Protein AF-0000000070924300 (afdb_homodimer)

Organism: Rhodobacter capsulatus (strain ATCC BAA-309 / NBRC 16581 / SB1003) (NCBI:txid272942)

Solvent-accessible surface area (backbone atoms only — not comparable to full-atom values): 53999 Å² total; per-residue (Å²): 136,81,73,84,78,75,84,77,78,80,78,79,75,76,72,75,71,68,74,76,72,73,78,72,76,34,54,32,78,71,28,72,48,78,51,60,26,84,40,56,52,46,79,43,47,51,54,62,60,63,57,12,40,36,32,30,40,38,29,35,63,66,47,64,29,38,36,30,41,32,36,73,84,63,50,73,41,90,49,39,71,40,27,35,46,61,36,65,38,47,32,51,39,43,65,79,30,28,38,33,44,35,38,57,60,67,42,40,37,35,40,32,35,75,44,71,41,45,58,93,60,43,44,56,62,79,88,69,61,86,46,66,68,57,36,52,48,53,52,40,42,73,73,68,49,76,63,64,68,59,50,54,52,41,64,73,73,30,45,59,43,76,41,85,46,90,88,28,27,35,42,30,45,73,47,75,61,57,87,77,38,35,35,32,39,52,44,95,40,63,54,72,44,72,41,42,61,53,79,88,54,54,43,29,35,46,75,39,34,39,57,38,40,27,42,41,45,29,30,36,15,47,50,50,60,37,42,58,70,59,72,66,57,39,62,54,31,36,59,27,43,48,26,42,44,89,52,28,90,47,52,36,34,79,90,71,42,56,17,17,55,51,69,33,91,57,34,74,83,34,65,35,59,87,47,52,82,64,89,64,45,80,45,80,47,75,37,84,74,71,71,47,70,32,53,32,35,41,41,70,32,86,81,50,41,51,83,44,89,70,41,32,39,39,37,31,45,51,15,64,51,40,46,69,55,52,14,43,64,24,18,52,41,46,30,33,74,70,53,38,33,60,34,30,37,38,39,24,36,43,49,50,27,65,69,53,34,67,59,37,32,56,78,27,67,53,46,41,46,34,46,66,70,44,50,47,54,52,51,24,62,76,60,62,34,78,85,45,20,88,37,20,33,28,30,18,48,32,46,30,3,26,25,17,46,49,36,14,52,75,35,41,81,59,20,22,23,17,33,17,36,42,17,40,32,48,54,62,68,86,88,69,72,93,60,79,60,45,52,59,37,52,49,60,67,68,45,91,58,75,35,36,36,34,38,25,33,21,48,26,29,49,54,55,88,42,72,77,25,68,45,60,74,21,34,30,54,31,40,34,30,33,50,41,28,38,51,45,65,66,36,59,63,48,75,49,76,42,50,26,39,95,44,68,77,52,44,49,25,49,51,43,47,46,48,38,71,76,54,42,103,131,80,82,77,79,73,76,78,75,80,78,77,75,73,73,74,73,66,76,75,71,74,76,73,76,35,54,33,78,72,30,72,46,76,50,59,26,82,41,55,54,46,79,42,47,51,53,63,62,62,56,13,42,36,33,29,40,39,29,35,63,66,47,64,29,37,36,28,40,32,37,72,86,62,49,75,42,87,49,39,71,39,28,33,46,60,34,64,38,46,33,52,37,44,64,80,30,29,38,33,42,35,36,58,61,67,42,40,36,37,40,32,36,76,44,68,41,45,57,93,60,44,44,57,62,79,89,69,59,86,45,68,68,56,36,51,47,51,51,39,41,73,74,69,48,78,64,64,68,59,51,54,49,41,65,73,71,30,45,60,45,74,40,85,47,90,89,29,28,35,42,30,44,71,47,75,59,58,85,76,39,36,36,33,39,52,44,97,40,63,54,72,42,71,41,43,62,53,79,88,55,54,43,30,35,44,73,39,34,40,57,39,39,26,43,41,44,30,29,34,15,47,50,50,61,37,41,57,70,57,72,64,58,40,62,54,32,36,58,26,43,48,28,40,44,91,51,30,90,47,50,36,35,81,89,72,43,55,18,18,56,51,69,34,92,57,33,74,83,35,64,34,58,87,47,53,82,68,90,63,46,80,44,79,48,74,38,83,74,71,70,47,69,35,55,32,34,41,40,69,32,83,83,51,44,52,85,44,88,70,40,33,40,38,38,32,46,52,13,63,50,40,46,70,55,52,14,43,63,24,18,51,42,46,29,32,74,71,55,38,33,61,34,29,36,38,39,25,36,43,50,49,26,65,69,54,35,66,59,36,32,56,79,28,66,53,46,43,46,34,46,66,70,45,49,46,55,53,50,24,62,74,59,61,34,76,86,46,20,87,36,21,32,30,28,17,47,32,48,28,3,26,25,18,45,48,38,15,52,75,34,40,81,59,20,23,24,19,31,17,35,41,19,41,33,47,56,64,67,86,87,68,72,94,60,79,60,43,52,59,38,53,49,58,67,69,46,93,56,75,34,36,37,34,38,26,33,23,47,24,29,49,56,54,89,42,73,77,26,71,45,61,73,20,33,30,52,33,41,34,31,33,50,40,28,38,51,46,66,65,37,60,62,49,76,48,77,41,50,26,39,95,46,67,76,53,43,49,24,48,52,45,47,44,48,40,73,75,53,41,103

Sequence (1042 aa):
MRPALSLGGIVLAAGLALPSASFCDGLGPDGTLSATLSGGARLIPLAVPERSYVSGQFQPGGVEQALDLIGPDGRRRDLARGSDGVQEFHLVMPPAGALRVTGAAGSAFSLRLTRVVPPGAQVAPPSVPRSPRIAALAETLARGGDSRAFWAEVAQQGTPLVEPDGDGLIVTFLYRGAAQNVRLVGGPSNDHDWLERLGTSDVWLRSYRVGPDIRLSYRLAPDVPALPGPPRAQRMALLATVGPDPLNPRRWPEDRATASVYEGPAAPEQPGFPAPALPVEELRFASAILHNSRRVQIWRSPGFAPADPQALLLVVFDGPTAVRDWRLPGALQALVAAGRLPPLAAVFIDPIDSETRSAELPGNPDFSRAMAEELLPFAARHLGLTPAPARTVLAGASFGGIAAARIALDHPDRFGAAIALSGSFWWAPEGRGPQPLVWMAERALAAAQLPRLVLSAGSYETARPDEEGPPPDDIREASRQLYAVLRARGAEAAFLPHAGGHDGFVWRGELTEALLRLYGRMRPALSLGGIVLAAGLALPSASFCDGLGPDGTLSATLSGGARLIPLAVPERSYVSGQFQPGGVEQALDLIGPDGRRRDLARGSDGVQEFHLVMPPAGALRVTGAAGSAFSLRLTRVVPPGAQVAPPSVPRSPRIAALAETLARGGDSRAFWAEVAQQGTPLVEPDGDGLIVTFLYRGAAQNVRLVGGPSNDHDWLERLGTSDVWLRSYRVGPDIRLSYRLAPDVPALPGPPRAQRMALLATVGPDPLNPRRWPEDRATASVYEGPAAPEQPGFPAPALPVEELRFASAILHNSRRVQIWRSPGFAPADPQALLLVVFDGPTAVRDWRLPGALQALVAAGRLPPLAAVFIDPIDSETRSAELPGNPDFSRAMAEELLPFAARHLGLTPAPARTVLAGASFGGIAAARIALDHPDRFGAAIALSGSFWWAPEGRGPQPLVWMAERALAAAQLPRLVLSAGSYETARPDEEGPPPDDIREASRQLYAVLRARGAEAAFLPHAGGHDGFVWRGELTEALLRLYGR

pLDDT: mean 91.91, std 15.27, range [18.12, 98.94]

Radius of gyration: 35.74 Å; Cα contacts (8 Å, |Δi|>4): 2424; chains: 2; bounding box: 100×173×75 Å

Structure (mmCIF, N/CA/C/O backbone):
data_AF-0000000070924300-model_v1
#
loop_
_entity.id
_entity.type
_entity.pdbx_description
1 polymer 'Enterochelin esterase'
#
loop_
_atom_site.group_PDB
_atom_site.id
_atom_site.type_symbol
_atom_site.label_atom_id
_atom_site.label_alt_id
_atom_site.label_comp_id
_atom_site.label_asym_id
_atom_site.label_entity_id
_atom_site.label_seq_id
_atom_site.pdbx_PDB_ins_code
_atom_site.Cartn_x
_atom_site.Cartn_y
_atom_site.Cartn_z
_atom_site.occupancy
_atom_site.B_iso_or_equiv
_atom_site.auth_seq_id
_atom_site.auth_comp_id
_atom_site.auth_asym_id
_atom_site.auth_atom_id
_atom_site.pdbx_PDB_model_num
ATOM 1 N N . MET A 1 1 ? 39.781 98.062 32.094 1 19.03 1 MET A N 1
ATOM 2 C CA . MET A 1 1 ? 40.688 96.875 32.281 1 19.03 1 MET A CA 1
ATOM 3 C C . MET A 1 1 ? 40 95.875 33.156 1 19.03 1 MET A C 1
ATOM 5 O O . MET A 1 1 ? 40.688 95.125 33.875 1 19.03 1 MET A O 1
ATOM 9 N N . ARG A 1 2 ? 38.625 96.062 33.312 1 22.55 2 ARG A N 1
ATOM 10 C CA . ARG A 1 2 ? 37.75 95.5 34.344 1 22.55 2 ARG A CA 1
ATOM 11 C C . ARG A 1 2 ? 37.812 94 34.375 1 22.55 2 ARG A C 1
ATOM 13 O O . ARG A 1 2 ? 37.875 93.375 33.312 1 22.55 2 ARG A O 1
ATOM 20 N N . PRO A 1 3 ? 38.062 93.312 35.562 1 20.53 3 PRO A N 1
ATOM 21 C CA . PRO A 1 3 ? 38.531 92 36.031 1 20.53 3 PRO A CA 1
ATOM 22 C C . PRO A 1 3 ? 37.5 90.875 35.781 1 20.53 3 PRO A C 1
ATOM 24 O O . PRO A 1 3 ? 37.688 89.75 36.25 1 20.53 3 PRO A O 1
ATOM 27 N N . ALA A 1 4 ? 36.594 90.938 34.938 1 27.53 4 ALA A N 1
ATOM 28 C CA . ALA A 1 4 ? 35.406 90.188 35.156 1 27.53 4 ALA A CA 1
ATOM 29 C C . ALA A 1 4 ? 35.719 88.688 35.156 1 27.53 4 ALA A C 1
ATOM 31 O O . ALA A 1 4 ? 36.156 88.125 34.125 1 27.53 4 ALA A O 1
ATOM 32 N N . LEU A 1 5 ? 36 88.125 36.406 1 22.72 5 LEU A N 1
ATOM 33 C CA . LEU A 1 5 ? 36.469 86.812 36.75 1 22.72 5 LEU A CA 1
ATOM 34 C C . LEU A 1 5 ? 35.562 85.75 36.125 1 22.72 5 LEU A C 1
ATOM 36 O O . LEU A 1 5 ? 34.438 86.062 35.719 1 22.72 5 LEU A O 1
ATOM 40 N N . SER A 1 6 ? 35.969 84.375 36.25 1 21.08 6 SER A N 1
ATOM 41 C CA . SER A 1 6 ? 36.219 83 35.781 1 21.08 6 SER A CA 1
ATOM 42 C C . SER A 1 6 ? 35.125 82.062 36.188 1 21.08 6 SER A C 1
ATOM 44 O O . SER A 1 6 ? 35.281 80.812 36.094 1 21.08 6 SER A O 1
ATOM 46 N N . LEU A 1 7 ? 33.781 82.438 36.188 1 23.25 7 LEU A N 1
ATOM 47 C CA . LEU A 1 7 ? 32.844 81.562 36.875 1 23.25 7 LEU A CA 1
ATOM 48 C C . LEU A 1 7 ? 32.875 80.188 36.312 1 23.25 7 LEU A C 1
ATOM 50 O O . LEU A 1 7 ? 32.75 80 35.125 1 23.25 7 LEU A O 1
ATOM 54 N N . GLY A 1 8 ? 33.531 79.188 37.031 1 21.84 8 GLY A N 1
ATOM 55 C CA . GLY A 1 8 ? 33.875 77.75 36.906 1 21.84 8 GLY A CA 1
ATOM 56 C C . GLY A 1 8 ? 32.656 76.875 36.812 1 21.84 8 GLY A C 1
ATOM 57 O O . GLY A 1 8 ? 31.906 76.75 37.781 1 21.84 8 GLY A O 1
ATOM 58 N N . GLY A 1 9 ? 31.734 76.938 35.844 1 21.14 9 GLY A N 1
ATOM 59 C CA . GLY A 1 9 ? 30.516 76.188 35.906 1 21.14 9 GLY A CA 1
ATOM 60 C C . GLY A 1 9 ? 30.766 74.688 35.875 1 21.14 9 GLY A C 1
ATOM 61 O O . GLY A 1 9 ? 31.484 74.188 35 1 21.14 9 GLY A O 1
ATOM 62 N N . ILE A 1 10 ? 30.781 73.938 37.062 1 23.17 10 ILE A N 1
ATOM 63 C CA . ILE A 1 10 ? 31.016 72.562 37.344 1 23.17 10 ILE A CA 1
ATOM 64 C C . ILE A 1 10 ? 29.922 71.688 36.688 1 23.17 10 ILE A C 1
ATOM 66 O O . ILE A 1 10 ? 28.734 71.875 37 1 23.17 10 ILE A O 1
ATOM 70 N N . VAL A 1 11 ? 29.984 71.438 35.375 1 23.45 11 VAL A N 1
ATOM 71 C CA . VAL A 1 11 ? 28.969 70.625 34.688 1 23.45 11 VAL A CA 1
ATOM 72 C C . VAL A 1 11 ? 29.016 69.188 35.25 1 23.45 11 VAL A C 1
ATOM 74 O O . VAL A 1 11 ? 30.047 68.5 35.125 1 23.45 11 VAL A O 1
ATOM 77 N N . LEU A 1 12 ? 28.312 68.875 36.312 1 22.45 12 LEU A N 1
ATOM 78 C CA . LEU A 1 12 ? 28.172 67.5 36.875 1 22.45 12 LEU A CA 1
ATOM 79 C C . LEU A 1 12 ? 27.609 66.562 35.844 1 22.45 12 LEU A C 1
ATOM 81 O O . LEU A 1 12 ? 26.484 66.688 35.375 1 22.45 12 LEU A O 1
ATOM 85 N N . ALA A 1 13 ? 28.438 65.938 35 1 24.88 13 ALA A N 1
ATOM 86 C CA . ALA A 1 13 ? 28.078 64.875 34.062 1 24.88 13 ALA A CA 1
ATOM 87 C C . ALA A 1 13 ? 27.531 63.625 34.75 1 24.88 13 ALA A C 1
ATOM 89 O O . ALA A 1 13 ? 28.281 62.875 35.375 1 24.88 13 ALA A O 1
ATOM 90 N N . ALA A 1 14 ? 26.469 63.844 35.531 1 25.02 14 ALA A N 1
ATOM 91 C CA . ALA A 1 14 ? 25.953 62.625 36.156 1 25.02 14 ALA A CA 1
ATOM 92 C C . ALA A 1 14 ? 25.734 61.531 35.125 1 25.02 14 ALA A C 1
ATOM 94 O O . ALA A 1 14 ? 24.953 61.719 34.188 1 25.02 14 ALA A O 1
ATOM 95 N N . GLY A 1 15 ? 26.766 60.812 34.844 1 25.5 15 GLY A N 1
ATOM 96 C CA . GLY A 1 15 ? 26.734 59.625 34 1 25.5 15 GLY A CA 1
ATOM 97 C C . GLY A 1 15 ? 25.672 58.625 34.406 1 25.5 15 GLY A C 1
ATOM 98 O O . GLY A 1 15 ? 25.734 58.094 35.531 1 25.5 15 GLY A O 1
ATOM 99 N N . LEU A 1 16 ? 24.469 58.812 34.188 1 24.59 16 LEU A N 1
ATOM 100 C CA . LEU A 1 16 ? 23.516 57.781 34.469 1 24.59 16 LEU A CA 1
ATOM 101 C C . LEU A 1 16 ? 23.969 56.438 33.875 1 24.59 16 LEU A C 1
ATOM 103 O O . LEU A 1 16 ? 24.109 56.312 32.656 1 24.59 16 LEU A O 1
ATOM 107 N N . ALA A 1 17 ? 24.781 55.719 34.625 1 29.59 17 ALA A N 1
ATOM 108 C CA . ALA A 1 17 ? 25.094 54.344 34.281 1 29.59 17 ALA A CA 1
ATOM 109 C C . ALA A 1 17 ? 23.828 53.562 33.938 1 29.59 17 ALA A C 1
ATOM 111 O O . ALA A 1 17 ? 22.891 53.469 34.719 1 29.59 17 ALA A O 1
ATOM 112 N N . LEU A 1 18 ? 23.562 53.594 32.719 1 28.98 18 LEU A N 1
ATOM 113 C CA . LEU A 1 18 ? 22.516 52.656 32.312 1 28.98 18 LEU A CA 1
ATOM 114 C C . LEU A 1 18 ? 22.656 51.312 33 1 28.98 18 LEU A C 1
ATOM 116 O O . LEU A 1 18 ? 23.781 50.812 33.156 1 28.98 18 LEU A O 1
ATOM 120 N N . PRO A 1 19 ? 21.781 50.938 33.938 1 31.75 19 PRO A N 1
ATOM 121 C CA . PRO A 1 19 ? 21.922 49.625 34.562 1 31.75 19 PRO A CA 1
ATOM 122 C C . PRO A 1 19 ? 22.344 48.531 33.594 1 31.75 19 PRO A C 1
ATOM 124 O O . PRO A 1 19 ? 22.094 48.656 32.375 1 31.75 19 PRO A O 1
ATOM 127 N N . SER A 1 20 ? 23.484 47.875 33.875 1 29.86 20 SER A N 1
ATOM 128 C CA . SER A 1 20 ? 23.922 46.656 33.219 1 29.86 20 SER A CA 1
ATOM 129 C C . SER A 1 20 ? 22.75 45.719 33 1 29.86 20 SER A C 1
ATOM 131 O O . SER A 1 20 ? 22 45.375 33.938 1 29.86 20 SER A O 1
ATOM 133 N N . ALA A 1 21 ? 22.156 45.781 31.891 1 33.78 21 ALA A N 1
ATOM 134 C CA . ALA A 1 21 ? 21.25 44.719 31.5 1 33.78 21 ALA A CA 1
ATOM 135 C C . ALA A 1 21 ? 21.75 43.344 32 1 33.78 21 ALA A C 1
ATOM 137 O O . ALA A 1 21 ? 22.875 42.938 31.719 1 33.78 21 ALA A O 1
ATOM 138 N N . SER A 1 22 ? 21.422 42.969 33.219 1 33.28 22 SER A N 1
ATOM 139 C CA . SER A 1 22 ? 21.625 41.562 33.625 1 33.28 22 SER A CA 1
ATOM 140 C C . SER A 1 22 ? 21.531 40.625 32.438 1 33.28 22 SER A C 1
ATOM 142 O O . SER A 1 22 ? 20.516 40.562 31.766 1 33.28 22 SER A O 1
ATOM 144 N N . PHE A 1 23 ? 22.578 40.375 31.781 1 37.56 23 PHE A N 1
ATOM 145 C CA . PHE A 1 23 ? 22.734 39.25 30.844 1 37.56 23 PHE A CA 1
ATOM 146 C C . PHE A 1 23 ? 21.922 38.062 31.312 1 37.56 23 PHE A C 1
ATOM 148 O O . PHE A 1 23 ? 22.281 37.375 32.281 1 37.56 23 PHE A O 1
ATOM 155 N N . CYS A 1 24 ? 20.625 38.094 31.453 1 44.81 24 CYS A N 1
ATOM 156 C CA . CYS A 1 24 ? 19.75 36.938 31.688 1 44.81 24 CYS A CA 1
ATOM 157 C C . CYS A 1 24 ? 20.266 35.719 30.953 1 44.81 24 CYS A C 1
ATOM 159 O O . CYS A 1 24 ? 20.5 35.75 29.75 1 44.81 24 CYS A O 1
ATOM 161 N N . ASP A 1 25 ? 21.031 34.781 31.562 1 61.56 25 ASP A N 1
ATOM 162 C CA . ASP A 1 25 ? 21.547 33.5 31.156 1 61.56 25 ASP A CA 1
ATOM 163 C C . ASP A 1 25 ? 20.578 32.781 30.234 1 61.56 25 ASP A C 1
ATOM 165 O O . ASP A 1 25 ? 19.375 32.719 30.5 1 61.56 25 ASP A O 1
ATOM 169 N N . GLY A 1 26 ? 20.844 32.781 28.969 1 79.12 26 GLY A N 1
ATOM 170 C CA . GLY A 1 26 ? 20.062 32.062 27.984 1 79.12 26 GLY A CA 1
ATOM 171 C C . GLY A 1 26 ? 19.562 30.719 28.484 1 79.12 26 GLY A C 1
ATOM 172 O O . GLY A 1 26 ? 20.062 30.203 29.484 1 79.12 26 GLY A O 1
ATOM 173 N N . LEU A 1 27 ? 18.484 30.297 27.969 1 89.94 27 LEU A N 1
ATOM 174 C CA . LEU A 1 27 ? 17.938 28.984 28.312 1 89.94 27 LEU A CA 1
ATOM 175 C C . LEU A 1 27 ? 18.891 27.859 27.906 1 89.94 27 LEU A C 1
ATOM 177 O O . LEU A 1 27 ? 19.172 27.703 26.719 1 89.94 27 LEU A O 1
ATOM 181 N N . GLY A 1 28 ? 19.453 27.172 28.891 1 90.06 28 GLY A N 1
ATOM 182 C CA . GLY A 1 28 ? 20.422 26.109 28.641 1 90.06 28 GLY A CA 1
ATOM 183 C C . GLY A 1 28 ? 19.781 24.75 28.484 1 90.06 28 GLY A C 1
ATOM 184 O O . GLY A 1 28 ? 18.562 24.625 28.578 1 90.06 28 GLY A O 1
ATOM 185 N N . PRO A 1 29 ? 20.656 23.75 28.234 1 89.25 29 PRO A N 1
ATOM 186 C CA . PRO A 1 29 ? 20.125 22.391 28.125 1 89.25 29 PRO A CA 1
ATOM 187 C C . PRO A 1 29 ? 19.312 21.969 29.328 1 89.25 29 PRO A C 1
ATOM 189 O O . PRO A 1 29 ? 19.672 22.281 30.469 1 89.25 29 PRO A O 1
ATOM 192 N N . ASP A 1 30 ? 18.188 21.391 29.234 1 85.19 30 ASP A N 1
ATOM 193 C CA . ASP A 1 30 ? 17.25 20.891 30.219 1 85.19 30 ASP A CA 1
ATOM 194 C C . ASP A 1 30 ? 16.641 22.062 31.016 1 85.19 30 ASP A C 1
ATOM 196 O O . ASP A 1 30 ? 16.016 21.844 32.062 1 85.19 30 ASP A O 1
ATOM 200 N N . GLY A 1 31 ? 16.875 23.266 30.516 1 89.44 31 GLY A N 1
ATOM 201 C CA . GLY A 1 31 ? 16.312 24.438 31.172 1 89.44 31 GLY A CA 1
ATOM 202 C C . GLY A 1 31 ? 14.828 24.609 30.938 1 89.44 31 GLY A C 1
ATOM 203 O O . GLY A 1 31 ? 14.297 24.125 29.938 1 89.44 31 GLY A O 1
ATOM 204 N N . THR A 1 32 ? 14.188 25.203 31.953 1 93.81 32 THR A N 1
ATOM 205 C CA . THR A 1 32 ? 12.781 25.578 31.859 1 93.81 32 THR A CA 1
ATOM 206 C C . THR A 1 32 ? 12.602 27.062 32.125 1 93.81 32 THR A C 1
ATOM 208 O O . THR A 1 32 ? 13.25 27.625 33.031 1 93.81 32 THR A O 1
ATOM 211 N N . LEU A 1 33 ? 11.898 27.719 31.328 1 94.38 33 LEU A N 1
ATOM 212 C CA . LEU A 1 33 ? 11.555 29.125 31.5 1 94.38 33 LEU A CA 1
ATOM 213 C C . LEU A 1 33 ? 10.039 29.312 31.594 1 94.38 33 LEU A C 1
ATOM 215 O O . LEU A 1 33 ? 9.305 28.844 30.719 1 94.38 33 LEU A O 1
ATOM 219 N N . SER A 1 34 ? 9.578 29.766 32.688 1 94.19 34 SER A N 1
ATOM 220 C CA . SER A 1 34 ? 8.203 30.25 32.812 1 94.19 34 SER A CA 1
ATOM 221 C C . SER A 1 34 ? 8.156 31.766 32.906 1 94.19 34 SER A C 1
ATOM 223 O O . SER A 1 34 ? 8.805 32.375 33.781 1 94.19 34 SER A O 1
ATOM 225 N N . ALA A 1 35 ? 7.488 32.375 31.953 1 93.62 35 ALA A N 1
ATOM 226 C CA . ALA A 1 35 ? 7.508 33.844 31.906 1 93.62 35 ALA A CA 1
ATOM 227 C C . ALA A 1 35 ? 6.176 34.406 31.406 1 93.62 35 ALA A C 1
ATOM 229 O O . ALA A 1 35 ? 5.285 33.625 31.031 1 93.62 35 ALA A O 1
ATOM 230 N N . THR A 1 36 ? 6.02 35.656 31.547 1 94 36 THR A N 1
ATOM 231 C CA . THR A 1 36 ? 4.898 36.438 31.016 1 94 36 THR A CA 1
ATOM 232 C C . THR A 1 36 ? 5.379 37.438 29.984 1 94 36 THR A C 1
ATOM 234 O O . THR A 1 36 ? 6.422 38.062 30.156 1 94 36 THR A O 1
ATOM 237 N N . LEU A 1 37 ? 4.602 37.562 28.969 1 93.38 37 LEU A N 1
ATOM 238 C CA . LEU A 1 37 ? 4.945 38.562 27.953 1 93.38 37 LEU A CA 1
ATOM 239 C C . LEU A 1 37 ? 4.633 39.969 28.453 1 93.38 37 LEU A C 1
ATOM 241 O O . LEU A 1 37 ? 3.471 40.312 28.688 1 93.38 37 LEU A O 1
ATOM 245 N N . SER A 1 38 ? 5.656 40.781 28.688 1 89.06 38 SER A N 1
ATOM 246 C CA . SER A 1 38 ? 5.445 42.156 29.109 1 89.06 38 SER A CA 1
ATOM 247 C C . SER A 1 38 ? 4.855 42.969 27.969 1 89.06 38 SER A C 1
ATOM 249 O O . SER A 1 38 ? 3.971 43.812 28.188 1 89.06 38 SER A O 1
ATOM 251 N N . GLY A 1 39 ? 5.285 42.812 26.781 1 88.44 39 GLY A N 1
ATOM 252 C CA . GLY A 1 39 ? 4.758 43.344 25.531 1 88.44 39 GLY A CA 1
ATOM 253 C C . GLY A 1 39 ? 4.297 42.281 24.562 1 88.44 39 GLY A C 1
ATOM 254 O O . GLY A 1 39 ? 3.855 41.219 24.984 1 88.44 39 GLY A O 1
ATOM 255 N N . GLY A 1 40 ? 4.305 42.625 23.406 1 91.62 40 GLY A N 1
ATOM 256 C CA . GLY A 1 40 ? 3.791 41.719 22.391 1 91.62 40 GLY A CA 1
ATOM 257 C C . GLY A 1 40 ? 4.789 40.656 21.969 1 91.62 40 GLY A C 1
ATOM 258 O O . GLY A 1 40 ? 4.473 39.781 21.156 1 91.62 40 GLY A O 1
ATOM 259 N N . ALA A 1 41 ? 6.027 40.75 22.578 1 95 41 ALA A N 1
ATOM 260 C CA . ALA A 1 41 ? 7.051 39.812 22.172 1 95 41 ALA A CA 1
ATOM 261 C C . ALA A 1 41 ? 8.18 39.719 23.188 1 95 41 ALA A C 1
ATOM 263 O O . ALA A 1 41 ? 8.414 40.688 23.938 1 95 41 ALA A O 1
ATOM 264 N N . ARG A 1 42 ? 8.82 38.594 23.266 1 94.5 42 ARG A N 1
ATOM 265 C CA . ARG A 1 42 ? 10 38.375 24.094 1 94.5 42 ARG A CA 1
ATOM 266 C C . ARG A 1 42 ? 11.039 37.531 23.375 1 94.5 42 ARG A C 1
ATOM 268 O O . ARG A 1 42 ? 10.719 36.469 22.859 1 94.5 42 ARG A O 1
ATOM 275 N N . LEU A 1 43 ? 12.234 38.031 23.359 1 94.69 43 LEU A N 1
ATOM 276 C CA . LEU A 1 43 ? 13.359 37.281 22.828 1 94.69 43 LEU A CA 1
ATOM 277 C C . LEU A 1 43 ? 14.039 36.469 23.906 1 94.69 43 LEU A C 1
ATOM 279 O O . LEU A 1 43 ? 14.289 36.969 25 1 94.69 43 LEU A O 1
ATOM 283 N N . ILE A 1 44 ? 14.328 35.25 23.641 1 94.88 44 ILE A N 1
ATOM 284 C CA . ILE A 1 44 ? 14.938 34.344 24.594 1 94.88 44 ILE A CA 1
ATOM 285 C C . ILE A 1 44 ? 16.203 33.75 24 1 94.88 44 ILE A C 1
ATOM 287 O O . ILE A 1 44 ? 16.141 32.812 23.172 1 94.88 44 ILE A O 1
ATOM 291 N N . PRO A 1 45 ? 17.359 34.156 24.438 1 93.69 45 PRO A N 1
ATOM 292 C CA . PRO A 1 45 ? 18.594 33.531 23.984 1 93.69 45 PRO A CA 1
ATOM 293 C C . PRO A 1 45 ? 18.75 32.094 24.484 1 93.69 45 PRO A C 1
ATOM 295 O O . PRO A 1 45 ? 18.234 31.75 25.562 1 93.69 45 PRO A O 1
ATOM 298 N N . LEU A 1 46 ? 19.406 31.312 23.656 1 93.12 46 LEU A N 1
ATOM 299 C CA . LEU A 1 46 ? 19.719 29.938 24.062 1 93.12 46 LEU A CA 1
ATOM 300 C C . LEU A 1 46 ? 21.203 29.781 24.344 1 93.12 46 LEU A C 1
ATOM 302 O O . LEU A 1 46 ? 22.047 30.281 23.594 1 93.12 46 LEU A O 1
ATOM 306 N N . ALA A 1 47 ? 21.469 29.172 25.484 1 92.88 47 ALA A N 1
ATOM 307 C CA . ALA A 1 47 ? 22.844 28.859 25.844 1 92.88 47 ALA A CA 1
ATOM 308 C C . ALA A 1 47 ? 23.234 27.469 25.344 1 92.88 47 ALA A C 1
ATOM 310 O O . ALA A 1 47 ? 23.547 26.578 26.141 1 92.88 47 ALA A O 1
ATOM 311 N N . VAL A 1 48 ? 23.156 27.281 24.078 1 94.06 48 VAL A N 1
ATOM 312 C CA . VAL A 1 48 ? 23.484 26.031 23.406 1 94.06 48 VAL A CA 1
ATOM 313 C C . VAL A 1 48 ? 24.469 26.297 22.281 1 94.06 48 VAL A C 1
ATOM 315 O O . VAL A 1 48 ? 24.453 27.359 21.641 1 94.06 48 VAL A O 1
ATOM 318 N N . PRO A 1 49 ? 25.422 25.328 22.031 1 94.25 49 PRO A N 1
ATOM 319 C CA . PRO A 1 49 ? 26.375 25.531 20.953 1 94.25 49 PRO A CA 1
ATOM 320 C C . PRO A 1 49 ? 25.719 25.688 19.578 1 94.25 49 PRO A C 1
ATOM 322 O O . PRO A 1 49 ? 24.672 25.094 19.328 1 94.25 49 PRO A O 1
ATOM 325 N N . GLU A 1 50 ? 26.406 26.469 18.812 1 94.56 50 GLU A N 1
ATOM 326 C CA . GLU A 1 50 ? 25.953 26.578 17.422 1 94.56 50 GLU A CA 1
ATOM 327 C C . GLU A 1 50 ? 25.906 25.203 16.75 1 94.56 50 GLU A C 1
ATOM 329 O O . GLU A 1 50 ? 26.719 24.328 17.062 1 94.56 50 GLU A O 1
ATOM 334 N N . ARG A 1 51 ? 24.938 25.047 15.828 1 94.88 51 ARG A N 1
ATOM 335 C CA . ARG A 1 51 ? 24.766 23.859 15 1 94.88 51 ARG A CA 1
ATOM 336 C C . ARG A 1 51 ? 24.297 22.672 15.836 1 94.88 51 ARG A C 1
ATOM 338 O O . ARG A 1 51 ? 24.219 21.547 15.344 1 94.88 51 ARG A O 1
ATOM 345 N N . SER A 1 52 ? 23.891 22.953 17.062 1 96.81 52 SER A N 1
ATOM 346 C CA . SER A 1 52 ? 23.297 21.906 17.875 1 96.81 52 SER A CA 1
ATOM 347 C C . SER A 1 52 ? 21.859 21.609 17.438 1 96.81 52 SER A C 1
ATOM 349 O O . SER A 1 52 ? 21.109 22.516 17.078 1 96.81 52 SER A O 1
ATOM 351 N N . TYR A 1 53 ? 21.578 20.297 17.453 1 97.12 53 TYR A N 1
ATOM 352 C CA . TYR A 1 53 ? 20.156 19.922 17.391 1 97.12 53 TYR A CA 1
ATOM 353 C C . TYR A 1 53 ? 19.469 20.203 18.719 1 97.12 53 TYR A C 1
ATOM 355 O O . TYR A 1 53 ? 19.969 19.844 19.781 1 97.12 53 TYR A O 1
ATOM 363 N N . VAL A 1 54 ? 18.312 20.891 18.656 1 96.81 54 VAL A N 1
ATOM 364 C CA . VAL A 1 54 ? 17.547 21.234 19.859 1 96.81 54 VAL A CA 1
ATOM 365 C C . VAL A 1 54 ? 16.094 20.844 19.672 1 96.81 54 VAL A C 1
ATOM 367 O O . VAL A 1 54 ? 15.484 21.125 18.641 1 96.81 54 VAL A O 1
ATOM 370 N N . SER A 1 55 ? 15.547 20.094 20.594 1 96.75 55 SER A N 1
ATOM 371 C CA . SER A 1 55 ? 14.109 19.906 20.688 1 96.75 55 SER A CA 1
ATOM 372 C C . SER A 1 55 ? 13.578 20.391 22.031 1 96.75 55 SER A C 1
ATOM 374 O O . SER A 1 55 ? 14.32 20.422 23.031 1 96.75 55 SER A O 1
ATOM 376 N N . GLY A 1 56 ? 12.328 20.859 22.016 1 96.5 56 GLY A N 1
ATOM 377 C CA . GLY A 1 56 ? 11.742 21.375 23.25 1 96.5 56 GLY A CA 1
ATOM 378 C C . GLY A 1 56 ? 10.227 21.422 23.219 1 96.5 56 GLY A C 1
ATOM 379 O O . GLY A 1 56 ? 9.609 20.891 22.297 1 96.5 56 GLY A O 1
ATOM 380 N N . GLN A 1 57 ? 9.727 21.906 24.312 1 97.06 57 GLN A N 1
ATOM 381 C CA . GLN A 1 57 ? 8.289 22.031 24.531 1 97.06 57 GLN A CA 1
ATOM 382 C C . GLN A 1 57 ? 7.91 23.484 24.828 1 97.06 57 GLN A C 1
ATOM 384 O O . GLN A 1 57 ? 8.586 24.172 25.594 1 97.06 57 GLN A O 1
ATOM 389 N N . PHE A 1 58 ? 6.961 24 24.109 1 96.94 58 PHE A N 1
ATOM 390 C CA . PHE A 1 58 ? 6.383 25.328 24.281 1 96.94 58 PHE A CA 1
ATOM 391 C C . PHE A 1 58 ? 4.938 25.219 24.75 1 96.94 58 PHE A C 1
ATOM 393 O O . PHE A 1 58 ? 4.121 24.531 24.141 1 96.94 58 PHE A O 1
ATOM 400 N N . GLN A 1 59 ? 4.59 25.828 25.828 1 95.62 59 GLN A N 1
ATOM 401 C CA . GLN A 1 59 ? 3.24 25.766 26.375 1 95.62 59 GLN A CA 1
ATOM 402 C C . GLN A 1 59 ? 2.648 27.172 26.531 1 95.62 59 GLN A C 1
ATOM 404 O O . GLN A 1 59 ? 2.93 27.859 27.5 1 95.62 59 GLN A O 1
ATOM 409 N N . PRO A 1 60 ? 1.809 27.578 25.562 1 93.12 60 PRO A N 1
ATOM 410 C CA . PRO A 1 60 ? 1.093 28.844 25.734 1 93.12 60 PRO A CA 1
ATOM 411 C C . PRO A 1 60 ? 0.101 28.812 26.891 1 93.12 60 PRO A C 1
ATOM 413 O O . PRO A 1 60 ? -0.403 27.734 27.25 1 93.12 60 PRO A O 1
ATOM 416 N N . GLY A 1 61 ? -0.194 29.984 27.422 1 85.88 61 GLY A N 1
ATOM 417 C CA . GLY A 1 61 ? -0.967 30.062 28.656 1 85.88 61 GLY A CA 1
ATOM 418 C C . GLY A 1 61 ? -2.436 30.359 28.422 1 85.88 61 GLY A C 1
ATOM 419 O O . GLY A 1 61 ? -3.072 31.047 29.219 1 85.88 61 GLY A O 1
ATOM 420 N N . GLY A 1 62 ? -3.035 29.969 27.25 1 84.25 62 GLY A N 1
ATOM 421 C CA . GLY A 1 62 ? -4.477 30.094 27.094 1 84.25 62 GLY A CA 1
ATOM 422 C C . GLY A 1 62 ? -4.879 30.984 25.953 1 84.25 62 GLY A C 1
ATOM 423 O O . GLY A 1 62 ? -6.062 31.094 25.609 1 84.25 62 GLY A O 1
ATOM 424 N N . VAL A 1 63 ? -3.934 31.734 25.516 1 86.75 63 VAL A N 1
ATOM 425 C CA . VAL A 1 63 ? -4.164 32.562 24.328 1 86.75 63 VAL A CA 1
ATOM 426 C C . VAL A 1 63 ? -3.201 32.156 23.219 1 86.75 63 VAL A C 1
ATOM 428 O O . VAL A 1 63 ? -2.158 31.562 23.484 1 86.75 63 VAL A O 1
ATOM 431 N N . GLU A 1 64 ? -3.602 32.531 22.062 1 89.44 64 GLU A N 1
ATOM 432 C CA . GLU A 1 64 ? -2.746 32.156 20.938 1 89.44 64 GLU A CA 1
ATOM 433 C C . GLU A 1 64 ? -1.379 32.812 21.031 1 89.44 64 GLU A C 1
ATOM 435 O O . GLU A 1 64 ? -1.287 34.031 21.234 1 89.44 64 GLU A O 1
ATOM 440 N N . GLN A 1 65 ? -0.382 32.062 20.969 1 94.25 65 GLN A N 1
ATOM 441 C CA . GLN A 1 65 ? 1.008 32.531 20.969 1 94.25 65 GLN A CA 1
ATOM 442 C C . GLN A 1 65 ? 1.816 31.781 19.906 1 94.25 65 GLN A C 1
ATOM 444 O O . GLN A 1 65 ? 1.402 30.719 19.438 1 94.25 65 GLN A O 1
ATOM 449 N N . ALA A 1 66 ? 2.842 32.406 19.469 1 94.94 66 ALA A N 1
ATOM 450 C CA . ALA A 1 66 ? 3.732 31.797 18.484 1 94.94 66 ALA A CA 1
ATOM 451 C C . ALA A 1 66 ? 5.168 31.734 19 1 94.94 66 ALA A C 1
ATOM 453 O O . ALA A 1 66 ? 5.613 32.625 19.719 1 94.94 66 ALA A O 1
ATOM 454 N N . LEU A 1 67 ? 5.824 30.688 18.719 1 96.31 67 LEU A N 1
ATOM 455 C CA . LEU A 1 67 ? 7.25 30.5 18.953 1 96.31 67 LEU A CA 1
ATOM 456 C C . LEU A 1 67 ? 8.023 30.484 17.641 1 96.31 67 LEU A C 1
ATOM 458 O O . LEU A 1 67 ? 7.758 29.656 16.766 1 96.31 67 LEU A O 1
ATOM 462 N N . ASP A 1 68 ? 9.023 31.391 17.516 1 96.88 68 ASP A N 1
ATOM 463 C CA . ASP A 1 68 ? 9.82 31.484 16.297 1 96.88 68 ASP A CA 1
ATOM 464 C C . ASP A 1 68 ? 11.305 31.375 16.594 1 96.88 68 ASP A C 1
ATOM 466 O O . ASP A 1 68 ? 11.75 31.734 17.688 1 96.88 68 ASP A O 1
ATOM 470 N N . LEU A 1 69 ? 12.008 30.875 15.672 1 96.31 69 LEU A N 1
ATOM 471 C CA . LEU A 1 69 ? 13.469 30.969 15.672 1 96.31 69 LEU A CA 1
ATOM 472 C C . LEU A 1 69 ? 13.93 32.188 14.891 1 96.31 69 LEU A C 1
ATOM 474 O O . LEU A 1 69 ? 13.523 32.406 13.75 1 96.31 69 LEU A O 1
ATOM 478 N N . ILE A 1 70 ? 14.703 33 15.539 1 95 70 ILE A N 1
ATOM 479 C CA . ILE A 1 70 ? 15.242 34.188 14.906 1 95 70 ILE A CA 1
ATOM 480 C C . ILE A 1 70 ? 16.734 34 14.625 1 95 70 ILE A C 1
ATOM 482 O O . ILE A 1 70 ? 17.516 33.719 15.531 1 95 70 ILE A O 1
ATOM 486 N N . GLY A 1 71 ? 17.047 34.125 13.344 1 89.94 71 GLY A N 1
ATOM 487 C CA . GLY A 1 71 ? 18.438 34 12.938 1 89.94 71 GLY A CA 1
ATOM 488 C C . GLY A 1 71 ? 19.219 35.281 13.023 1 89.94 71 GLY A C 1
ATOM 489 O O . GLY A 1 71 ? 18.672 36.312 13.414 1 89.94 71 GLY A O 1
ATOM 490 N N . PRO A 1 72 ? 20.562 35.188 12.648 1 84.38 72 PRO A N 1
ATOM 491 C CA . PRO A 1 72 ? 21.422 36.344 12.742 1 84.38 72 PRO A CA 1
ATOM 492 C C . PRO A 1 72 ? 21 37.469 11.789 1 84.38 72 PRO A C 1
ATOM 494 O O . PRO A 1 72 ? 21.25 38.656 12.062 1 84.38 72 PRO A O 1
ATOM 497 N N . ASP A 1 73 ? 20.375 37.094 10.688 1 85.81 73 ASP A N 1
ATOM 498 C CA . ASP A 1 73 ? 19.938 38.094 9.695 1 85.81 73 ASP A CA 1
ATOM 499 C C . ASP A 1 73 ? 18.531 38.562 9.984 1 85.81 73 ASP A C 1
ATOM 501 O O . ASP A 1 73 ? 17.953 39.312 9.195 1 85.81 73 ASP A O 1
ATOM 505 N N . GLY A 1 74 ? 18.031 38.156 11.062 1 85.5 74 GLY A N 1
ATOM 506 C CA . GLY A 1 74 ? 16.672 38.531 11.43 1 85.5 74 GLY A CA 1
ATOM 507 C C . GLY A 1 74 ? 15.617 37.656 10.789 1 85.5 74 GLY A C 1
ATOM 508 O O . GLY A 1 74 ? 14.422 37.844 11 1 85.5 74 GLY A O 1
ATOM 509 N N . ARG A 1 75 ? 16.188 36.812 9.969 1 86.69 75 ARG A N 1
ATOM 510 C CA . ARG A 1 75 ? 15.227 35.906 9.336 1 86.69 75 ARG A CA 1
ATOM 511 C C . ARG A 1 75 ? 14.508 35.031 10.375 1 86.69 75 ARG A C 1
ATOM 513 O O . ARG A 1 75 ? 15.141 34.5 11.289 1 86.69 75 ARG A O 1
ATOM 520 N N . ARG A 1 76 ? 13.203 34.875 10.164 1 91.62 76 ARG A N 1
ATOM 521 C CA . ARG A 1 76 ? 12.328 34.188 11.109 1 91.62 76 ARG A CA 1
ATOM 522 C C . ARG A 1 76 ? 11.891 32.844 10.578 1 91.62 76 ARG A C 1
ATOM 524 O O . ARG A 1 76 ? 11.578 32.719 9.391 1 91.62 76 ARG A O 1
ATOM 531 N N . ARG A 1 77 ? 11.898 31.844 11.469 1 93.19 77 ARG A N 1
ATOM 532 C CA . ARG A 1 77 ? 11.328 30.531 11.172 1 93.19 77 ARG A CA 1
ATOM 533 C C . ARG A 1 77 ? 10.242 30.156 12.18 1 93.19 77 ARG A C 1
ATOM 535 O O . ARG A 1 77 ? 10.484 30.172 13.391 1 93.19 77 ARG A O 1
ATOM 542 N N . ASP A 1 78 ? 9.109 29.812 11.648 1 94 78 ASP A N 1
ATOM 543 C CA . ASP A 1 78 ? 7.996 29.391 12.492 1 94 78 ASP A CA 1
ATOM 544 C C . ASP A 1 78 ? 8.273 28.031 13.117 1 94 78 ASP A C 1
ATOM 546 O O . ASP A 1 78 ? 8.578 27.062 12.414 1 94 78 ASP A O 1
ATOM 550 N N . LEU A 1 79 ? 8.164 27.922 14.508 1 95 79 LEU A N 1
ATOM 551 C CA . LEU A 1 79 ? 8.461 26.672 15.18 1 95 79 LEU A CA 1
ATOM 552 C C . LEU A 1 79 ? 7.191 26.047 15.75 1 95 79 LEU A C 1
ATOM 554 O O . LEU A 1 79 ? 7 24.828 15.664 1 95 79 LEU A O 1
ATOM 558 N N . ALA A 1 80 ? 6.387 26.828 16.391 1 94 80 ALA A N 1
ATOM 559 C CA . ALA A 1 80 ? 5.176 26.328 17.031 1 94 80 ALA A CA 1
ATOM 560 C C . ALA A 1 80 ? 4.16 27.453 17.25 1 94 80 ALA A C 1
ATOM 562 O O . ALA A 1 80 ? 4.527 28.625 17.312 1 94 80 ALA A O 1
ATOM 563 N N . ARG A 1 81 ? 2.959 27.047 17.297 1 92.38 81 ARG A N 1
ATOM 564 C CA . ARG A 1 81 ? 1.842 27.953 17.594 1 92.38 81 ARG A CA 1
ATOM 565 C C . ARG A 1 81 ? 0.738 27.219 18.359 1 92.38 81 ARG A C 1
ATOM 567 O O . ARG A 1 81 ? 0.485 26.031 18.109 1 92.38 81 ARG A O 1
ATOM 574 N N . GLY A 1 82 ? 0.11 27.922 19.203 1 90 82 GLY A N 1
ATOM 575 C CA . GLY A 1 82 ? -1.006 27.344 19.922 1 90 82 GLY A CA 1
ATOM 576 C C . GLY A 1 82 ? -1.564 28.25 21 1 90 82 GLY A C 1
ATOM 577 O O . GLY A 1 82 ? -1.056 29.359 21.219 1 90 82 GLY A O 1
ATOM 578 N N . SER A 1 83 ? -2.648 27.797 21.578 1 90.31 83 SER A N 1
ATOM 579 C CA . SER A 1 83 ? -3.264 28.547 22.672 1 90.31 83 SER A CA 1
ATOM 580 C C . SER A 1 83 ? -3.197 27.781 23.984 1 90.31 83 SER A C 1
ATOM 582 O O . SER A 1 83 ? -3.223 28.375 25.062 1 90.31 83 SER A O 1
ATOM 584 N N . ASP A 1 84 ? -3.18 26.484 23.812 1 90.19 84 ASP A N 1
ATOM 585 C CA . ASP A 1 84 ? -3.18 25.609 24.969 1 90.19 84 ASP A CA 1
ATOM 586 C C . ASP A 1 84 ? -2.299 24.375 24.719 1 90.19 84 ASP A C 1
ATOM 588 O O . ASP A 1 84 ? -1.832 24.156 23.609 1 90.19 84 ASP A O 1
ATOM 592 N N . GLY A 1 85 ? -2.074 23.703 25.844 1 92.19 85 GLY A N 1
ATOM 593 C CA . GLY A 1 85 ? -1.372 22.438 25.734 1 92.19 85 GLY A CA 1
ATOM 594 C C . GLY A 1 85 ? 0.1 22.594 25.406 1 92.19 85 GLY A C 1
ATOM 595 O O . GLY A 1 85 ? 0.61 23.703 25.344 1 92.19 85 GLY A O 1
ATOM 596 N N . VAL A 1 86 ? 0.689 21.5 25.266 1 95.31 86 VAL A N 1
ATOM 597 C CA . VAL A 1 86 ? 2.125 21.484 25.016 1 95.31 86 VAL A CA 1
ATOM 598 C C . VAL A 1 86 ? 2.379 21.359 23.516 1 95.31 86 VAL A C 1
ATOM 600 O O . VAL A 1 86 ? 1.828 20.469 22.859 1 95.31 86 VAL A O 1
ATOM 603 N N . GLN A 1 87 ? 3.172 22.297 22.984 1 95.19 87 GLN A N 1
ATOM 604 C CA . GLN A 1 87 ? 3.613 22.25 21.594 1 95.19 87 GLN A CA 1
ATOM 605 C C . GLN A 1 87 ? 5.09 21.891 21.5 1 95.19 87 GLN A C 1
ATOM 607 O O . GLN A 1 87 ? 5.941 22.547 22.109 1 95.19 87 GLN A O 1
ATOM 612 N N . GLU A 1 88 ? 5.355 20.891 20.719 1 94.94 88 GLU A N 1
ATOM 613 C CA . GLU A 1 88 ? 6.75 20.5 20.531 1 94.94 88 GLU A CA 1
ATOM 614 C C . GLU A 1 88 ? 7.406 21.297 19.406 1 94.94 88 GLU A C 1
ATOM 616 O O . GLU A 1 88 ? 6.73 21.719 18.469 1 94.94 88 GLU A O 1
ATOM 621 N N . PHE A 1 89 ? 8.75 21.516 19.516 1 96.25 89 PHE A N 1
ATOM 622 C CA . PHE A 1 89 ? 9.484 22.188 18.453 1 96.25 89 PHE A CA 1
ATOM 623 C C . PHE A 1 89 ? 10.875 21.578 18.281 1 96.25 89 PHE A C 1
ATOM 625 O O . PHE A 1 89 ? 11.383 20.938 19.203 1 96.25 89 PHE A O 1
ATOM 632 N N . HIS A 1 90 ? 11.438 21.734 17.109 1 97.31 90 HIS A N 1
ATOM 633 C CA . HIS A 1 90 ? 12.758 21.25 16.719 1 97.31 90 HIS A CA 1
ATOM 634 C C . HIS A 1 90 ? 13.516 22.312 15.938 1 97.31 90 HIS A C 1
ATOM 636 O O . HIS A 1 90 ? 12.938 23.016 15.109 1 97.31 90 HIS A O 1
ATOM 642 N N . LEU A 1 91 ? 14.844 22.406 16.188 1 97.06 91 LEU A N 1
ATOM 643 C CA . LEU A 1 91 ? 15.656 23.359 15.43 1 97.06 91 LEU A CA 1
ATOM 644 C C . LEU A 1 91 ? 17.125 22.938 15.43 1 97.06 91 LEU A C 1
ATOM 646 O O . LEU A 1 91 ? 17.531 22.078 16.219 1 97.06 91 LEU A O 1
ATOM 650 N N . VAL A 1 92 ? 17.828 23.438 14.492 1 96.88 92 VAL A N 1
ATOM 651 C CA . VAL A 1 92 ? 19.281 23.5 14.555 1 96.88 92 VAL A CA 1
ATOM 652 C C . VAL A 1 92 ? 19.719 24.922 14.891 1 96.88 92 VAL A C 1
ATOM 654 O O . VAL A 1 92 ? 19.312 25.875 14.234 1 96.88 92 VAL A O 1
ATOM 657 N N . MET A 1 93 ? 20.5 25.047 15.867 1 95.81 93 MET A N 1
ATOM 658 C CA . MET A 1 93 ? 20.859 26.359 16.391 1 95.81 93 MET A CA 1
ATOM 659 C C . MET A 1 93 ? 21.703 27.141 15.391 1 95.81 93 MET A C 1
ATOM 661 O O . MET A 1 93 ? 22.844 26.766 15.094 1 95.81 93 MET A O 1
ATOM 665 N N . PRO A 1 94 ? 21.109 28.219 14.914 1 93.94 94 PRO A N 1
ATOM 666 C CA . PRO A 1 94 ? 21.922 29.062 14.047 1 93.94 94 PRO A CA 1
ATOM 667 C C . PRO A 1 94 ? 22.891 29.953 14.828 1 93.94 94 PRO A C 1
ATOM 669 O O . PRO A 1 94 ? 22.781 30.062 16.047 1 93.94 94 PRO A O 1
ATOM 672 N N . PRO A 1 95 ? 23.859 30.531 14.062 1 91.31 95 PRO A N 1
ATOM 673 C CA . PRO A 1 95 ? 24.719 31.484 14.75 1 91.31 95 PRO A CA 1
ATOM 674 C C . PRO A 1 95 ? 23.938 32.656 15.352 1 91.31 95 PRO A C 1
ATOM 676 O O . PRO A 1 95 ? 23.125 33.281 14.664 1 91.31 95 PRO A O 1
ATOM 679 N N . ALA A 1 96 ? 24.141 32.906 16.578 1 87.81 96 ALA A N 1
ATOM 680 C CA . ALA A 1 96 ? 23.516 34 17.297 1 87.81 96 ALA A CA 1
ATOM 681 C C . ALA A 1 96 ? 22 33.906 17.25 1 87.81 96 ALA A C 1
ATOM 683 O O . ALA A 1 96 ? 21.297 34.906 17.172 1 87.81 96 ALA A O 1
ATOM 684 N N . GLY A 1 97 ? 21.578 32.719 17.172 1 91 97 GLY A N 1
ATOM 685 C CA . GLY A 1 97 ? 20.141 32.5 17.109 1 91 97 GLY A CA 1
ATOM 686 C C . GLY A 1 97 ? 19.469 32.656 18.453 1 91 97 GLY A C 1
ATOM 687 O O . GLY A 1 97 ? 20.094 32.469 19.5 1 91 97 GLY A O 1
ATOM 688 N N . ALA A 1 98 ? 18.141 33.031 18.422 1 95.06 98 ALA A N 1
ATOM 689 C CA . ALA A 1 98 ? 17.312 33.125 19.625 1 95.06 98 ALA A CA 1
ATOM 690 C C . ALA A 1 98 ? 15.883 32.688 19.344 1 95.06 98 ALA A C 1
ATOM 692 O O . ALA A 1 98 ? 15.461 32.625 18.188 1 95.06 98 ALA A O 1
ATOM 693 N N . LEU A 1 99 ? 15.203 32.312 20.406 1 96.5 99 LEU A N 1
ATOM 694 C CA . LEU A 1 99 ? 13.766 32.062 20.297 1 96.5 99 LEU A CA 1
ATOM 695 C C . LEU A 1 99 ? 12.969 33.312 20.594 1 96.5 99 LEU A C 1
ATOM 697 O O . LEU A 1 99 ? 13.391 34.156 21.406 1 96.5 99 LEU A O 1
ATOM 701 N N . ARG A 1 100 ? 11.906 33.5 19.906 1 96.5 100 ARG A N 1
ATOM 702 C CA . ARG A 1 100 ? 11 34.625 20.156 1 96.5 100 ARG A CA 1
ATOM 703 C C . ARG A 1 100 ? 9.578 34.125 20.391 1 96.5 100 ARG A C 1
ATOM 705 O O . ARG A 1 100 ? 9.031 33.375 19.578 1 96.5 100 ARG A O 1
ATOM 712 N N . VAL A 1 101 ? 9.008 34.469 21.484 1 96.5 101 VAL A N 1
ATOM 713 C CA . VAL A 1 101 ? 7.602 34.219 21.766 1 96.5 101 VAL A CA 1
ATOM 714 C C . VAL A 1 101 ? 6.777 35.469 21.5 1 96.5 101 VAL A C 1
ATOM 716 O O . VAL A 1 101 ? 7.145 36.562 21.938 1 96.5 101 VAL A O 1
ATOM 719 N N . THR A 1 102 ? 5.781 35.375 20.719 1 96.31 102 THR A N 1
ATOM 720 C CA . THR A 1 102 ? 4.863 36.5 20.469 1 96.31 102 THR A CA 1
ATOM 721 C C . THR A 1 102 ? 3.451 36.156 20.922 1 96.31 102 THR A C 1
ATOM 723 O O . THR A 1 102 ? 3.045 34.969 20.859 1 96.31 102 THR A O 1
ATOM 726 N N . GLY A 1 103 ? 2.676 37.094 21.359 1 94.19 103 GLY A N 1
ATOM 727 C CA . GLY A 1 103 ? 1.313 36.938 21.844 1 94.19 103 GLY A CA 1
ATOM 728 C C . GLY A 1 103 ? 0.781 38.188 22.531 1 94.19 103 GLY A C 1
ATOM 729 O O . GLY A 1 103 ? 1.407 39.25 22.484 1 94.19 103 GLY A O 1
ATOM 730 N N . ALA A 1 104 ? -0.369 38.031 23.094 1 92.88 104 ALA A N 1
ATOM 731 C CA . ALA A 1 104 ? -0.986 39.156 23.797 1 92.88 104 ALA A CA 1
ATOM 732 C C . ALA A 1 104 ? -0.158 39.562 25 1 92.88 104 ALA A C 1
ATOM 734 O O . ALA A 1 104 ? 0.356 38.719 25.734 1 92.88 104 ALA A O 1
ATOM 735 N N . ALA A 1 105 ? -0.092 40.875 25.219 1 93.75 105 ALA A N 1
ATOM 736 C CA . ALA A 1 105 ? 0.597 41.375 26.406 1 93.75 105 ALA A CA 1
ATOM 737 C C . ALA A 1 105 ? -0.038 40.844 27.672 1 93.75 105 ALA A C 1
ATOM 739 O O . ALA A 1 105 ? -1.265 40.781 27.781 1 93.75 105 ALA A O 1
ATOM 740 N N . GLY A 1 106 ? 0.832 40.406 28.531 1 93.19 106 GLY A N 1
ATOM 741 C CA . GLY A 1 106 ? 0.358 39.906 29.812 1 93.19 106 GLY A CA 1
ATOM 742 C C . GLY A 1 106 ? 0.129 38.406 29.812 1 93.19 106 GLY A C 1
ATOM 743 O O . GLY A 1 106 ? -0.114 37.812 30.859 1 93.19 106 GLY A O 1
ATOM 744 N N . SER A 1 107 ? 0.212 37.75 28.672 1 93.5 107 SER A N 1
ATOM 745 C CA . SER A 1 107 ? -0.032 36.312 28.578 1 93.5 107 SER A CA 1
ATOM 746 C C . SER A 1 107 ? 1.183 35.5 29.047 1 93.5 107 SER A C 1
ATOM 748 O O . SER A 1 107 ? 2.324 35.906 28.797 1 93.5 107 SER A O 1
ATOM 750 N N . ALA A 1 108 ? 0.92 34.469 29.797 1 94.88 108 ALA A N 1
ATOM 751 C CA . ALA A 1 108 ? 1.98 33.625 30.312 1 94.88 108 ALA A CA 1
ATOM 752 C C . ALA A 1 108 ? 2.379 32.562 29.297 1 94.88 108 ALA A C 1
ATOM 754 O O . ALA A 1 108 ? 1.605 32.219 28.406 1 94.88 108 ALA A O 1
ATOM 755 N N . PHE A 1 109 ? 3.584 32 29.391 1 96.06 109 PHE A N 1
ATOM 756 C CA . PHE A 1 109 ? 4.047 30.859 28.609 1 96.06 109 PHE A CA 1
ATOM 757 C C . PHE A 1 109 ? 5.172 30.125 29.328 1 96.06 109 PHE A C 1
ATOM 759 O O . PHE A 1 109 ? 5.738 30.656 30.297 1 96.06 109 PHE A O 1
ATOM 766 N N . SER A 1 110 ? 5.355 28.906 28.953 1 96.06 110 SER A N 1
ATOM 767 C CA . SER A 1 110 ? 6.504 28.141 29.438 1 96.06 110 SER A CA 1
ATOM 768 C C . SER A 1 110 ? 7.27 27.531 28.266 1 96.06 110 SER A C 1
ATOM 770 O O . SER A 1 110 ? 6.68 27.188 27.234 1 96.06 110 SER A O 1
ATOM 772 N N . LEU A 1 111 ? 8.57 27.5 28.422 1 96.5 111 LEU A N 1
ATOM 773 C CA . LEU A 1 111 ? 9.492 26.922 27.453 1 96.5 111 LEU A CA 1
ATOM 774 C C . LEU A 1 111 ? 10.477 25.969 28.125 1 96.5 111 LEU A C 1
ATOM 776 O O . LEU A 1 111 ? 11.031 26.297 29.188 1 96.5 111 LEU A O 1
ATOM 780 N N . ARG A 1 112 ? 10.594 24.797 27.531 1 96.62 112 ARG A N 1
ATOM 781 C CA . ARG A 1 112 ? 11.547 23.828 28.062 1 96.62 112 ARG A CA 1
ATOM 782 C C . ARG A 1 112 ? 12.344 23.172 26.938 1 96.62 112 ARG A C 1
ATOM 784 O O . ARG A 1 112 ? 11.773 22.766 25.922 1 96.62 112 ARG A O 1
ATOM 791 N N . LEU A 1 113 ? 13.664 23.125 27.094 1 96.62 113 LEU A N 1
ATOM 792 C CA . LEU A 1 113 ? 14.477 22.328 26.172 1 96.62 113 LEU A CA 1
ATOM 793 C C . LEU A 1 113 ? 14.555 20.875 26.625 1 96.62 113 LEU A C 1
ATOM 795 O O . LEU A 1 113 ? 14.953 20.609 27.766 1 96.62 113 LEU A O 1
ATOM 799 N N . THR A 1 114 ? 14.117 19.984 25.812 1 95.44 114 THR A N 1
ATOM 800 C CA . THR A 1 114 ? 14.031 18.578 26.203 1 95.44 114 THR A CA 1
ATOM 801 C C . THR A 1 114 ? 15.266 17.812 25.719 1 95.44 114 THR A C 1
ATOM 803 O O . THR A 1 114 ? 15.633 16.797 26.312 1 95.44 114 THR A O 1
ATOM 806 N N . ARG A 1 115 ? 15.891 18.25 24.703 1 95.12 115 ARG A N 1
ATOM 807 C CA . ARG A 1 115 ? 17.047 17.562 24.156 1 95.12 115 ARG A CA 1
ATOM 808 C C . ARG A 1 115 ? 17.969 18.531 23.422 1 95.12 115 ARG A C 1
ATOM 810 O O . ARG A 1 115 ? 17.516 19.375 22.672 1 95.12 115 ARG A O 1
ATOM 817 N N . VAL A 1 116 ? 19.266 18.469 23.719 1 96.19 116 VAL A N 1
ATOM 818 C CA . VAL A 1 116 ? 20.297 19.219 23.016 1 96.19 116 VAL A CA 1
ATOM 819 C C . VAL A 1 116 ? 21.422 18.266 22.609 1 96.19 116 VAL A C 1
ATOM 821 O O . VAL A 1 116 ? 22.016 17.594 23.453 1 96.19 116 VAL A O 1
ATOM 824 N N . VAL A 1 117 ? 21.688 18.203 21.312 1 96.44 117 VAL A N 1
ATOM 825 C CA . VAL A 1 117 ? 22.766 17.359 20.797 1 96.44 117 VAL A CA 1
ATOM 826 C C . VAL A 1 117 ? 23.781 18.219 20.062 1 96.44 117 VAL A C 1
ATOM 828 O O . VAL A 1 117 ? 23.562 18.625 18.922 1 96.44 117 VAL A O 1
ATOM 831 N N . PRO A 1 118 ? 24.938 18.453 20.656 1 95.62 118 PRO A N 1
ATOM 832 C CA . PRO A 1 118 ? 25.969 19.266 20 1 95.62 118 PRO A CA 1
ATOM 833 C C . PRO A 1 118 ? 26.516 18.625 18.719 1 95.62 118 PRO A C 1
ATOM 835 O O . PRO A 1 118 ? 26.344 17.406 18.531 1 95.62 118 PRO A O 1
ATOM 838 N N . PRO A 1 119 ? 27.141 19.391 17.844 1 93.88 119 PRO A N 1
ATOM 839 C CA . PRO A 1 119 ? 27.594 18.875 16.531 1 93.88 119 PRO A CA 1
ATOM 840 C C . PRO A 1 119 ? 28.484 17.641 16.656 1 93.88 119 PRO A C 1
ATOM 842 O O . PRO A 1 119 ? 28.344 16.703 15.875 1 93.88 119 PRO A O 1
ATOM 845 N N . GLY A 1 120 ? 29.359 17.594 17.594 1 93.88 120 GLY A N 1
ATOM 846 C CA . GLY A 1 120 ? 30.281 16.484 17.766 1 93.88 120 GLY A CA 1
ATOM 847 C C . GLY A 1 120 ? 29.578 15.188 18.172 1 93.88 120 GLY A C 1
ATOM 848 O O . GLY A 1 120 ? 30.109 14.102 17.953 1 93.88 120 GLY A O 1
ATOM 849 N N . ALA A 1 121 ? 28.359 15.375 18.703 1 94.56 121 ALA A N 1
ATOM 850 C CA . ALA A 1 121 ? 27.625 14.219 19.203 1 94.56 121 ALA A CA 1
ATOM 851 C C . ALA A 1 121 ? 26.562 13.773 18.203 1 94.56 121 ALA A C 1
ATOM 853 O O . ALA A 1 121 ? 25.812 12.828 18.469 1 94.56 121 ALA A O 1
ATOM 854 N N . GLN A 1 122 ? 26.453 14.414 17.109 1 94.81 122 GLN A N 1
ATOM 855 C CA . GLN A 1 122 ? 25.469 14.086 16.094 1 94.81 122 GLN A CA 1
ATOM 856 C C . GLN A 1 122 ? 25.953 12.953 15.195 1 94.81 122 GLN A C 1
ATOM 858 O O . GLN A 1 122 ? 26.219 13.156 14.008 1 94.81 122 GLN A O 1
ATOM 863 N N . VAL A 1 123 ? 25.922 11.812 15.75 1 91.44 123 VAL A N 1
ATOM 864 C CA . VAL A 1 123 ? 26.359 10.594 15.078 1 91.44 123 VAL A CA 1
ATOM 865 C C . VAL A 1 123 ? 25.266 9.539 15.141 1 91.44 123 VAL A C 1
ATOM 867 O O . VAL A 1 123 ? 24.719 9.266 16.219 1 91.44 123 VAL A O 1
ATOM 870 N N . ALA A 1 124 ? 24.938 9.109 13.977 1 88.06 124 ALA A N 1
ATOM 871 C CA . ALA A 1 124 ? 23.953 8.039 13.914 1 88.06 124 ALA A CA 1
ATOM 872 C C . ALA A 1 124 ? 24.484 6.766 14.562 1 88.06 124 ALA A C 1
ATOM 874 O O . ALA A 1 124 ? 25.672 6.461 14.461 1 88.06 124 ALA A O 1
ATOM 875 N N . PRO A 1 125 ? 23.547 6.098 15.227 1 86.12 125 PRO A N 1
ATOM 876 C CA . PRO A 1 125 ? 24 4.801 15.734 1 86.12 125 PRO A CA 1
ATOM 877 C C . PRO A 1 125 ? 24.422 3.848 14.625 1 86.12 125 PRO A C 1
ATOM 879 O O . PRO A 1 125 ? 23.938 3.953 13.492 1 86.12 125 PRO A O 1
ATOM 882 N N . PRO A 1 126 ? 25.406 3.023 14.992 1 80.88 126 PRO A N 1
ATOM 883 C CA . PRO A 1 126 ? 25.781 2.043 13.969 1 80.88 126 PRO A CA 1
ATOM 884 C C . PRO A 1 126 ? 24.641 1.113 13.594 1 80.88 126 PRO A C 1
ATOM 886 O O . PRO A 1 126 ? 23.766 0.83 14.422 1 80.88 126 PRO A O 1
ATOM 889 N N . SER A 1 127 ? 24.703 0.807 12.328 1 82.75 127 SER A N 1
ATOM 890 C CA . SER A 1 127 ? 23.703 -0.147 11.859 1 82.75 127 SER A CA 1
ATOM 891 C C . SER A 1 127 ? 24 -1.559 12.344 1 82.75 127 SER A C 1
ATOM 893 O O . SER A 1 127 ? 25.109 -2.072 12.117 1 82.75 127 SER A O 1
ATOM 895 N N . VAL A 1 128 ? 23.125 -2.061 13.203 1 86.19 128 VAL A N 1
ATOM 896 C CA . VAL A 1 128 ? 23.266 -3.43 13.688 1 86.19 128 VAL A CA 1
ATOM 897 C C . VAL A 1 128 ? 22.25 -4.332 12.984 1 86.19 128 VAL A C 1
ATOM 899 O O . VAL A 1 128 ? 21.062 -3.996 12.883 1 86.19 128 VAL A O 1
ATOM 902 N N . PRO A 1 129 ? 22.875 -5.508 12.484 1 92.75 129 PRO A N 1
ATOM 903 C CA . PRO A 1 129 ? 21.922 -6.434 11.859 1 92.75 129 PRO A CA 1
ATOM 904 C C . PRO A 1 129 ? 20.812 -6.871 12.812 1 92.75 129 PRO A C 1
ATOM 906 O O . PRO A 1 129 ? 21.062 -7.07 14.008 1 92.75 129 PRO A O 1
ATOM 909 N N . ARG A 1 130 ? 19.625 -7.023 12.32 1 91.81 130 ARG A N 1
ATOM 910 C CA . ARG A 1 130 ? 18.469 -7.43 13.102 1 91.81 130 ARG A CA 1
ATOM 911 C C . ARG A 1 130 ? 18.656 -8.82 13.688 1 91.81 130 ARG A C 1
ATOM 913 O O . ARG A 1 130 ? 18.266 -9.086 14.828 1 91.81 130 ARG A O 1
ATOM 920 N N . SER A 1 131 ? 19.234 -9.664 12.914 1 96.62 131 SER A N 1
ATOM 921 C CA . SER A 1 131 ? 19.516 -11.016 13.367 1 96.62 131 SER A CA 1
ATOM 922 C C . SER A 1 131 ? 20.656 -11.039 14.359 1 96.62 131 SER A C 1
ATOM 924 O O . SER A 1 131 ? 21.781 -10.664 14.031 1 96.62 131 SER A O 1
ATOM 926 N N . PRO A 1 132 ? 20.375 -11.57 15.555 1 96.94 132 PRO A N 1
ATOM 927 C CA . PRO A 1 132 ? 21.469 -11.672 16.531 1 96.94 132 PRO A CA 1
ATOM 928 C C . PRO A 1 132 ? 22.625 -12.547 16.031 1 96.94 132 PRO A C 1
ATOM 930 O O . PRO A 1 132 ? 23.781 -12.227 16.281 1 96.94 132 PRO A O 1
ATOM 933 N N .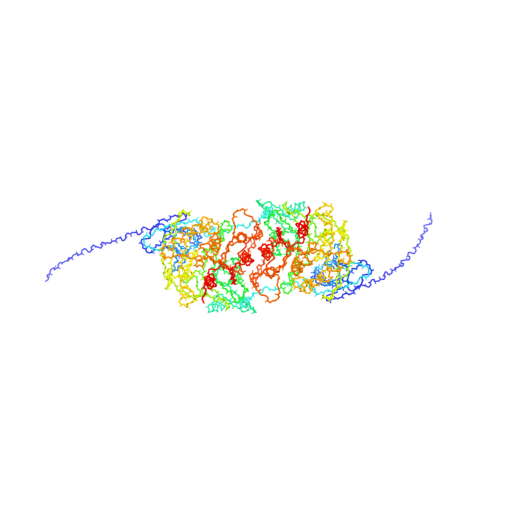 ARG A 1 133 ? 22.312 -13.547 15.352 1 97.56 133 ARG A N 1
ATOM 934 C CA . ARG A 1 133 ? 23.344 -14.438 14.844 1 97.56 133 ARG A CA 1
ATOM 935 C C . ARG A 1 133 ? 24.188 -13.742 13.789 1 97.56 133 ARG A C 1
ATOM 937 O O . ARG A 1 133 ? 25.406 -13.93 13.734 1 97.56 133 ARG A O 1
ATOM 944 N N . ILE A 1 134 ? 23.547 -13.008 12.906 1 98.25 134 ILE A N 1
ATOM 945 C CA . ILE A 1 134 ? 24.281 -12.266 11.883 1 98.25 134 ILE A CA 1
ATOM 946 C C . ILE A 1 134 ? 25.125 -11.18 12.547 1 98.25 134 ILE A C 1
ATOM 948 O O . ILE A 1 134 ? 26.25 -10.906 12.117 1 98.25 134 ILE A O 1
ATOM 952 N N . ALA A 1 135 ? 24.531 -10.547 13.578 1 97.44 135 ALA A N 1
ATOM 953 C CA . ALA A 1 135 ? 25.281 -9.539 14.32 1 97.44 135 ALA A CA 1
ATOM 954 C C . ALA A 1 135 ? 26.547 -10.133 14.93 1 97.44 135 ALA A C 1
ATOM 956 O O . ALA A 1 135 ? 27.625 -9.523 14.875 1 97.44 135 ALA A O 1
ATOM 957 N N . ALA A 1 136 ? 26.438 -11.297 15.492 1 97.56 136 ALA A N 1
ATOM 958 C CA . ALA A 1 136 ? 27.594 -11.992 16.062 1 97.56 136 ALA A CA 1
ATOM 959 C C . ALA A 1 136 ? 28.625 -12.312 14.992 1 97.56 136 ALA A C 1
ATOM 961 O O . ALA A 1 136 ? 29.828 -12.148 15.219 1 97.56 136 ALA A O 1
ATOM 962 N N . LEU A 1 137 ? 28.172 -12.742 13.852 1 98.25 137 LEU A N 1
ATOM 963 C CA . LEU A 1 137 ? 29.094 -13.031 12.742 1 98.25 137 LEU A CA 1
ATOM 964 C C . LEU A 1 137 ? 29.797 -11.766 12.289 1 98.25 137 LEU A C 1
ATOM 966 O O . LEU A 1 137 ? 31 -11.789 12.008 1 98.25 137 LEU A O 1
ATOM 970 N N . ALA A 1 138 ? 29.031 -10.719 12.148 1 97.31 138 ALA A N 1
ATOM 971 C CA . ALA A 1 138 ? 29.625 -9.445 11.75 1 97.31 138 ALA A CA 1
ATOM 972 C C . ALA A 1 138 ? 30.75 -9.039 12.688 1 97.31 138 ALA A C 1
ATOM 974 O O . ALA A 1 138 ? 31.797 -8.547 12.242 1 97.31 138 ALA A O 1
ATOM 975 N N . GLU A 1 139 ? 30.531 -9.234 13.977 1 96.25 139 GLU A N 1
ATOM 976 C CA . GLU A 1 139 ? 31.562 -8.945 14.961 1 96.25 139 GLU A CA 1
ATOM 977 C C . GLU A 1 139 ? 32.781 -9.828 14.758 1 96.25 139 GLU A C 1
ATOM 979 O O . GLU A 1 139 ? 33.938 -9.352 14.82 1 96.25 139 GLU A O 1
ATOM 984 N N . THR A 1 140 ? 32.531 -11.078 14.555 1 97.62 140 THR A N 1
ATOM 985 C CA . THR A 1 140 ? 33.625 -12.023 14.305 1 97.62 140 THR A CA 1
ATOM 986 C C . THR A 1 140 ? 34.469 -11.586 13.102 1 97.62 140 THR A C 1
ATOM 988 O O . THR A 1 140 ? 35.688 -11.586 13.164 1 97.62 140 THR A O 1
ATOM 991 N N . LEU A 1 141 ? 33.812 -11.195 12.062 1 97.25 141 LEU A N 1
ATOM 992 C CA . LEU A 1 141 ? 34.469 -10.773 10.844 1 97.25 141 LEU A CA 1
ATOM 993 C C . LEU A 1 141 ? 35.281 -9.492 11.078 1 97.25 141 LEU A C 1
ATOM 995 O O . LEU A 1 141 ? 36.406 -9.344 10.586 1 97.25 141 LEU A O 1
ATOM 999 N N . ALA A 1 142 ? 34.688 -8.625 11.82 1 94.75 142 ALA A N 1
ATOM 1000 C CA . ALA A 1 142 ? 35.344 -7.352 12.117 1 94.75 142 ALA A CA 1
ATOM 1001 C C . ALA A 1 142 ? 36.625 -7.559 12.922 1 94.75 142 ALA A C 1
ATOM 1003 O O . ALA A 1 142 ? 37.562 -6.77 12.812 1 94.75 142 ALA A O 1
ATOM 1004 N N . ARG A 1 143 ? 36.719 -8.648 13.648 1 96.44 143 ARG A N 1
ATOM 1005 C CA . ARG A 1 143 ? 37.875 -8.961 14.469 1 96.44 143 ARG A CA 1
ATOM 1006 C C . ARG A 1 143 ? 38.875 -9.805 13.695 1 96.44 143 ARG A C 1
ATOM 1008 O O . ARG A 1 143 ? 39.875 -10.281 14.266 1 96.44 143 ARG A O 1
ATOM 1015 N N . GLY A 1 144 ? 38.562 -10.008 12.477 1 96.31 144 GLY A N 1
ATOM 1016 C CA . GLY A 1 144 ? 39.531 -10.711 11.625 1 96.31 144 GLY A CA 1
ATOM 1017 C C . GLY A 1 144 ? 39.219 -12.188 11.469 1 96.31 144 GLY A C 1
ATOM 1018 O O . GLY A 1 144 ? 39.969 -12.922 10.828 1 96.31 144 GLY A O 1
ATOM 1019 N N . GLY A 1 145 ? 38.094 -12.578 12.039 1 97.31 145 GLY A N 1
ATOM 1020 C CA . GLY A 1 145 ? 37.656 -13.953 11.859 1 97.31 145 GLY A CA 1
ATOM 1021 C C . GLY A 1 145 ? 37.062 -14.219 10.492 1 97.31 145 GLY A C 1
ATOM 1022 O O . GLY A 1 145 ? 37.094 -13.359 9.609 1 97.31 145 GLY A O 1
ATOM 1023 N N . ASP A 1 146 ? 36.531 -15.57 10.289 1 97.19 146 ASP A N 1
ATOM 1024 C CA . ASP A 1 146 ? 35.938 -15.945 9.016 1 97.19 146 ASP A CA 1
ATOM 1025 C C . ASP A 1 146 ? 34.531 -16.531 9.227 1 97.19 146 ASP A C 1
ATOM 1027 O O . ASP A 1 146 ? 34 -16.484 10.336 1 97.19 146 ASP A O 1
ATOM 1031 N N . SER A 1 147 ? 33.938 -17 8.117 1 98.25 147 SER A N 1
ATOM 1032 C CA . SER A 1 147 ? 32.531 -17.406 8.172 1 98.25 147 SER A CA 1
ATOM 1033 C C . SER A 1 147 ? 32.406 -18.922 8.273 1 98.25 147 SER A C 1
ATOM 1035 O O . SER A 1 147 ? 31.297 -19.469 8.227 1 98.25 147 SER A O 1
ATOM 1037 N N . ARG A 1 148 ? 33.375 -19.703 8.469 1 97.81 148 ARG A N 1
ATOM 1038 C CA . ARG A 1 148 ? 33.375 -21.172 8.391 1 97.81 148 ARG A CA 1
ATOM 1039 C C . ARG A 1 148 ? 32.5 -21.75 9.492 1 97.81 148 ARG A C 1
ATOM 1041 O O . ARG A 1 148 ? 31.641 -22.609 9.227 1 97.81 148 ARG A O 1
ATOM 1048 N N . ALA A 1 149 ? 32.656 -21.328 10.648 1 97.81 149 ALA A N 1
ATOM 1049 C CA . ALA A 1 149 ? 31.891 -21.844 11.773 1 97.81 149 ALA A CA 1
ATOM 1050 C C . ALA A 1 149 ? 30.406 -21.516 11.625 1 97.81 149 ALA A C 1
ATOM 1052 O O . ALA A 1 149 ? 29.547 -22.328 11.953 1 97.81 149 ALA A O 1
ATOM 1053 N N . PHE A 1 150 ? 30.188 -20.344 11.227 1 97.94 150 PHE A N 1
ATOM 1054 C CA . PHE A 1 150 ? 28.828 -19.906 10.984 1 97.94 150 PHE A CA 1
ATOM 1055 C C . PHE A 1 150 ? 28.125 -20.828 9.984 1 97.94 150 PHE A C 1
ATOM 1057 O O . PHE A 1 150 ? 27.031 -21.312 10.242 1 97.94 150 PHE A O 1
ATOM 1064 N N . TRP A 1 151 ? 28.766 -21.109 8.836 1 98.31 151 TRP A N 1
ATOM 1065 C CA . TRP A 1 151 ? 28.156 -21.938 7.793 1 98.31 151 TRP A CA 1
ATOM 1066 C C . TRP A 1 151 ? 28 -23.375 8.266 1 98.31 151 TRP A C 1
ATOM 1068 O O . TRP A 1 151 ? 27.031 -24.047 7.883 1 98.31 151 TRP A O 1
ATOM 1078 N N . ALA A 1 152 ? 28.875 -23.828 9.055 1 98 152 ALA A N 1
ATOM 1079 C CA . ALA A 1 152 ? 28.719 -25.156 9.625 1 98 152 ALA A CA 1
ATOM 1080 C C . ALA A 1 152 ? 27.453 -25.25 10.477 1 98 152 ALA A C 1
ATOM 1082 O O . ALA A 1 152 ? 26.703 -26.234 10.391 1 98 152 ALA A O 1
ATOM 1083 N N . GLU A 1 153 ? 27.266 -24.281 11.234 1 97.5 153 GLU A N 1
ATOM 1084 C CA . GLU A 1 153 ? 26.078 -24.219 12.07 1 97.5 153 GLU A CA 1
ATOM 1085 C C . GLU A 1 153 ? 24.812 -24.141 11.211 1 97.5 153 GLU A C 1
ATOM 1087 O O . GLU A 1 153 ? 23.828 -24.844 11.477 1 97.5 153 GLU A O 1
ATOM 1092 N N . VAL A 1 154 ? 24.875 -23.281 10.219 1 97.69 154 VAL A N 1
ATOM 1093 C CA . VAL A 1 154 ? 23.719 -23.078 9.344 1 97.69 154 VAL A CA 1
ATOM 1094 C C . VAL A 1 154 ? 23.422 -24.375 8.586 1 97.69 154 VAL A C 1
ATOM 1096 O O . VAL A 1 154 ? 22.25 -24.719 8.398 1 97.69 154 VAL A O 1
ATOM 1099 N N . ALA A 1 155 ? 24.375 -25.031 8.141 1 97.06 155 ALA A N 1
ATOM 1100 C CA . ALA A 1 155 ? 24.188 -26.297 7.43 1 97.06 155 ALA A CA 1
ATOM 1101 C C . ALA A 1 155 ? 23.5 -27.328 8.312 1 97.06 155 ALA A C 1
ATOM 1103 O O . ALA A 1 155 ? 22.719 -28.141 7.824 1 97.06 155 ALA A O 1
ATOM 1104 N N . GLN A 1 156 ? 23.766 -27.312 9.539 1 96.75 156 GLN A N 1
ATOM 1105 C CA . GLN A 1 156 ? 23.156 -28.25 10.484 1 96.75 156 GLN A CA 1
ATOM 1106 C C . GLN A 1 156 ? 21.719 -27.891 10.797 1 96.75 156 GLN A C 1
ATOM 1108 O O . GLN A 1 156 ? 20.844 -28.75 10.875 1 96.75 156 GLN A O 1
ATOM 1113 N N . GLN A 1 157 ? 21.469 -26.656 10.961 1 95.69 157 GLN A N 1
ATOM 1114 C CA . GLN A 1 157 ? 20.172 -26.172 11.391 1 95.69 157 GLN A CA 1
ATOM 1115 C C . GLN A 1 157 ? 19.219 -26.031 10.211 1 95.69 157 GLN A C 1
ATOM 1117 O O . GLN A 1 157 ? 18 -26.125 10.367 1 95.69 157 GLN A O 1
ATOM 1122 N N . GLY A 1 158 ? 19.797 -25.703 9.07 1 97.06 158 GLY A N 1
ATOM 1123 C CA . GLY A 1 158 ? 18.984 -25.422 7.891 1 97.06 158 GLY A CA 1
ATOM 1124 C C . GLY A 1 158 ? 18.609 -23.953 7.758 1 97.06 158 GLY A C 1
ATOM 1125 O O . GLY A 1 158 ? 18.875 -23.172 8.664 1 97.06 158 GLY A O 1
ATOM 1126 N N . THR A 1 159 ? 18.094 -23.609 6.668 1 97.88 159 THR A N 1
ATOM 1127 C CA . THR A 1 159 ? 17.625 -22.25 6.379 1 97.88 159 THR A CA 1
ATOM 1128 C C . THR A 1 159 ? 16.125 -22.234 6.109 1 97.88 159 THR A C 1
ATOM 1130 O O . THR A 1 159 ? 15.539 -23.281 5.785 1 97.88 159 THR A O 1
ATOM 1133 N N . PRO A 1 160 ? 15.484 -21.031 6.27 1 98.19 160 PRO A N 1
ATOM 1134 C CA . PRO A 1 160 ? 16.031 -19.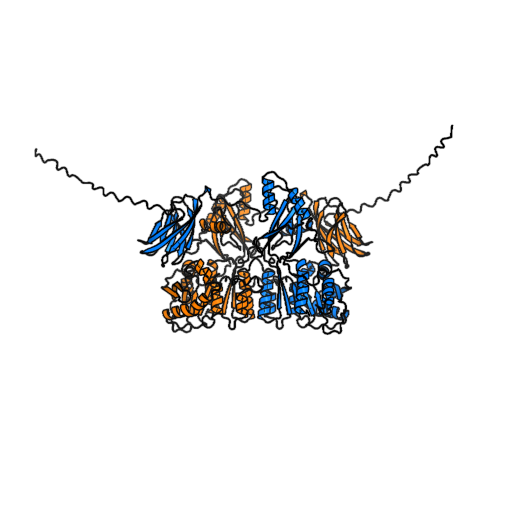75 6.746 1 98.19 160 PRO A CA 1
ATOM 1135 C C . PRO A 1 160 ? 16.391 -19.781 8.234 1 98.19 160 PRO A C 1
ATOM 1137 O O . PRO A 1 160 ? 15.922 -20.672 8.961 1 98.19 160 PRO A O 1
ATOM 1140 N N . LEU A 1 161 ? 17.25 -18.859 8.594 1 98.19 161 LEU A N 1
ATOM 1141 C CA . LEU A 1 161 ? 17.5 -18.656 10.016 1 98.19 161 LEU A CA 1
ATOM 1142 C C . LEU A 1 161 ? 16.312 -18.016 10.703 1 98.19 161 LEU A C 1
ATOM 1144 O O . LEU A 1 161 ? 15.789 -17 10.227 1 98.19 161 LEU A O 1
ATOM 1148 N N . VAL A 1 162 ? 15.883 -18.641 11.789 1 97.88 162 VAL A N 1
ATOM 1149 C CA . VAL A 1 162 ? 14.711 -18.141 12.492 1 97.88 162 VAL A CA 1
ATOM 1150 C C . VAL A 1 162 ? 15.07 -17.828 13.945 1 97.88 162 VAL A C 1
ATOM 1152 O O . VAL A 1 162 ? 15.609 -18.688 14.648 1 97.88 162 VAL A O 1
ATOM 1155 N N . GLU A 1 163 ? 14.828 -16.594 14.359 1 97.88 163 GLU A N 1
ATOM 1156 C CA . GLU A 1 163 ? 15.125 -16.156 15.719 1 97.88 163 GLU A CA 1
ATOM 1157 C C . GLU A 1 163 ? 13.93 -15.445 16.344 1 97.88 163 GLU A C 1
ATOM 1159 O O . GLU A 1 163 ? 13.195 -14.727 15.656 1 97.88 163 GLU A O 1
ATOM 1164 N N . PRO A 1 164 ? 13.75 -15.711 17.656 1 96.56 164 PRO A N 1
ATOM 1165 C CA . PRO A 1 164 ? 12.625 -15.039 18.312 1 96.56 164 PRO A CA 1
ATOM 1166 C C . PRO A 1 164 ? 12.82 -13.531 18.422 1 96.56 164 PRO A C 1
ATOM 1168 O O . PRO A 1 164 ? 13.953 -13.062 18.578 1 96.56 164 PRO A O 1
ATOM 1171 N N . ASP A 1 165 ? 11.758 -12.805 18.312 1 94.75 165 ASP A N 1
ATOM 1172 C CA . ASP A 1 165 ? 11.695 -11.359 18.516 1 94.75 165 ASP A CA 1
ATOM 1173 C C . ASP A 1 165 ? 10.367 -10.945 19.141 1 94.75 165 ASP A C 1
ATOM 1175 O O . ASP A 1 165 ? 9.453 -10.508 18.438 1 94.75 165 ASP A O 1
ATOM 1179 N N . GLY A 1 166 ? 10.328 -10.938 20.484 1 91.88 166 GLY A N 1
ATOM 1180 C CA . GLY A 1 166 ? 9.07 -10.688 21.172 1 91.88 166 GLY A CA 1
ATOM 1181 C C . GLY A 1 166 ? 7.965 -11.648 20.766 1 91.88 166 GLY A C 1
ATOM 1182 O O . GLY A 1 166 ? 8.117 -12.867 20.875 1 91.88 166 GLY A O 1
ATOM 1183 N N . ASP A 1 167 ? 6.887 -11.047 20.203 1 89.5 167 ASP A N 1
ATOM 1184 C CA . ASP A 1 167 ? 5.75 -11.852 19.781 1 89.5 167 ASP A CA 1
ATOM 1185 C C . ASP A 1 167 ? 5.898 -12.289 18.328 1 89.5 167 ASP A C 1
ATOM 1187 O O . ASP A 1 167 ? 5.031 -12.984 17.797 1 89.5 167 ASP A O 1
ATOM 1191 N N . GLY A 1 168 ? 7.074 -11.898 17.797 1 93.94 168 GLY A N 1
ATOM 1192 C CA . GLY A 1 168 ? 7.312 -12.258 16.406 1 93.94 168 GLY A CA 1
ATOM 1193 C C . GLY A 1 168 ? 8.594 -13.039 16.203 1 93.94 168 GLY A C 1
ATOM 1194 O O . GLY A 1 168 ? 9.094 -13.672 17.125 1 93.94 168 GLY A O 1
ATOM 1195 N N . LEU A 1 169 ? 8.938 -13.102 14.898 1 96.56 169 LEU A N 1
ATOM 1196 C CA . LEU A 1 169 ? 10.141 -13.828 14.492 1 96.56 169 LEU A CA 1
ATOM 1197 C C . LEU A 1 169 ? 11.008 -12.969 13.57 1 96.56 169 LEU A C 1
ATOM 1199 O O . LEU A 1 169 ? 10.484 -12.172 12.797 1 96.56 169 LEU A O 1
ATOM 1203 N N . ILE A 1 170 ? 12.289 -13.141 13.773 1 97.25 170 ILE A N 1
ATOM 1204 C CA . ILE A 1 170 ? 13.219 -12.695 12.742 1 97.25 170 ILE A CA 1
ATOM 1205 C C . ILE A 1 170 ? 13.562 -13.859 11.812 1 97.25 170 ILE A C 1
ATOM 1207 O O . ILE A 1 170 ? 14.109 -14.875 12.25 1 97.25 170 ILE A O 1
ATOM 1211 N N . VAL A 1 171 ? 13.172 -13.672 10.594 1 97.38 171 VAL A N 1
ATOM 1212 C CA . VAL A 1 171 ? 13.492 -14.672 9.586 1 97.38 171 VAL A CA 1
ATOM 1213 C C . VAL A 1 171 ? 14.555 -14.125 8.633 1 97.38 171 VAL A C 1
ATOM 1215 O O . VAL A 1 171 ? 14.344 -13.094 7.992 1 97.38 171 VAL A O 1
ATOM 1218 N N . THR A 1 172 ? 15.695 -14.836 8.578 1 98.25 172 THR A N 1
ATOM 1219 C CA . THR A 1 172 ? 16.812 -14.391 7.75 1 98.25 172 THR A CA 1
ATOM 1220 C C . THR A 1 172 ? 17.094 -15.383 6.629 1 98.25 172 THR A C 1
ATOM 1222 O O . THR A 1 172 ? 17.406 -16.547 6.887 1 98.25 172 THR A O 1
ATOM 1225 N N . PHE A 1 173 ? 16.953 -14.906 5.422 1 98.62 173 PHE A N 1
ATOM 1226 C CA . PHE A 1 173 ? 17.328 -15.695 4.25 1 98.62 173 PHE A CA 1
ATOM 1227 C C . PHE A 1 173 ? 18.812 -15.531 3.93 1 98.62 173 PHE A C 1
ATOM 1229 O O . PHE A 1 173 ? 19.344 -14.43 4.02 1 98.62 173 PHE A O 1
ATOM 1236 N N . LEU A 1 174 ? 19.391 -16.672 3.6 1 98.75 174 LEU A N 1
ATOM 1237 C CA . LEU A 1 174 ? 20.844 -16.719 3.424 1 98.75 174 LEU A CA 1
ATOM 1238 C C . LEU A 1 174 ? 21.219 -17.359 2.09 1 98.75 174 LEU A C 1
ATOM 1240 O O . LEU A 1 174 ? 20.5 -18.234 1.595 1 98.75 174 LEU A O 1
ATOM 1244 N N . TYR A 1 175 ? 22.25 -16.922 1.557 1 98.75 175 TYR A N 1
ATOM 1245 C CA . TYR A 1 175 ? 22.875 -17.578 0.412 1 98.75 175 TYR A CA 1
ATOM 1246 C C . TYR A 1 175 ? 24.391 -17.469 0.498 1 98.75 175 TYR A C 1
ATOM 1248 O O . TYR A 1 175 ? 24.938 -16.422 0.868 1 98.75 175 TYR A O 1
ATOM 1256 N N . ARG A 1 176 ? 25.094 -18.516 0.142 1 98.44 176 ARG A N 1
ATOM 1257 C CA . ARG A 1 176 ? 26.547 -18.547 0.285 1 98.44 176 ARG A CA 1
ATOM 1258 C C . ARG A 1 176 ? 27.234 -18.375 -1.064 1 98.44 176 ARG A C 1
ATOM 1260 O O . ARG A 1 176 ? 26.922 -19.078 -2.025 1 98.44 176 ARG A O 1
ATOM 1267 N N . GLY A 1 177 ? 28.062 -17.422 -1.187 1 97.5 177 GLY A N 1
ATOM 1268 C CA . GLY A 1 177 ? 29.125 -17.438 -2.184 1 97.5 177 GLY A CA 1
ATOM 1269 C C . GLY A 1 177 ? 28.688 -16.906 -3.529 1 97.5 177 GLY A C 1
ATOM 1270 O O . GLY A 1 177 ? 29.359 -17.109 -4.539 1 97.5 177 GLY A O 1
ATOM 1271 N N . ALA A 1 178 ? 27.516 -16.281 -3.67 1 97.38 178 ALA A N 1
ATOM 1272 C CA . ALA A 1 178 ? 27.188 -15.609 -4.926 1 97.38 178 ALA A CA 1
ATOM 1273 C C . ALA A 1 178 ? 28.203 -14.531 -5.258 1 97.38 178 ALA A C 1
ATOM 1275 O O . ALA A 1 178 ? 28.703 -13.836 -4.363 1 97.38 178 ALA A O 1
ATOM 1276 N N . ALA A 1 179 ? 28.5 -14.383 -6.508 1 96.12 179 ALA A N 1
ATOM 1277 C CA . ALA A 1 179 ? 29.562 -13.453 -6.93 1 96.12 179 ALA A CA 1
ATOM 1278 C C . ALA A 1 179 ? 29.047 -12.016 -6.922 1 96.12 179 ALA A C 1
ATOM 1280 O O . ALA A 1 179 ? 29.75 -11.109 -6.465 1 96.12 179 ALA A O 1
ATOM 1281 N N . GLN A 1 180 ? 27.828 -11.82 -7.348 1 94.94 180 GLN A N 1
ATOM 1282 C CA . GLN A 1 180 ? 27.438 -10.438 -7.625 1 94.94 180 GLN A CA 1
ATOM 1283 C C . GLN A 1 180 ? 26.188 -10.055 -6.848 1 94.94 180 GLN A C 1
ATOM 1285 O O . GLN A 1 180 ? 26.062 -8.922 -6.379 1 94.94 180 GLN A O 1
ATOM 1290 N N . ASN A 1 181 ? 25.234 -10.938 -6.793 1 96.81 181 ASN A N 1
ATOM 1291 C CA . ASN A 1 181 ? 23.953 -10.594 -6.188 1 96.81 181 ASN A CA 1
ATOM 1292 C C . ASN A 1 181 ? 23.109 -11.844 -5.898 1 96.81 181 ASN A C 1
ATOM 1294 O O . ASN A 1 181 ? 23.453 -12.938 -6.352 1 96.81 181 ASN A O 1
ATOM 1298 N N . VAL A 1 182 ? 22.109 -11.703 -5.082 1 98.44 182 VAL A N 1
ATOM 1299 C CA . VAL A 1 182 ? 21.109 -12.727 -4.824 1 98.44 182 VAL A CA 1
ATOM 1300 C C . VAL A 1 182 ? 19.734 -12.094 -4.711 1 98.44 182 VAL A C 1
ATOM 1302 O O . VAL A 1 182 ? 19.547 -11.125 -3.969 1 98.44 182 VAL A O 1
ATOM 1305 N N . ARG A 1 183 ? 18.797 -12.609 -5.457 1 98.12 183 ARG A N 1
ATOM 1306 C CA . ARG A 1 183 ? 17.422 -12.133 -5.383 1 98.12 183 ARG A CA 1
ATOM 1307 C C . ARG A 1 183 ? 16.531 -13.148 -4.684 1 98.12 183 ARG A C 1
ATOM 1309 O O . ARG A 1 183 ? 16.609 -14.352 -4.957 1 98.12 183 ARG A O 1
ATOM 1316 N N . LEU A 1 184 ? 15.773 -12.648 -3.736 1 97.94 184 LEU A N 1
ATOM 1317 C CA . LEU A 1 184 ? 14.789 -13.469 -3.039 1 97.94 184 LEU A CA 1
ATOM 1318 C C . LEU A 1 184 ? 13.414 -13.328 -3.684 1 97.94 184 LEU A C 1
ATOM 1320 O O . LEU A 1 184 ? 12.883 -12.219 -3.803 1 97.94 184 LEU A O 1
ATOM 1324 N N . VAL A 1 185 ? 12.812 -14.469 -4.125 1 97.19 185 VAL A N 1
ATOM 1325 C CA . VAL A 1 185 ? 11.461 -14.516 -4.68 1 97.19 185 VAL A CA 1
ATOM 1326 C C . VAL A 1 185 ? 10.531 -15.25 -3.715 1 97.19 185 VAL A C 1
ATOM 1328 O O . VAL A 1 185 ? 10.805 -16.375 -3.314 1 97.19 185 VAL A O 1
ATOM 1331 N N . GLY A 1 186 ? 9.469 -14.578 -3.398 1 96.25 186 GLY A N 1
ATOM 1332 C CA . GLY A 1 186 ? 8.5 -15.219 -2.521 1 96.25 186 GLY A CA 1
ATOM 1333 C C . GLY A 1 186 ? 8.75 -14.945 -1.052 1 96.25 186 GLY A C 1
ATOM 1334 O O . GLY A 1 186 ? 8.234 -15.648 -0.185 1 96.25 186 GLY A O 1
ATOM 1335 N N . GLY A 1 187 ? 9.586 -13.945 -0.741 1 93.56 187 GLY A N 1
ATOM 1336 C CA . GLY A 1 187 ? 9.812 -13.547 0.638 1 93.56 187 GLY A CA 1
ATOM 1337 C C . GLY A 1 187 ? 8.664 -12.742 1.221 1 93.56 187 GLY A C 1
ATOM 1338 O O . GLY A 1 187 ? 7.637 -12.555 0.564 1 93.56 187 GLY A O 1
ATOM 1339 N N . PRO A 1 188 ? 8.82 -12.438 2.5 1 93.69 188 PRO A N 1
ATOM 1340 C CA . PRO A 1 188 ? 7.762 -11.68 3.178 1 93.69 188 PRO A CA 1
ATOM 1341 C C . PRO A 1 188 ? 7.762 -10.203 2.805 1 93.69 188 PRO A C 1
ATOM 1343 O O . PRO A 1 188 ? 8 -9.344 3.66 1 93.69 188 PRO A O 1
ATOM 1346 N N . SER A 1 189 ? 7.422 -9.922 1.598 1 91 189 SER A N 1
ATOM 1347 C CA . SER A 1 189 ? 7.336 -8.57 1.052 1 91 189 SER A CA 1
ATOM 1348 C C . SER A 1 189 ? 6.449 -8.531 -0.188 1 91 189 SER A C 1
ATOM 1350 O O . SER A 1 189 ? 5.926 -9.562 -0.616 1 91 189 SER A O 1
ATOM 1352 N N . ASN A 1 190 ? 6.246 -7.363 -0.683 1 89.12 190 ASN A N 1
ATOM 1353 C CA . ASN A 1 190 ? 5.383 -7.219 -1.851 1 89.12 190 ASN A CA 1
ATOM 1354 C C . ASN A 1 190 ? 6.191 -7.191 -3.145 1 89.12 190 ASN A C 1
ATOM 1356 O O . ASN A 1 190 ? 5.691 -6.762 -4.184 1 89.12 190 ASN A O 1
ATOM 1360 N N . ASP A 1 191 ? 7.445 -7.602 -3.061 1 89.31 191 ASP A N 1
ATOM 1361 C CA . ASP A 1 191 ? 8.32 -7.609 -4.23 1 89.31 191 ASP A CA 1
ATOM 1362 C C . ASP A 1 191 ? 9.352 -8.727 -4.133 1 89.31 191 ASP A C 1
ATOM 1364 O O . ASP A 1 191 ? 9.289 -9.562 -3.225 1 89.31 191 ASP A O 1
ATOM 1368 N N . HIS A 1 192 ? 10.188 -8.852 -5.199 1 94 192 HIS A N 1
ATOM 1369 C CA . HIS A 1 192 ? 11.406 -9.641 -5.117 1 94 192 HIS A CA 1
ATOM 1370 C C . HIS A 1 192 ? 12.547 -8.828 -4.516 1 94 192 HIS A C 1
ATOM 1372 O O . HIS A 1 192 ? 12.891 -7.758 -5.027 1 94 192 HIS A O 1
ATOM 1378 N N . ASP A 1 193 ? 13.156 -9.336 -3.441 1 94.44 193 ASP A N 1
ATOM 1379 C CA . ASP A 1 193 ? 14.102 -8.5 -2.705 1 94.44 193 ASP A CA 1
ATOM 1380 C C . ASP A 1 193 ? 15.539 -8.938 -2.971 1 94.44 193 ASP A C 1
ATOM 1382 O O . ASP A 1 193 ? 15.828 -10.133 -3.07 1 94.44 193 ASP A O 1
ATOM 1386 N N . TRP A 1 194 ? 16.422 -7.961 -3.053 1 96.56 194 TRP A N 1
ATOM 1387 C CA . TRP A 1 194 ? 17.844 -8.258 -3.109 1 96.56 194 TRP A CA 1
ATOM 1388 C C . TRP A 1 194 ? 18.391 -8.562 -1.72 1 96.56 194 TRP A C 1
ATOM 1390 O O . TRP A 1 194 ? 18.078 -7.875 -0.75 1 96.56 194 TRP A O 1
ATOM 1400 N N . LEU A 1 195 ? 19.188 -9.625 -1.671 1 98 195 LEU A N 1
ATOM 1401 C CA . LEU A 1 195 ? 19.984 -9.812 -0.468 1 98 195 LEU A CA 1
ATOM 1402 C C . LEU A 1 195 ? 21.172 -8.852 -0.455 1 98 195 LEU A C 1
ATOM 1404 O O . LEU A 1 195 ? 21.562 -8.312 -1.498 1 98 195 LEU A O 1
ATOM 1408 N N . GLU A 1 196 ? 21.672 -8.68 0.746 1 97.25 196 GLU A N 1
ATOM 1409 C CA . GLU A 1 196 ? 22.875 -7.859 0.913 1 97.25 196 GLU A CA 1
ATOM 1410 C C . GLU A 1 196 ? 24.062 -8.703 1.361 1 97.25 196 GLU A C 1
ATOM 1412 O O . GLU A 1 196 ? 23.906 -9.633 2.156 1 97.25 196 GLU A O 1
ATOM 1417 N N . ARG A 1 197 ? 25.156 -8.305 0.842 1 97.88 197 ARG A N 1
ATOM 1418 C CA . ARG A 1 197 ? 26.375 -8.992 1.263 1 97.88 197 ARG A CA 1
ATOM 1419 C C . ARG A 1 197 ? 26.844 -8.492 2.625 1 97.88 197 ARG A C 1
ATOM 1421 O O . ARG A 1 197 ? 26.859 -7.285 2.879 1 97.88 197 ARG A O 1
ATOM 1428 N N . LEU A 1 198 ? 27.188 -9.383 3.486 1 97.69 198 LEU A N 1
ATOM 1429 C CA . LEU A 1 198 ? 27.797 -8.984 4.754 1 97.69 198 LEU A CA 1
ATOM 1430 C C . LEU A 1 198 ? 29.25 -8.594 4.559 1 97.69 198 LEU A C 1
ATOM 1432 O O . LEU A 1 198 ? 30.141 -9.461 4.562 1 97.69 198 LEU A O 1
ATOM 1436 N N . GLY A 1 199 ? 29.469 -7.32 4.398 1 94.12 199 GLY A N 1
ATOM 1437 C CA . GLY A 1 199 ? 30.812 -6.867 4.09 1 94.12 199 GLY A CA 1
ATOM 1438 C C . GLY A 1 199 ? 31.375 -7.473 2.816 1 94.12 199 GLY A C 1
ATOM 1439 O O . GLY A 1 199 ? 30.75 -7.395 1.759 1 94.12 199 GLY A O 1
ATOM 1440 N N . THR A 1 200 ? 32.531 -8.055 2.965 1 95.38 200 THR A N 1
ATOM 1441 C CA . THR A 1 200 ? 33.156 -8.695 1.82 1 95.38 200 THR A CA 1
ATOM 1442 C C . THR A 1 200 ? 33.156 -10.219 1.973 1 95.38 200 THR A C 1
ATOM 1444 O O . THR A 1 200 ? 33.875 -10.922 1.272 1 95.38 200 THR A O 1
ATOM 1447 N N . SER A 1 201 ? 32.344 -10.625 2.9 1 97.75 201 SER A N 1
ATOM 1448 C CA . SER A 1 201 ? 32.281 -12.062 3.176 1 97.75 201 SER A CA 1
ATOM 1449 C C . SER A 1 201 ? 31.531 -12.812 2.09 1 97.75 201 SER A C 1
ATOM 1451 O O . SER A 1 201 ? 31.125 -12.219 1.084 1 97.75 201 SER A O 1
ATOM 1453 N N . ASP A 1 202 ? 31.391 -14.164 2.268 1 98.38 202 ASP A N 1
ATOM 1454 C CA . ASP A 1 202 ? 30.641 -14.992 1.327 1 98.38 202 ASP A CA 1
ATOM 1455 C C . ASP A 1 202 ? 29.188 -15.133 1.756 1 98.38 202 ASP A C 1
ATOM 1457 O O . ASP A 1 202 ? 28.453 -15.969 1.228 1 98.38 202 ASP A O 1
ATOM 1461 N N . VAL A 1 203 ? 28.828 -14.258 2.705 1 98.62 203 VAL A N 1
ATOM 1462 C CA . VAL A 1 203 ? 27.484 -14.367 3.271 1 98.62 203 VAL A CA 1
ATOM 1463 C C . VAL A 1 203 ? 26.594 -13.297 2.66 1 98.62 203 VAL A C 1
ATOM 1465 O O . VAL A 1 203 ? 26.875 -12.102 2.768 1 98.62 203 VAL A O 1
ATOM 1468 N N . TRP A 1 204 ? 25.562 -13.742 1.948 1 98.69 204 TRP A N 1
ATOM 1469 C CA . TRP A 1 204 ? 24.469 -12.891 1.514 1 98.69 204 TRP A CA 1
ATOM 1470 C C . TRP A 1 204 ? 23.234 -13.094 2.395 1 98.69 204 TRP A C 1
ATOM 1472 O O . TRP A 1 204 ? 22.906 -14.219 2.754 1 98.69 204 TRP A O 1
ATOM 1482 N N . LEU A 1 205 ? 22.578 -11.938 2.807 1 98.44 205 LEU A N 1
ATOM 1483 C CA . LEU A 1 205 ? 21.469 -12.117 3.738 1 98.44 205 LEU A CA 1
ATOM 1484 C C . LEU A 1 205 ? 20.422 -11.039 3.545 1 98.44 205 LEU A C 1
ATOM 1486 O O . LEU A 1 205 ? 20.703 -9.977 2.99 1 98.44 205 LEU A O 1
ATOM 1490 N N . ARG A 1 206 ? 19.219 -11.336 3.979 1 97.12 206 ARG A N 1
ATOM 1491 C CA . ARG A 1 206 ? 18.156 -10.383 4.242 1 97.12 206 ARG A CA 1
ATOM 1492 C C . ARG A 1 206 ? 17.266 -10.867 5.379 1 97.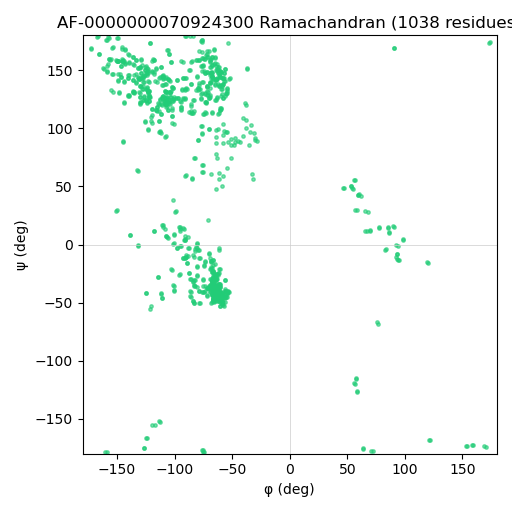12 206 ARG A C 1
ATOM 1494 O O . ARG A 1 206 ? 16.828 -12.016 5.387 1 97.12 206 ARG A O 1
ATOM 1501 N N . SER A 1 207 ? 17.031 -9.961 6.309 1 96.44 207 SER A N 1
ATOM 1502 C CA . SER A 1 207 ? 16.219 -10.312 7.477 1 96.44 207 SER A CA 1
ATOM 1503 C C . SER A 1 207 ? 14.875 -9.594 7.449 1 96.44 207 SER A C 1
ATOM 1505 O O . SER A 1 207 ? 14.781 -8.445 7.012 1 96.44 207 SER A O 1
ATOM 1507 N N . TYR A 1 208 ? 13.906 -10.312 7.934 1 95.38 208 TYR A N 1
ATOM 1508 C CA . TYR A 1 208 ? 12.562 -9.773 8.078 1 95.38 208 TYR A CA 1
ATOM 1509 C C . TYR A 1 208 ? 12 -10.062 9.461 1 95.38 208 TYR A C 1
ATOM 1511 O O . TYR A 1 208 ? 12.281 -11.117 10.047 1 95.38 208 TYR A O 1
ATOM 1519 N N . ARG A 1 209 ? 11.234 -9.133 10.016 1 95 209 ARG A N 1
ATOM 1520 C CA . ARG A 1 209 ? 10.383 -9.453 11.156 1 95 209 ARG A CA 1
ATOM 1521 C C . ARG A 1 209 ? 9 -9.891 10.703 1 95 209 ARG A C 1
ATOM 1523 O O . ARG A 1 209 ? 8.336 -9.172 9.945 1 95 209 ARG A O 1
ATOM 1530 N N . VAL A 1 210 ? 8.539 -11.078 11.148 1 95.19 210 VAL A N 1
ATOM 1531 C CA . VAL A 1 210 ? 7.27 -11.633 10.695 1 95.19 210 VAL A CA 1
ATOM 1532 C C . VAL A 1 210 ? 6.504 -12.203 11.891 1 95.19 210 VAL A C 1
ATOM 1534 O O . VAL A 1 210 ? 7.066 -12.375 12.969 1 95.19 210 VAL A O 1
ATOM 1537 N N . GLY A 1 211 ? 5.184 -12.406 11.742 1 93.69 211 GLY A N 1
ATOM 1538 C CA . GLY A 1 211 ? 4.41 -13.141 12.734 1 93.69 211 GLY A CA 1
ATOM 1539 C C . GLY A 1 211 ? 4.656 -14.633 12.703 1 93.69 211 GLY A C 1
ATOM 1540 O O . GLY A 1 211 ? 5.082 -15.18 11.68 1 93.69 211 GLY A O 1
ATOM 1541 N N . PRO A 1 212 ? 4.336 -15.25 13.789 1 95.88 212 PRO A N 1
ATOM 1542 C CA . PRO A 1 212 ? 4.582 -16.688 13.859 1 95.88 212 PRO A CA 1
ATOM 1543 C C . PRO A 1 212 ? 3.645 -17.484 12.961 1 95.88 212 PRO A C 1
ATOM 1545 O O . PRO A 1 212 ? 3.84 -18.688 12.773 1 95.88 212 PRO A O 1
ATOM 1548 N N . ASP A 1 213 ? 2.682 -16.875 12.375 1 96.31 213 ASP A N 1
ATOM 1549 C CA . ASP A 1 213 ? 1.705 -17.578 11.539 1 96.31 213 ASP A CA 1
ATOM 1550 C C . ASP A 1 213 ? 2.098 -17.516 10.07 1 96.31 213 ASP A C 1
ATOM 1552 O O . ASP A 1 213 ? 1.343 -17.953 9.203 1 96.31 213 ASP A O 1
ATOM 1556 N N . ILE A 1 214 ? 3.318 -17.078 9.797 1 96.75 214 ILE A N 1
ATOM 1557 C CA . ILE A 1 214 ? 3.781 -16.875 8.43 1 96.75 214 ILE A CA 1
ATOM 1558 C C . ILE A 1 214 ? 3.918 -18.234 7.73 1 96.75 214 ILE A C 1
ATOM 1560 O O . ILE A 1 214 ? 4.34 -19.219 8.344 1 96.75 214 ILE A O 1
ATOM 1564 N N . ARG A 1 215 ? 3.52 -18.312 6.465 1 97.75 215 ARG A N 1
ATOM 1565 C CA . ARG A 1 215 ? 3.76 -19.422 5.559 1 97.75 215 ARG A CA 1
ATOM 1566 C C . ARG A 1 215 ? 4.203 -18.922 4.184 1 97.75 215 ARG A C 1
ATOM 1568 O O . ARG A 1 215 ? 3.576 -18.031 3.609 1 97.75 215 ARG A O 1
ATOM 1575 N N . LEU A 1 216 ? 5.32 -19.531 3.68 1 97.25 216 LEU A N 1
ATOM 1576 C CA . LEU A 1 216 ? 5.746 -19.078 2.355 1 97.25 216 LEU A CA 1
ATOM 1577 C C . LEU A 1 216 ? 6.531 -20.188 1.644 1 97.25 216 LEU A C 1
ATOM 1579 O O . LEU A 1 216 ? 7.18 -21.016 2.291 1 97.25 216 LEU A O 1
ATOM 1583 N N . SER A 1 217 ? 6.402 -20.25 0.379 1 98.31 217 SER A N 1
ATOM 1584 C CA . SER A 1 217 ? 7.414 -20.828 -0.498 1 98.31 217 SER A CA 1
ATOM 1585 C C . SER A 1 217 ? 8.305 -19.75 -1.109 1 98.31 217 SER A C 1
ATOM 1587 O O . SER A 1 217 ? 7.844 -18.641 -1.363 1 98.31 217 SER A O 1
ATOM 1589 N N . TYR A 1 218 ? 9.555 -20.078 -1.21 1 98.19 218 TYR A N 1
ATOM 1590 C CA . TYR A 1 218 ? 10.477 -19.062 -1.7 1 98.19 218 TYR A CA 1
ATOM 1591 C C . TYR A 1 218 ? 11.578 -19.688 -2.539 1 98.19 218 TYR A C 1
ATOM 1593 O O . TYR A 1 218 ? 11.773 -20.906 -2.512 1 98.19 218 TYR A O 1
ATOM 1601 N N . ARG A 1 219 ? 12.211 -18.875 -3.371 1 98.12 219 ARG A N 1
ATOM 1602 C CA . ARG A 1 219 ? 13.352 -19.234 -4.215 1 98.12 219 ARG A CA 1
ATOM 1603 C C . ARG A 1 219 ? 14.445 -18.172 -4.125 1 98.12 219 ARG A C 1
ATOM 1605 O O . ARG A 1 219 ? 14.195 -17.047 -3.68 1 98.12 219 ARG A O 1
ATOM 1612 N N . LEU A 1 220 ? 15.625 -18.578 -4.469 1 98.5 220 LEU A N 1
ATOM 1613 C CA . LEU A 1 220 ? 16.781 -17.672 -4.504 1 98.5 220 LEU A CA 1
ATOM 1614 C C . LEU A 1 220 ? 17.406 -17.672 -5.891 1 98.5 220 LEU A C 1
ATOM 1616 O O . LEU A 1 220 ? 17.625 -18.719 -6.488 1 98.5 220 LEU A O 1
ATOM 1620 N N . ALA A 1 221 ? 17.641 -16.469 -6.391 1 98.12 221 ALA A N 1
ATOM 1621 C CA . ALA A 1 221 ? 18.312 -16.312 -7.68 1 98.12 221 ALA A CA 1
ATOM 1622 C C . ALA A 1 221 ? 19.688 -15.672 -7.512 1 98.12 221 ALA A C 1
ATOM 1624 O O . ALA A 1 221 ? 19.797 -14.445 -7.43 1 98.12 221 ALA A O 1
ATOM 1625 N N . PRO A 1 222 ? 20.75 -16.484 -7.477 1 97.69 222 PRO A N 1
ATOM 1626 C CA . PRO A 1 222 ? 22.094 -15.914 -7.398 1 97.69 222 PRO A CA 1
ATOM 1627 C C . PRO A 1 222 ? 22.609 -15.438 -8.758 1 97.69 222 PRO A C 1
ATOM 1629 O O . PRO A 1 222 ? 22.297 -16.047 -9.781 1 97.69 222 PRO A O 1
ATOM 1632 N N . ASP A 1 223 ? 23.344 -14.383 -8.695 1 96.69 223 ASP A N 1
ATOM 1633 C CA . ASP A 1 223 ? 24.094 -13.891 -9.844 1 96.69 223 ASP A CA 1
ATOM 1634 C C . ASP A 1 223 ? 23.188 -13.719 -11.062 1 96.69 223 ASP A C 1
ATOM 1636 O O . ASP A 1 223 ? 23.5 -14.234 -12.148 1 96.69 223 ASP A O 1
ATOM 1640 N N . VAL A 1 224 ? 22.078 -13.031 -10.852 1 96.75 224 VAL A N 1
ATOM 1641 C CA . VAL A 1 224 ? 21.141 -12.664 -11.922 1 96.75 224 VAL A CA 1
ATOM 1642 C C . VAL A 1 224 ? 21.875 -11.836 -12.977 1 96.75 224 VAL A C 1
ATOM 1644 O O . VAL A 1 224 ? 22.516 -10.828 -12.656 1 96.75 224 VAL A O 1
ATOM 1647 N N . PRO A 1 225 ? 21.781 -12.273 -14.219 1 95.75 225 PRO A N 1
ATOM 1648 C CA . PRO A 1 225 ? 22.484 -11.531 -15.266 1 95.75 225 PRO A CA 1
ATOM 1649 C C . PRO A 1 225 ? 21.969 -10.102 -15.43 1 95.75 225 PRO A C 1
ATOM 1651 O O . PRO A 1 225 ? 20.766 -9.859 -15.281 1 95.75 225 PRO A O 1
ATOM 1654 N N . ALA A 1 226 ? 22.844 -9.211 -15.688 1 93.56 226 ALA A N 1
ATOM 1655 C CA . ALA A 1 226 ? 22.469 -7.855 -16.094 1 93.56 226 ALA A CA 1
ATOM 1656 C C . ALA A 1 226 ? 22.234 -7.785 -17.594 1 93.56 226 ALA A C 1
ATOM 1658 O O . ALA A 1 226 ? 23.156 -7.977 -18.391 1 93.56 226 ALA A O 1
ATOM 1659 N N . LEU A 1 227 ? 21.031 -7.523 -18 1 94.44 227 LEU A N 1
ATOM 1660 C CA . LEU A 1 227 ? 20.688 -7.598 -19.422 1 94.44 227 LEU A CA 1
ATOM 1661 C C . LEU A 1 227 ? 20.438 -6.203 -19.984 1 94.44 227 LEU A C 1
ATOM 1663 O O . LEU A 1 227 ? 19.875 -5.34 -19.312 1 94.44 227 LEU A O 1
ATOM 1667 N N . PRO A 1 228 ? 20.859 -6.016 -21.203 1 90.88 228 PRO A N 1
ATOM 1668 C CA . PRO A 1 228 ? 20.406 -4.809 -21.891 1 90.88 228 PRO A CA 1
ATOM 1669 C C . PRO A 1 228 ? 18.906 -4.844 -22.203 1 90.88 228 PRO A C 1
ATOM 1671 O O . PRO A 1 228 ? 18.328 -5.922 -22.297 1 90.88 228 PRO A O 1
ATOM 1674 N N . GLY A 1 229 ? 18.391 -3.695 -22.266 1 87.38 229 GLY A N 1
ATOM 1675 C CA . GLY A 1 229 ? 16.984 -3.641 -22.641 1 87.38 229 GLY A CA 1
ATOM 1676 C C . GLY A 1 229 ? 16.125 -2.969 -21.594 1 87.38 229 GLY A C 1
ATOM 1677 O O . GLY A 1 229 ? 16.641 -2.33 -20.672 1 87.38 229 GLY A O 1
ATOM 1678 N N . PRO A 1 230 ? 14.805 -3.111 -21.766 1 85.25 230 PRO A N 1
ATOM 1679 C CA . PRO A 1 230 ? 13.883 -2.455 -20.844 1 85.25 230 PRO A CA 1
ATOM 1680 C C . PRO A 1 230 ? 13.859 -3.121 -19.469 1 85.25 230 PRO A C 1
ATOM 1682 O O . PRO A 1 230 ? 14.305 -4.262 -19.328 1 85.25 230 PRO A O 1
ATOM 1685 N N . PRO A 1 231 ? 13.32 -2.416 -18.438 1 82.5 231 PRO A N 1
ATOM 1686 C CA . PRO A 1 231 ? 13.289 -2.924 -17.062 1 82.5 231 PRO A CA 1
ATOM 1687 C C . PRO A 1 231 ? 12.594 -4.281 -16.953 1 82.5 231 PRO A C 1
ATOM 1689 O O . PRO A 1 231 ? 12.992 -5.113 -16.125 1 82.5 231 PRO A O 1
ATOM 1692 N N . ARG A 1 232 ? 11.672 -4.539 -17.766 1 86.38 232 ARG A N 1
ATOM 1693 C CA . ARG A 1 232 ? 10.953 -5.812 -17.719 1 86.38 232 ARG A CA 1
ATOM 1694 C C . ARG A 1 232 ? 11.875 -6.973 -18.062 1 86.38 232 ARG A C 1
ATOM 1696 O O . ARG A 1 232 ? 11.789 -8.047 -17.469 1 86.38 232 ARG A O 1
ATOM 1703 N N . ALA A 1 233 ? 12.664 -6.762 -19.016 1 87.56 233 ALA A N 1
ATOM 1704 C CA . ALA A 1 233 ? 13.617 -7.801 -19.391 1 87.56 233 ALA A CA 1
ATOM 1705 C C . ALA A 1 233 ? 14.547 -8.148 -18.234 1 87.56 233 ALA A C 1
ATOM 1707 O O . ALA A 1 233 ? 14.812 -9.32 -17.969 1 87.56 233 ALA A O 1
ATOM 1708 N N . GLN A 1 234 ? 14.977 -7.145 -17.562 1 88.38 234 GLN A N 1
ATOM 1709 C CA . GLN A 1 234 ? 15.852 -7.352 -16.422 1 88.38 234 GLN A CA 1
ATOM 1710 C C . GLN A 1 234 ? 15.117 -8.086 -15.297 1 88.38 234 GLN A C 1
ATOM 1712 O O . GLN A 1 234 ? 15.695 -8.961 -14.641 1 88.38 234 GLN A O 1
ATOM 1717 N N . ARG A 1 235 ? 13.914 -7.719 -15.133 1 88.88 235 ARG A N 1
ATOM 1718 C CA . ARG A 1 235 ? 13.141 -8.375 -14.086 1 88.88 235 ARG A CA 1
ATOM 1719 C C . ARG A 1 235 ? 12.992 -9.867 -14.375 1 88.88 235 ARG A C 1
ATOM 1721 O O . ARG A 1 235 ? 13.086 -10.695 -13.461 1 88.88 235 ARG A O 1
ATOM 1728 N N . MET A 1 236 ? 12.836 -10.227 -15.617 1 91.94 236 MET A N 1
ATOM 1729 C CA . MET A 1 236 ? 12.633 -11.617 -16.016 1 91.94 236 MET A CA 1
ATOM 1730 C C . MET A 1 236 ? 13.938 -12.406 -15.922 1 91.94 236 MET A C 1
ATOM 1732 O O . MET A 1 236 ? 13.922 -13.633 -15.859 1 91.94 236 MET A O 1
ATOM 1736 N N . ALA A 1 237 ? 15.008 -11.711 -15.883 1 93.5 237 ALA A N 1
ATOM 1737 C CA . ALA A 1 237 ? 16.312 -12.352 -15.875 1 93.5 237 ALA A CA 1
ATOM 1738 C C . ALA A 1 237 ? 16.484 -13.227 -14.641 1 93.5 237 ALA A C 1
ATOM 1740 O O . ALA A 1 237 ? 17.281 -14.172 -14.641 1 93.5 237 ALA A O 1
ATOM 1741 N N . LEU A 1 238 ? 15.719 -12.859 -13.609 1 94.12 238 LEU A N 1
ATOM 1742 C CA . LEU A 1 238 ? 15.875 -13.633 -12.383 1 94.12 238 LEU A CA 1
ATOM 1743 C C . LEU A 1 238 ? 15.445 -15.086 -12.609 1 94.12 238 LEU A C 1
ATOM 1745 O O . LEU A 1 238 ? 15.961 -15.992 -11.961 1 94.12 238 LEU A O 1
ATOM 1749 N N . LEU A 1 239 ? 14.555 -15.297 -13.547 1 95.25 239 LEU A N 1
ATOM 1750 C CA . LEU A 1 239 ? 14.039 -16.641 -13.82 1 95.25 239 LEU A CA 1
ATOM 1751 C C . LEU A 1 239 ? 15.133 -17.531 -14.383 1 95.25 239 LEU A C 1
ATOM 1753 O O . LEU A 1 239 ? 14.984 -18.766 -14.391 1 95.25 239 LEU A O 1
ATOM 1757 N N . ALA A 1 240 ? 16.188 -16.938 -14.766 1 95.88 240 ALA A N 1
ATOM 1758 C CA . ALA A 1 240 ? 17.25 -17.703 -15.406 1 95.88 240 ALA A CA 1
ATOM 1759 C C . ALA A 1 240 ? 18.109 -18.422 -14.367 1 95.88 240 ALA A C 1
ATOM 1761 O O . ALA A 1 240 ? 18.812 -19.375 -14.695 1 95.88 240 ALA A O 1
ATOM 1762 N N . THR A 1 241 ? 18.047 -17.984 -13.125 1 95.62 241 THR A N 1
ATOM 1763 C CA . THR A 1 241 ? 18.953 -18.562 -12.141 1 95.62 241 THR A CA 1
ATOM 1764 C C . THR A 1 241 ? 18.203 -18.953 -10.875 1 95.62 241 THR A C 1
ATOM 1766 O O . THR A 1 241 ? 18.781 -19.531 -9.953 1 95.62 241 THR A O 1
ATOM 1769 N N . VAL A 1 242 ? 16.953 -18.734 -10.836 1 96.5 242 VAL A N 1
ATOM 1770 C CA . VAL A 1 242 ? 16.172 -18.938 -9.617 1 96.5 242 VAL A CA 1
ATOM 1771 C C . VAL A 1 242 ? 16.109 -20.422 -9.297 1 96.5 242 VAL A C 1
ATOM 1773 O O . VAL A 1 242 ? 16.062 -21.266 -10.203 1 96.5 242 VAL A O 1
ATOM 1776 N N . GLY A 1 243 ? 16.141 -20.812 -8.07 1 95.56 243 GLY A N 1
ATOM 1777 C CA . GLY A 1 243 ? 16.016 -22.172 -7.59 1 95.56 243 GLY A CA 1
ATOM 1778 C C . GLY A 1 243 ? 15.781 -22.266 -6.094 1 95.56 243 GLY A C 1
ATOM 1779 O O . GLY A 1 243 ? 15.68 -21.234 -5.418 1 95.56 243 GLY A O 1
ATOM 1780 N N . PRO A 1 244 ? 15.664 -23.453 -5.668 1 96.88 244 PRO A N 1
ATOM 1781 C CA . PRO A 1 244 ? 15.445 -23.641 -4.23 1 96.88 244 PRO A CA 1
ATOM 1782 C C . PRO A 1 244 ? 16.656 -23.234 -3.393 1 96.88 244 PRO A C 1
ATOM 1784 O O . PRO A 1 244 ? 17.781 -23.156 -3.912 1 96.88 244 PRO A O 1
ATOM 1787 N N . ASP A 1 245 ? 16.406 -22.875 -2.156 1 97.94 245 ASP A N 1
ATOM 1788 C CA . ASP A 1 245 ? 17.438 -22.656 -1.155 1 97.94 245 ASP A CA 1
ATOM 1789 C C . ASP A 1 245 ? 18.25 -23.922 -0.905 1 97.94 245 ASP A C 1
ATOM 1791 O O . ASP A 1 245 ? 17.719 -24.922 -0.405 1 97.94 245 ASP A O 1
ATOM 1795 N N . PRO A 1 246 ? 19.516 -23.891 -1.225 1 96.31 246 PRO A N 1
ATOM 1796 C CA . PRO A 1 246 ? 20.312 -25.109 -1.125 1 96.31 246 PRO A CA 1
ATOM 1797 C C . PRO A 1 246 ? 20.375 -25.656 0.297 1 96.31 246 PRO A C 1
ATOM 1799 O O . PRO A 1 246 ? 20.609 -26.859 0.489 1 96.31 246 PRO A O 1
ATOM 1802 N N . LEU A 1 247 ? 20.125 -24.875 1.252 1 97.81 247 LEU A N 1
ATOM 1803 C CA . LEU A 1 247 ? 20.297 -25.328 2.627 1 97.81 247 LEU A CA 1
ATOM 1804 C C . LEU A 1 247 ? 18.953 -25.547 3.305 1 97.81 247 LEU A C 1
ATOM 1806 O O . LEU A 1 247 ? 18.875 -25.703 4.527 1 97.81 247 LEU A O 1
ATOM 1810 N N . ASN A 1 248 ? 17.859 -25.469 2.609 1 98 248 ASN A N 1
ATOM 1811 C CA . ASN A 1 248 ? 16.531 -25.828 3.086 1 98 248 ASN A CA 1
ATOM 1812 C C . ASN A 1 248 ? 16.094 -27.188 2.559 1 98 248 ASN A C 1
ATOM 1814 O O . ASN A 1 248 ? 15.844 -27.359 1.364 1 98 248 ASN A O 1
ATOM 1818 N N . PRO A 1 249 ? 16 -28.188 3.369 1 95.25 249 PRO A N 1
ATOM 1819 C CA . PRO A 1 249 ? 15.641 -29.516 2.887 1 95.25 249 PRO A CA 1
ATOM 1820 C C . PRO A 1 249 ? 14.172 -29.641 2.51 1 95.25 249 PRO A C 1
ATOM 1822 O O . PRO A 1 249 ? 13.766 -30.625 1.88 1 95.25 249 PRO A O 1
ATOM 1825 N N . ARG A 1 250 ? 13.367 -28.703 2.906 1 96.12 250 ARG A N 1
ATOM 1826 C CA . ARG A 1 250 ? 11.945 -28.734 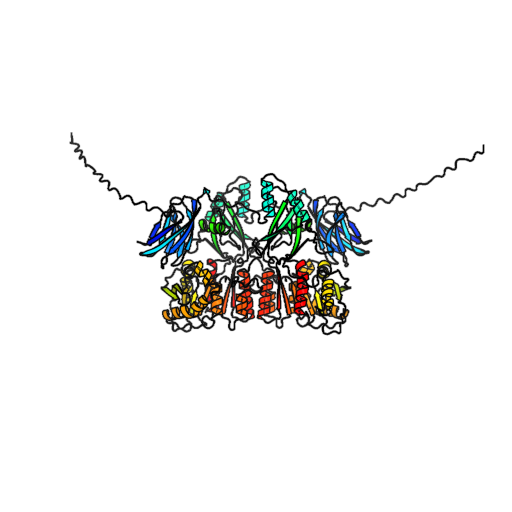2.572 1 96.12 250 ARG A CA 1
ATOM 1827 C C . ARG A 1 250 ? 11.688 -28.078 1.222 1 96.12 250 ARG A C 1
ATOM 1829 O O . ARG A 1 250 ? 11.828 -26.859 1.079 1 96.12 250 ARG A O 1
ATOM 1836 N N . ARG A 1 251 ? 11.25 -28.922 0.268 1 95.25 251 ARG A N 1
ATOM 1837 C CA . ARG A 1 251 ? 11.07 -28.469 -1.106 1 95.25 251 ARG A CA 1
ATOM 1838 C C . ARG A 1 251 ? 9.602 -28.547 -1.519 1 95.25 251 ARG A C 1
ATOM 1840 O O . ARG A 1 251 ? 8.836 -29.328 -0.945 1 95.25 251 ARG A O 1
ATOM 1847 N N . TRP A 1 252 ? 9.242 -27.719 -2.389 1 95.19 252 TRP A N 1
ATOM 1848 C CA . TRP A 1 252 ? 7.895 -27.672 -2.949 1 95.19 252 TRP A CA 1
ATOM 1849 C C . TRP A 1 252 ? 7.922 -27.172 -4.391 1 95.19 252 TRP A C 1
ATOM 1851 O O . TRP A 1 252 ? 8.727 -26.297 -4.734 1 95.19 252 TRP A O 1
ATOM 1861 N N . PRO A 1 253 ? 7.129 -27.703 -5.242 1 93.31 253 PRO A N 1
ATOM 1862 C CA . PRO A 1 253 ? 6.262 -28.859 -5.066 1 93.31 253 PRO A CA 1
ATOM 1863 C C . PRO A 1 253 ? 7.047 -30.172 -4.938 1 93.31 253 PRO A C 1
ATOM 1865 O O . PRO A 1 253 ? 8.203 -30.25 -5.359 1 93.31 253 PRO A O 1
ATOM 1868 N N . GLU A 1 254 ? 6.543 -31.156 -4.383 1 87 254 GLU A N 1
ATOM 1869 C CA . GLU A 1 254 ? 7.23 -32.375 -3.979 1 87 254 GLU A CA 1
ATOM 1870 C C . GLU A 1 254 ? 7.949 -33.031 -5.16 1 87 254 GLU A C 1
ATOM 1872 O O . GLU A 1 254 ? 9.094 -33.469 -5.027 1 87 254 GLU A O 1
ATOM 1877 N N . ASP A 1 255 ? 7.43 -33.094 -6.324 1 83 255 ASP A N 1
ATOM 1878 C CA . ASP A 1 255 ? 8.023 -33.812 -7.457 1 83 255 ASP A CA 1
ATOM 1879 C C . ASP A 1 255 ? 9.023 -32.906 -8.195 1 83 255 ASP A C 1
ATOM 1881 O O . ASP A 1 255 ? 10.062 -33.375 -8.656 1 83 255 ASP A O 1
ATOM 1885 N N . ARG A 1 256 ? 8.836 -31.625 -8.195 1 86.5 256 ARG A N 1
ATOM 1886 C CA . ARG A 1 256 ? 9.641 -30.719 -9 1 86.5 256 ARG A CA 1
ATOM 1887 C C . ARG A 1 256 ? 10.711 -30.031 -8.148 1 86.5 256 ARG A C 1
ATOM 1889 O O . ARG A 1 256 ? 11.828 -29.797 -8.609 1 86.5 256 ARG A O 1
ATOM 1896 N N . ALA A 1 257 ? 10.367 -29.766 -6.93 1 89.06 257 ALA A N 1
ATOM 1897 C CA . ALA A 1 257 ? 11.312 -29.203 -5.961 1 89.06 257 ALA A CA 1
ATOM 1898 C C . ALA A 1 257 ? 11.945 -27.922 -6.492 1 89.06 257 ALA A C 1
ATOM 1900 O O . ALA A 1 257 ? 13.172 -27.766 -6.461 1 89.06 257 ALA A O 1
ATOM 1901 N N . THR A 1 258 ? 11.117 -27.078 -6.98 1 93.5 258 THR A N 1
ATOM 1902 C CA . THR A 1 258 ? 11.602 -25.844 -7.605 1 93.5 258 THR A CA 1
ATOM 1903 C C . THR A 1 258 ? 11.703 -24.719 -6.582 1 93.5 258 THR A C 1
ATOM 1905 O O . THR A 1 258 ? 12.297 -23.672 -6.859 1 93.5 258 THR A O 1
ATOM 1908 N N . ALA A 1 259 ? 11.141 -24.938 -5.414 1 97.38 259 ALA A N 1
ATOM 1909 C CA . ALA A 1 259 ? 11.148 -23.938 -4.355 1 97.38 259 ALA A CA 1
ATOM 1910 C C . ALA A 1 259 ? 11.383 -24.578 -2.99 1 97.38 259 ALA A C 1
ATOM 1912 O O . ALA A 1 259 ? 11.344 -25.797 -2.859 1 97.38 259 ALA A O 1
ATOM 1913 N N . SER A 1 260 ? 11.734 -23.75 -2.053 1 98.25 260 SER A N 1
ATOM 1914 C CA . SER A 1 260 ? 11.797 -24.125 -0.645 1 98.25 260 SER A CA 1
ATOM 1915 C C . SER A 1 260 ? 10.617 -23.547 0.131 1 98.25 260 SER A C 1
ATOM 1917 O O . SER A 1 260 ? 9.898 -22.688 -0.375 1 98.25 260 SER A O 1
ATOM 1919 N N . VAL A 1 261 ? 10.375 -24.109 1.362 1 98.12 261 VAL A N 1
ATOM 1920 C CA . VAL A 1 261 ? 9.203 -23.625 2.1 1 98.12 261 VAL A CA 1
ATOM 1921 C C . VAL A 1 261 ? 9.602 -23.312 3.539 1 98.12 261 VAL A C 1
ATOM 1923 O O . VAL A 1 261 ? 10.602 -23.828 4.043 1 98.12 261 VAL A O 1
ATOM 1926 N N . TYR A 1 262 ? 8.898 -22.391 4.102 1 98.06 262 TYR A N 1
ATOM 1927 C CA . TYR A 1 262 ? 8.953 -22.109 5.531 1 98.06 262 TYR A CA 1
ATOM 1928 C C . TYR A 1 262 ? 7.559 -21.906 6.102 1 98.06 262 TYR A C 1
ATOM 1930 O O . TYR A 1 262 ? 6.73 -21.219 5.504 1 98.06 262 TYR A O 1
ATOM 1938 N N . GLU A 1 263 ? 7.293 -22.562 7.184 1 98 263 GLU A N 1
ATOM 1939 C CA . GLU A 1 263 ? 6.066 -22.406 7.961 1 98 263 GLU A CA 1
ATOM 1940 C C . GLU A 1 263 ? 6.371 -22.047 9.414 1 98 263 GLU A C 1
ATOM 1942 O O . GLU A 1 263 ? 7.043 -22.812 10.117 1 98 263 GLU A O 1
ATOM 1947 N N . GLY A 1 264 ? 5.832 -20.922 9.844 1 97.69 264 GLY A N 1
ATOM 1948 C CA . GLY A 1 264 ? 5.992 -20.547 11.242 1 97.69 264 GLY A CA 1
ATOM 1949 C C . GLY A 1 264 ? 5.293 -21.5 12.195 1 97.69 264 GLY A C 1
ATOM 1950 O O . GLY A 1 264 ? 4.426 -22.281 11.781 1 97.69 264 GLY A O 1
ATOM 1951 N N . PRO A 1 265 ? 5.641 -21.328 13.477 1 97.25 265 PRO A N 1
ATOM 1952 C CA . PRO A 1 265 ? 5.117 -22.281 14.461 1 97.25 265 PRO A CA 1
ATOM 1953 C C . PRO A 1 265 ? 3.602 -22.188 14.625 1 97.25 265 PRO A C 1
ATOM 1955 O O . PRO A 1 265 ? 2.959 -23.141 15.062 1 97.25 265 PRO A O 1
ATOM 1958 N N . ALA A 1 266 ? 3.025 -21.016 14.281 1 97.06 266 ALA A N 1
ATOM 1959 C CA . ALA A 1 266 ? 1.586 -20.828 14.438 1 97.06 266 ALA A CA 1
ATOM 1960 C C . ALA A 1 266 ? 0.893 -20.766 13.078 1 97.06 266 ALA A C 1
ATOM 1962 O O . ALA A 1 266 ? -0.217 -20.234 12.961 1 97.06 266 ALA A O 1
ATOM 1963 N N . ALA A 1 267 ? 1.561 -21.219 12 1 97.62 267 ALA A N 1
ATOM 1964 C CA . ALA A 1 267 ? 0.918 -21.25 10.688 1 97.62 267 ALA A CA 1
ATOM 1965 C C . ALA A 1 267 ? -0.353 -22.094 10.719 1 97.62 267 ALA A C 1
ATOM 1967 O O . ALA A 1 267 ? -0.374 -23.172 11.32 1 97.62 267 ALA A O 1
ATOM 1968 N N . PRO A 1 268 ? -1.355 -21.625 10.094 1 97 268 PRO A N 1
ATOM 1969 C CA . PRO A 1 268 ? -2.611 -22.375 10.133 1 97 268 PRO A CA 1
ATOM 1970 C C . PRO A 1 268 ? -2.49 -23.75 9.484 1 97 268 PRO A C 1
ATOM 1972 O O . PRO A 1 268 ? -1.706 -23.938 8.547 1 97 268 PRO A O 1
ATOM 1975 N N . GLU A 1 269 ? -3.289 -24.594 9.977 1 96.81 269 GLU A N 1
ATOM 1976 C CA . GLU A 1 269 ? -3.359 -25.922 9.367 1 96.81 269 GLU A CA 1
ATOM 1977 C C . GLU A 1 269 ? -3.859 -25.844 7.93 1 96.81 269 GLU A C 1
ATOM 1979 O O . GLU A 1 269 ? -4.633 -24.953 7.586 1 96.81 269 GLU A O 1
ATOM 1984 N N . GLN A 1 270 ? -3.369 -26.797 7.141 1 98.12 270 GLN A N 1
ATOM 1985 C CA . GLN A 1 270 ? -3.906 -27.016 5.801 1 98.12 270 GLN A CA 1
ATOM 1986 C C . GLN A 1 270 ? -4.637 -28.359 5.707 1 98.12 270 GLN A C 1
ATOM 1988 O O . GLN A 1 270 ? -4.02 -29.391 5.441 1 98.12 270 GLN A O 1
ATOM 1993 N N . PRO A 1 271 ? -5.922 -28.281 5.867 1 98.31 271 PRO A N 1
ATOM 1994 C CA . PRO A 1 271 ? -6.684 -29.531 5.949 1 98.31 271 PRO A CA 1
ATOM 1995 C C . PRO A 1 271 ? -6.453 -30.438 4.742 1 98.31 271 PRO A C 1
ATOM 1997 O O . PRO A 1 271 ? -6.508 -29.984 3.6 1 98.31 271 PRO A O 1
ATOM 2000 N N . GLY A 1 272 ? -6.164 -31.688 5.059 1 98.38 272 GLY A N 1
ATOM 2001 C CA . GLY A 1 272 ? -6.012 -32.688 4.016 1 98.38 272 GLY A CA 1
ATOM 2002 C C . GLY A 1 272 ? -4.574 -32.875 3.58 1 98.38 272 GLY A C 1
ATOM 2003 O O . GLY A 1 272 ? -4.262 -33.812 2.846 1 98.38 272 GLY A O 1
ATOM 2004 N N . PHE A 1 273 ? -3.725 -32 3.953 1 97.06 273 PHE A N 1
ATOM 2005 C CA . PHE A 1 273 ? -2.322 -32.094 3.57 1 97.06 273 PHE A CA 1
ATOM 2006 C C . PHE A 1 273 ? -1.475 -32.594 4.738 1 97.06 273 PHE A C 1
ATOM 2008 O O . PHE A 1 273 ? -1.816 -32.375 5.898 1 97.06 273 PHE A O 1
ATOM 2015 N N . PRO A 1 274 ? -0.327 -33.156 4.426 1 95.19 274 PRO A N 1
ATOM 2016 C CA . PRO A 1 274 ? 0.214 -33.5 3.109 1 95.19 274 PRO A CA 1
ATOM 2017 C C . PRO A 1 274 ? -0.623 -34.562 2.385 1 95.19 274 PRO A C 1
ATOM 2019 O O . PRO A 1 274 ? -1.345 -35.312 3.025 1 95.19 274 PRO A O 1
ATOM 2022 N N . ALA A 1 275 ? -0.57 -34.562 1.076 1 96.69 275 ALA A N 1
ATOM 2023 C CA . ALA A 1 275 ? -1.412 -35.406 0.247 1 96.69 275 ALA A CA 1
ATOM 2024 C C . ALA A 1 275 ? -0.592 -36.094 -0.845 1 96.69 275 ALA A C 1
ATOM 2026 O O . ALA A 1 275 ? 0.349 -35.5 -1.382 1 96.69 275 ALA A O 1
ATOM 2027 N N . PRO A 1 276 ? -0.983 -37.281 -1.2 1 96.12 276 PRO A N 1
ATOM 2028 C CA . PRO A 1 276 ? -0.311 -37.969 -2.309 1 96.12 276 PRO A CA 1
ATOM 2029 C C . PRO A 1 276 ? -0.78 -37.469 -3.676 1 96.12 276 PRO A C 1
ATOM 2031 O O . PRO A 1 276 ? -1.842 -36.844 -3.783 1 96.12 276 PRO A O 1
ATOM 2034 N N . ALA A 1 277 ? 0.078 -37.719 -4.617 1 95.88 277 ALA A N 1
ATOM 2035 C CA . ALA A 1 277 ? -0.385 -37.594 -5.992 1 95.88 277 ALA A CA 1
ATOM 2036 C C . ALA A 1 277 ? -1.377 -38.688 -6.363 1 95.88 277 ALA A C 1
ATOM 2038 O O . ALA A 1 277 ? -1.191 -39.844 -6 1 95.88 277 ALA A O 1
ATOM 2039 N N . LEU A 1 278 ? -2.449 -38.281 -7.016 1 97.12 278 LEU A N 1
ATOM 2040 C CA . LEU A 1 278 ? -3.445 -39.25 -7.457 1 97.12 278 LEU A CA 1
ATOM 2041 C C . LEU A 1 278 ? -3.666 -39.156 -8.961 1 97.12 278 LEU A C 1
ATOM 2043 O O . LEU A 1 278 ? -3.566 -38.062 -9.539 1 97.12 278 LEU A O 1
ATOM 2047 N N . PRO A 1 279 ? -4 -40.281 -9.578 1 95.31 279 PRO A N 1
ATOM 2048 C CA . PRO A 1 279 ? -4.34 -40.219 -11 1 95.31 279 PRO A CA 1
ATOM 2049 C C . PRO A 1 279 ? -5.66 -39.5 -11.266 1 95.31 279 PRO A C 1
ATOM 2051 O O . PRO A 1 279 ? -6.574 -39.562 -10.445 1 95.31 279 PRO A O 1
ATOM 2054 N N . VAL A 1 280 ? -5.703 -38.844 -12.383 1 96.94 280 VAL A N 1
ATOM 2055 C CA . VAL A 1 280 ? -6.906 -38.156 -12.844 1 96.94 280 VAL A CA 1
ATOM 2056 C C . VAL A 1 280 ? -7.207 -38.531 -14.281 1 96.94 280 VAL A C 1
ATOM 2058 O O . VAL A 1 280 ? -6.32 -39 -15.008 1 96.94 280 VAL A O 1
ATOM 2061 N N . GLU A 1 281 ? -8.445 -38.469 -14.641 1 97.12 281 GLU A N 1
ATOM 2062 C CA . GLU A 1 281 ? -8.859 -38.688 -16.016 1 97.12 281 GLU A CA 1
ATOM 2063 C C . GLU A 1 281 ? -8.641 -37.469 -16.891 1 97.12 281 GLU A C 1
ATOM 2065 O O . GLU A 1 281 ? -8.992 -36.344 -16.5 1 97.12 281 GLU A O 1
ATOM 2070 N N . GLU A 1 282 ? -8.047 -37.688 -18.062 1 94.5 282 GLU A N 1
ATOM 2071 C CA . GLU A 1 282 ? -7.797 -36.562 -18.969 1 94.5 282 GLU A CA 1
ATOM 2072 C C . GLU A 1 282 ? -8.805 -36.562 -20.109 1 94.5 282 GLU A C 1
ATOM 2074 O O . GLU A 1 282 ? -9.062 -37.594 -20.734 1 94.5 282 GLU A O 1
ATOM 2079 N N . LEU A 1 283 ? -9.367 -35.406 -20.344 1 95.62 283 LEU A N 1
ATOM 2080 C CA . LEU A 1 283 ? -10.297 -35.188 -21.438 1 95.62 283 LEU A CA 1
ATOM 2081 C C . LEU A 1 283 ? -9.906 -33.969 -22.266 1 95.62 283 LEU A C 1
ATOM 2083 O O . LEU A 1 283 ? -9.094 -33.156 -21.828 1 95.62 283 LEU A O 1
ATOM 2087 N N . ARG A 1 284 ? -10.406 -33.938 -23.469 1 95.19 284 ARG A N 1
ATOM 2088 C CA . ARG A 1 284 ? -10.289 -32.75 -24.312 1 95.19 284 ARG A CA 1
ATOM 2089 C C . ARG A 1 284 ? -11.625 -32.031 -24.422 1 95.19 284 ARG A C 1
ATOM 2091 O O . ARG A 1 284 ? -12.641 -32.625 -24.781 1 95.19 284 ARG A O 1
ATOM 2098 N N . PHE A 1 285 ? -11.695 -30.812 -24.062 1 96.81 285 PHE A N 1
ATOM 2099 C CA . PHE A 1 285 ? -12.867 -29.953 -24.125 1 96.81 285 PHE A CA 1
ATOM 2100 C C . PHE A 1 285 ? -12.742 -28.938 -25.266 1 96.81 285 PHE A C 1
ATOM 2102 O O . PHE A 1 285 ? -11.844 -28.094 -25.25 1 96.81 285 PHE A O 1
ATOM 2109 N N . ALA A 1 286 ? -13.617 -29.047 -26.234 1 97.38 286 ALA A N 1
ATOM 2110 C CA . ALA A 1 286 ? -13.68 -28.078 -27.344 1 97.38 286 ALA A CA 1
ATOM 2111 C C . ALA A 1 286 ? -14.812 -27.094 -27.125 1 97.38 286 ALA A C 1
ATOM 2113 O O . ALA A 1 286 ? -15.961 -27.484 -26.891 1 97.38 286 ALA A O 1
ATOM 2114 N N . SER A 1 287 ? -14.445 -25.828 -27.156 1 98.38 287 SER A N 1
ATOM 2115 C CA . SER A 1 287 ? -15.445 -24.797 -26.969 1 98.38 287 SER A CA 1
ATOM 2116 C C . SER A 1 287 ? -15.734 -24.062 -28.281 1 98.38 287 SER A C 1
ATOM 2118 O O . SER A 1 287 ? -14.828 -23.484 -28.891 1 98.38 287 SER A O 1
ATOM 2120 N N . ALA A 1 288 ? -16.984 -24 -28.656 1 98.56 288 ALA A N 1
ATOM 2121 C CA . ALA A 1 288 ? -17.406 -23.234 -29.828 1 98.56 288 ALA A CA 1
ATOM 2122 C C . ALA A 1 288 ? -17.406 -21.75 -29.531 1 98.56 288 ALA A C 1
ATOM 2124 O O . ALA A 1 288 ? -17.125 -20.938 -30.406 1 98.56 288 ALA A O 1
ATOM 2125 N N . ILE A 1 289 ? -17.641 -21.391 -28.328 1 98.69 289 ILE A N 1
ATOM 2126 C CA . ILE A 1 289 ? -17.703 -19.984 -27.906 1 98.69 289 ILE A CA 1
ATOM 2127 C C . ILE A 1 289 ? -16.297 -19.391 -27.906 1 98.69 289 ILE A C 1
ATOM 2129 O O . ILE A 1 289 ? -16.094 -18.281 -28.406 1 98.69 289 ILE A O 1
ATOM 2133 N N . LEU A 1 290 ? -15.367 -20.125 -27.391 1 98.38 290 LEU A N 1
ATOM 2134 C CA . LEU A 1 290 ? -14.016 -19.609 -27.219 1 98.38 290 LEU A CA 1
ATOM 2135 C C . LEU A 1 290 ? -13.164 -19.859 -28.453 1 98.38 290 LEU A C 1
ATOM 2137 O O . LEU A 1 290 ? -12.07 -19.312 -28.594 1 98.38 290 LEU A O 1
ATOM 2141 N N . HIS A 1 291 ? -13.625 -20.766 -29.328 1 97.81 291 HIS A N 1
ATOM 2142 C CA . HIS A 1 291 ? -12.938 -21.141 -30.562 1 97.81 291 HIS A CA 1
ATOM 2143 C C . HIS A 1 291 ? -11.57 -21.75 -30.25 1 97.81 291 HIS A C 1
ATOM 2145 O O . HIS A 1 291 ? -10.57 -21.375 -30.891 1 97.81 291 HIS A O 1
ATOM 2151 N N . ASN A 1 292 ? -11.547 -22.609 -29.203 1 96.25 292 ASN A N 1
ATOM 2152 C CA . ASN A 1 292 ? -10.336 -23.359 -28.859 1 96.25 292 ASN A CA 1
ATOM 2153 C C . ASN A 1 292 ? -10.672 -24.656 -28.141 1 96.25 292 ASN A C 1
ATOM 2155 O O . ASN A 1 292 ? -11.844 -24.984 -27.953 1 96.25 292 ASN A O 1
ATOM 2159 N N . SER A 1 293 ? -9.648 -25.438 -28 1 95.25 293 SER A N 1
ATOM 2160 C CA . SER A 1 293 ? -9.75 -26.688 -27.234 1 95.25 293 SER A CA 1
ATOM 2161 C C . SER A 1 293 ? -8.703 -26.734 -26.125 1 95.25 293 SER A C 1
ATOM 2163 O O . SER A 1 293 ? -7.648 -26.109 -26.219 1 95.25 293 SER A O 1
ATOM 2165 N N . ARG A 1 294 ? -9.07 -27.359 -25.094 1 95.19 294 ARG A N 1
ATOM 2166 C CA . ARG A 1 294 ? -8.133 -27.453 -23.969 1 95.19 294 ARG A CA 1
ATOM 2167 C C . ARG A 1 294 ? -8.273 -28.781 -23.234 1 95.19 294 ARG A C 1
ATOM 2169 O O . ARG A 1 294 ? -9.297 -29.453 -23.359 1 95.19 294 ARG A O 1
ATOM 2176 N N . ARG A 1 295 ? -7.223 -29.078 -22.578 1 94.31 295 ARG A N 1
ATOM 2177 C CA . ARG A 1 295 ? -7.219 -30.234 -21.688 1 94.31 295 ARG A CA 1
ATOM 2178 C C . ARG A 1 295 ? -8.062 -29.953 -20.438 1 94.31 295 ARG A C 1
ATOM 2180 O O . ARG A 1 295 ? -8.016 -28.859 -19.891 1 94.31 295 ARG A O 1
ATOM 2187 N N . VAL A 1 296 ? -8.867 -30.891 -20.047 1 96.69 296 VAL A N 1
ATOM 2188 C CA . VAL A 1 296 ? -9.617 -30.906 -18.797 1 96.69 296 VAL A CA 1
ATOM 2189 C C . VAL A 1 296 ? -9.367 -32.219 -18.062 1 96.69 296 VAL A C 1
ATOM 2191 O O . VAL A 1 296 ? -9.297 -33.281 -18.688 1 96.69 296 VAL A O 1
ATOM 2194 N N . GLN A 1 297 ? -9.102 -32.094 -16.797 1 97.38 297 GLN A N 1
ATOM 2195 C CA . GLN A 1 297 ? -8.922 -33.281 -15.977 1 97.38 297 GLN A CA 1
ATOM 2196 C C . GLN A 1 297 ? -10.078 -33.469 -15 1 97.38 297 GLN A C 1
ATOM 2198 O O . GLN A 1 297 ? -10.57 -32.469 -14.438 1 97.38 297 GLN A O 1
ATOM 2203 N N . ILE A 1 298 ? -10.555 -34.688 -14.852 1 98.31 298 ILE A N 1
ATOM 2204 C CA . ILE A 1 298 ? -11.672 -34.969 -13.961 1 98.31 298 ILE A CA 1
ATOM 2205 C C . ILE A 1 298 ? -11.258 -36 -12.93 1 98.31 298 ILE A C 1
ATOM 2207 O O . ILE A 1 298 ? -10.586 -37 -13.266 1 98.31 298 ILE A O 1
ATOM 2211 N N . TRP A 1 299 ? -11.539 -35.75 -11.727 1 98.5 299 TRP A N 1
ATOM 2212 C CA . TRP A 1 299 ? -11.312 -36.656 -10.602 1 98.5 299 TRP A CA 1
ATOM 2213 C C . TRP A 1 299 ? -12.594 -36.875 -9.805 1 98.5 299 TRP A C 1
ATOM 2215 O O . TRP A 1 299 ? -13.391 -35.938 -9.641 1 98.5 299 TRP A O 1
ATOM 2225 N N . ARG A 1 300 ? -12.797 -38.125 -9.242 1 97.62 300 ARG A N 1
ATOM 2226 C CA . ARG A 1 300 ? -13.922 -38.438 -8.375 1 97.62 300 ARG A CA 1
ATOM 2227 C C . ARG A 1 300 ? -13.438 -39.062 -7.062 1 97.62 300 ARG A C 1
ATOM 2229 O O . ARG A 1 300 ? -12.516 -39.875 -7.055 1 97.62 300 ARG A O 1
ATOM 2236 N N . SER A 1 301 ? -14.109 -38.625 -6.062 1 97.62 301 SER A N 1
ATOM 2237 C CA . SER A 1 301 ? -13.797 -39.281 -4.789 1 97.62 301 SER A CA 1
ATOM 2238 C C . SER A 1 301 ? -14.398 -40.656 -4.715 1 97.62 301 SER A C 1
ATOM 2240 O O . SER A 1 301 ? -15.383 -40.969 -5.398 1 97.62 301 SER A O 1
ATOM 2242 N N . PRO A 1 302 ? -13.711 -41.469 -3.869 1 95.19 302 PRO A N 1
ATOM 2243 C CA . PRO A 1 302 ? -14.43 -42.719 -3.543 1 95.19 302 PRO A CA 1
ATOM 2244 C C . PRO A 1 302 ? -15.828 -42.438 -2.986 1 95.19 302 PRO A C 1
ATOM 2246 O O . PRO A 1 302 ? -16.016 -41.531 -2.188 1 95.19 302 PRO A O 1
ATOM 2249 N N . GLY A 1 303 ? -16.812 -43.156 -3.529 1 94.06 303 GLY A N 1
ATOM 2250 C CA . GLY A 1 303 ? -18.172 -43 -3.035 1 94.06 303 GLY A CA 1
ATOM 2251 C C . GLY A 1 303 ? -18.984 -41.969 -3.787 1 94.06 303 GLY A C 1
ATOM 2252 O O . GLY A 1 303 ? -20.172 -41.781 -3.502 1 94.06 303 GLY A O 1
ATOM 2253 N N . PHE A 1 304 ? -18.359 -41.375 -4.746 1 96.5 304 PHE A N 1
ATOM 2254 C CA . PHE A 1 304 ? -19.094 -40.406 -5.547 1 96.5 304 PHE A CA 1
ATOM 2255 C C . PHE A 1 304 ? -20.219 -41.062 -6.324 1 96.5 304 PHE A C 1
ATOM 2257 O O . PHE A 1 304 ? -19.969 -42.031 -7.074 1 96.5 304 PHE A O 1
ATOM 2264 N N . ALA A 1 305 ? -21.406 -40.562 -6.129 1 95.25 305 ALA A N 1
ATOM 2265 C CA . ALA A 1 305 ? -22.594 -41.031 -6.84 1 95.25 305 ALA A CA 1
ATOM 2266 C C . ALA A 1 305 ? -23.359 -39.875 -7.457 1 95.25 305 ALA A C 1
ATOM 2268 O O . ALA A 1 305 ? -23.859 -39 -6.742 1 95.25 305 ALA A O 1
ATOM 2269 N N . PRO A 1 306 ? -23.5 -40 -8.75 1 92.75 306 PRO A N 1
ATOM 2270 C CA . PRO A 1 306 ? -24.141 -38.875 -9.43 1 92.75 306 PRO A CA 1
ATOM 2271 C C . PRO A 1 306 ? -25.578 -38.656 -8.977 1 92.75 306 PRO A C 1
ATOM 2273 O O . PRO A 1 306 ? -26.094 -37.531 -9.047 1 92.75 306 PRO A O 1
ATOM 2276 N N . ALA A 1 307 ? -26.219 -39.625 -8.508 1 92.06 307 ALA A N 1
ATOM 2277 C CA . ALA A 1 307 ? -27.609 -39.531 -8.102 1 92.06 307 ALA A CA 1
ATOM 2278 C C . ALA A 1 307 ? -27.734 -39 -6.68 1 92.06 307 ALA A C 1
ATOM 2280 O O . ALA A 1 307 ? -28.812 -38.594 -6.25 1 92.06 307 ALA A O 1
ATOM 2281 N N . ASP A 1 308 ? -26.688 -38.875 -5.953 1 92.69 308 ASP A N 1
ATOM 2282 C CA . ASP A 1 308 ? -26.688 -38.344 -4.602 1 92.69 308 ASP A CA 1
ATOM 2283 C C . ASP A 1 308 ? -26.891 -36.812 -4.617 1 92.69 308 ASP A C 1
ATOM 2285 O O . ASP A 1 308 ? -26.078 -36.094 -5.18 1 92.69 308 ASP A O 1
ATOM 2289 N N . PRO A 1 309 ? -27.922 -36.344 -3.945 1 89.12 309 PRO A N 1
ATOM 2290 C CA . PRO A 1 309 ? -28.203 -34.906 -3.936 1 89.12 309 PRO A CA 1
ATOM 2291 C C . PRO A 1 309 ? -27.141 -34.125 -3.164 1 89.12 309 PRO A C 1
ATOM 2293 O O . PRO A 1 309 ? -27.078 -32.906 -3.289 1 89.12 309 PRO A O 1
ATOM 2296 N N . GLN A 1 310 ? -26.359 -34.844 -2.426 1 88.81 310 GLN A N 1
ATOM 2297 C CA . GLN A 1 310 ? -25.328 -34.156 -1.638 1 88.81 310 GLN A CA 1
ATOM 2298 C C . GLN A 1 310 ? -24 -34.125 -2.381 1 88.81 310 GLN A C 1
ATOM 2300 O O . GLN A 1 310 ? -23.047 -33.5 -1.922 1 88.81 310 GLN A O 1
ATOM 2305 N N . ALA A 1 311 ? -23.969 -34.688 -3.508 1 92.06 311 ALA A N 1
ATOM 2306 C CA . ALA A 1 311 ? -22.719 -34.719 -4.27 1 92.06 311 ALA A CA 1
ATOM 2307 C C . ALA A 1 311 ? -22.297 -33.281 -4.676 1 92.06 311 ALA A C 1
ATOM 2309 O O . ALA A 1 311 ? -23.125 -32.469 -5.047 1 92.06 311 ALA A O 1
ATOM 2310 N N . LEU A 1 312 ? -21.047 -33.062 -4.543 1 96.5 312 LEU A N 1
ATOM 2311 C CA . LEU A 1 312 ? -20.484 -31.766 -4.848 1 96.5 312 LEU A CA 1
ATOM 2312 C C . LEU A 1 312 ? -19.734 -31.797 -6.172 1 96.5 312 LEU A C 1
ATOM 2314 O O . LEU A 1 312 ? -19.062 -32.781 -6.496 1 96.5 312 LEU A O 1
ATOM 2318 N N . LEU A 1 313 ? -19.844 -30.734 -6.934 1 98.5 313 LEU A N 1
ATOM 2319 C CA . LEU A 1 313 ? -19.031 -30.516 -8.117 1 98.5 313 LEU A CA 1
ATOM 2320 C C . LEU A 1 313 ? -18.125 -29.312 -7.941 1 98.5 313 LEU A C 1
ATOM 2322 O O . LEU A 1 313 ? -18.594 -28.188 -7.75 1 98.5 313 LEU A O 1
ATOM 2326 N N . LEU A 1 314 ? -16.859 -29.562 -7.93 1 98.81 314 LEU A N 1
ATOM 2327 C CA . LEU A 1 314 ? -15.836 -28.531 -7.816 1 98.81 314 LEU A CA 1
ATOM 2328 C C . LEU A 1 314 ? -15.164 -28.281 -9.164 1 98.81 314 LEU A C 1
ATOM 2330 O O . LEU A 1 314 ? -14.648 -29.203 -9.789 1 98.81 314 LEU A O 1
ATOM 2334 N N . VAL A 1 315 ? -15.219 -27.078 -9.633 1 98.94 315 VAL A N 1
ATOM 2335 C CA . VAL A 1 315 ? -14.531 -26.672 -10.859 1 98.94 315 VAL A CA 1
ATOM 2336 C C . VAL A 1 315 ? -13.344 -25.766 -10.508 1 98.94 315 VAL A C 1
ATOM 2338 O O . VAL A 1 315 ? -13.516 -24.703 -9.906 1 98.94 315 VAL A O 1
ATOM 2341 N N . VAL A 1 316 ? -12.141 -26.156 -10.945 1 98.94 316 VAL A N 1
ATOM 2342 C CA . VAL A 1 316 ? -10.93 -25.484 -10.5 1 98.94 316 VAL A CA 1
ATOM 2343 C C . VAL A 1 316 ? -10.172 -24.938 -11.711 1 98.94 316 VAL A C 1
ATOM 2345 O O . VAL A 1 316 ? -9.859 -25.672 -12.641 1 98.94 316 VAL A O 1
ATOM 2348 N N . PHE A 1 317 ? -9.867 -23.656 -11.656 1 98.75 317 PHE A N 1
ATOM 2349 C CA . PHE A 1 317 ? -9.016 -23.047 -12.672 1 98.75 317 PHE A CA 1
ATOM 2350 C C . PHE A 1 317 ? -7.551 -23.328 -12.383 1 98.75 317 PHE A C 1
ATOM 2352 O O . PHE A 1 317 ? -7.18 -23.641 -11.25 1 98.75 317 PHE A O 1
ATOM 2359 N N . ASP A 1 318 ? -6.73 -23.203 -13.492 1 97.94 318 ASP A N 1
ATOM 2360 C CA . ASP A 1 318 ? -5.32 -23.578 -13.422 1 97.94 318 ASP A CA 1
ATOM 2361 C C . ASP A 1 318 ? -5.16 -25.031 -12.969 1 97.94 318 ASP A C 1
ATOM 2363 O O . ASP A 1 318 ? -4.418 -25.312 -12.023 1 97.94 318 ASP A O 1
ATOM 2367 N N . GLY A 1 319 ? -5.809 -25.906 -13.695 1 97.69 319 GLY A N 1
ATOM 2368 C CA . GLY A 1 319 ? -5.973 -27.312 -13.352 1 97.69 319 GLY A CA 1
ATOM 2369 C C . GLY A 1 319 ? -4.652 -28.047 -13.195 1 97.69 319 GLY A C 1
ATOM 2370 O O . GLY A 1 319 ? -4.422 -28.719 -12.188 1 97.69 319 GLY A O 1
ATOM 2371 N N . PRO A 1 320 ? -3.777 -27.953 -14.156 1 94.38 320 PRO A N 1
ATOM 2372 C CA . PRO A 1 320 ? -2.5 -28.656 -14.047 1 94.38 320 PRO A CA 1
ATOM 2373 C C . PRO A 1 320 ? -1.747 -28.328 -12.758 1 94.38 320 PRO A C 1
ATOM 2375 O O . PRO A 1 320 ? -1.197 -29.219 -12.117 1 94.38 320 PRO A O 1
ATOM 2378 N N . THR A 1 321 ? -1.762 -27.078 -12.352 1 95.62 321 THR A N 1
ATOM 2379 C CA . THR A 1 321 ? -1.108 -26.656 -11.117 1 95.62 321 THR A CA 1
ATOM 2380 C C . THR A 1 321 ? -1.821 -27.25 -9.906 1 95.62 321 THR A C 1
ATOM 2382 O O . THR A 1 321 ? -1.176 -27.766 -8.984 1 95.62 321 THR A O 1
ATOM 2385 N N . ALA A 1 322 ? -3.133 -27.234 -9.898 1 98.06 322 ALA A N 1
ATOM 2386 C CA . ALA A 1 322 ? -3.928 -27.734 -8.789 1 98.06 322 ALA A CA 1
ATOM 2387 C C . ALA A 1 322 ? -3.713 -29.234 -8.594 1 98.06 322 ALA A C 1
ATOM 2389 O O . ALA A 1 322 ? -3.676 -29.719 -7.465 1 98.06 322 ALA A O 1
ATOM 2390 N N . VAL A 1 323 ? -3.533 -29.906 -9.703 1 97.06 323 VAL A N 1
ATOM 2391 C CA . VAL A 1 323 ? -3.404 -31.359 -9.648 1 97.06 323 VAL A CA 1
ATOM 2392 C C . VAL A 1 323 ? -1.965 -31.75 -9.312 1 97.06 323 VAL A C 1
ATOM 2394 O O . VAL A 1 323 ? -1.715 -32.469 -8.344 1 97.06 323 VAL A O 1
ATOM 2397 N N . ARG A 1 324 ? -1.066 -31.203 -10.016 1 93.88 324 ARG A N 1
ATOM 2398 C CA . ARG A 1 324 ? 0.317 -31.656 -9.938 1 93.88 324 ARG A CA 1
ATOM 2399 C C . ARG A 1 324 ? 1.041 -31 -8.766 1 93.88 324 ARG A C 1
ATOM 2401 O O . ARG A 1 324 ? 1.699 -31.672 -7.977 1 93.88 324 ARG A O 1
ATOM 2408 N N . ASP A 1 325 ? 0.912 -29.688 -8.672 1 95.06 325 ASP A N 1
ATOM 2409 C CA . ASP A 1 325 ? 1.701 -28.953 -7.695 1 95.06 325 ASP A CA 1
ATOM 2410 C C . ASP A 1 325 ? 1.007 -28.938 -6.336 1 95.06 325 ASP A C 1
ATOM 2412 O O . ASP A 1 325 ? 1.632 -29.203 -5.309 1 95.06 325 ASP A O 1
ATOM 2416 N N . TRP A 1 326 ? -0.32 -28.656 -6.359 1 97.69 326 TRP A N 1
ATOM 2417 C CA . TRP A 1 326 ? -1.036 -28.562 -5.09 1 97.69 326 TRP A CA 1
ATOM 2418 C C . TRP A 1 326 ? -1.386 -29.938 -4.562 1 97.69 326 TRP A C 1
ATOM 2420 O O . TRP A 1 326 ? -1.616 -30.109 -3.361 1 97.69 326 TRP A O 1
ATOM 2430 N N . ARG A 1 327 ? -1.532 -30.938 -5.461 1 98.06 327 ARG A N 1
ATOM 2431 C CA . ARG A 1 327 ? -1.997 -32.281 -5.141 1 98.06 327 ARG A CA 1
ATOM 2432 C C . ARG A 1 327 ? -3.395 -32.25 -4.531 1 98.06 327 ARG A C 1
ATOM 2434 O O . ARG A 1 327 ? -3.672 -32.969 -3.562 1 98.06 327 ARG A O 1
ATOM 2441 N N . LEU A 1 328 ? -4.195 -31.438 -5.121 1 98.62 328 LEU A N 1
ATOM 2442 C CA . LEU A 1 328 ? -5.523 -31.172 -4.59 1 98.62 328 LEU A CA 1
ATOM 2443 C C . LEU A 1 328 ? -6.367 -32.438 -4.562 1 98.62 328 LEU A C 1
ATOM 2445 O O . LEU A 1 328 ? -7.074 -32.688 -3.588 1 98.62 328 LEU A O 1
ATOM 2449 N N . PRO A 1 329 ? -6.34 -33.375 -5.617 1 98.75 329 PRO A N 1
ATOM 2450 C CA . PRO A 1 329 ? -7.133 -34.594 -5.535 1 98.75 329 PRO A CA 1
ATOM 2451 C C . PRO A 1 329 ? -6.816 -35.406 -4.285 1 98.75 329 PRO A C 1
ATOM 2453 O O . PRO A 1 329 ? -7.727 -35.938 -3.639 1 98.75 329 PRO A O 1
ATOM 2456 N N . GLY A 1 330 ? -5.512 -35.5 -3.982 1 98.69 330 GLY A N 1
ATOM 2457 C CA . GLY A 1 330 ? -5.133 -36.219 -2.789 1 98.69 330 GLY A CA 1
ATOM 2458 C C . GLY A 1 330 ? -5.688 -35.625 -1.513 1 98.69 330 GLY A C 1
ATOM 2459 O O . GLY A 1 330 ? -6.141 -36.344 -0.623 1 98.69 330 GLY A O 1
ATOM 2460 N N . ALA A 1 331 ? -5.633 -34.344 -1.394 1 98.69 331 ALA A N 1
ATOM 2461 C CA . ALA A 1 331 ? -6.152 -33.656 -0.22 1 98.69 331 ALA A CA 1
ATOM 2462 C C . ALA A 1 331 ? -7.664 -33.812 -0.109 1 98.69 331 ALA A C 1
ATOM 2464 O O . ALA A 1 331 ? -8.195 -34.031 0.984 1 98.69 331 ALA A O 1
ATOM 2465 N N . LEU A 1 332 ? -8.352 -33.688 -1.263 1 98.75 332 LEU A N 1
ATOM 2466 C CA . LEU A 1 332 ? -9.797 -33.875 -1.283 1 98.75 332 LEU A CA 1
ATOM 2467 C C . LEU A 1 332 ? -10.18 -35.281 -0.872 1 98.75 332 LEU A C 1
ATOM 2469 O O . LEU A 1 332 ? -11.133 -35.469 -0.111 1 98.75 332 LEU A O 1
ATOM 2473 N N . GLN A 1 333 ? -9.414 -36.25 -1.381 1 98.62 333 GLN A N 1
ATOM 2474 C CA . GLN A 1 333 ? -9.672 -37.625 -1.006 1 98.62 333 GLN A CA 1
ATOM 2475 C C . GLN A 1 333 ? -9.547 -37.812 0.503 1 98.62 333 GLN A C 1
ATOM 2477 O O . GLN A 1 333 ? -10.367 -38.5 1.112 1 98.62 333 GLN A O 1
ATOM 2482 N N . ALA A 1 334 ? -8.547 -37.25 1.079 1 98.56 334 ALA A N 1
ATOM 2483 C CA . ALA A 1 334 ? -8.328 -37.344 2.518 1 98.56 334 ALA A CA 1
ATOM 2484 C 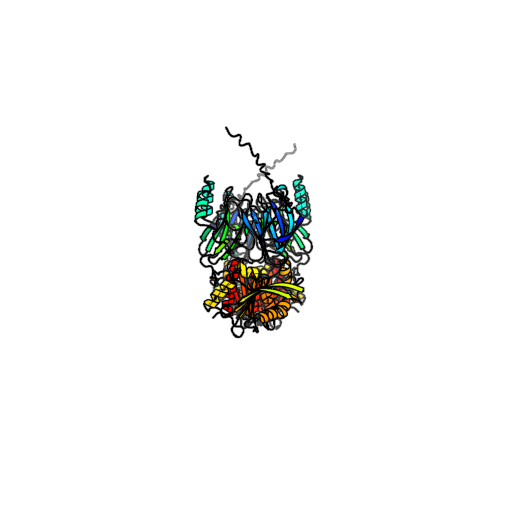C . ALA A 1 334 ? -9.492 -36.75 3.303 1 98.56 334 ALA A C 1
ATOM 2486 O O . ALA A 1 334 ? -9.938 -37.344 4.297 1 98.56 334 ALA A O 1
ATOM 2487 N N . LEU A 1 335 ? -9.984 -35.656 2.855 1 98.5 335 LEU A N 1
ATOM 2488 C CA . LEU A 1 335 ? -11.055 -34.969 3.564 1 98.5 335 LEU A CA 1
ATOM 2489 C C . LEU A 1 335 ? -12.375 -35.75 3.428 1 98.5 335 LEU A C 1
ATOM 2491 O O . LEU A 1 335 ? -13.156 -35.812 4.375 1 98.5 335 LEU A O 1
ATOM 2495 N N . VAL A 1 336 ? -12.625 -36.344 2.266 1 97.94 336 VAL A N 1
ATOM 2496 C CA . VAL A 1 336 ? -13.82 -37.156 2.059 1 97.94 336 VAL A CA 1
ATOM 2497 C C . VAL A 1 336 ? -13.734 -38.406 2.91 1 97.94 336 VAL A C 1
ATOM 2499 O O . VAL A 1 336 ? -14.711 -38.812 3.568 1 97.94 336 VAL A O 1
ATOM 2502 N N . ALA A 1 337 ? -12.578 -39.031 2.928 1 98 337 ALA A N 1
ATOM 2503 C CA . ALA A 1 337 ? -12.367 -40.25 3.717 1 98 337 ALA A CA 1
ATOM 2504 C C . ALA A 1 337 ? -12.586 -39.969 5.203 1 98 337 ALA A C 1
ATOM 2506 O O . ALA A 1 337 ? -13.094 -40.844 5.93 1 98 337 ALA A O 1
ATOM 2507 N N . ALA A 1 338 ? -12.242 -38.812 5.664 1 97.69 338 ALA A N 1
ATOM 2508 C CA . ALA A 1 338 ? -12.383 -38.438 7.066 1 97.69 338 ALA A CA 1
ATOM 2509 C C . ALA A 1 338 ? -13.805 -37.969 7.371 1 97.69 338 ALA A C 1
ATOM 2511 O O . ALA A 1 338 ? -14.133 -37.656 8.516 1 97.69 338 ALA A O 1
ATOM 2512 N N . GLY A 1 339 ? -14.625 -37.906 6.367 1 96.88 339 GLY A N 1
ATOM 2513 C CA . GLY A 1 339 ? -16.016 -37.5 6.551 1 96.88 339 GLY A CA 1
ATOM 2514 C C . GLY A 1 339 ? -16.188 -36 6.715 1 96.88 339 GLY A C 1
ATOM 2515 O O . GLY A 1 339 ? -17.234 -35.531 7.137 1 96.88 339 GLY A O 1
ATOM 2516 N N . ARG A 1 340 ? -15.18 -35.219 6.398 1 97.94 340 ARG A N 1
ATOM 2517 C CA . ARG A 1 340 ? -15.227 -33.781 6.598 1 97.94 340 ARG A CA 1
ATOM 2518 C C . ARG A 1 340 ? -15.836 -33.094 5.387 1 97.94 340 ARG A C 1
ATOM 2520 O O . ARG A 1 340 ? -16.344 -31.953 5.504 1 97.94 340 ARG A O 1
ATOM 2527 N N . LEU A 1 341 ? -15.781 -33.719 4.18 1 97.88 341 LEU A N 1
ATOM 2528 C CA . LEU A 1 341 ? -16.438 -33.281 2.959 1 97.88 341 LEU A CA 1
ATOM 2529 C C . LEU A 1 341 ? -17.344 -34.375 2.402 1 97.88 341 LEU A C 1
ATOM 2531 O O . LEU A 1 341 ? -17.062 -35.562 2.57 1 97.88 341 LEU A O 1
ATOM 2535 N N . PRO A 1 342 ? -18.453 -34 1.792 1 97 342 PRO A N 1
ATOM 2536 C CA . PRO A 1 342 ? -19.203 -35.031 1.06 1 97 342 PRO A CA 1
ATOM 2537 C C . PRO A 1 342 ? -18.453 -35.531 -0.165 1 97 342 PRO A C 1
ATOM 2539 O O . PRO A 1 342 ? -17.484 -34.938 -0.603 1 97 342 PRO A O 1
ATOM 2542 N N . PRO A 1 343 ? -18.891 -36.688 -0.617 1 96.94 343 PRO A N 1
ATOM 2543 C CA . PRO A 1 343 ? -18.312 -37.125 -1.882 1 96.94 343 PRO A CA 1
ATOM 2544 C C . PRO A 1 343 ? -18.406 -36.062 -2.98 1 96.94 343 PRO A C 1
ATOM 2546 O O . PRO A 1 343 ? -19.406 -35.344 -3.053 1 96.94 343 PRO A O 1
ATOM 2549 N N . LEU A 1 344 ? -17.344 -36.031 -3.779 1 97.44 344 LEU A N 1
ATOM 2550 C CA . LEU A 1 344 ? -17.359 -34.969 -4.781 1 97.44 344 LEU A CA 1
ATOM 2551 C C . LEU A 1 344 ? -16.594 -35.375 -6.031 1 97.44 344 LEU A C 1
ATOM 2553 O O . LEU A 1 344 ? -15.82 -36.344 -6 1 97.44 344 LEU A O 1
ATOM 2557 N N . ALA A 1 345 ? -16.938 -34.688 -7.105 1 98.38 345 ALA A N 1
ATOM 2558 C CA . ALA A 1 345 ? -16.141 -34.688 -8.328 1 98.38 345 ALA A CA 1
ATOM 2559 C C . ALA A 1 345 ? -15.477 -33.344 -8.555 1 98.38 345 ALA A C 1
ATOM 2561 O O . ALA A 1 345 ? -16.016 -32.312 -8.148 1 98.38 345 ALA A O 1
ATOM 2562 N N . ALA A 1 346 ? -14.297 -33.375 -9.109 1 98.81 346 ALA A N 1
ATOM 2563 C CA . ALA A 1 346 ? -13.57 -32.156 -9.406 1 98.81 346 ALA A CA 1
ATOM 2564 C C . ALA A 1 346 ? -13.188 -32.062 -10.883 1 98.81 346 ALA A C 1
ATOM 2566 O O . ALA A 1 346 ? -12.766 -33.062 -11.469 1 98.81 346 ALA A O 1
ATOM 2567 N N . VAL A 1 347 ? -13.414 -30.953 -11.469 1 98.81 347 VAL A N 1
ATOM 2568 C CA . VAL A 1 347 ? -13.023 -30.656 -12.844 1 98.81 347 VAL A CA 1
ATOM 2569 C C . VAL A 1 347 ? -11.906 -29.609 -12.852 1 98.81 347 VAL A C 1
ATOM 2571 O O . VAL A 1 347 ? -12.086 -28.5 -12.344 1 98.81 347 VAL A O 1
ATOM 2574 N N . PHE A 1 348 ? -10.781 -29.984 -13.414 1 98.69 348 PHE A N 1
ATOM 2575 C CA . PHE A 1 348 ? -9.609 -29.109 -13.477 1 98.69 348 PHE A CA 1
ATOM 2576 C C . PHE A 1 348 ? -9.391 -28.594 -14.891 1 98.69 348 PHE A C 1
ATOM 2578 O O . PHE A 1 348 ? -9.156 -29.359 -15.812 1 98.69 348 PHE A O 1
ATOM 2585 N N . ILE A 1 349 ? -9.414 -27.25 -15.016 1 98.44 349 ILE A N 1
ATOM 2586 C CA . ILE A 1 349 ? -9.398 -26.641 -16.328 1 98.44 349 ILE A CA 1
ATOM 2587 C C . ILE A 1 349 ? -7.996 -26.125 -16.656 1 98.44 349 ILE A C 1
ATOM 2589 O O . ILE A 1 349 ? -7.434 -25.328 -15.914 1 98.44 349 ILE A O 1
ATOM 2593 N N . ASP A 1 350 ? -7.434 -26.578 -17.766 1 97.12 350 ASP A N 1
ATOM 2594 C CA . ASP A 1 350 ? -6.137 -26.109 -18.234 1 97.12 350 ASP A CA 1
ATOM 2595 C C . ASP A 1 350 ? -6.254 -24.719 -18.875 1 97.12 350 ASP A C 1
ATOM 2597 O O . ASP A 1 350 ? -7.082 -24.516 -19.766 1 97.12 350 ASP A O 1
ATOM 2601 N N . PRO A 1 351 ? -5.43 -23.812 -18.484 1 96.19 351 PRO A N 1
ATOM 2602 C CA . PRO A 1 351 ? -5.5 -22.469 -19.078 1 96.19 351 PRO A CA 1
ATOM 2603 C C . PRO A 1 351 ? -4.805 -22.375 -20.438 1 96.19 351 PRO A C 1
ATOM 2605 O O . PRO A 1 351 ? -4.785 -21.312 -21.047 1 96.19 351 PRO A O 1
ATOM 2608 N N . ILE A 1 352 ? -4.25 -23.406 -20.969 1 94.81 352 ILE A N 1
ATOM 2609 C CA . ILE A 1 352 ? -3.582 -23.547 -22.266 1 94.81 352 ILE A CA 1
ATOM 2610 C C . ILE A 1 352 ? -2.193 -22.906 -22.188 1 94.81 352 ILE A C 1
ATOM 2612 O O . ILE A 1 352 ? -1.183 -23.625 -22.234 1 94.81 352 ILE A O 1
ATOM 2616 N N . ASP A 1 353 ? -2.084 -21.594 -22.031 1 94.06 353 ASP A N 1
ATOM 2617 C CA . ASP A 1 353 ? -0.833 -20.859 -21.859 1 94.06 353 ASP A CA 1
ATOM 2618 C C . ASP A 1 353 ? -1.072 -19.516 -21.188 1 94.06 353 ASP A C 1
ATOM 2620 O O . ASP A 1 353 ? -2.207 -19.188 -20.844 1 94.06 353 ASP A O 1
ATOM 2624 N N . SER A 1 354 ? 0.017 -18.812 -20.969 1 94.12 354 SER A N 1
ATOM 2625 C CA . SER A 1 354 ? -0.059 -17.562 -20.203 1 94.12 354 SER A CA 1
ATOM 2626 C C . SER A 1 354 ? -0.855 -16.516 -20.969 1 94.12 354 SER A C 1
ATOM 2628 O O . SER A 1 354 ? -1.599 -15.734 -20.359 1 94.12 354 SER A O 1
ATOM 2630 N N . GLU A 1 355 ? -0.675 -16.391 -22.234 1 95.06 355 GLU A N 1
ATOM 2631 C CA . GLU A 1 355 ? -1.383 -15.406 -23.047 1 95.06 355 GLU A CA 1
ATOM 2632 C C . GLU A 1 355 ? -2.889 -15.656 -23.016 1 95.06 355 GLU A C 1
ATOM 2634 O O . GLU A 1 355 ? -3.67 -14.734 -22.781 1 95.06 355 GLU A O 1
ATOM 2639 N N . THR A 1 356 ? -3.281 -16.906 -23.25 1 96.94 356 THR A N 1
ATOM 2640 C CA . THR A 1 356 ? -4.691 -17.266 -23.234 1 96.94 356 THR A CA 1
ATOM 2641 C C . THR A 1 356 ? -5.289 -17.078 -21.844 1 96.94 356 THR A C 1
ATOM 2643 O O . THR A 1 356 ? -6.398 -16.547 -21.719 1 96.94 356 THR A O 1
ATOM 2646 N N . ARG A 1 357 ? -4.539 -17.453 -20.844 1 97.62 357 ARG A N 1
ATOM 2647 C CA . ARG A 1 357 ? -4.961 -17.281 -19.453 1 97.62 357 ARG A CA 1
ATOM 2648 C C . ARG A 1 357 ? -5.289 -15.82 -19.156 1 97.62 357 ARG A C 1
ATOM 2650 O O . ARG A 1 357 ? -6.328 -15.523 -18.562 1 97.62 357 ARG A O 1
ATOM 2657 N N . SER A 1 358 ? -4.441 -14.945 -19.594 1 97.19 358 SER A N 1
ATOM 2658 C CA . SER A 1 358 ? -4.586 -13.516 -19.328 1 97.19 358 SER A CA 1
ATOM 2659 C C . SER A 1 358 ? -5.777 -12.93 -20.078 1 97.19 358 SER A C 1
ATOM 2661 O O . SER A 1 358 ? -6.426 -12 -19.594 1 97.19 358 SER A O 1
ATOM 2663 N N . ALA A 1 359 ? -6.07 -13.492 -21.156 1 97.12 359 ALA A N 1
ATOM 2664 C CA . ALA A 1 359 ? -7.16 -12.984 -22 1 97.12 359 ALA A CA 1
ATOM 2665 C C . ALA A 1 359 ? -8.508 -13.508 -21.516 1 97.12 359 ALA A C 1
ATOM 2667 O O . ALA A 1 359 ? -9.523 -12.82 -21.641 1 97.12 359 ALA A O 1
ATOM 2668 N N . GLU A 1 360 ? -8.508 -14.664 -20.953 1 98.25 360 GLU A N 1
ATOM 2669 C CA . GLU A 1 360 ? -9.773 -15.359 -20.734 1 98.25 360 GLU A CA 1
ATOM 2670 C C . GLU A 1 360 ? -10.234 -15.211 -19.281 1 98.25 360 GLU A C 1
ATOM 2672 O O . GLU A 1 360 ? -11.422 -15 -19.016 1 98.25 360 GLU A O 1
ATOM 2677 N N . LEU A 1 361 ? -9.391 -15.266 -18.312 1 98.25 361 LEU A N 1
ATOM 2678 C CA . LEU A 1 361 ? -9.789 -15.477 -16.922 1 98.25 361 LEU A CA 1
ATOM 2679 C C . LEU A 1 361 ? -10.32 -14.188 -16.312 1 98.25 361 LEU A C 1
ATOM 2681 O O . LEU A 1 361 ? -11.391 -14.18 -15.695 1 98.25 361 LEU A O 1
ATOM 2685 N N . PRO A 1 362 ? -9.742 -13.047 -16.344 1 95.56 362 PRO A N 1
ATOM 2686 C CA . PRO A 1 362 ? -10.156 -11.914 -15.508 1 95.56 362 PRO A CA 1
ATOM 2687 C C . PRO A 1 362 ? -11.531 -11.367 -15.898 1 95.56 362 PRO A C 1
ATOM 2689 O O . PRO A 1 362 ? -12.398 -11.203 -15.039 1 95.56 362 PRO A O 1
ATOM 2692 N N . GLY A 1 363 ? -11.898 -11.055 -17.125 1 91.38 363 GLY A N 1
ATOM 2693 C CA . GLY A 1 363 ? -13.148 -10.367 -17.438 1 91.38 363 GLY A CA 1
ATOM 2694 C C . GLY A 1 363 ? -13.695 -10.711 -18.812 1 91.38 363 GLY A C 1
ATOM 2695 O O . GLY A 1 363 ? -14.406 -9.914 -19.422 1 91.38 363 GLY A O 1
ATOM 2696 N N . ASN A 1 364 ? -13.406 -11.82 -19.219 1 95.75 364 ASN A N 1
ATOM 2697 C CA . ASN A 1 364 ? -13.852 -12.211 -20.547 1 95.75 364 ASN A CA 1
ATOM 2698 C C . ASN A 1 364 ? -15.273 -12.766 -20.516 1 95.75 364 ASN A C 1
ATOM 2700 O O . ASN A 1 364 ? -15.516 -13.844 -19.969 1 95.75 364 ASN A O 1
ATOM 2704 N N . PRO A 1 365 ? -16.234 -12.023 -21.141 1 96.81 365 PRO A N 1
ATOM 2705 C CA . PRO A 1 365 ? -17.625 -12.484 -21.094 1 96.81 365 PRO A CA 1
ATOM 2706 C C . PRO A 1 365 ? -17.844 -13.805 -21.828 1 96.81 365 PRO A C 1
ATOM 2708 O O . PRO A 1 365 ? -18.688 -14.609 -21.438 1 96.81 365 PRO A O 1
ATOM 2711 N N . ASP A 1 366 ? -17.062 -14.008 -22.859 1 98.38 366 ASP A N 1
ATOM 2712 C CA . ASP A 1 366 ? -17.172 -15.266 -23.594 1 98.38 366 ASP A CA 1
ATOM 2713 C C . ASP A 1 366 ? -16.688 -16.438 -22.734 1 98.38 366 ASP A C 1
ATOM 2715 O O . ASP A 1 366 ? -17.266 -17.531 -22.812 1 98.38 366 ASP A O 1
ATOM 2719 N N . PHE A 1 367 ? -15.68 -16.203 -22.031 1 98.69 367 PHE A N 1
ATOM 2720 C CA . PHE A 1 367 ? -15.211 -17.266 -21.156 1 98.69 367 PHE A CA 1
ATOM 2721 C C . PHE A 1 367 ? -16.266 -17.625 -20.125 1 98.69 367 PHE A C 1
ATOM 2723 O O . PHE A 1 367 ? -16.5 -18.797 -19.844 1 98.69 367 PHE A O 1
ATOM 2730 N N . SER A 1 368 ? -16.844 -16.594 -19.547 1 98.44 368 SER A N 1
ATOM 2731 C CA . SER A 1 368 ? -17.922 -16.797 -18.594 1 98.44 368 SER A CA 1
ATOM 2732 C C . SER A 1 368 ? -19.047 -17.625 -19.172 1 98.44 368 SER A C 1
ATOM 2734 O O . SER A 1 368 ? -19.5 -18.594 -18.562 1 98.44 368 SER A O 1
ATOM 2736 N N . ARG A 1 369 ? -19.469 -17.359 -20.344 1 98.56 369 ARG A N 1
ATOM 2737 C CA . ARG A 1 369 ? -20.531 -18.094 -21.031 1 98.56 369 ARG A CA 1
ATOM 2738 C C . ARG A 1 369 ? -20.109 -19.531 -21.328 1 98.56 369 ARG A C 1
ATOM 2740 O O . ARG A 1 369 ? -20.891 -20.453 -21.156 1 98.56 369 ARG A O 1
ATOM 2747 N N . ALA A 1 370 ? -18.844 -19.625 -21.75 1 98.81 370 ALA A N 1
ATOM 2748 C CA . ALA A 1 370 ? -18.344 -20.953 -22.094 1 98.81 370 ALA A CA 1
ATOM 2749 C C . ALA A 1 370 ? -18.359 -21.875 -20.875 1 98.81 370 ALA A C 1
ATOM 2751 O O . ALA A 1 370 ? -18.641 -23.078 -21 1 98.81 370 ALA A O 1
ATOM 2752 N N . MET A 1 371 ? -18.062 -21.328 -19.734 1 98.62 371 MET A N 1
ATOM 2753 C CA . MET A 1 371 ? -18.062 -22.125 -18.516 1 98.62 371 MET A CA 1
ATOM 2754 C C . MET A 1 371 ? -19.484 -22.578 -18.172 1 98.62 371 MET A C 1
ATOM 2756 O O . MET A 1 371 ? -19.703 -23.75 -17.859 1 98.62 371 MET A O 1
ATOM 2760 N N . ALA A 1 372 ? -20.453 -21.719 -18.328 1 98.5 372 ALA A N 1
ATOM 2761 C CA . ALA A 1 372 ? -21.812 -22 -17.906 1 98.5 372 ALA A CA 1
ATOM 2762 C C . ALA A 1 372 ? -22.562 -22.828 -18.938 1 98.5 372 ALA A C 1
ATOM 2764 O O . ALA A 1 372 ? -23.312 -23.734 -18.594 1 98.5 372 ALA A O 1
ATOM 2765 N N . GLU A 1 373 ? -22.297 -22.594 -20.203 1 98.5 373 GLU A N 1
ATOM 2766 C CA . GLU A 1 373 ? -23.141 -23.125 -21.266 1 98.5 373 GLU A CA 1
ATOM 2767 C C . GLU A 1 373 ? -22.484 -24.328 -21.938 1 98.5 373 GLU A C 1
ATOM 2769 O O . GLU A 1 373 ? -23.172 -25.125 -22.594 1 98.5 373 GLU A O 1
ATOM 2774 N N . GLU A 1 374 ? -21.156 -24.422 -21.781 1 98.75 374 GLU A N 1
ATOM 2775 C CA . GLU A 1 374 ? -20.484 -25.5 -22.5 1 98.75 374 GLU A CA 1
ATOM 2776 C C . GLU A 1 374 ? -19.75 -26.422 -21.531 1 98.75 374 GLU A C 1
ATOM 2778 O O . GLU A 1 374 ? -19.984 -27.641 -21.516 1 98.75 374 GLU A O 1
ATOM 2783 N N . LEU A 1 375 ? -18.891 -25.891 -20.719 1 98.69 375 LEU A N 1
ATOM 2784 C CA . LEU A 1 375 ? -18.047 -26.719 -19.859 1 98.69 375 LEU A CA 1
ATOM 2785 C C . LEU A 1 375 ? -18.891 -27.484 -18.859 1 98.69 375 LEU A C 1
ATOM 2787 O O . LEU A 1 375 ? -18.672 -28.688 -18.625 1 98.69 375 LEU A O 1
ATOM 2791 N N . LEU A 1 376 ? -19.812 -26.766 -18.172 1 98.44 376 LEU A N 1
ATOM 2792 C CA . LEU A 1 376 ? -20.609 -27.406 -17.125 1 98.44 376 LEU A CA 1
ATOM 2793 C C . LEU A 1 376 ? -21.453 -28.547 -17.703 1 98.44 376 LEU A C 1
ATOM 2795 O O . LEU A 1 376 ? -21.422 -29.656 -17.188 1 98.44 376 LEU A O 1
ATOM 2799 N N . PRO A 1 377 ? -22.172 -28.359 -18.859 1 97.94 377 PRO A N 1
ATOM 2800 C CA . PRO A 1 377 ? -22.891 -29.484 -19.469 1 97.94 377 PRO A CA 1
ATOM 2801 C C . PRO A 1 377 ? -21.969 -30.609 -19.906 1 97.94 377 PRO A C 1
ATOM 2803 O O . PRO A 1 377 ? -22.328 -31.797 -19.797 1 97.94 377 PRO A O 1
ATOM 2806 N N . PHE A 1 378 ? -20.859 -30.297 -20.406 1 98 378 PHE A N 1
ATOM 2807 C CA . PHE A 1 378 ? -19.859 -31.281 -20.812 1 98 378 PHE A CA 1
ATOM 2808 C C . PHE A 1 378 ? -19.469 -32.188 -19.641 1 98 378 PHE A C 1
ATOM 2810 O O . PHE A 1 378 ? -19.484 -33.406 -19.75 1 98 378 PHE A O 1
ATOM 2817 N N . ALA A 1 379 ? -19.094 -31.516 -18.531 1 97.62 379 ALA A N 1
ATOM 2818 C CA . ALA A 1 379 ? -18.703 -32.25 -17.328 1 97.62 379 ALA A CA 1
ATOM 2819 C C . ALA A 1 379 ? -19.875 -33.062 -16.781 1 97.62 379 ALA A C 1
ATOM 2821 O O . ALA A 1 379 ? -19.703 -34.188 -16.344 1 97.62 379 ALA A O 1
ATOM 2822 N N . ALA A 1 380 ? -21 -32.438 -16.766 1 96.38 380 ALA A N 1
ATOM 2823 C CA . ALA A 1 380 ? -22.203 -33.094 -16.266 1 96.38 380 ALA A CA 1
ATOM 2824 C C . ALA A 1 380 ? -22.5 -34.406 -17.031 1 96.38 380 ALA A C 1
ATOM 2826 O O . ALA A 1 380 ? -22.797 -35.438 -16.438 1 96.38 380 ALA A O 1
ATOM 2827 N N . ARG A 1 381 ? -22.391 -34.344 -18.312 1 96.81 381 ARG A N 1
ATOM 2828 C CA . ARG A 1 381 ? -22.641 -35.5 -19.156 1 96.81 381 ARG A CA 1
ATOM 2829 C C . ARG A 1 381 ? -21.625 -36.625 -18.859 1 96.81 381 ARG A C 1
ATOM 2831 O O . ARG A 1 381 ? -21.984 -37.781 -18.734 1 96.81 381 ARG A O 1
ATOM 2838 N N . HIS A 1 382 ? -20.453 -36.219 -18.766 1 97.12 382 HIS A N 1
ATOM 2839 C CA . HIS A 1 382 ? -19.391 -37.188 -18.516 1 97.12 382 HIS A CA 1
ATOM 2840 C C . HIS A 1 382 ? -19.562 -37.844 -17.156 1 97.12 382 HIS A C 1
ATOM 2842 O O . HIS A 1 382 ? -19.312 -39.062 -17 1 97.12 382 HIS A O 1
ATOM 2848 N N . LEU A 1 383 ? -20.016 -37.062 -16.188 1 97 383 LEU A N 1
ATOM 2849 C CA . LEU A 1 383 ? -20.125 -37.562 -14.805 1 97 383 LEU A CA 1
ATOM 2850 C C . LEU A 1 383 ? -21.484 -38.188 -14.555 1 97 383 LEU A C 1
ATOM 2852 O O . LEU A 1 383 ? -21.688 -38.844 -13.516 1 97 383 LEU A O 1
ATOM 2856 N N . GLY A 1 384 ? -22.422 -38.031 -15.453 1 94.94 384 GLY A N 1
ATOM 2857 C CA . GLY A 1 384 ? -23.781 -38.5 -15.227 1 94.94 384 GLY A CA 1
ATOM 2858 C C . GLY A 1 384 ? -24.5 -37.719 -14.125 1 94.94 384 GLY A C 1
ATOM 2859 O O . GLY A 1 384 ? -25.312 -38.281 -13.391 1 94.94 384 GLY A O 1
ATOM 2860 N N . LEU A 1 385 ? -24.109 -36.531 -13.961 1 93.31 385 LEU A N 1
ATOM 2861 C CA . LEU A 1 385 ? -24.609 -35.688 -12.867 1 93.31 385 LEU A CA 1
ATOM 2862 C C . LEU A 1 385 ? -25.531 -34.594 -13.383 1 93.31 385 LEU A C 1
ATOM 2864 O O . LEU A 1 385 ? -25.391 -34.156 -14.523 1 93.31 385 LEU A O 1
ATOM 2868 N N . THR A 1 386 ? -26.562 -34.281 -12.633 1 92 386 THR A N 1
ATOM 2869 C CA . THR A 1 386 ? -27.312 -33.031 -12.805 1 92 386 THR A CA 1
ATOM 2870 C C . THR A 1 386 ? -26.891 -32 -11.766 1 92 386 THR A C 1
ATOM 2872 O O . THR A 1 386 ? -27.312 -32.062 -10.609 1 92 386 THR A O 1
ATOM 2875 N N . PRO A 1 387 ? -26.125 -31.078 -12.234 1 91.69 387 PRO A N 1
ATOM 2876 C CA . PRO A 1 387 ? -25.547 -30.156 -11.25 1 91.69 387 PRO A CA 1
ATOM 2877 C C . PRO A 1 387 ? -26.578 -29.234 -10.617 1 91.69 387 PRO A C 1
ATOM 2879 O O . PRO A 1 387 ? -27.359 -28.609 -11.328 1 91.69 387 PRO A O 1
ATOM 2882 N N . ALA A 1 388 ? -26.625 -29.203 -9.242 1 95.69 388 ALA A N 1
ATOM 2883 C CA . ALA A 1 388 ? -27.375 -28.188 -8.5 1 95.69 388 ALA A CA 1
ATOM 2884 C C . ALA A 1 388 ? -26.516 -26.969 -8.211 1 95.69 388 ALA A C 1
ATOM 2886 O O . ALA A 1 388 ? -25.375 -27.094 -7.762 1 95.69 388 ALA A O 1
ATOM 2887 N N . PRO A 1 389 ? -27.062 -25.797 -8.453 1 96.81 389 PRO A N 1
ATOM 2888 C CA . PRO A 1 389 ? -26.25 -24.594 -8.227 1 96.81 389 PRO A CA 1
ATOM 2889 C C . PRO A 1 389 ? -25.656 -24.547 -6.824 1 96.81 389 PRO A C 1
ATOM 2891 O O . PRO A 1 389 ? -24.469 -24.219 -6.66 1 96.81 389 PRO A O 1
ATOM 2894 N N . ALA A 1 390 ? -26.359 -24.906 -5.828 1 96.5 390 ALA A N 1
ATOM 2895 C CA . ALA A 1 390 ? -25.922 -24.828 -4.438 1 96.5 390 ALA A CA 1
ATOM 2896 C C . ALA A 1 390 ? -24.797 -25.812 -4.16 1 96.5 390 ALA A C 1
ATOM 2898 O O . ALA A 1 390 ? -24.125 -25.719 -3.131 1 96.5 390 ALA A O 1
ATOM 2899 N N . ARG A 1 391 ? -24.625 -26.766 -5.109 1 97.38 391 ARG A N 1
ATOM 2900 C CA . ARG A 1 391 ? -23.625 -27.812 -4.926 1 97.38 391 ARG A CA 1
ATOM 2901 C C . ARG A 1 391 ? -22.562 -27.75 -6.016 1 97.38 391 ARG A C 1
ATOM 2903 O O . ARG A 1 391 ? -21.812 -28.703 -6.215 1 97.38 391 ARG A O 1
ATOM 2910 N N . THR A 1 392 ? -22.547 -26.688 -6.766 1 98.5 392 THR A N 1
ATOM 2911 C CA . THR A 1 392 ? -21.547 -26.438 -7.801 1 98.5 392 THR A CA 1
ATOM 2912 C C . THR A 1 392 ? -20.719 -25.203 -7.469 1 98.5 392 THR A C 1
ATOM 2914 O O . THR A 1 392 ? -21.234 -24.094 -7.406 1 98.5 392 THR A O 1
ATOM 2917 N N . VAL A 1 393 ? -19.422 -25.438 -7.242 1 98.75 393 VAL A N 1
ATOM 2918 C CA . VAL A 1 393 ? -18.562 -24.359 -6.746 1 98.75 393 VAL A CA 1
ATOM 2919 C C . VAL A 1 393 ? -17.375 -24.172 -7.684 1 98.75 393 VAL A C 1
ATOM 2921 O O . VAL A 1 393 ? -16.797 -25.156 -8.172 1 98.75 393 VAL A O 1
ATOM 2924 N N . LEU A 1 394 ? -17.078 -22.922 -8.016 1 98.88 394 LEU A N 1
ATOM 2925 C CA . LEU A 1 394 ? -15.883 -22.531 -8.766 1 98.88 394 LEU A CA 1
ATOM 2926 C C . LEU A 1 394 ? -14.742 -22.156 -7.828 1 98.88 394 LEU A C 1
ATOM 2928 O O . LEU A 1 394 ? -14.969 -21.531 -6.789 1 98.88 394 LEU A O 1
ATOM 2932 N N . ALA A 1 395 ? -13.5 -22.5 -8.195 1 98.94 395 ALA A N 1
ATOM 2933 C CA . ALA A 1 395 ? -12.344 -22.141 -7.379 1 98.94 395 ALA A CA 1
ATOM 2934 C C . ALA A 1 395 ? -11.164 -21.719 -8.258 1 98.94 395 ALA A C 1
ATOM 2936 O O . ALA A 1 395 ? -10.945 -22.297 -9.328 1 98.94 395 ALA A O 1
ATOM 2937 N N . GLY A 1 396 ? -10.438 -20.766 -7.82 1 98.81 396 GLY A N 1
ATOM 2938 C CA . GLY A 1 396 ? -9.234 -20.328 -8.5 1 98.81 396 GLY A CA 1
ATOM 2939 C C . GLY A 1 396 ? -8.445 -19.297 -7.711 1 98.81 396 GLY A C 1
ATOM 2940 O O . GLY A 1 396 ? -8.93 -18.797 -6.695 1 98.81 396 GLY A O 1
ATOM 2941 N N . ALA A 1 397 ? -7.219 -19.016 -8.141 1 98.75 397 ALA A N 1
ATOM 2942 C CA . ALA A 1 397 ? -6.328 -18.062 -7.5 1 98.75 397 ALA A CA 1
ATOM 2943 C C . ALA A 1 397 ? -5.887 -16.984 -8.492 1 98.75 397 ALA A C 1
ATOM 2945 O O . ALA A 1 397 ? -5.785 -17.234 -9.688 1 98.75 397 ALA A O 1
ATOM 2946 N N . SER A 1 398 ? -5.586 -15.766 -7.969 1 98.38 398 SER A N 1
ATOM 2947 C CA . SER A 1 398 ? -5.102 -14.688 -8.82 1 98.38 398 SER A CA 1
ATOM 2948 C C . SER A 1 398 ? -6.098 -14.375 -9.938 1 98.38 398 SER A C 1
ATOM 2950 O O . SER A 1 398 ? -7.27 -14.094 -9.664 1 98.38 398 SER A O 1
ATOM 2952 N N . PHE A 1 399 ? -5.758 -14.586 -11.211 1 98.69 399 PHE A N 1
ATOM 2953 C CA . PHE A 1 399 ? -6.68 -14.438 -12.328 1 98.69 399 PHE A CA 1
ATOM 2954 C C . PHE A 1 399 ? -7.766 -15.5 -12.281 1 98.69 399 PHE A C 1
ATOM 2956 O O . PHE A 1 399 ? -8.914 -15.242 -12.641 1 98.69 399 PHE A O 1
ATOM 2963 N N . GLY A 1 400 ? -7.426 -16.688 -11.758 1 98.81 400 GLY A N 1
ATOM 2964 C CA . GLY A 1 400 ? -8.445 -17.703 -11.539 1 98.81 400 GLY A CA 1
ATOM 2965 C C . GLY A 1 400 ? -9.438 -17.328 -10.461 1 98.81 400 GLY A C 1
ATOM 2966 O O . GLY A 1 400 ? -10.602 -17.75 -10.508 1 98.81 400 GLY A O 1
ATOM 2967 N N . GLY A 1 401 ? -8.961 -16.562 -9.492 1 98.88 401 GLY A N 1
ATOM 2968 C CA . GLY A 1 401 ? -9.844 -16.094 -8.43 1 98.88 401 GLY A CA 1
ATOM 2969 C C . GLY A 1 401 ? -10.906 -15.125 -8.914 1 98.88 401 GLY A C 1
ATOM 2970 O O . GLY A 1 401 ? -12.094 -15.305 -8.625 1 98.88 401 GLY A O 1
ATOM 2971 N N . ILE A 1 402 ? -10.492 -14.117 -9.672 1 98.81 402 ILE A N 1
ATOM 2972 C CA . ILE A 1 402 ? -11.477 -13.18 -10.195 1 98.81 402 ILE A CA 1
ATOM 2973 C C . ILE A 1 402 ? -12.406 -13.898 -11.172 1 98.81 402 ILE A C 1
ATOM 2975 O O . ILE A 1 402 ? -13.602 -13.602 -11.242 1 98.81 402 ILE A O 1
ATOM 2979 N N . ALA A 1 403 ? -11.906 -14.867 -11.945 1 98.81 403 ALA A N 1
ATOM 2980 C CA . ALA A 1 403 ? -12.758 -15.641 -12.852 1 98.81 403 ALA A CA 1
ATOM 2981 C C . ALA A 1 403 ? -13.836 -16.391 -12.078 1 98.81 403 ALA A C 1
ATOM 2983 O O . ALA A 1 403 ? -15.016 -16.344 -12.445 1 98.81 403 ALA A O 1
ATOM 2984 N N . ALA A 1 404 ? -13.43 -17.031 -11.016 1 98.88 404 ALA A N 1
ATOM 2985 C CA . ALA A 1 404 ? -14.367 -17.812 -10.211 1 98.88 404 ALA A CA 1
ATOM 2986 C C . ALA A 1 404 ? -15.484 -16.938 -9.656 1 98.88 404 ALA A C 1
ATOM 2988 O O . ALA A 1 404 ? -16.672 -17.234 -9.82 1 98.88 404 ALA A O 1
ATOM 2989 N N . ALA A 1 405 ? -15.094 -15.828 -9.07 1 98.69 405 ALA A N 1
ATOM 2990 C CA . ALA A 1 405 ? -16.078 -14.93 -8.469 1 98.69 405 ALA A CA 1
ATOM 2991 C C . ALA A 1 405 ? -16.984 -14.328 -9.523 1 98.69 405 ALA A C 1
ATOM 2993 O O . ALA A 1 405 ? -18.203 -14.281 -9.352 1 98.69 405 ALA A O 1
ATOM 2994 N N . ARG A 1 406 ? -16.438 -13.906 -10.578 1 98.38 406 ARG A N 1
ATOM 2995 C CA . ARG A 1 406 ? -17.203 -13.227 -11.625 1 98.38 406 ARG A CA 1
ATOM 2996 C C . ARG A 1 406 ? -18.188 -14.18 -12.289 1 98.38 406 ARG A C 1
ATOM 2998 O O . ARG A 1 406 ? -19.344 -13.828 -12.516 1 98.38 406 ARG A O 1
ATOM 3005 N N . ILE A 1 407 ? -17.734 -15.367 -12.641 1 98.62 407 ILE A N 1
ATOM 3006 C CA . ILE A 1 407 ? -18.594 -16.328 -13.328 1 98.62 407 ILE A CA 1
ATOM 3007 C C . ILE A 1 407 ? -19.75 -16.734 -12.414 1 98.62 407 ILE A C 1
ATOM 3009 O O . ILE A 1 407 ? -20.891 -16.844 -12.867 1 98.62 407 ILE A O 1
ATOM 3013 N N . ALA A 1 408 ? -19.453 -16.891 -11.141 1 98.56 408 ALA A N 1
ATOM 3014 C CA . ALA A 1 408 ? -20.531 -17.203 -10.195 1 98.56 408 ALA A CA 1
ATOM 3015 C C . ALA A 1 408 ? -21.531 -16.062 -10.102 1 98.56 408 ALA A C 1
ATOM 3017 O O . ALA A 1 408 ? -22.734 -16.281 -9.945 1 98.56 408 ALA A O 1
ATOM 3018 N N . LEU A 1 409 ? -21.031 -14.867 -10.172 1 97.88 409 LEU A N 1
ATOM 3019 C CA . LEU A 1 409 ? -21.906 -13.695 -10.141 1 97.88 409 LEU A CA 1
ATOM 3020 C C . LEU A 1 409 ? -22.734 -13.602 -11.422 1 97.88 409 LEU A C 1
ATOM 3022 O O . LEU A 1 409 ? -23.891 -13.195 -11.383 1 97.88 409 LEU A O 1
ATOM 3026 N N . ASP A 1 410 ? -22.125 -13.977 -12.516 1 97.69 410 ASP A N 1
ATOM 3027 C CA . ASP A 1 410 ? -22.781 -13.922 -13.812 1 97.69 410 ASP A CA 1
ATOM 3028 C C . ASP A 1 410 ? -23.875 -14.992 -13.922 1 97.69 410 ASP A C 1
ATOM 3030 O O . ASP A 1 410 ? -24.891 -14.789 -14.562 1 97.69 410 ASP A O 1
ATOM 3034 N N . HIS A 1 411 ? -23.578 -16.156 -13.336 1 98.06 411 HIS A N 1
ATOM 3035 C CA . HIS A 1 411 ? -24.438 -17.312 -13.508 1 98.06 411 HIS A CA 1
ATOM 3036 C C . HIS A 1 411 ? -24.719 -17.984 -12.172 1 98.06 411 HIS A C 1
ATOM 3038 O O . HIS A 1 411 ? -24.453 -19.188 -12.008 1 98.06 411 HIS A O 1
ATOM 3044 N N . PRO A 1 412 ? -25.391 -17.25 -11.312 1 97.25 412 PRO A N 1
ATOM 3045 C CA . PRO A 1 412 ? -25.672 -17.844 -10.008 1 97.25 412 PRO A CA 1
ATOM 3046 C C . PRO A 1 412 ? -26.625 -19.031 -10.078 1 97.25 412 PRO A C 1
ATOM 3048 O O . PRO A 1 412 ? -26.703 -19.828 -9.148 1 97.25 412 PRO A O 1
ATOM 3051 N N . ASP A 1 413 ? -27.312 -19.141 -11.164 1 97.19 413 ASP A N 1
ATOM 3052 C CA . ASP A 1 413 ? -28.234 -20.25 -11.383 1 97.19 413 ASP A CA 1
ATOM 3053 C C . ASP A 1 413 ? -27.484 -21.516 -11.766 1 97.19 413 ASP A C 1
ATOM 3055 O O . ASP A 1 413 ? -28.047 -22.609 -11.734 1 97.19 413 ASP A O 1
ATOM 3059 N N . ARG A 1 414 ? -26.234 -21.391 -12.07 1 98 414 ARG A N 1
ATOM 3060 C CA . ARG A 1 414 ? -25.406 -22.531 -12.453 1 98 414 ARG A CA 1
ATOM 3061 C C . ARG A 1 414 ? -24.359 -22.812 -11.383 1 98 414 ARG A C 1
ATOM 3063 O O . ARG A 1 414 ? -24.016 -23.984 -11.141 1 98 414 ARG A O 1
ATOM 3070 N N . PHE A 1 415 ? -23.812 -21.75 -10.922 1 98.62 415 PHE A N 1
ATOM 3071 C CA . PHE A 1 415 ? -22.766 -21.828 -9.898 1 98.62 415 PHE A CA 1
ATOM 3072 C C . PHE A 1 415 ? -23.203 -21.094 -8.641 1 98.62 415 PHE A C 1
ATOM 3074 O O . PHE A 1 415 ? -23.156 -19.859 -8.594 1 98.62 415 PHE A O 1
ATOM 3081 N N . GLY A 1 416 ? -23.438 -21.812 -7.582 1 98.25 416 GLY A N 1
ATOM 3082 C CA . GLY A 1 416 ? -23.984 -21.188 -6.383 1 98.25 416 GLY A CA 1
ATOM 3083 C C . GLY A 1 416 ? -22.922 -20.688 -5.438 1 98.25 416 GLY A C 1
ATOM 3084 O O . GLY A 1 416 ? -23.219 -19.969 -4.48 1 98.25 416 GLY A O 1
ATOM 3085 N N . ALA A 1 417 ? -21.625 -21.047 -5.719 1 98.69 417 ALA A N 1
ATOM 3086 C CA . ALA A 1 417 ? -20.547 -20.625 -4.84 1 98.69 417 ALA A CA 1
ATOM 3087 C C . ALA A 1 417 ? -19.25 -20.453 -5.621 1 98.69 417 ALA A C 1
ATOM 3089 O O . ALA A 1 417 ? -19.094 -21 -6.715 1 98.69 417 ALA A O 1
ATOM 3090 N N . ALA A 1 418 ? -18.359 -19.672 -5.059 1 98.88 418 ALA A N 1
ATOM 3091 C CA . ALA A 1 418 ? -17.031 -19.531 -5.621 1 98.88 418 ALA A CA 1
ATOM 3092 C C . ALA A 1 418 ? -15.992 -19.328 -4.52 1 98.88 418 ALA A C 1
ATOM 3094 O O . ALA A 1 418 ? -16.281 -18.719 -3.482 1 98.88 418 ALA A O 1
ATOM 3095 N N . ILE A 1 419 ? -14.883 -19.844 -4.703 1 98.94 419 ILE A N 1
ATOM 3096 C CA . ILE A 1 419 ? -13.695 -19.656 -3.877 1 98.94 419 ILE A CA 1
ATOM 3097 C C . ILE A 1 419 ? -12.641 -18.875 -4.66 1 98.94 419 ILE A C 1
ATOM 3099 O O . ILE A 1 419 ? -12.125 -19.359 -5.664 1 98.94 419 ILE A O 1
ATOM 3103 N N . ALA A 1 420 ? -12.398 -17.688 -4.227 1 98.94 420 ALA A N 1
ATOM 3104 C CA . ALA A 1 420 ? -11.43 -16.828 -4.891 1 98.94 420 ALA A CA 1
ATOM 3105 C C . ALA A 1 420 ? -10.219 -16.562 -3.998 1 98.94 420 ALA A C 1
ATOM 3107 O O . ALA A 1 420 ? -10.281 -15.742 -3.086 1 98.94 420 ALA A O 1
ATOM 3108 N N . LEU A 1 421 ? -9.102 -17.188 -4.328 1 98.88 421 LEU A N 1
ATOM 3109 C CA . LEU A 1 421 ? -7.867 -17.094 -3.551 1 98.88 421 LEU A CA 1
ATOM 3110 C C . LEU A 1 421 ? -6.957 -16 -4.102 1 98.88 421 LEU A C 1
ATOM 3112 O O . LEU A 1 421 ? -6.484 -16.094 -5.238 1 98.88 421 LEU A O 1
ATOM 3116 N N . SER A 1 422 ? -6.684 -14.977 -3.254 1 98.69 422 SER A N 1
ATOM 3117 C CA . SER A 1 422 ? -5.906 -13.844 -3.734 1 98.69 422 SER A CA 1
ATOM 3118 C C . SER A 1 422 ? -6.418 -13.359 -5.09 1 98.69 422 SER A C 1
ATOM 3120 O O . SER A 1 422 ? -5.633 -13.164 -6.02 1 98.69 422 SER A O 1
ATOM 3122 N N . GLY A 1 423 ? -7.723 -13.172 -5.184 1 98.75 423 GLY A N 1
ATOM 3123 C CA . GLY A 1 423 ? -8.305 -12.805 -6.461 1 98.75 423 GLY A CA 1
ATOM 3124 C C . GLY A 1 423 ? -7.785 -11.484 -6.996 1 98.75 423 GLY A C 1
ATOM 3125 O O . GLY A 1 423 ? -7.605 -10.531 -6.234 1 98.75 423 GLY A O 1
ATOM 3126 N N . SER A 1 424 ? -7.496 -11.484 -8.305 1 98.31 424 SER A N 1
ATOM 3127 C CA . SER A 1 424 ? -7 -10.273 -8.953 1 98.31 424 SER A CA 1
ATOM 3128 C C . SER A 1 424 ? -8.125 -9.266 -9.172 1 98.31 424 SER A C 1
ATOM 3130 O O . SER A 1 424 ? -8.336 -8.797 -10.297 1 98.31 424 SER A O 1
ATOM 3132 N N . PHE A 1 425 ? -8.703 -8.812 -8.086 1 97.94 425 PHE A N 1
ATOM 3133 C CA . PHE A 1 425 ? -9.852 -7.918 -8.164 1 97.94 425 PHE A CA 1
ATOM 3134 C C . PHE A 1 425 ? -9.398 -6.492 -8.461 1 97.94 425 PHE A C 1
ATOM 3136 O O . PHE A 1 425 ? -10.234 -5.602 -8.656 1 97.94 425 PHE A O 1
ATOM 3143 N N . TRP A 1 426 ? -8.078 -6.285 -8.5 1 94.44 426 TRP A N 1
ATOM 3144 C CA . TRP A 1 426 ? -7.539 -5.012 -8.969 1 94.44 426 TRP A CA 1
ATOM 3145 C C . TRP A 1 426 ? -7.805 -4.82 -10.461 1 94.44 426 TRP A C 1
ATOM 3147 O O . TRP A 1 426 ? -7.766 -3.697 -10.961 1 94.44 426 TRP A O 1
ATOM 3157 N N . TRP A 1 427 ? -7.996 -5.938 -11.188 1 95.94 427 TRP A N 1
ATOM 3158 C CA . TRP A 1 427 ? -8.227 -5.906 -12.625 1 95.94 427 TRP A CA 1
ATOM 3159 C C . TRP A 1 427 ? -9.562 -5.25 -12.953 1 95.94 427 TRP A C 1
ATOM 3161 O O . TRP A 1 427 ? -10.555 -5.461 -12.242 1 95.94 427 TRP A O 1
ATOM 3171 N N . ALA A 1 428 ? -9.57 -4.504 -14.023 1 95.5 428 ALA A N 1
ATOM 3172 C CA . ALA A 1 428 ? -10.789 -3.895 -14.562 1 95.5 428 ALA A CA 1
ATOM 3173 C C . ALA A 1 428 ? -10.734 -3.824 -16.094 1 95.5 428 ALA A C 1
ATOM 3175 O O . ALA A 1 428 ? -9.656 -3.844 -16.688 1 95.5 428 ALA A O 1
ATOM 3176 N N . PRO A 1 429 ? -11.891 -3.818 -16.688 1 92.94 429 PRO A N 1
ATOM 3177 C CA . PRO A 1 429 ? -11.898 -3.627 -18.141 1 92.94 429 PRO A CA 1
ATOM 3178 C C . PRO A 1 429 ? -11.195 -2.336 -18.562 1 92.94 429 PRO A C 1
ATOM 3180 O O . PRO A 1 429 ? -11.172 -1.366 -17.797 1 92.94 429 PRO A O 1
ATOM 3183 N N . GLU A 1 430 ? -10.68 -2.408 -19.703 1 88.38 430 GLU A N 1
ATOM 3184 C CA . GLU A 1 430 ? -9.977 -1.249 -20.25 1 88.38 430 GLU A CA 1
ATOM 3185 C C . GLU A 1 430 ? -10.883 -0.019 -20.281 1 88.38 430 GLU A C 1
ATOM 3187 O O . GLU A 1 430 ? -12.07 -0.124 -20.578 1 88.38 430 GLU A O 1
ATOM 3192 N N . GLY A 1 431 ? -10.32 1.085 -19.969 1 85.62 431 GLY A N 1
ATOM 3193 C CA . GLY A 1 431 ? -11.031 2.35 -20.109 1 85.62 431 GLY A CA 1
ATOM 3194 C C . GLY A 1 431 ? -11.742 2.768 -18.828 1 85.62 431 GLY A C 1
ATOM 3195 O O . GLY A 1 431 ? -12.273 3.875 -18.75 1 85.62 431 GLY A O 1
ATOM 3196 N N . ARG A 1 432 ? -11.891 1.962 -17.844 1 84.19 432 ARG A N 1
ATOM 3197 C CA . ARG A 1 432 ? -12.625 2.279 -16.625 1 84.19 432 ARG A CA 1
ATOM 3198 C C . ARG A 1 432 ? -11.93 3.389 -15.836 1 84.19 432 ARG A C 1
ATOM 3200 O O . ARG A 1 432 ? -12.594 4.199 -15.18 1 84.19 432 ARG A O 1
ATOM 3207 N N . GLY A 1 433 ? -10.609 3.588 -15.93 1 76.69 433 GLY A N 1
ATOM 3208 C CA . GLY A 1 433 ? -9.891 4.586 -15.156 1 76.69 433 GLY A CA 1
ATOM 3209 C C . GLY A 1 433 ? -9.93 4.328 -13.664 1 76.69 433 GLY A C 1
ATOM 3210 O O . GLY A 1 433 ? -10.531 3.346 -13.211 1 76.69 433 GLY A O 1
ATOM 3211 N N . PRO A 1 434 ? -9.383 5.23 -12.828 1 78.88 434 PRO A N 1
ATOM 3212 C CA . PRO A 1 434 ? -9.375 5.066 -11.375 1 78.88 434 PRO A CA 1
ATOM 3213 C C . PRO A 1 434 ? -10.727 5.387 -10.742 1 78.88 434 PRO A C 1
ATOM 3215 O O . PRO A 1 434 ? -11.336 6.406 -11.062 1 78.88 434 PRO A O 1
ATOM 3218 N N . GLN A 1 435 ? -11.242 4.41 -9.961 1 89.25 435 GLN A N 1
ATOM 3219 C CA . GLN A 1 435 ? -12.5 4.555 -9.234 1 89.25 435 GLN A CA 1
ATOM 3220 C C . GLN A 1 435 ? -12.344 4.16 -7.773 1 89.25 435 GLN A C 1
ATOM 3222 O O . GLN A 1 435 ? -11.484 3.338 -7.434 1 89.25 435 GLN A O 1
ATOM 3227 N N . PRO A 1 436 ? -13.219 4.793 -6.941 1 93.31 436 PRO A N 1
ATOM 3228 C CA . PRO A 1 436 ? -13.141 4.406 -5.531 1 93.31 436 PRO A CA 1
ATOM 3229 C C . PRO A 1 436 ? -13.57 2.961 -5.297 1 93.31 436 PRO A C 1
ATOM 3231 O O . PRO A 1 436 ? -13.133 2.33 -4.332 1 93.31 436 PRO A O 1
ATOM 3234 N N . LEU A 1 437 ? -14.43 2.48 -6.137 1 96.38 437 LEU A N 1
ATOM 3235 C CA . LEU A 1 437 ? -14.836 1.081 -6.078 1 96.38 437 LEU A CA 1
ATOM 3236 C C . LEU A 1 437 ? -14.117 0.261 -7.145 1 96.38 437 LEU A C 1
ATOM 3238 O O . LEU A 1 437 ? -14.016 0.686 -8.297 1 96.38 437 LEU A O 1
ATOM 3242 N N . VAL A 1 438 ? -13.625 -0.875 -6.773 1 96.31 438 VAL A N 1
ATOM 3243 C CA . VAL A 1 438 ? -13.07 -1.774 -7.781 1 96.31 438 VAL A CA 1
ATOM 3244 C C . VAL A 1 438 ? -14.203 -2.375 -8.617 1 96.31 438 VAL A C 1
ATOM 3246 O O . VAL A 1 438 ? -15.352 -2.4 -8.18 1 96.31 438 VAL A O 1
ATOM 3249 N N . TRP A 1 439 ? -13.859 -2.877 -9.758 1 96.94 439 TRP A N 1
ATOM 3250 C CA . TRP A 1 439 ? -14.828 -3.338 -10.75 1 96.94 439 TRP A CA 1
ATOM 3251 C C . TRP A 1 439 ? -15.711 -4.441 -10.172 1 96.94 439 TRP A C 1
ATOM 3253 O O . TRP A 1 439 ? -16.938 -4.406 -10.32 1 96.94 439 TRP A O 1
ATOM 3263 N N . MET A 1 440 ? -15.172 -5.379 -9.516 1 97.56 440 MET A N 1
ATOM 3264 C CA . MET A 1 440 ? -15.922 -6.516 -9 1 97.56 440 MET A CA 1
ATOM 3265 C C . MET A 1 440 ? -16.859 -6.078 -7.871 1 97.56 440 MET A C 1
ATOM 3267 O O . MET A 1 440 ? -17.938 -6.648 -7.695 1 97.56 440 MET A O 1
ATOM 3271 N N . ALA A 1 441 ? -16.438 -5.109 -7.062 1 97.75 441 ALA A N 1
ATOM 3272 C CA . ALA A 1 441 ? -17.312 -4.582 -6.023 1 97.75 441 ALA A CA 1
ATOM 3273 C C . ALA A 1 441 ? -18.547 -3.91 -6.633 1 97.75 441 ALA A C 1
ATOM 3275 O O . ALA A 1 441 ? -19.672 -4.082 -6.141 1 97.75 441 ALA A O 1
ATOM 3276 N N . GLU A 1 442 ? -18.344 -3.164 -7.664 1 97.06 442 GLU A N 1
ATOM 3277 C CA . GLU A 1 442 ? -19.453 -2.541 -8.359 1 97.06 442 GLU A CA 1
ATOM 3278 C C . GLU A 1 442 ? -20.422 -3.592 -8.906 1 97.06 442 GLU A C 1
ATOM 3280 O O . GLU A 1 442 ? -21.641 -3.422 -8.836 1 97.06 442 GLU A O 1
ATOM 3285 N N . ARG A 1 443 ? -19.844 -4.621 -9.453 1 96.88 443 ARG A N 1
ATOM 3286 C CA . ARG A 1 443 ? -20.672 -5.707 -9.977 1 96.88 443 ARG A CA 1
ATOM 3287 C C . ARG A 1 443 ? -21.484 -6.363 -8.867 1 96.88 443 ARG A C 1
ATOM 3289 O O . ARG A 1 443 ? -22.656 -6.668 -9.055 1 96.88 443 ARG A O 1
ATOM 3296 N N . ALA A 1 444 ? -20.875 -6.559 -7.801 1 97.94 444 ALA A N 1
ATOM 3297 C CA . ALA A 1 444 ? -21.562 -7.168 -6.664 1 97.94 444 ALA A CA 1
ATOM 3298 C C . ALA A 1 444 ? -22.688 -6.27 -6.16 1 97.94 444 ALA A C 1
ATOM 3300 O O . ALA A 1 444 ? -23.75 -6.758 -5.766 1 97.94 444 ALA A O 1
ATOM 3301 N N . LEU A 1 445 ? -22.453 -4.992 -6.148 1 96.81 445 LEU A N 1
ATOM 3302 C CA . LEU A 1 445 ? -23.453 -4.031 -5.711 1 96.81 445 LEU A CA 1
ATOM 3303 C C . LEU A 1 445 ? -24.688 -4.086 -6.609 1 96.81 445 LEU A C 1
ATOM 3305 O O . LEU A 1 445 ? -25.812 -3.949 -6.129 1 96.81 445 LEU A O 1
ATOM 3309 N N . ALA A 1 446 ? -24.469 -4.352 -7.855 1 96.19 446 ALA A N 1
ATOM 3310 C CA . ALA A 1 446 ? -25.531 -4.273 -8.852 1 96.19 446 ALA A CA 1
ATOM 3311 C C . ALA A 1 446 ? -26.203 -5.633 -9.039 1 96.19 446 ALA A C 1
ATOM 3313 O O . ALA A 1 446 ? -27.281 -5.723 -9.648 1 96.19 446 ALA A O 1
ATOM 3314 N N . ALA A 1 447 ? -25.625 -6.664 -8.508 1 96.5 447 ALA A N 1
ATOM 3315 C CA . ALA A 1 447 ? -26.094 -8.023 -8.766 1 96.5 447 ALA A CA 1
ATOM 3316 C C . ALA A 1 447 ? -27.453 -8.266 -8.117 1 96.5 447 ALA A C 1
ATOM 3318 O O . ALA A 1 447 ? -27.703 -7.824 -6.988 1 96.5 447 ALA A O 1
ATOM 3319 N N . ALA A 1 448 ? -28.312 -8.953 -8.867 1 95.44 448 ALA A N 1
ATOM 3320 C CA . ALA A 1 448 ? -29.625 -9.305 -8.336 1 95.44 448 ALA A CA 1
ATOM 3321 C C . ALA A 1 448 ? -29.516 -10.422 -7.301 1 95.44 448 ALA A C 1
ATOM 3323 O O . ALA A 1 448 ? -30.234 -10.422 -6.297 1 95.44 448 ALA A O 1
ATOM 3324 N N . GLN A 1 449 ? -28.703 -11.32 -7.566 1 96.12 449 GLN A N 1
ATOM 3325 C CA . GLN A 1 449 ? -28.438 -12.461 -6.699 1 96.12 449 GLN A CA 1
ATOM 3326 C C . GLN A 1 449 ? -26.938 -12.625 -6.461 1 96.12 449 GLN A C 1
ATOM 3328 O O . GLN A 1 449 ? -26.141 -12.461 -7.383 1 96.12 449 GLN A O 1
ATOM 3333 N N . LEU A 1 450 ? -26.656 -12.891 -5.195 1 97.44 450 LEU A N 1
ATOM 3334 C CA . LEU A 1 450 ? -25.266 -13.078 -4.844 1 97.44 450 LEU A CA 1
ATOM 3335 C C . LEU A 1 450 ? -24.984 -14.539 -4.5 1 97.44 450 LEU A C 1
ATOM 3337 O O . LEU A 1 450 ? -25.688 -15.141 -3.691 1 97.44 450 LEU A O 1
ATOM 3341 N N . PRO A 1 451 ? -23.969 -15.109 -5.148 1 97.94 451 PRO A N 1
ATOM 3342 C CA . PRO A 1 451 ? -23.547 -16.438 -4.727 1 97.94 451 PRO A CA 1
ATOM 3343 C C . PRO A 1 451 ? -22.828 -16.438 -3.375 1 97.94 451 PRO A C 1
ATOM 3345 O O . PRO A 1 451 ? -22.562 -15.359 -2.826 1 97.94 451 PRO A O 1
ATOM 3348 N N . ARG A 1 452 ? -22.672 -17.672 -2.822 1 98.12 452 ARG A N 1
ATOM 3349 C CA . ARG A 1 452 ? -21.781 -17.797 -1.673 1 98.12 452 ARG A CA 1
ATOM 3350 C C . ARG A 1 452 ? -20.312 -17.641 -2.088 1 98.12 452 ARG A C 1
ATOM 3352 O O . ARG A 1 452 ? -19.891 -18.203 -3.098 1 98.12 452 ARG A O 1
ATOM 3359 N N . LEU A 1 453 ? -19.578 -16.797 -1.338 1 98.62 453 LEU A N 1
ATOM 3360 C CA . LEU A 1 453 ? -18.203 -16.547 -1.742 1 98.62 453 LEU A CA 1
ATOM 3361 C C . LEU A 1 453 ? -17.25 -16.719 -0.566 1 98.62 453 LEU A C 1
ATOM 3363 O O . LEU A 1 453 ? -17.562 -16.297 0.554 1 98.62 453 LEU A O 1
ATOM 3367 N N . VAL A 1 454 ? -16.141 -17.359 -0.749 1 98.88 454 VAL A N 1
ATOM 3368 C CA . VAL A 1 454 ? -14.992 -17.328 0.152 1 98.88 454 VAL A CA 1
ATOM 3369 C C . VAL A 1 454 ? -13.812 -16.641 -0.538 1 98.88 454 VAL A C 1
ATOM 3371 O O . VAL A 1 454 ? -13.398 -17.047 -1.626 1 98.88 454 VAL A O 1
ATOM 3374 N N . LEU A 1 455 ? -13.336 -15.57 0.065 1 98.81 455 LEU A N 1
ATOM 3375 C CA . LEU A 1 455 ? -12.219 -14.789 -0.46 1 98.81 455 LEU A CA 1
ATOM 3376 C C . LEU A 1 455 ? -10.992 -14.93 0.435 1 98.81 455 LEU A C 1
ATOM 3378 O O . LEU A 1 455 ? -11.125 -15.188 1.635 1 98.81 455 LEU A O 1
ATOM 3382 N N . SER A 1 456 ? -9.828 -14.773 -0.161 1 98.44 456 SER A N 1
ATOM 3383 C CA . SER A 1 456 ? -8.609 -14.719 0.638 1 98.44 456 SER A CA 1
ATOM 3384 C C . SER A 1 456 ? -7.648 -13.656 0.111 1 98.44 456 SER A C 1
ATOM 3386 O O . SER A 1 456 ? -7.742 -13.242 -1.048 1 98.44 456 SER A O 1
ATOM 3388 N N . ALA A 1 457 ? -6.773 -13.172 0.938 1 98 457 ALA A N 1
ATOM 3389 C CA . ALA A 1 457 ? -5.684 -12.273 0.574 1 98 457 ALA A CA 1
ATOM 3390 C C . ALA A 1 457 ? -4.57 -12.305 1.618 1 98 457 ALA A C 1
ATOM 3392 O O . ALA A 1 457 ? -4.832 -12.5 2.807 1 98 457 ALA A O 1
ATOM 3393 N N . GLY A 1 458 ? -3.406 -12.086 1.148 1 96 458 GLY A N 1
ATOM 3394 C CA . GLY A 1 458 ? -2.254 -12.07 2.035 1 96 458 GLY A CA 1
ATOM 3395 C C . GLY A 1 458 ? -1.9 -10.672 2.523 1 96 458 GLY A C 1
ATOM 3396 O O . GLY A 1 458 ? -2.164 -9.688 1.836 1 96 458 GLY A O 1
ATOM 3397 N N . SER A 1 459 ? -1.209 -10.648 3.639 1 93.44 459 SER A N 1
ATOM 3398 C CA . SER A 1 459 ? -0.848 -9.391 4.281 1 93.44 459 SER A CA 1
ATOM 3399 C C . SER A 1 459 ? 0.18 -8.625 3.453 1 93.44 459 SER A C 1
ATOM 3401 O O . SER A 1 459 ? 0.277 -7.402 3.555 1 93.44 459 SER A O 1
ATOM 3403 N N . TYR A 1 460 ? 0.917 -9.258 2.568 1 92.62 460 TYR A N 1
ATOM 3404 C CA . TYR A 1 460 ? 1.97 -8.602 1.801 1 92.62 460 TYR A CA 1
ATOM 3405 C C . TYR A 1 460 ? 1.538 -8.391 0.355 1 92.62 460 TYR A C 1
ATOM 3407 O O . TYR A 1 460 ? 2.338 -7.965 -0.482 1 92.62 460 TYR A O 1
ATOM 3415 N N . GLU A 1 461 ? 0.29 -8.688 0.027 1 94.25 461 GLU A N 1
ATOM 3416 C CA . GLU A 1 461 ? -0.202 -8.484 -1.333 1 94.25 461 GLU A CA 1
ATOM 3417 C C . GLU A 1 461 ? -0.681 -7.051 -1.54 1 94.25 461 GLU A C 1
ATOM 3419 O O . GLU A 1 461 ? -1.804 -6.824 -1.996 1 94.25 461 GLU A O 1
ATOM 3424 N N . THR A 1 462 ? 0.216 -6.137 -1.284 1 91.19 462 THR A N 1
ATOM 3425 C CA . THR A 1 462 ? -0.048 -4.703 -1.382 1 91.19 462 THR A CA 1
ATOM 3426 C C . THR A 1 462 ? 0.618 -4.113 -2.623 1 91.19 462 THR A C 1
ATOM 3428 O O . THR A 1 462 ? 1.421 -4.781 -3.277 1 91.19 462 THR A O 1
ATOM 3431 N N . ALA A 1 463 ? 0.182 -2.877 -2.9 1 85.25 463 ALA A N 1
ATOM 3432 C CA . ALA A 1 463 ? 0.753 -2.205 -4.066 1 85.25 463 ALA A CA 1
ATOM 3433 C C . ALA A 1 463 ? 2.199 -1.794 -3.807 1 85.25 463 ALA A C 1
ATOM 3435 O O . ALA A 1 463 ? 2.574 -1.501 -2.67 1 85.25 463 ALA A O 1
ATOM 3436 N N . ARG A 1 464 ? 2.945 -1.813 -4.938 1 76.25 464 ARG A N 1
ATOM 3437 C CA . ARG A 1 464 ? 4.32 -1.328 -4.883 1 76.25 464 ARG A CA 1
ATOM 3438 C C . ARG A 1 464 ? 4.398 0.146 -5.262 1 76.25 464 ARG A C 1
ATOM 3440 O O . ARG A 1 464 ? 3.695 0.594 -6.172 1 76.25 464 ARG A O 1
ATOM 3447 N N . PRO A 1 465 ? 5.156 0.843 -4.391 1 65.56 465 PRO A N 1
ATOM 3448 C CA . PRO A 1 465 ? 5.391 2.209 -4.867 1 65.56 465 PRO A CA 1
ATOM 3449 C C . PRO A 1 465 ? 6.117 2.254 -6.207 1 65.56 465 PRO A C 1
ATOM 3451 O O . PRO A 1 465 ? 6.98 1.414 -6.477 1 65.56 465 PRO A O 1
ATOM 3454 N N . ASP A 1 466 ? 5.445 2.814 -7.27 1 63.19 466 ASP A N 1
ATOM 3455 C CA . ASP A 1 466 ? 6.086 2.855 -8.578 1 63.19 466 ASP A CA 1
ATOM 3456 C C . ASP A 1 466 ? 6.492 4.281 -8.945 1 63.19 466 ASP A C 1
ATOM 3458 O O . ASP A 1 466 ? 5.859 5.246 -8.508 1 63.19 466 ASP A O 1
ATOM 3462 N N . GLU A 1 467 ? 7.738 4.289 -9.375 1 61.59 467 GLU A N 1
ATOM 3463 C CA . GLU A 1 467 ? 8.219 5.57 -9.891 1 61.59 467 GLU A CA 1
ATOM 3464 C C . GLU A 1 467 ? 7.402 6.027 -11.094 1 61.59 467 GLU A C 1
ATOM 3466 O O . GLU A 1 467 ? 7.504 7.18 -11.516 1 61.59 467 GLU A O 1
ATOM 3471 N N . GLU A 1 468 ? 6.492 5.176 -11.461 1 67.25 468 GLU A N 1
ATOM 3472 C CA . GLU A 1 468 ? 5.793 5.477 -12.703 1 67.25 468 GLU A CA 1
ATOM 3473 C C . GLU A 1 468 ? 4.457 6.156 -12.438 1 67.25 468 GLU A C 1
ATOM 3475 O O . GLU A 1 468 ? 3.777 6.594 -13.367 1 67.25 468 GLU A O 1
ATOM 3480 N N . GLY A 1 469 ? 4.16 6.285 -11.188 1 78.56 469 GLY A N 1
ATOM 3481 C CA . GLY A 1 469 ? 2.883 6.902 -10.875 1 78.56 469 GLY A CA 1
ATOM 3482 C C . GLY A 1 469 ? 2.316 6.457 -9.539 1 78.56 469 GLY A C 1
ATOM 3483 O O . GLY A 1 469 ? 3.014 5.832 -8.742 1 78.56 469 GLY A O 1
ATOM 3484 N N . PRO A 1 470 ? 1.053 6.93 -9.32 1 80.62 470 PRO A N 1
ATOM 3485 C CA . PRO A 1 470 ? 0.422 6.492 -8.07 1 80.62 470 PRO A CA 1
ATOM 3486 C C . PRO A 1 470 ? 0.269 4.977 -7.984 1 80.62 470 PRO A C 1
ATOM 3488 O O . PRO A 1 470 ? 0.139 4.305 -9.016 1 80.62 470 PRO A O 1
ATOM 3491 N N . PRO A 1 471 ? 0.327 4.523 -6.754 1 81.19 471 PRO A N 1
ATOM 3492 C CA . PRO A 1 471 ? 0.145 3.076 -6.621 1 81.19 471 PRO A CA 1
ATOM 3493 C C . PRO A 1 471 ? -1.192 2.594 -7.18 1 81.19 471 PRO A C 1
ATOM 3495 O O . PRO A 1 471 ? -2.23 3.213 -6.926 1 81.19 471 PRO A O 1
ATOM 3498 N N . PRO A 1 472 ? -1.191 1.51 -7.898 1 83.88 472 PRO A N 1
ATOM 3499 C CA . PRO A 1 472 ? -2.443 0.933 -8.391 1 83.88 472 PRO A CA 1
ATOM 3500 C C . PRO A 1 472 ? -3.221 0.188 -7.309 1 83.88 472 PRO A C 1
ATOM 3502 O O . PRO A 1 472 ? -2.74 0.057 -6.18 1 83.88 472 PRO A O 1
ATOM 3505 N N . ASP A 1 473 ? -4.414 -0.249 -7.691 1 87.69 473 ASP A N 1
ATOM 3506 C CA . ASP A 1 473 ? -5.129 -1.173 -6.816 1 87.69 473 ASP A CA 1
ATOM 3507 C C . ASP A 1 473 ? -4.336 -2.461 -6.609 1 87.69 473 ASP A C 1
ATOM 3509 O O . ASP A 1 473 ? -3.633 -2.914 -7.516 1 87.69 473 ASP A O 1
ATOM 3513 N N . ASP A 1 474 ? -4.441 -2.961 -5.41 1 92.56 474 ASP A N 1
ATOM 3514 C CA . ASP A 1 474 ? -3.723 -4.199 -5.129 1 92.56 474 ASP A CA 1
ATOM 3515 C C . ASP A 1 474 ? -4.68 -5.301 -4.68 1 92.56 474 ASP A C 1
ATOM 3517 O O . ASP A 1 474 ? -5.879 -5.062 -4.527 1 92.56 474 ASP A O 1
ATOM 3521 N N . ILE A 1 475 ? -4.164 -6.496 -4.523 1 96.94 475 ILE A N 1
ATOM 3522 C CA . ILE A 1 475 ? -4.973 -7.68 -4.242 1 96.94 475 ILE A CA 1
ATOM 3523 C C . ILE A 1 475 ? -5.605 -7.559 -2.859 1 96.94 475 ILE A C 1
ATOM 3525 O O . ILE A 1 475 ? -6.801 -7.812 -2.695 1 96.94 475 ILE A O 1
ATOM 3529 N N . ARG A 1 476 ? -4.902 -7.203 -1.854 1 95.69 476 ARG A N 1
ATOM 3530 C CA . ARG A 1 476 ? -5.422 -7.117 -0.494 1 95.69 476 ARG A CA 1
ATOM 3531 C C . ARG A 1 476 ? -6.559 -6.105 -0.405 1 95.69 476 ARG A C 1
ATOM 3533 O O . ARG A 1 476 ? -7.652 -6.43 0.062 1 95.69 476 ARG A O 1
ATOM 3540 N N . GLU A 1 477 ? -6.266 -4.891 -0.884 1 94.75 477 GLU A N 1
ATOM 3541 C CA . GLU A 1 477 ? -7.262 -3.824 -0.835 1 94.75 477 GLU A CA 1
ATOM 3542 C C . GLU A 1 477 ? -8.523 -4.215 -1.594 1 94.75 477 GLU A C 1
ATOM 3544 O O . GLU A 1 477 ? -9.633 -4.082 -1.071 1 94.75 477 GLU A O 1
ATOM 3549 N N . ALA A 1 478 ? -8.383 -4.688 -2.773 1 97.38 478 ALA A N 1
ATOM 3550 C CA . ALA A 1 478 ? -9.523 -5.004 -3.627 1 97.38 478 ALA A CA 1
ATOM 3551 C C . ALA A 1 478 ? -10.336 -6.16 -3.055 1 97.38 478 ALA A C 1
ATOM 3553 O O . ALA A 1 478 ? -11.57 -6.145 -3.094 1 97.38 478 ALA A O 1
ATOM 3554 N N . SER A 1 479 ? -9.648 -7.156 -2.531 1 98.44 479 SER A N 1
ATOM 3555 C CA . SER A 1 479 ? -10.336 -8.305 -1.953 1 98.44 479 SER A CA 1
ATOM 3556 C C . SER A 1 479 ? -11.133 -7.91 -0.714 1 98.44 479 SER A C 1
ATOM 3558 O O . SER A 1 479 ? -12.281 -8.336 -0.545 1 98.44 479 SER A O 1
ATOM 3560 N N . ARG A 1 480 ? -10.539 -7.117 0.107 1 97.69 480 ARG A N 1
ATOM 3561 C CA . ARG A 1 480 ? -11.211 -6.68 1.326 1 97.69 480 ARG A CA 1
ATOM 3562 C C . ARG A 1 480 ? -12.406 -5.789 1.002 1 97.69 480 ARG A C 1
ATOM 3564 O O . ARG A 1 480 ? -13.438 -5.852 1.68 1 97.69 480 ARG A O 1
ATOM 3571 N N . GLN A 1 481 ? -12.25 -4.949 0.023 1 97.94 481 GLN A N 1
ATOM 3572 C CA . GLN A 1 481 ? -13.359 -4.102 -0.391 1 97.94 481 GLN A CA 1
ATOM 3573 C C . GLN A 1 481 ? -14.531 -4.938 -0.898 1 97.94 481 GLN A C 1
ATOM 3575 O O . GLN A 1 481 ? -15.68 -4.695 -0.53 1 97.94 481 GLN A O 1
ATOM 3580 N N . LEU A 1 482 ? -14.219 -5.957 -1.772 1 98.56 482 LEU A N 1
ATOM 3581 C CA . LEU A 1 482 ? -15.273 -6.84 -2.268 1 98.56 482 LEU A CA 1
ATOM 3582 C C . LEU A 1 482 ? -15.961 -7.566 -1.117 1 98.56 482 LEU A C 1
ATOM 3584 O O . LEU A 1 482 ? -17.188 -7.645 -1.071 1 98.56 482 LEU A O 1
ATOM 3588 N N . TYR A 1 483 ? -15.219 -8.039 -0.165 1 98.56 483 TYR A N 1
ATOM 3589 C CA . TYR A 1 483 ? -15.766 -8.727 1.002 1 98.56 483 TYR A CA 1
ATOM 3590 C C . TYR A 1 483 ? -16.719 -7.816 1.77 1 98.56 483 TYR A C 1
ATOM 3592 O O . TYR A 1 483 ? -17.812 -8.242 2.172 1 98.56 483 TYR A O 1
ATOM 3600 N N . ALA A 1 484 ? -16.297 -6.578 1.958 1 98.19 484 ALA A N 1
ATOM 3601 C CA . ALA A 1 484 ? -17.109 -5.613 2.689 1 98.19 484 ALA A CA 1
ATOM 3602 C C . ALA A 1 484 ? -18.453 -5.402 2 1 98.19 484 ALA A C 1
ATOM 3604 O O . ALA A 1 484 ? -19.5 -5.344 2.66 1 98.19 484 ALA A O 1
ATOM 3605 N N . VAL A 1 485 ? -18.438 -5.309 0.696 1 98.31 485 VAL A N 1
ATOM 3606 C CA . VAL A 1 485 ? -19.656 -5.113 -0.078 1 98.31 485 VAL A CA 1
ATOM 3607 C C . VAL A 1 485 ? -20.562 -6.336 0.067 1 98.31 485 VAL A C 1
ATOM 3609 O O . VAL A 1 485 ? -21.766 -6.203 0.277 1 98.31 485 VAL A O 1
ATOM 3612 N N . LEU A 1 486 ? -19.969 -7.504 -0.07 1 98.44 486 LEU A N 1
ATOM 3613 C CA . LEU A 1 486 ? -20.734 -8.742 0.044 1 98.44 486 LEU A CA 1
ATOM 3614 C C . LEU A 1 486 ? -21.406 -8.844 1.41 1 98.44 486 LEU A C 1
ATOM 3616 O O . LEU A 1 486 ? -22.594 -9.172 1.503 1 98.44 486 LEU A O 1
ATOM 3620 N N . ARG A 1 487 ? -20.672 -8.492 2.443 1 97.5 487 ARG A N 1
ATOM 3621 C CA . ARG A 1 487 ? -21.219 -8.508 3.799 1 97.5 487 ARG A CA 1
ATOM 3622 C C . ARG A 1 487 ? -22.344 -7.5 3.949 1 97.5 487 ARG A C 1
ATOM 3624 O O . ARG A 1 487 ? -23.391 -7.805 4.547 1 97.5 487 ARG A O 1
ATOM 3631 N N . ALA A 1 488 ? -22.125 -6.391 3.447 1 97.81 488 ALA A N 1
ATOM 3632 C CA . ALA A 1 488 ? -23.125 -5.328 3.559 1 97.81 488 ALA A CA 1
ATOM 3633 C C . ALA A 1 488 ? -24.406 -5.699 2.822 1 97.81 488 ALA A C 1
ATOM 3635 O O . ALA A 1 488 ? -25.5 -5.312 3.236 1 97.81 488 ALA A O 1
ATOM 3636 N N . ARG A 1 489 ? -24.281 -6.504 1.761 1 97.56 489 ARG A N 1
ATOM 3637 C CA . ARG A 1 489 ? -25.438 -6.91 0.949 1 97.56 489 ARG A CA 1
ATOM 3638 C C . ARG A 1 489 ? -26.078 -8.172 1.508 1 97.56 489 ARG A C 1
ATOM 3640 O O . ARG A 1 489 ? -27.031 -8.703 0.927 1 97.56 489 ARG A O 1
ATOM 3647 N N . GLY A 1 490 ? -25.484 -8.703 2.535 1 95.81 490 GLY A N 1
ATOM 3648 C CA . GLY A 1 490 ? -26.078 -9.836 3.217 1 95.81 490 GLY A CA 1
ATOM 3649 C C . GLY A 1 490 ? -25.734 -11.172 2.586 1 95.81 490 GLY A C 1
ATOM 3650 O O . GLY A 1 490 ? -26.375 -12.18 2.848 1 95.81 490 GLY A O 1
ATOM 3651 N N . ALA A 1 491 ? -24.734 -11.18 1.725 1 95.69 491 ALA A N 1
ATOM 3652 C CA . ALA A 1 491 ? -24.281 -12.43 1.123 1 95.69 491 ALA A CA 1
ATOM 3653 C C . ALA A 1 491 ? -23.625 -13.328 2.164 1 95.69 491 ALA A C 1
ATOM 3655 O O . ALA A 1 491 ? -23.078 -12.844 3.16 1 95.69 491 ALA A O 1
ATOM 3656 N N . GLU A 1 492 ? -23.797 -14.641 1.946 1 97.12 492 GLU A N 1
ATOM 3657 C CA . GLU A 1 492 ? -22.938 -15.562 2.68 1 97.12 492 GLU A CA 1
ATOM 3658 C C . GLU A 1 492 ? -21.484 -15.484 2.178 1 97.12 492 GLU A C 1
ATOM 3660 O O . GLU A 1 492 ? -21.156 -16.062 1.144 1 97.12 492 GLU A O 1
ATOM 3665 N N . ALA A 1 493 ? -20.688 -14.773 2.896 1 97.62 493 ALA A N 1
ATOM 3666 C CA . ALA A 1 493 ? -19.312 -14.547 2.475 1 97.62 493 ALA A CA 1
ATOM 3667 C C . ALA A 1 493 ? -18.344 -14.758 3.633 1 97.62 493 ALA A C 1
ATOM 3669 O O . ALA A 1 493 ? -18.625 -14.375 4.77 1 97.62 493 ALA A O 1
ATOM 3670 N N . ALA A 1 494 ? -17.234 -15.359 3.381 1 98.06 494 ALA A N 1
ATOM 3671 C CA . ALA A 1 494 ? -16.141 -15.531 4.332 1 98.06 494 ALA A CA 1
ATOM 3672 C C . ALA A 1 494 ? -14.828 -15 3.764 1 98.06 494 ALA A C 1
ATOM 3674 O O . ALA A 1 494 ? -14.672 -14.898 2.545 1 98.06 494 ALA A O 1
ATOM 3675 N N . PHE A 1 495 ? -13.961 -14.602 4.668 1 98.12 495 PHE A N 1
ATOM 3676 C CA . PHE A 1 495 ? -12.641 -14.102 4.293 1 98.12 495 PHE A CA 1
ATOM 3677 C C . PHE A 1 495 ? -11.539 -14.852 5.031 1 98.12 495 PHE A C 1
ATOM 3679 O O . PHE A 1 495 ? -11.586 -14.984 6.258 1 98.12 495 PHE A O 1
ATOM 3686 N N . LEU A 1 496 ? -10.602 -15.344 4.309 1 97.62 496 LEU A N 1
ATOM 3687 C CA . LEU A 1 496 ? -9.445 -16.031 4.859 1 97.62 496 LEU A CA 1
ATOM 3688 C C . LEU A 1 496 ? -8.188 -15.188 4.727 1 97.62 496 LEU A C 1
ATOM 3690 O O . LEU A 1 496 ? -7.48 -15.266 3.721 1 97.62 496 LEU A O 1
ATOM 3694 N N . PRO A 1 497 ? -7.863 -14.406 5.754 1 95.62 497 PRO A N 1
ATOM 3695 C CA . PRO A 1 497 ? -6.582 -13.703 5.719 1 95.62 497 PRO A CA 1
ATOM 3696 C C . PRO A 1 497 ? -5.391 -14.617 5.965 1 95.62 497 PRO A C 1
ATOM 3698 O O . PRO A 1 497 ? -5.512 -15.617 6.68 1 95.62 497 PRO A O 1
ATOM 3701 N N . HIS A 1 498 ? -4.281 -14.312 5.359 1 95.88 498 HIS A N 1
ATOM 3702 C CA . HIS A 1 498 ? -3.096 -15.102 5.672 1 95.88 498 HIS A CA 1
ATOM 3703 C C . HIS A 1 498 ? -1.854 -14.219 5.762 1 95.88 498 HIS A C 1
ATOM 3705 O O . HIS A 1 498 ? -1.784 -13.172 5.117 1 95.88 498 HIS A O 1
ATOM 3711 N N . ALA A 1 499 ? -0.982 -14.625 6.664 1 94.62 499 ALA A N 1
ATOM 3712 C CA . ALA A 1 499 ? 0.34 -14.008 6.738 1 94.62 499 ALA A CA 1
ATOM 3713 C C . ALA A 1 499 ? 1.25 -14.523 5.629 1 94.62 499 ALA A C 1
ATOM 3715 O O . ALA A 1 499 ? 1.791 -15.625 5.723 1 94.62 499 ALA A O 1
ATOM 3716 N N . GLY A 1 500 ? 1.377 -13.688 4.625 1 94.12 500 GLY A N 1
ATOM 3717 C CA . GLY A 1 500 ? 2.156 -14.094 3.463 1 94.12 500 GLY A CA 1
ATOM 3718 C C . GLY A 1 500 ? 1.818 -13.297 2.215 1 94.12 500 GLY A C 1
ATOM 3719 O O . GLY A 1 500 ? 1.137 -12.273 2.289 1 94.12 500 GLY A O 1
ATOM 3720 N N . GLY A 1 501 ? 2.426 -13.789 1.128 1 94.75 501 GLY A N 1
ATOM 3721 C CA . GLY A 1 501 ? 2.246 -13.102 -0.144 1 94.75 501 GLY A CA 1
ATOM 3722 C C . GLY A 1 501 ? 1.465 -13.922 -1.155 1 94.75 501 GLY A C 1
ATOM 3723 O O . GLY A 1 501 ? 0.535 -14.641 -0.792 1 94.75 501 GLY A O 1
ATOM 3724 N N . HIS A 1 502 ? 1.693 -13.711 -2.387 1 96.62 502 HIS A N 1
ATOM 3725 C CA . HIS A 1 502 ? 1.042 -14.352 -3.523 1 96.62 502 HIS A CA 1
ATOM 3726 C C . HIS A 1 502 ? 1.632 -15.734 -3.791 1 96.62 502 HIS A C 1
ATOM 3728 O O . HIS A 1 502 ? 2.568 -15.867 -4.582 1 96.62 502 HIS A O 1
ATOM 3734 N N . ASP A 1 503 ? 1.019 -16.828 -3.107 1 97.69 503 ASP A N 1
ATOM 3735 C CA . ASP A 1 503 ? 1.779 -18.078 -2.957 1 97.69 503 ASP A CA 1
ATOM 3736 C C . ASP A 1 503 ? 0.869 -19.297 -3.059 1 97.69 503 ASP A C 1
ATOM 3738 O O . ASP A 1 503 ? -0.018 -19.484 -2.225 1 97.69 503 ASP A O 1
ATOM 3742 N N . GLY A 1 504 ? 1.206 -20.172 -4.023 1 97.94 504 GLY A N 1
ATOM 3743 C CA . GLY A 1 504 ? 0.438 -21.391 -4.227 1 97.94 504 GLY A CA 1
ATOM 3744 C C . GLY A 1 504 ? 0.502 -22.328 -3.043 1 97.94 504 GLY A C 1
ATOM 3745 O O . GLY A 1 504 ? -0.451 -23.062 -2.777 1 97.94 504 GLY A O 1
ATOM 3746 N N . PHE A 1 505 ? 1.638 -22.25 -2.314 1 97.94 505 PHE A N 1
ATOM 3747 C CA . PHE A 1 505 ? 1.805 -23.109 -1.144 1 97.94 505 PHE A CA 1
ATOM 3748 C C . PHE A 1 505 ? 0.811 -22.719 -0.052 1 97.94 505 PHE A C 1
ATOM 3750 O O . PHE A 1 505 ? 0.419 -23.562 0.759 1 97.94 505 PHE A O 1
ATOM 3757 N N . VAL A 1 506 ? 0.343 -21.547 -0.074 1 98.19 506 VAL A N 1
ATOM 3758 C CA . VAL A 1 506 ? -0.683 -21.078 0.852 1 98.19 506 VAL A CA 1
ATOM 3759 C C . VAL A 1 506 ? -2.068 -21.406 0.3 1 98.19 506 VAL A C 1
ATOM 3761 O O . VAL A 1 506 ? -2.934 -21.891 1.03 1 98.19 506 VAL A O 1
ATOM 3764 N N . TRP A 1 507 ? -2.268 -21.25 -0.956 1 98.56 507 TRP A N 1
ATOM 3765 C CA . TRP A 1 507 ? -3.57 -21.359 -1.604 1 98.56 507 TRP A CA 1
ATOM 3766 C C . TRP A 1 507 ? -4.102 -22.797 -1.507 1 98.56 507 TRP A C 1
ATOM 3768 O O . TRP A 1 507 ? -5.309 -23 -1.383 1 98.56 507 TRP A O 1
ATOM 3778 N N . ARG A 1 508 ? -3.225 -23.75 -1.593 1 98 508 ARG A N 1
ATOM 3779 C CA . ARG A 1 508 ? -3.697 -25.141 -1.563 1 98 508 ARG A CA 1
ATOM 3780 C C . ARG A 1 508 ? -4.465 -25.422 -0.278 1 98 508 ARG A C 1
ATOM 3782 O O . ARG A 1 508 ? -5.539 -26.016 -0.312 1 98 508 ARG A O 1
ATOM 3789 N N . GLY A 1 509 ? -3.939 -24.938 0.815 1 98.38 509 GLY A N 1
ATOM 3790 C CA . GLY A 1 509 ? -4.609 -25.109 2.094 1 98.38 509 GLY A CA 1
ATOM 3791 C C . GLY A 1 509 ? -5.836 -24.234 2.252 1 98.38 509 GLY A C 1
ATOM 3792 O O . GLY A 1 509 ? -6.832 -24.656 2.846 1 98.38 509 GLY A O 1
ATOM 3793 N N . GLU A 1 510 ? -5.77 -23.047 1.717 1 98.56 510 GLU A N 1
ATOM 3794 C CA . GLU A 1 510 ? -6.91 -22.141 1.799 1 98.56 510 GLU A CA 1
ATOM 3795 C C . GLU A 1 510 ? -8.094 -22.672 0.997 1 98.56 510 GLU A C 1
ATOM 3797 O O . GLU A 1 510 ? -9.25 -22.469 1.38 1 98.56 510 GLU A O 1
ATOM 3802 N N . LEU A 1 511 ? -7.77 -23.328 -0.109 1 98.88 511 LEU A N 1
ATOM 3803 C CA . LEU A 1 511 ? -8.844 -23.891 -0.919 1 98.88 511 LEU A CA 1
ATOM 3804 C C . LEU A 1 511 ? -9.609 -24.969 -0.141 1 98.88 511 LEU A C 1
ATOM 3806 O O . LEU A 1 511 ? -10.844 -24.953 -0.114 1 98.88 511 LEU A O 1
ATOM 3810 N N . THR A 1 512 ? -8.891 -25.844 0.522 1 98.81 512 THR A N 1
ATOM 3811 C CA . THR A 1 512 ? -9.57 -26.906 1.273 1 98.81 512 THR A CA 1
ATOM 3812 C C . THR A 1 512 ? -10.289 -26.328 2.486 1 98.81 512 THR A C 1
ATOM 3814 O O . THR A 1 512 ? -11.383 -26.781 2.836 1 98.81 512 THR A O 1
ATOM 3817 N N . GLU A 1 513 ? -9.703 -25.312 3.115 1 98.75 513 GLU A N 1
ATOM 3818 C CA . GLU A 1 513 ? -10.383 -24.625 4.211 1 98.75 513 GLU A CA 1
ATOM 3819 C C . GLU A 1 513 ? -11.68 -23.984 3.738 1 98.75 513 GLU A C 1
ATOM 3821 O O . GLU A 1 513 ? -12.695 -24.047 4.434 1 98.75 513 GLU A O 1
ATOM 3826 N N . ALA A 1 514 ? -11.609 -23.375 2.58 1 98.81 514 ALA A N 1
ATOM 3827 C CA . ALA A 1 514 ? -12.789 -22.734 2.014 1 98.81 514 ALA A CA 1
ATOM 3828 C C . ALA A 1 514 ? -13.883 -23.75 1.717 1 98.81 514 ALA A C 1
ATOM 3830 O O . ALA A 1 514 ? -15.062 -23.484 1.971 1 98.81 514 ALA A O 1
ATOM 3831 N N . LEU A 1 515 ? -13.508 -24.891 1.172 1 98.81 515 LEU A N 1
ATOM 3832 C CA . LEU A 1 515 ? -14.477 -25.953 0.9 1 98.81 515 LEU A CA 1
ATOM 3833 C C . LEU A 1 515 ? -15.141 -26.422 2.189 1 98.81 515 LEU A C 1
ATOM 3835 O O . LEU A 1 515 ? -16.344 -26.672 2.217 1 98.81 515 LEU A O 1
ATOM 3839 N N . LEU A 1 516 ? -14.383 -26.531 3.256 1 98.62 516 LEU A N 1
ATOM 3840 C CA . LEU A 1 516 ? -14.93 -26.953 4.539 1 98.62 516 LEU A CA 1
ATOM 3841 C C . LEU A 1 516 ? -15.898 -25.922 5.086 1 98.62 516 LEU A C 1
ATOM 3843 O O . LEU A 1 516 ? -16.906 -26.266 5.699 1 98.62 516 LEU A O 1
ATOM 3847 N N . ARG A 1 517 ? -15.625 -24.688 4.832 1 97.75 517 ARG A N 1
ATOM 3848 C CA . ARG A 1 517 ? -16.516 -23.625 5.285 1 97.75 517 ARG A CA 1
ATOM 3849 C C . ARG A 1 517 ? -17.844 -23.672 4.539 1 97.75 517 ARG A C 1
ATOM 3851 O O . ARG A 1 517 ? -18.891 -23.391 5.117 1 97.75 517 ARG A O 1
ATOM 3858 N N . LEU A 1 518 ? -17.734 -24 3.297 1 98.06 518 LEU A N 1
ATOM 3859 C CA . LEU A 1 518 ? -18.922 -23.969 2.449 1 98.06 518 LEU A CA 1
ATOM 3860 C C . LEU A 1 518 ? -19.734 -25.25 2.6 1 98.06 518 LEU A C 1
ATOM 3862 O O . LEU A 1 518 ? -20.969 -25.219 2.578 1 98.06 518 LEU A O 1
ATOM 3866 N N . TYR A 1 519 ? -19 -26.422 2.801 1 97.5 519 TYR A N 1
ATOM 3867 C CA . TYR A 1 519 ? -19.703 -27.688 2.621 1 97.5 519 TYR A CA 1
ATOM 3868 C C . TYR A 1 519 ? -19.312 -28.688 3.705 1 97.5 519 TYR A C 1
ATOM 3870 O O . TYR A 1 519 ? -19.703 -29.859 3.65 1 97.5 519 TYR A O 1
ATOM 3878 N N . GLY A 1 520 ? -18.578 -28.188 4.664 1 95 520 GLY A N 1
ATOM 3879 C CA . GLY A 1 520 ? -18.109 -29.094 5.707 1 95 520 GLY A CA 1
ATOM 3880 C C . GLY A 1 520 ? -19.234 -29.719 6.496 1 95 520 GLY A C 1
ATOM 3881 O O . GLY A 1 520 ? -20.312 -29.141 6.621 1 95 520 GLY A O 1
ATOM 3882 N N . ARG A 1 521 ? -18.906 -30.938 7.023 1 87.44 521 ARG A N 1
ATOM 3883 C CA . ARG A 1 521 ? -19.828 -31.688 7.883 1 87.44 521 ARG A CA 1
ATOM 3884 C C . ARG A 1 521 ? -19.375 -31.625 9.336 1 87.44 521 ARG A C 1
ATOM 3886 O O . ARG A 1 521 ? -18.188 -31.5 9.625 1 87.44 521 ARG A O 1
ATOM 3893 N N . MET B 1 1 ? 64.812 -77 -22.609 1 18.12 1 MET B N 1
ATOM 3894 C CA . MET B 1 1 ? 64.875 -76.375 -23.922 1 18.12 1 MET B CA 1
ATOM 3895 C C . MET B 1 1 ? 63.438 -76.125 -24.406 1 18.12 1 MET B C 1
ATOM 3897 O O . MET B 1 1 ? 63.156 -76.188 -25.594 1 18.12 1 MET B O 1
ATOM 3901 N N . ARG B 1 2 ? 62.469 -76.188 -23.391 1 22.92 2 ARG B N 1
ATOM 3902 C CA . ARG B 1 2 ? 61.062 -76.438 -23.719 1 22.92 2 ARG B CA 1
ATOM 3903 C C . ARG B 1 2 ? 60.5 -75.375 -24.625 1 22.92 2 ARG B C 1
ATOM 3905 O O . ARG B 1 2 ? 60.781 -74.188 -24.422 1 22.92 2 ARG B O 1
ATOM 3912 N N . PRO B 1 3 ? 60.062 -75.75 -25.906 1 18.2 3 PRO B N 1
ATOM 3913 C CA . PRO B 1 3 ? 59.719 -74.875 -27.031 1 18.2 3 PRO B CA 1
ATOM 3914 C C . PRO B 1 3 ? 58.531 -73.938 -26.734 1 18.2 3 PRO B C 1
ATOM 3916 O O . PRO B 1 3 ? 57.562 -74.375 -26.078 1 18.2 3 PRO B O 1
ATOM 3919 N N . ALA B 1 4 ? 58.938 -72.688 -26.391 1 22.28 4 ALA B N 1
ATOM 3920 C CA . ALA B 1 4 ? 58.219 -71.438 -26.047 1 22.28 4 ALA B CA 1
ATOM 3921 C C . ALA B 1 4 ? 57.281 -71 -27.203 1 22.28 4 ALA B C 1
ATOM 3923 O O . ALA B 1 4 ? 57.75 -70.562 -28.25 1 22.28 4 ALA B O 1
ATOM 3924 N N . LEU B 1 5 ? 56.219 -72 -27.594 1 20.39 5 LEU B N 1
ATOM 3925 C CA . LEU B 1 5 ? 55.344 -71.812 -28.75 1 20.39 5 LEU B CA 1
ATOM 3926 C C . LEU B 1 5 ? 54.625 -70.438 -28.672 1 20.39 5 LEU B C 1
ATOM 3928 O O . LEU B 1 5 ? 53.969 -70.188 -27.672 1 20.39 5 LEU B O 1
ATOM 3932 N N . SER B 1 6 ? 55.281 -69.438 -29.203 1 20.3 6 SER B N 1
ATOM 3933 C CA . SER B 1 6 ? 54.844 -68 -29.203 1 20.3 6 SER B CA 1
ATOM 3934 C C . SER B 1 6 ? 53.625 -67.812 -30.078 1 20.3 6 SER B C 1
ATOM 3936 O O . SER B 1 6 ? 53.656 -68.062 -31.281 1 20.3 6 SER B O 1
ATOM 3938 N N . LEU B 1 7 ? 52.469 -68.5 -29.766 1 22.67 7 LEU B N 1
ATOM 3939 C CA . LEU B 1 7 ? 51.312 -68.312 -30.641 1 22.67 7 LEU B CA 1
ATOM 3940 C C . LEU B 1 7 ? 50.938 -66.875 -30.797 1 22.67 7 LEU B C 1
ATOM 3942 O O . LEU B 1 7 ? 50.781 -66.125 -29.812 1 22.67 7 LEU B O 1
ATOM 3946 N N . GLY B 1 8 ? 51.406 -66.25 -31.875 1 21.17 8 GLY B N 1
ATOM 3947 C CA . GLY B 1 8 ? 51.25 -64.875 -32.406 1 21.17 8 GLY B CA 1
ATOM 3948 C C . GLY B 1 8 ? 49.812 -64.5 -32.688 1 21.17 8 GLY B C 1
ATOM 3949 O O . GLY B 1 8 ? 49.219 -65.062 -33.625 1 21.17 8 GLY B O 1
ATOM 3950 N N . GLY B 1 9 ? 48.844 -64.688 -31.75 1 21.73 9 GLY B N 1
ATOM 3951 C CA . GLY B 1 9 ? 47.438 -64.438 -32.125 1 21.73 9 GLY B CA 1
ATOM 3952 C C . GLY B 1 9 ? 47.219 -63.031 -32.625 1 21.73 9 GLY B C 1
ATOM 3953 O O . GLY B 1 9 ? 47.688 -62.062 -32.031 1 21.73 9 GLY B O 1
ATOM 3954 N N . ILE B 1 10 ? 47.219 -62.875 -34 1 23.88 10 ILE B N 1
ATOM 3955 C CA . ILE B 1 10 ? 46.969 -61.625 -34.719 1 23.88 10 ILE B CA 1
ATOM 3956 C C . ILE B 1 10 ? 45.594 -61.062 -34.344 1 23.88 10 ILE B C 1
ATOM 3958 O O . ILE B 1 10 ? 44.594 -61.781 -34.438 1 23.88 10 ILE B O 1
ATOM 3962 N N . VAL B 1 11 ? 45.594 -60.156 -33.344 1 23.83 11 VAL B N 1
ATOM 3963 C CA . VAL B 1 11 ? 44.438 -59.375 -32.844 1 23.83 11 VAL B CA 1
ATOM 3964 C C . VAL B 1 11 ? 43.906 -58.469 -33.938 1 23.83 11 VAL B C 1
ATOM 3966 O O . VAL B 1 11 ? 44.625 -57.562 -34.438 1 23.83 11 VAL B O 1
ATOM 3969 N N . LEU B 1 12 ? 43.219 -59.031 -34.906 1 22.3 12 LEU B N 1
ATOM 3970 C CA . LEU B 1 12 ? 42.594 -58.125 -35.875 1 22.3 12 LEU B CA 1
ATOM 3971 C C . LEU B 1 12 ? 41.688 -57.094 -35.188 1 22.3 12 LEU B C 1
ATOM 3973 O O . LEU B 1 12 ? 40.75 -57.469 -34.5 1 22.3 12 LEU B O 1
ATOM 3977 N N . ALA B 1 13 ? 42.25 -55.906 -34.969 1 26.02 13 ALA B N 1
ATOM 3978 C CA . ALA B 1 13 ? 41.625 -54.688 -34.469 1 26.02 13 ALA B CA 1
ATOM 3979 C C . ALA B 1 13 ? 40.562 -54.188 -35.469 1 26.02 13 ALA B C 1
ATOM 3981 O O . ALA B 1 13 ? 40.875 -53.562 -36.469 1 26.02 13 ALA B O 1
ATOM 3982 N N . ALA B 1 14 ? 39.719 -55.125 -35.906 1 25.91 14 ALA B N 1
ATOM 3983 C CA . ALA B 1 14 ? 38.719 -54.469 -36.75 1 25.91 14 ALA B CA 1
ATOM 3984 C C . ALA B 1 14 ? 38.094 -53.25 -36.031 1 25.91 14 ALA B C 1
ATOM 3986 O O . ALA B 1 14 ? 37.531 -53.406 -34.969 1 25.91 14 ALA B O 1
ATOM 3987 N N . GLY B 1 15 ? 38.719 -52.125 -36.25 1 26.02 15 GLY B N 1
ATOM 3988 C CA . GLY B 1 15 ? 38.219 -50.844 -35.812 1 26.02 15 GLY B CA 1
ATOM 3989 C C . GLY B 1 15 ? 36.812 -50.562 -36.281 1 26.02 15 GLY B C 1
ATOM 3990 O O . GLY B 1 15 ? 36.562 -50.469 -37.5 1 26.02 15 GLY B O 1
ATOM 3991 N N . LEU B 1 16 ? 35.844 -51.25 -35.875 1 24.08 16 LEU B N 1
ATOM 3992 C CA . LEU B 1 16 ? 34.5 -50.75 -36.219 1 24.08 16 LEU B CA 1
ATOM 3993 C C . LEU B 1 16 ? 34.406 -49.25 -35.969 1 24.08 16 LEU B C 1
ATOM 3995 O O . LEU B 1 16 ? 34.594 -48.812 -34.812 1 24.08 16 LEU B O 1
ATOM 3999 N N . ALA B 1 17 ? 34.75 -48.5 -37 1 29.66 17 ALA B N 1
ATOM 4000 C CA . ALA B 1 17 ? 34.438 -47.062 -36.969 1 29.66 17 ALA B CA 1
ATOM 4001 C C . ALA B 1 17 ? 33 -46.812 -36.531 1 29.66 17 ALA B C 1
ATOM 4003 O O . ALA B 1 17 ? 32.062 -47.312 -37.156 1 29.66 17 ALA B O 1
ATOM 4004 N N . LEU B 1 18 ? 32.844 -46.719 -35.312 1 28.39 18 LEU B N 1
ATOM 4005 C CA . LEU B 1 18 ? 31.562 -46.188 -34.844 1 28.39 18 LEU B CA 1
ATOM 4006 C C . LEU B 1 18 ? 31.078 -45.062 -35.75 1 28.39 18 LEU B C 1
ATOM 4008 O O . LEU B 1 18 ? 31.875 -44.219 -36.156 1 28.39 18 LEU B O 1
ATOM 4012 N N . PRO B 1 19 ? 30.047 -45.312 -36.562 1 32.22 19 PRO B N 1
ATOM 4013 C CA . PRO B 1 19 ? 29.578 -44.156 -37.375 1 32.22 19 PRO B CA 1
ATOM 4014 C C . PRO B 1 19 ? 29.625 -42.844 -36.594 1 32.22 19 PRO B C 1
ATOM 4016 O O . PRO B 1 19 ? 29.562 -42.844 -35.344 1 32.22 19 PRO B O 1
ATOM 4019 N N . SER B 1 20 ? 30.406 -41.906 -37.125 1 29.78 20 SER B N 1
ATOM 4020 C CA . SER B 1 20 ? 30.406 -40.531 -36.656 1 29.78 20 SER B CA 1
ATOM 4021 C C . SER B 1 20 ? 29 -40.031 -36.406 1 29.78 20 SER B C 1
ATOM 4023 O O . SER B 1 20 ? 28.125 -40.062 -37.281 1 29.78 20 SER B O 1
ATOM 4025 N N . ALA B 1 21 ? 28.484 -40.219 -35.281 1 33.72 21 ALA B N 1
ATOM 4026 C CA . ALA B 1 21 ? 27.297 -39.469 -34.875 1 33.72 21 ALA B CA 1
ATOM 4027 C C . ALA B 1 21 ? 27.266 -38.094 -35.531 1 33.72 21 ALA B C 1
ATOM 4029 O O . ALA B 1 21 ? 28.234 -37.312 -35.406 1 33.72 21 ALA B O 1
ATOM 4030 N N . SER B 1 22 ? 26.656 -37.969 -36.656 1 33.09 22 SER B N 1
ATOM 4031 C CA . SER B 1 22 ? 26.344 -36.625 -37.156 1 33.09 22 SER B CA 1
ATOM 4032 C C . SER B 1 22 ? 26.125 -35.656 -36.031 1 33.09 22 SER B C 1
ATOM 4034 O O . SER B 1 22 ? 25.25 -35.844 -35.188 1 33.09 22 SER B O 1
ATOM 4036 N N . PHE B 1 23 ? 27.094 -35 -35.562 1 37.47 23 PHE B N 1
ATOM 4037 C CA . PHE B 1 23 ? 27.031 -33.844 -34.719 1 37.47 23 PHE B CA 1
ATOM 4038 C C . PHE B 1 23 ? 25.797 -33 -35.031 1 37.47 23 PHE B C 1
ATOM 4040 O O . PHE B 1 23 ? 25.766 -32.312 -36.062 1 37.47 23 PHE B O 1
ATOM 4047 N N . CYS B 1 24 ? 24.531 -33.469 -35 1 44.16 24 CYS B N 1
ATOM 4048 C CA . CYS B 1 24 ? 23.344 -32.656 -35.062 1 44.16 24 CYS B CA 1
ATOM 4049 C C . CYS B 1 24 ? 23.578 -31.297 -34.438 1 44.16 24 CYS B C 1
ATOM 4051 O O . CYS B 1 24 ? 24 -31.203 -33.281 1 44.16 24 CYS B O 1
ATOM 4053 N N . ASP B 1 25 ? 23.891 -30.25 -35.156 1 61.38 25 ASP B N 1
ATOM 4054 C CA . ASP B 1 25 ? 24.109 -28.844 -34.844 1 61.38 25 ASP B CA 1
ATOM 4055 C C . ASP B 1 25 ? 23.125 -28.359 -33.781 1 61.38 25 ASP B C 1
ATOM 4057 O O . ASP B 1 25 ? 21.922 -28.609 -33.875 1 61.38 25 ASP B O 1
ATOM 4061 N N . GLY B 1 26 ? 23.531 -28.281 -32.594 1 79.38 26 GLY B N 1
ATOM 4062 C CA . GLY B 1 26 ? 22.75 -27.75 -31.5 1 79.38 26 GLY B CA 1
ATOM 4063 C C . GLY B 1 26 ? 21.891 -26.562 -31.891 1 79.38 26 GLY B C 1
ATOM 4064 O O . GLY B 1 26 ? 22.094 -25.969 -32.938 1 79.38 26 GLY B O 1
ATOM 4065 N N . LEU B 1 27 ? 20.797 -26.391 -31.234 1 89.81 27 LEU B N 1
ATOM 4066 C CA . LEU B 1 27 ? 19.906 -25.25 -31.469 1 89.81 27 LEU B CA 1
ATOM 4067 C C . LEU B 1 27 ? 20.625 -23.938 -31.172 1 89.81 27 LEU B C 1
ATOM 4069 O O . LEU B 1 27 ? 21.047 -23.688 -30.047 1 89.81 27 LEU B O 1
ATOM 4073 N N . GLY B 1 28 ? 20.859 -23.141 -32.219 1 90.25 28 GLY B N 1
ATOM 4074 C CA . GLY B 1 28 ? 21.578 -21.875 -32.094 1 90.25 28 GLY B CA 1
ATOM 4075 C C . GLY B 1 28 ? 20.656 -20.703 -31.828 1 90.25 28 GLY B C 1
ATOM 4076 O O . GLY B 1 28 ? 19.438 -20.875 -31.734 1 90.25 28 GLY B O 1
ATOM 4077 N N . PRO B 1 29 ? 21.297 -19.531 -31.703 1 89.31 29 PRO B N 1
ATOM 4078 C CA . PRO B 1 29 ? 20.5 -18.328 -31.484 1 89.31 29 PRO B CA 1
ATOM 4079 C C . PRO B 1 29 ? 19.422 -18.125 -32.562 1 89.31 29 PRO B C 1
ATOM 4081 O O . PRO B 1 29 ? 19.672 -18.375 -33.719 1 89.31 29 PRO B O 1
ATOM 4084 N N . ASP B 1 30 ? 18.234 -17.812 -32.281 1 85.19 30 ASP B N 1
ATOM 4085 C CA . ASP B 1 30 ? 17.062 -17.578 -33.125 1 85.19 30 ASP B CA 1
ATOM 4086 C C . ASP B 1 30 ? 16.641 -18.859 -33.844 1 85.19 30 ASP B C 1
ATOM 4088 O O . ASP B 1 30 ? 15.836 -18.812 -34.781 1 85.19 30 ASP B O 1
ATOM 4092 N N . GLY B 1 31 ? 17.219 -19.969 -33.406 1 89.75 31 GLY B N 1
ATOM 4093 C CA . GLY B 1 31 ? 16.875 -21.25 -34 1 89.75 31 GLY B CA 1
ATOM 4094 C C . GLY B 1 31 ? 15.523 -21.766 -33.531 1 89.75 31 GLY B C 1
ATOM 4095 O O . GLY B 1 31 ? 15.039 -21.406 -32.469 1 89.75 31 GLY B O 1
ATOM 4096 N N . THR B 1 32 ? 14.883 -22.5 -34.438 1 94.06 32 THR B N 1
ATOM 4097 C CA . THR B 1 32 ? 13.633 -23.188 -34.156 1 94.06 32 THR B CA 1
ATOM 4098 C C . THR B 1 32 ? 13.773 -24.688 -34.438 1 94.06 32 THR B C 1
ATOM 4100 O O . THR B 1 32 ? 14.383 -25.094 -35.438 1 94.06 32 THR B O 1
ATOM 4103 N N . LEU B 1 33 ? 13.375 -25.484 -33.531 1 94.5 33 LEU B N 1
ATOM 4104 C CA . LEU B 1 33 ? 13.344 -26.938 -33.688 1 94.5 33 LEU B CA 1
ATOM 4105 C C . LEU B 1 33 ? 11.922 -27.469 -33.531 1 94.5 33 LEU B C 1
ATOM 4107 O O . LEU B 1 33 ? 11.234 -27.172 -32.562 1 94.5 33 LEU B O 1
ATOM 4111 N N . SER B 1 34 ? 11.43 -28.031 -34.562 1 94.38 34 SER B N 1
ATOM 4112 C CA . SER B 1 34 ? 10.203 -28.812 -34.5 1 94.38 34 SER B CA 1
ATOM 4113 C C . SER B 1 34 ? 10.484 -30.312 -34.625 1 94.38 34 SER B C 1
ATOM 4115 O O . SER B 1 34 ? 11.125 -30.75 -35.594 1 94.38 34 SER B O 1
ATOM 4117 N N . ALA B 1 35 ? 10.141 -31.047 -33.594 1 93.69 35 ALA B N 1
ATOM 4118 C CA . ALA B 1 35 ? 10.5 -32.469 -33.594 1 93.69 35 ALA B CA 1
ATOM 4119 C C . ALA B 1 35 ? 9.43 -33.312 -32.906 1 93.69 35 ALA B C 1
ATOM 4121 O O . ALA B 1 35 ? 8.453 -32.75 -32.375 1 93.69 35 ALA B O 1
ATOM 4122 N N . THR B 1 36 ? 9.555 -34.562 -33.031 1 94.12 36 THR B N 1
ATOM 4123 C CA . THR B 1 36 ? 8.734 -35.562 -32.344 1 94.12 36 THR B CA 1
ATOM 4124 C C . THR B 1 36 ? 9.586 -36.406 -31.422 1 94.12 36 THR B C 1
ATOM 4126 O O . THR B 1 36 ? 10.711 -36.781 -31.75 1 94.12 36 THR B O 1
ATOM 4129 N N . LEU B 1 37 ? 9.008 -36.688 -30.297 1 93.5 37 LEU B N 1
ATOM 4130 C CA . LEU B 1 37 ? 9.719 -37.562 -29.359 1 93.5 37 LEU B CA 1
ATOM 4131 C C . LEU B 1 37 ? 9.672 -39.031 -29.844 1 93.5 37 LEU B C 1
ATOM 4133 O O . LEU B 1 37 ? 8.602 -39.625 -29.906 1 93.5 37 LEU B O 1
ATOM 4137 N N . SER B 1 38 ? 10.812 -39.562 -30.234 1 89.12 38 SER B N 1
ATOM 4138 C CA . SER B 1 38 ? 10.867 -40.969 -30.641 1 89.12 38 SER B CA 1
ATOM 4139 C C . SER B 1 38 ? 10.656 -41.906 -29.453 1 89.12 38 SER B C 1
ATOM 4141 O O . SER B 1 38 ? 9.969 -42.906 -29.562 1 89.12 38 SER B O 1
ATOM 4143 N N . GLY B 1 39 ? 11.203 -41.594 -28.328 1 88.62 39 GLY B N 1
ATOM 4144 C CA . GLY B 1 39 ? 11.008 -42.219 -27.031 1 88.62 39 GLY B CA 1
ATOM 4145 C C . GLY B 1 39 ? 10.461 -41.281 -25.984 1 88.62 39 GLY B C 1
ATOM 4146 O O . GLY B 1 39 ? 9.711 -40.344 -26.312 1 88.62 39 GLY B O 1
ATOM 4147 N N . GLY B 1 40 ? 10.711 -41.594 -24.859 1 91.75 40 GLY B N 1
ATOM 4148 C CA . GLY B 1 40 ? 10.164 -40.844 -23.75 1 91.75 40 GLY B CA 1
ATOM 4149 C C . GLY B 1 40 ? 10.938 -39.562 -23.469 1 91.75 40 GLY B C 1
ATOM 4150 O O . GLY B 1 40 ? 10.539 -38.75 -22.609 1 91.75 40 GLY B O 1
ATOM 4151 N N . ALA B 1 41 ? 12.062 -39.375 -24.266 1 95.12 41 ALA B N 1
ATOM 4152 C CA . ALA B 1 41 ? 12.883 -38.188 -23.984 1 95.12 41 ALA B CA 1
ATOM 4153 C C . ALA B 1 41 ? 13.797 -37.875 -25.156 1 95.12 41 ALA B C 1
ATOM 4155 O O . ALA B 1 41 ? 14.133 -38.75 -25.953 1 95.12 41 ALA B O 1
ATOM 4156 N N . ARG B 1 42 ? 14.133 -36.625 -25.312 1 94.56 42 ARG B N 1
ATOM 4157 C CA . ARG B 1 42 ? 15.094 -36.156 -26.297 1 94.56 42 ARG B CA 1
ATOM 4158 C C . ARG B 1 42 ? 16 -35.062 -25.734 1 94.56 42 ARG B C 1
ATOM 4160 O O . ARG B 1 42 ? 15.523 -34.094 -25.156 1 94.56 42 ARG B O 1
ATOM 4167 N N . LEU B 1 43 ? 17.281 -35.281 -25.891 1 94.75 43 LEU B N 1
ATOM 4168 C CA . LEU B 1 43 ? 18.266 -34.281 -25.5 1 94.75 43 LEU B CA 1
ATOM 4169 C C . LEU B 1 43 ? 18.578 -33.344 -26.672 1 94.75 43 LEU B C 1
ATOM 4171 O O . LEU B 1 43 ? 18.766 -33.781 -27.797 1 94.75 43 LEU B O 1
ATOM 4175 N N . ILE B 1 44 ? 18.609 -32.094 -26.422 1 95 44 ILE B N 1
ATOM 4176 C CA . ILE B 1 44 ? 18.828 -31.078 -27.438 1 95 44 ILE B CA 1
ATOM 4177 C C . ILE B 1 44 ? 20 -30.188 -27.031 1 95 44 ILE B C 1
ATOM 4179 O O . ILE B 1 44 ? 19.859 -29.297 -26.188 1 95 44 ILE B O 1
ATOM 4183 N N . PRO B 1 45 ? 21.141 -30.344 -27.656 1 93.75 45 PRO B N 1
ATOM 4184 C CA . PRO B 1 45 ? 22.25 -29.438 -27.375 1 93.75 45 PRO B CA 1
ATOM 4185 C C . PRO B 1 45 ? 21.984 -28.016 -27.859 1 93.75 45 PRO B C 1
ATOM 4187 O O . PRO B 1 45 ? 21.25 -27.812 -28.844 1 93.75 45 PRO B O 1
ATOM 4190 N N . LEU B 1 46 ? 22.547 -27.062 -27.125 1 93.19 46 LEU B N 1
ATOM 4191 C CA . LEU B 1 46 ? 22.469 -25.672 -27.531 1 93.19 46 LEU B CA 1
ATOM 4192 C C . LEU B 1 46 ? 23.812 -25.172 -28.047 1 93.19 46 LEU B C 1
ATOM 4194 O O . LEU B 1 46 ? 24.844 -25.453 -27.438 1 93.19 46 LEU B O 1
ATOM 4198 N N . ALA B 1 47 ? 23.766 -24.547 -29.188 1 92.88 47 ALA B N 1
ATOM 4199 C CA . ALA B 1 47 ? 24.953 -23.922 -29.734 1 92.88 47 ALA B CA 1
ATOM 4200 C C . ALA B 1 47 ? 25.078 -22.469 -29.281 1 92.88 47 ALA B C 1
ATOM 4202 O O . ALA B 1 47 ? 25.062 -21.547 -30.094 1 92.88 47 ALA B O 1
ATOM 4203 N N . VAL B 1 48 ? 25.156 -22.281 -28.016 1 94 48 VAL B N 1
ATOM 4204 C CA . VAL B 1 48 ? 25.266 -20.969 -27.375 1 94 48 VAL B CA 1
ATOM 4205 C C . VAL B 1 48 ? 26.453 -20.984 -26.406 1 94 48 VAL B C 1
ATOM 4207 O O . VAL B 1 48 ? 26.766 -22.016 -25.797 1 94 48 VAL B O 1
ATOM 4210 N N . PRO B 1 49 ? 27.172 -19.828 -26.297 1 94.19 49 PRO B N 1
ATOM 4211 C CA . PRO B 1 49 ? 28.312 -19.781 -25.375 1 94.19 49 PRO B CA 1
ATOM 4212 C C . PRO B 1 49 ? 27.906 -20.062 -23.922 1 94.19 49 PRO B C 1
ATOM 4214 O O . PRO B 1 49 ? 26.797 -19.734 -23.516 1 94.19 49 PRO B O 1
ATOM 4217 N N . GLU B 1 50 ? 28.875 -20.656 -23.266 1 94.5 50 GLU B N 1
ATOM 4218 C CA . GLU B 1 50 ? 28.672 -20.844 -21.844 1 94.5 50 GLU B CA 1
ATOM 4219 C C . GLU B 1 50 ? 28.406 -19.516 -21.141 1 94.5 50 GLU B C 1
ATOM 4221 O O . GLU B 1 50 ? 28.938 -18.469 -21.547 1 94.5 50 GLU B O 1
ATOM 4226 N N . ARG B 1 51 ? 27.578 -19.562 -20.078 1 95 51 ARG B N 1
ATOM 4227 C CA . ARG B 1 51 ? 27.25 -18.438 -19.219 1 95 51 ARG B CA 1
ATOM 4228 C C . ARG B 1 51 ? 26.391 -17.406 -19.953 1 95 51 ARG B C 1
ATOM 4230 O O . ARG B 1 51 ? 26.141 -16.312 -19.438 1 95 51 ARG B O 1
ATOM 4237 N N . SER B 1 52 ? 25.891 -17.797 -21.109 1 96.75 52 SER B N 1
ATOM 4238 C CA . SER B 1 52 ? 24.938 -16.922 -21.812 1 96.75 52 SER B CA 1
ATOM 4239 C C . SER B 1 52 ? 23.562 -16.969 -21.156 1 96.75 52 SER B C 1
ATOM 4241 O O . SER B 1 52 ? 23.109 -18.016 -20.719 1 96.75 52 SER B O 1
ATOM 4243 N N . TYR B 1 53 ? 22.984 -15.758 -21.109 1 97.12 53 TYR B N 1
ATOM 4244 C CA . TYR B 1 53 ? 21.547 -15.719 -20.828 1 97.12 53 TYR B CA 1
ATOM 4245 C C . TYR B 1 53 ? 20.75 -16.172 -22.031 1 97.12 53 TYR B C 1
ATOM 4247 O O . TYR B 1 53 ? 20.984 -15.727 -23.156 1 97.12 53 TYR B O 1
ATOM 4255 N N . VAL B 1 54 ? 19.797 -17.125 -21.828 1 96.81 54 VAL B N 1
ATOM 4256 C CA . VAL B 1 54 ? 18.969 -17.656 -22.906 1 96.81 54 VAL B CA 1
ATOM 4257 C C . VAL B 1 54 ? 17.5 -17.609 -22.5 1 96.81 54 VAL B C 1
ATOM 4259 O O . VAL B 1 54 ? 17.156 -18.016 -21.391 1 96.81 54 VAL B O 1
ATOM 4262 N N . SER B 1 55 ? 16.688 -17.016 -23.312 1 96.69 55 SER B N 1
ATOM 4263 C CA . SER B 1 55 ? 15.234 -17.172 -23.203 1 96.69 55 SER B CA 1
ATOM 4264 C C . SER B 1 55 ? 14.641 -17.781 -24.453 1 96.69 55 SER B C 1
ATOM 4266 O O . SER B 1 55 ? 15.219 -17.672 -25.547 1 96.69 55 SER B O 1
ATOM 4268 N N . GLY B 1 56 ? 13.562 -18.547 -24.266 1 96.5 56 GLY B N 1
ATOM 4269 C CA . GLY B 1 56 ? 12.938 -19.203 -25.406 1 96.5 56 GLY B CA 1
ATOM 4270 C C . GLY B 1 56 ? 11.5 -19.594 -25.156 1 96.5 56 GLY B C 1
ATOM 4271 O O . GLY B 1 56 ? 10.914 -19.219 -24.125 1 96.5 56 GLY B O 1
ATOM 4272 N N . GLN B 1 57 ? 10.969 -20.203 -26.172 1 97.06 57 GLN B N 1
ATOM 4273 C CA . GLN B 1 57 ? 9.586 -20.672 -26.172 1 97.06 57 GLN B CA 1
ATOM 4274 C C . GLN B 1 57 ? 9.516 -22.172 -26.438 1 97.06 57 GLN B C 1
ATOM 4276 O O . GLN B 1 57 ? 10.211 -22.688 -27.312 1 97.06 57 GLN B O 1
ATOM 4281 N N . PHE B 1 58 ? 8.82 -22.875 -25.594 1 97 58 PHE B N 1
ATOM 4282 C CA . PHE B 1 58 ? 8.547 -24.312 -25.703 1 97 58 PHE B CA 1
ATOM 4283 C C . PHE B 1 58 ? 7.066 -24.562 -25.969 1 97 58 PHE B C 1
ATOM 4285 O O . PHE B 1 58 ? 6.211 -24.062 -25.234 1 97 58 PHE B O 1
ATOM 4292 N N . GLN B 1 59 ? 6.727 -25.25 -27 1 95.75 59 GLN B N 1
ATOM 4293 C CA . GLN B 1 59 ? 5.336 -25.516 -27.344 1 95.75 59 GLN B CA 1
ATOM 4294 C C . GLN B 1 59 ? 5.07 -27.016 -27.438 1 95.75 59 GLN B C 1
ATOM 4296 O O . GLN B 1 59 ? 5.367 -27.641 -28.453 1 95.75 59 GLN B O 1
ATOM 4301 N N . PRO B 1 60 ? 4.504 -27.594 -26.344 1 93.25 60 PRO B N 1
ATOM 4302 C CA . PRO B 1 60 ? 4.086 -29 -26.438 1 93.25 60 PRO B CA 1
ATOM 4303 C C . PRO B 1 60 ? 2.951 -29.219 -27.438 1 93.25 60 PRO B C 1
ATOM 4305 O O . PRO B 1 60 ? 2.156 -28.297 -27.688 1 93.25 60 PRO B O 1
ATOM 4308 N N . GLY B 1 61 ? 2.865 -30.438 -27.938 1 86.12 61 GLY B N 1
ATOM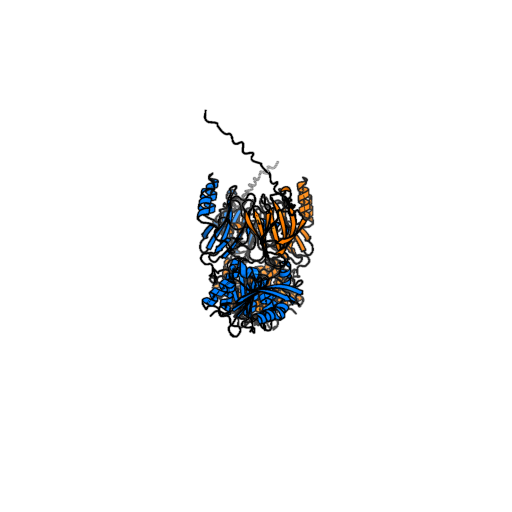 4309 C CA . GLY B 1 61 ? 1.956 -30.719 -29.047 1 86.12 61 GLY B CA 1
ATOM 4310 C C . GLY B 1 61 ? 0.652 -31.344 -28.594 1 86.12 61 GLY B C 1
ATOM 4311 O O . GLY B 1 61 ? 0.081 -32.188 -29.312 1 86.12 61 GLY B O 1
ATOM 4312 N N . GLY B 1 62 ? 0.152 -31.078 -27.359 1 84.44 62 GLY B N 1
ATOM 4313 C CA . GLY B 1 62 ? -1.181 -31.531 -26.984 1 84.44 62 GLY B CA 1
ATOM 4314 C C . GLY B 1 62 ? -1.184 -32.469 -25.812 1 84.44 62 GLY B C 1
ATOM 4315 O O . GLY B 1 62 ? -2.246 -32.844 -25.297 1 84.44 62 GLY B O 1
ATOM 4316 N N . VAL B 1 63 ? -0.046 -32.969 -25.516 1 86.94 63 VAL B N 1
ATOM 4317 C CA . VAL B 1 63 ? 0.102 -33.812 -24.328 1 86.94 63 VAL B CA 1
ATOM 4318 C C . VAL B 1 63 ? 1.101 -33.188 -23.359 1 86.94 63 VAL B C 1
ATOM 4320 O O . VAL B 1 63 ? 1.928 -32.375 -23.766 1 86.94 63 VAL B O 1
ATOM 4323 N N . GLU B 1 64 ? 0.965 -33.594 -22.172 1 89.44 64 GLU B N 1
ATOM 4324 C CA . GLU B 1 64 ? 1.865 -33 -21.188 1 89.44 64 GLU B CA 1
ATOM 4325 C C . GLU B 1 64 ? 3.32 -33.344 -21.484 1 89.44 64 GLU B C 1
ATOM 4327 O O . GLU B 1 64 ? 3.656 -34.5 -21.719 1 89.44 64 GLU B O 1
ATOM 4332 N N . GLN B 1 65 ? 4.117 -32.375 -21.562 1 94.31 65 GLN B N 1
ATOM 4333 C CA . GLN B 1 65 ? 5.559 -32.5 -21.766 1 94.31 65 GLN B CA 1
ATOM 4334 C C . GLN B 1 65 ? 6.32 -31.562 -20.828 1 94.31 65 GLN B C 1
ATOM 4336 O O . GLN B 1 65 ? 5.746 -30.625 -20.281 1 94.31 65 GLN B O 1
ATOM 4341 N N . ALA B 1 66 ? 7.512 -31.938 -20.547 1 94.94 66 ALA B N 1
ATOM 4342 C CA . ALA B 1 66 ? 8.375 -31.125 -19.688 1 94.94 66 ALA B CA 1
ATOM 4343 C C . ALA B 1 66 ? 9.664 -30.75 -20.406 1 94.94 66 ALA B C 1
ATOM 4345 O O . ALA B 1 66 ? 10.195 -31.531 -21.203 1 94.94 66 ALA B O 1
ATOM 4346 N N . LEU B 1 67 ? 10.086 -29.562 -20.219 1 96.44 67 LEU B N 1
ATOM 4347 C CA . LEU B 1 67 ? 11.383 -29.062 -20.672 1 96.44 67 LEU B CA 1
ATOM 4348 C C . LEU B 1 67 ? 12.312 -28.828 -19.484 1 96.44 67 LEU B C 1
ATOM 4350 O O . LEU B 1 67 ? 11.992 -28.062 -18.562 1 96.44 67 LEU B O 1
ATOM 4354 N N . ASP B 1 68 ? 13.5 -29.469 -19.5 1 96.88 68 ASP B N 1
ATOM 4355 C CA . ASP B 1 68 ? 14.469 -29.359 -18.422 1 96.88 68 ASP B CA 1
ATOM 4356 C C . ASP B 1 68 ? 15.828 -28.922 -18.938 1 96.88 68 ASP B C 1
ATOM 4358 O O . ASP B 1 68 ? 16.172 -29.172 -20.094 1 96.88 68 ASP B O 1
ATOM 4362 N N . LEU B 1 69 ? 16.516 -28.25 -18.125 1 96.38 69 LEU B N 1
ATOM 4363 C CA . LEU B 1 69 ? 17.938 -28 -18.344 1 96.38 69 LEU B CA 1
ATOM 4364 C C . LEU B 1 69 ? 18.781 -29.062 -17.656 1 96.38 69 LEU B C 1
ATOM 4366 O O . LEU B 1 69 ? 18.609 -29.344 -16.469 1 96.38 69 LEU B O 1
ATOM 4370 N N . ILE B 1 70 ? 19.625 -29.672 -18.422 1 95.12 70 ILE B N 1
ATOM 4371 C CA . ILE B 1 70 ? 20.516 -30.703 -17.891 1 95.12 70 ILE B CA 1
ATOM 4372 C C . ILE B 1 70 ? 21.953 -30.156 -17.828 1 95.12 70 ILE B C 1
ATOM 4374 O O . ILE B 1 70 ? 22.5 -29.719 -18.844 1 95.12 70 ILE B O 1
ATOM 4378 N N . GLY B 1 71 ? 22.438 -30.172 -16.609 1 90 71 GLY B N 1
ATOM 4379 C CA . GLY B 1 71 ? 23.812 -29.719 -16.406 1 90 71 GLY B CA 1
ATOM 4380 C C . GLY B 1 71 ? 24.844 -30.812 -16.656 1 90 71 GLY B C 1
ATOM 4381 O O . GLY B 1 71 ? 24.5 -31.938 -16.969 1 90 71 GLY B O 1
ATOM 4382 N N . PRO B 1 72 ? 26.188 -30.375 -16.469 1 84.56 72 PRO B N 1
ATOM 4383 C CA . PRO B 1 72 ? 27.281 -31.328 -16.703 1 84.56 72 PRO B CA 1
ATOM 4384 C C . PRO B 1 72 ? 27.266 -32.5 -15.727 1 84.56 72 PRO B C 1
ATOM 4386 O O . PRO B 1 72 ? 27.734 -33.594 -16.062 1 84.56 72 PRO B O 1
ATOM 4389 N N . ASP B 1 73 ? 26.766 -32.25 -14.523 1 85.81 73 ASP B N 1
ATOM 4390 C CA . ASP B 1 73 ? 26.719 -33.281 -13.5 1 85.81 73 ASP B CA 1
ATOM 4391 C C . ASP B 1 73 ? 25.438 -34.094 -13.586 1 85.81 73 ASP B C 1
ATOM 4393 O O . ASP B 1 73 ? 25.172 -34.969 -12.734 1 85.81 73 ASP B O 1
ATOM 4397 N N . GLY B 1 74 ? 24.703 -33.844 -14.562 1 85.69 74 GLY B N 1
ATOM 4398 C CA . GLY B 1 74 ? 23.438 -34.531 -14.734 1 85.69 74 GLY B CA 1
ATOM 4399 C C . GLY B 1 74 ? 22.297 -33.906 -13.93 1 85.69 74 GLY B C 1
ATOM 4400 O O . GLY B 1 74 ? 21.172 -34.406 -13.961 1 85.69 74 GLY B O 1
ATOM 4401 N N . ARG B 1 75 ? 22.734 -32.938 -13.195 1 86.5 75 ARG B N 1
ATOM 4402 C CA . ARG B 1 75 ? 21.703 -32.25 -12.414 1 86.5 75 ARG B CA 1
ATOM 4403 C C . ARG B 1 75 ? 20.656 -31.609 -13.32 1 86.5 75 ARG B C 1
ATOM 4405 O O . ARG B 1 75 ? 21.016 -30.953 -14.305 1 86.5 75 ARG B O 1
ATOM 4412 N N . ARG B 1 76 ? 19.406 -31.781 -12.914 1 91.88 76 ARG B N 1
ATOM 4413 C CA . ARG B 1 76 ? 18.281 -31.328 -13.711 1 91.88 76 ARG B CA 1
ATOM 4414 C C . ARG B 1 76 ? 17.625 -30.109 -13.094 1 91.88 76 ARG B C 1
ATOM 4416 O O . ARG B 1 76 ? 17.453 -30.031 -11.875 1 91.88 76 ARG B O 1
ATOM 4423 N N . ARG B 1 77 ? 17.266 -29.141 -13.961 1 93.19 77 ARG B N 1
ATOM 4424 C CA . ARG B 1 77 ? 16.453 -28 -13.562 1 93.19 77 ARG B CA 1
ATOM 4425 C C . ARG B 1 77 ? 15.18 -27.906 -14.391 1 93.19 77 ARG B C 1
ATOM 4427 O O . ARG B 1 77 ? 15.234 -27.891 -15.625 1 93.19 77 ARG B O 1
ATOM 4434 N N . ASP B 1 78 ? 14.086 -27.828 -13.695 1 94.06 78 ASP B N 1
ATOM 4435 C CA . ASP B 1 78 ? 12.789 -27.688 -14.352 1 94.06 78 ASP B CA 1
ATOM 4436 C C . ASP B 1 78 ? 12.648 -26.312 -14.992 1 94.06 78 ASP B C 1
ATOM 4438 O O . ASP B 1 78 ? 12.82 -25.297 -14.328 1 94.06 78 ASP B O 1
ATOM 4442 N N . LEU B 1 79 ? 12.32 -26.25 -16.344 1 95.06 79 LEU B N 1
ATOM 4443 C CA . LEU B 1 79 ? 12.219 -24.984 -17.031 1 95.06 79 LEU B CA 1
ATOM 4444 C C . LEU B 1 79 ? 10.766 -24.672 -17.406 1 95.06 79 LEU B C 1
ATOM 4446 O O . LEU B 1 79 ? 10.312 -23.531 -17.266 1 95.06 79 LEU B O 1
ATOM 4450 N N . ALA B 1 80 ? 10.086 -25.641 -17.938 1 94.06 80 ALA B N 1
ATOM 4451 C CA . ALA B 1 80 ? 8.711 -25.438 -18.391 1 94.06 80 ALA B CA 1
ATOM 4452 C C . ALA B 1 80 ? 7.961 -26.766 -18.453 1 94.06 80 ALA B C 1
ATOM 4454 O O . ALA B 1 80 ? 8.578 -27.828 -18.594 1 94.06 80 ALA B O 1
ATOM 4455 N N . ARG B 1 81 ? 6.707 -26.656 -18.344 1 92.62 81 ARG B N 1
ATOM 4456 C CA . ARG B 1 81 ? 5.801 -27.797 -18.484 1 92.62 81 ARG B CA 1
ATOM 4457 C C . ARG B 1 81 ? 4.457 -27.359 -19.062 1 92.62 81 ARG B C 1
ATOM 4459 O O . ARG B 1 81 ? 3.977 -26.266 -18.766 1 92.62 81 ARG B O 1
ATOM 4466 N N . GLY B 1 82 ? 3.887 -28.219 -19.812 1 90.38 82 GLY B N 1
ATOM 4467 C CA . GLY B 1 82 ? 2.57 -27.922 -20.344 1 90.38 82 GLY B CA 1
ATOM 4468 C C . GLY B 1 82 ? 2.088 -28.953 -21.359 1 90.38 82 GLY B C 1
ATOM 4469 O O . GLY B 1 82 ? 2.809 -29.906 -21.672 1 90.38 82 GLY B O 1
ATOM 4470 N N . SER B 1 83 ? 0.859 -28.797 -21.766 1 90.56 83 SER B N 1
ATOM 4471 C CA . SER B 1 83 ? 0.285 -29.688 -22.766 1 90.56 83 SER B CA 1
ATOM 4472 C C . SER B 1 83 ? -0.02 -28.938 -24.062 1 90.56 83 SER B C 1
ATOM 4474 O O . SER B 1 83 ? -0.071 -29.547 -25.125 1 90.56 83 SER B O 1
ATOM 4476 N N . ASP B 1 84 ? -0.274 -27.672 -23.875 1 90.38 84 ASP B N 1
ATOM 4477 C CA . ASP B 1 84 ? -0.649 -26.828 -25 1 90.38 84 ASP B CA 1
ATOM 4478 C C . ASP B 1 84 ? -0.058 -25.438 -24.875 1 90.38 84 ASP B C 1
ATOM 4480 O O . ASP B 1 84 ? 0.523 -25.094 -23.828 1 90.38 84 ASP B O 1
ATOM 4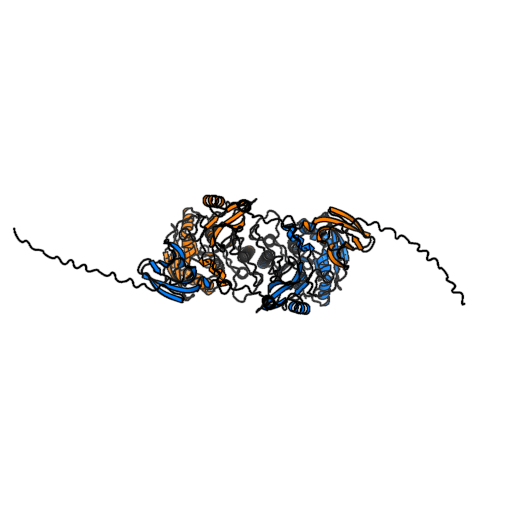484 N N . GLY B 1 85 ? -0.181 -24.734 -26 1 92.31 85 GLY B N 1
ATOM 4485 C CA . GLY B 1 85 ? 0.216 -23.328 -25.969 1 92.31 85 GLY B CA 1
ATOM 4486 C C . GLY B 1 85 ? 1.718 -23.141 -25.859 1 92.31 85 GLY B C 1
ATOM 4487 O O . GLY B 1 85 ? 2.479 -24.109 -25.922 1 92.31 85 GLY B O 1
ATOM 4488 N N . VAL B 1 86 ? 2.045 -21.938 -25.781 1 95.44 86 VAL B N 1
ATOM 4489 C CA . VAL B 1 86 ? 3.459 -21.578 -25.734 1 95.44 86 VAL B CA 1
ATOM 4490 C C . VAL B 1 86 ? 3.893 -21.375 -24.297 1 95.44 86 VAL B C 1
ATOM 4492 O O . VAL B 1 86 ? 3.254 -20.625 -23.547 1 95.44 86 VAL B O 1
ATOM 4495 N N . GLN B 1 87 ? 4.953 -22.094 -23.906 1 95.25 87 GLN B N 1
ATOM 4496 C CA . GLN B 1 87 ? 5.57 -21.938 -22.594 1 95.25 87 GLN B CA 1
ATOM 4497 C C . GLN B 1 87 ? 6.918 -21.219 -22.703 1 95.25 87 GLN B C 1
ATOM 4499 O O . GLN B 1 87 ? 7.797 -21.672 -23.438 1 95.25 87 GLN B O 1
ATOM 4504 N N . GLU B 1 88 ? 7.055 -20.172 -21.938 1 95 88 GLU B N 1
ATOM 4505 C CA . GLU B 1 88 ? 8.328 -19.469 -21.953 1 95 88 GLU B CA 1
ATOM 4506 C C . GLU B 1 88 ? 9.312 -20.062 -20.953 1 95 88 GLU B C 1
ATOM 4508 O O . GLU B 1 88 ? 8.898 -20.625 -19.938 1 95 88 GLU B O 1
ATOM 4513 N N . PHE B 1 89 ? 10.641 -19.969 -21.266 1 96.25 89 PHE B N 1
ATOM 4514 C CA . PHE B 1 89 ? 11.664 -20.438 -20.344 1 96.25 89 PHE B CA 1
ATOM 4515 C C . PHE B 1 89 ? 12.883 -19.516 -20.375 1 96.25 89 PHE B C 1
ATOM 4517 O O . PHE B 1 89 ? 13.086 -18.781 -21.328 1 96.25 89 PHE B O 1
ATOM 4524 N N . HIS B 1 90 ? 13.625 -19.516 -19.297 1 97.31 90 HIS B N 1
ATOM 4525 C CA . HIS B 1 90 ? 14.844 -18.734 -19.094 1 97.31 90 HIS B CA 1
ATOM 4526 C C . HIS B 1 90 ? 15.938 -19.562 -18.453 1 97.31 90 HIS B C 1
ATOM 4528 O O . HIS B 1 90 ? 15.664 -20.375 -17.562 1 97.31 90 HIS B O 1
ATOM 4534 N N . LEU B 1 91 ? 17.188 -19.359 -18.891 1 97.06 91 LEU B N 1
ATOM 4535 C CA . LEU B 1 91 ? 18.312 -20.078 -18.281 1 97.06 91 LEU B CA 1
ATOM 4536 C C . LEU B 1 91 ? 19.625 -19.328 -18.5 1 97.06 91 LEU B C 1
ATOM 4538 O O . LEU B 1 91 ? 19.688 -18.422 -19.328 1 97.06 91 LEU B O 1
ATOM 4542 N N . VAL B 1 92 ? 20.547 -19.641 -17.688 1 96.81 92 VAL B N 1
ATOM 4543 C CA . VAL B 1 92 ? 21.953 -19.359 -17.953 1 96.81 92 VAL B CA 1
ATOM 4544 C C . VAL B 1 92 ? 22.656 -20.656 -18.375 1 96.81 92 VAL B C 1
ATOM 4546 O O . VAL B 1 92 ? 22.578 -21.672 -17.688 1 96.81 92 VAL B O 1
ATOM 4549 N N . MET B 1 93 ? 23.297 -20.609 -19.469 1 95.81 93 MET B N 1
ATOM 4550 C CA . MET B 1 93 ? 23.875 -21.812 -20.062 1 95.81 93 MET B CA 1
ATOM 4551 C C . MET B 1 93 ? 25.016 -22.359 -19.203 1 95.81 93 MET B C 1
ATOM 4553 O O . MET B 1 93 ? 26.047 -21.719 -19.078 1 95.81 93 MET B O 1
ATOM 4557 N N . PRO B 1 94 ? 24.75 -23.516 -18.656 1 94.06 94 PRO B N 1
ATOM 4558 C CA . PRO B 1 94 ? 25.859 -24.156 -17.938 1 94.06 94 PRO B CA 1
ATOM 4559 C C . PRO B 1 94 ? 26.891 -24.797 -18.875 1 94.06 94 PRO B C 1
ATOM 4561 O O . PRO B 1 94 ? 26.609 -24.969 -20.062 1 94.06 94 PRO B O 1
ATOM 4564 N N . PRO B 1 95 ? 28.062 -25.125 -18.266 1 91.38 95 PRO B N 1
ATOM 4565 C CA . PRO B 1 95 ? 29.016 -25.875 -19.094 1 91.38 95 PRO B CA 1
ATOM 4566 C C . PRO B 1 95 ? 28.438 -27.188 -19.594 1 91.38 95 PRO B C 1
ATOM 4568 O O . PRO B 1 95 ? 27.906 -27.984 -18.797 1 91.38 95 PRO B O 1
ATOM 4571 N N . ALA B 1 96 ? 28.531 -27.422 -20.859 1 88.06 96 ALA B N 1
ATOM 4572 C CA . ALA B 1 96 ? 28.078 -28.641 -21.5 1 88.06 96 ALA B CA 1
ATOM 4573 C C . ALA B 1 96 ? 26.594 -28.891 -21.219 1 88.06 96 ALA B C 1
ATOM 4575 O O . ALA B 1 96 ? 26.172 -30.047 -21.047 1 88.06 96 ALA B O 1
ATOM 4576 N N . GLY B 1 97 ? 25.938 -27.828 -21.047 1 91.06 97 GLY B N 1
ATOM 4577 C CA . GLY B 1 97 ? 24.516 -27.953 -20.766 1 91.06 97 GLY B CA 1
ATOM 4578 C C . GLY B 1 97 ? 23.688 -28.281 -22 1 91.06 97 GLY B C 1
ATOM 4579 O O . GLY B 1 97 ? 24.109 -27.984 -23.125 1 91.06 97 GLY B O 1
ATOM 4580 N N . ALA B 1 98 ? 22.516 -28.953 -21.781 1 95.19 98 ALA B N 1
ATOM 4581 C CA . ALA B 1 98 ? 21.562 -29.266 -22.844 1 95.19 98 ALA B CA 1
ATOM 4582 C C . ALA B 1 98 ? 20.125 -29.188 -22.359 1 95.19 98 ALA B C 1
ATOM 4584 O O . ALA B 1 98 ? 19.875 -29.188 -21.141 1 95.19 98 ALA B O 1
ATOM 4585 N N . LEU B 1 99 ? 19.203 -28.984 -23.312 1 96.56 99 LEU B N 1
ATOM 4586 C CA . LEU B 1 99 ? 17.781 -29.062 -22.984 1 96.56 99 LEU B CA 1
ATOM 4587 C C . LEU B 1 99 ? 17.266 -30.484 -23.172 1 96.56 99 LEU B C 1
ATOM 4589 O O . LEU B 1 99 ? 17.734 -31.203 -24.062 1 96.56 99 LEU B O 1
ATOM 4593 N N . ARG B 1 100 ? 16.406 -30.906 -22.344 1 96.56 100 ARG B N 1
ATOM 4594 C CA . ARG B 1 100 ? 15.758 -32.219 -22.469 1 96.56 100 ARG B CA 1
ATOM 4595 C C . ARG B 1 100 ? 14.242 -32.062 -22.484 1 96.56 100 ARG B C 1
ATOM 4597 O O . ARG B 1 100 ? 13.664 -31.453 -21.578 1 96.56 100 ARG B O 1
ATOM 4604 N N . VAL B 1 101 ? 13.625 -32.562 -23.5 1 96.62 101 VAL B N 1
ATOM 4605 C CA . VAL B 1 101 ? 12.164 -32.625 -23.562 1 96.62 101 VAL B CA 1
ATOM 4606 C C . VAL B 1 101 ? 11.703 -34.062 -23.203 1 96.62 101 VAL B C 1
ATOM 4608 O O . VAL B 1 101 ? 12.242 -35.031 -23.703 1 96.62 101 VAL B O 1
ATOM 4611 N N . THR B 1 102 ? 10.844 -34.188 -22.281 1 96.38 102 THR B N 1
ATOM 4612 C CA . THR B 1 102 ? 10.258 -35.469 -21.906 1 96.38 102 THR B CA 1
ATOM 4613 C C . THR B 1 102 ? 8.75 -35.469 -22.141 1 96.38 102 THR B C 1
ATOM 4615 O O . THR B 1 102 ? 8.102 -34.406 -21.984 1 96.38 102 THR B O 1
ATOM 4618 N N . GLY B 1 103 ? 8.156 -36.562 -22.5 1 94.38 103 GLY B N 1
ATOM 4619 C CA . GLY B 1 103 ? 6.742 -36.719 -22.781 1 94.38 103 GLY B CA 1
ATOM 4620 C C . GLY B 1 103 ? 6.406 -38.062 -23.406 1 94.38 103 GLY B C 1
ATOM 4621 O O . GLY B 1 103 ? 7.258 -38.969 -23.469 1 94.38 103 GLY B O 1
ATOM 4622 N N . ALA B 1 104 ? 5.199 -38.219 -23.781 1 93.06 104 ALA B N 1
ATOM 4623 C CA . ALA B 1 104 ? 4.762 -39.469 -24.391 1 93.06 104 ALA B CA 1
ATOM 4624 C C . ALA B 1 104 ? 5.473 -39.688 -25.719 1 93.06 104 ALA B C 1
ATOM 4626 O O . ALA B 1 104 ? 5.66 -38.75 -26.5 1 93.06 104 ALA B O 1
ATOM 4627 N N . ALA B 1 105 ? 5.82 -41 -25.969 1 93.88 105 ALA B N 1
ATOM 4628 C CA . ALA B 1 105 ? 6.422 -41.344 -27.25 1 93.88 105 ALA B CA 1
ATOM 4629 C C . ALA B 1 105 ? 5.492 -40.969 -28.406 1 93.88 105 ALA B C 1
ATOM 4631 O O . ALA B 1 105 ? 4.281 -41.188 -28.328 1 93.88 105 ALA B O 1
ATOM 4632 N N . GLY B 1 106 ? 6.105 -40.344 -29.375 1 93.31 106 GLY B N 1
ATOM 4633 C CA . GLY B 1 106 ? 5.344 -39.969 -30.562 1 93.31 106 GLY B CA 1
ATOM 4634 C C . GLY B 1 106 ? 4.777 -38.562 -30.5 1 93.31 106 GLY B C 1
ATOM 4635 O O . GLY B 1 106 ? 4.246 -38.062 -31.484 1 93.31 106 GLY B O 1
ATOM 4636 N N . SER B 1 107 ? 4.883 -37.906 -29.359 1 93.62 107 SER B N 1
ATOM 4637 C CA . SER B 1 107 ? 4.328 -36.562 -29.219 1 93.62 107 SER B CA 1
ATOM 4638 C C . SER B 1 107 ? 5.242 -35.5 -29.844 1 93.62 107 SER B C 1
ATOM 4640 O O . SER B 1 107 ? 6.469 -35.625 -29.766 1 93.62 107 SER B O 1
ATOM 4642 N N . ALA B 1 108 ? 4.633 -34.562 -30.516 1 94.94 108 ALA B N 1
ATOM 4643 C CA . ALA B 1 108 ? 5.379 -33.5 -31.188 1 94.94 108 ALA B CA 1
ATOM 4644 C C . ALA B 1 108 ? 5.668 -32.344 -30.219 1 94.94 108 ALA B C 1
ATOM 4646 O O . ALA B 1 108 ? 4.98 -32.188 -29.203 1 94.94 108 ALA B O 1
ATOM 4647 N N . PHE B 1 109 ? 6.676 -31.547 -30.469 1 96.19 109 PHE B N 1
ATOM 4648 C CA . PHE B 1 109 ? 6.973 -30.312 -29.75 1 96.19 109 PHE B CA 1
ATOM 4649 C C . PHE B 1 109 ? 7.777 -29.359 -30.625 1 96.19 109 PHE B C 1
ATOM 4651 O O . PHE B 1 109 ? 8.305 -29.75 -31.656 1 96.19 109 PHE B O 1
ATOM 4658 N N . SER B 1 110 ? 7.727 -28.125 -30.25 1 96.19 110 SER B N 1
ATOM 4659 C CA . SER B 1 110 ? 8.586 -27.109 -30.875 1 96.19 110 SER B CA 1
ATOM 4660 C C . SER B 1 110 ? 9.344 -26.312 -29.828 1 96.19 110 SER B C 1
ATOM 4662 O O . SER B 1 110 ? 8.859 -26.109 -28.719 1 96.19 110 SER B O 1
ATOM 4664 N N . LEU B 1 111 ? 10.562 -25.984 -30.156 1 96.56 111 LEU B N 1
ATOM 4665 C CA . LEU B 1 111 ? 11.461 -25.188 -29.328 1 96.56 111 LEU B CA 1
ATOM 4666 C C . LEU B 1 111 ? 12.086 -24.047 -30.125 1 96.56 111 LEU B C 1
ATOM 4668 O O . LEU B 1 111 ? 12.539 -24.266 -31.25 1 96.56 111 LEU B O 1
ATOM 4672 N N . ARG B 1 112 ? 11.992 -22.875 -29.531 1 96.69 112 ARG B N 1
ATOM 4673 C CA . ARG B 1 112 ? 12.602 -21.719 -30.172 1 96.69 112 ARG B CA 1
ATOM 4674 C C . ARG B 1 112 ? 13.383 -20.875 -29.172 1 96.69 112 ARG B C 1
ATOM 4676 O O . ARG B 1 112 ? 12.891 -20.594 -28.078 1 96.69 112 ARG B O 1
ATOM 4683 N N . LEU B 1 113 ? 14.625 -20.516 -29.516 1 96.62 113 LEU B N 1
ATOM 4684 C CA . LEU B 1 113 ? 15.359 -19.547 -28.719 1 96.62 113 LEU B CA 1
ATOM 4685 C C . LEU B 1 113 ? 15.031 -18.125 -29.156 1 96.62 113 LEU B C 1
ATOM 4687 O O . LEU B 1 113 ? 15.188 -17.781 -30.328 1 96.62 113 LEU B O 1
ATOM 4691 N N . THR B 1 114 ? 14.5 -17.344 -28.266 1 95.44 114 THR B N 1
ATOM 4692 C CA . THR B 1 114 ? 14.039 -16 -28.609 1 95.44 114 THR B CA 1
ATOM 4693 C C . THR B 1 114 ? 15.109 -14.961 -28.312 1 95.44 114 THR B C 1
ATOM 4695 O O . THR B 1 114 ? 15.141 -13.898 -28.938 1 95.44 114 THR B O 1
ATOM 4698 N N . ARG B 1 115 ? 15.977 -15.234 -27.422 1 94.94 115 ARG B N 1
ATOM 4699 C CA . ARG B 1 115 ? 17.016 -14.281 -27.047 1 94.94 115 ARG B CA 1
ATOM 4700 C C . ARG B 1 115 ? 18.234 -14.992 -26.469 1 94.94 115 ARG B C 1
ATOM 4702 O O . ARG B 1 115 ? 18.094 -15.914 -25.672 1 94.94 115 ARG B O 1
ATOM 4709 N N . VAL B 1 116 ? 19.406 -14.625 -26.938 1 96.12 116 VAL B N 1
ATOM 4710 C CA . VAL B 1 116 ? 20.688 -15.094 -26.406 1 96.12 116 VAL B CA 1
ATOM 4711 C C . VAL B 1 116 ? 21.609 -13.906 -26.141 1 96.12 116 VAL B C 1
ATOM 4713 O O . VAL B 1 116 ? 21.891 -13.125 -27.062 1 96.12 116 VAL B O 1
ATOM 4716 N N . VAL B 1 117 ? 22.031 -13.758 -24.906 1 96.38 117 VAL B N 1
ATOM 4717 C CA . VAL B 1 117 ? 22.938 -12.68 -24.531 1 96.38 117 VAL B CA 1
ATOM 4718 C C . VAL B 1 117 ? 24.234 -13.266 -23.969 1 96.38 117 VAL B C 1
ATOM 4720 O O . VAL B 1 117 ? 24.281 -13.695 -22.812 1 96.38 117 VAL B O 1
ATOM 4723 N N . PRO B 1 118 ? 25.312 -13.242 -24.734 1 95.62 118 PRO B N 1
ATOM 4724 C CA . PRO B 1 118 ? 26.578 -13.789 -24.25 1 95.62 118 PRO B CA 1
ATOM 4725 C C . PRO B 1 118 ? 27.141 -13.016 -23.062 1 95.62 118 PRO B C 1
ATOM 4727 O O . PRO B 1 118 ? 26.734 -11.875 -22.812 1 95.62 118 PRO B O 1
ATOM 4730 N N . PRO B 1 119 ? 28.062 -13.609 -22.297 1 93.94 119 PRO B N 1
ATOM 4731 C CA . PRO B 1 119 ? 28.547 -12.984 -21.062 1 93.94 119 PRO B CA 1
ATOM 4732 C C . PRO B 1 119 ? 29.109 -11.586 -21.281 1 93.94 119 PRO B C 1
ATOM 4734 O O . PRO B 1 119 ? 28.875 -10.688 -20.469 1 93.94 119 PRO B O 1
ATOM 4737 N N . GLY B 1 120 ? 29.797 -11.336 -22.344 1 93.88 120 GLY B N 1
ATOM 4738 C CA . GLY B 1 120 ? 30.391 -10.039 -22.609 1 93.88 120 GLY B CA 1
ATOM 4739 C C . GLY B 1 120 ? 29.375 -8.953 -22.891 1 93.88 120 GLY B C 1
ATOM 4740 O O . GLY B 1 120 ? 29.656 -7.766 -22.734 1 93.88 120 GLY B O 1
ATOM 4741 N N . ALA B 1 121 ? 28.188 -9.422 -23.25 1 94.5 121 ALA B N 1
ATOM 4742 C CA . ALA B 1 121 ? 27.141 -8.477 -23.609 1 94.5 121 ALA B CA 1
ATOM 4743 C C . ALA B 1 121 ? 26.156 -8.273 -22.469 1 94.5 121 ALA B C 1
ATOM 4745 O O . ALA B 1 121 ? 25.172 -7.535 -22.594 1 94.5 121 ALA B O 1
ATOM 4746 N N . GLN B 1 122 ? 26.359 -8.906 -21.375 1 94.75 122 GLN B N 1
ATOM 4747 C CA . GLN B 1 122 ? 25.484 -8.797 -20.219 1 94.75 122 GLN B CA 1
ATOM 4748 C C . GLN B 1 122 ? 25.812 -7.562 -19.391 1 94.75 122 GLN B C 1
ATOM 4750 O O . GLN B 1 122 ? 26.281 -7.68 -18.25 1 94.75 122 GLN B O 1
ATOM 4755 N N . VAL B 1 123 ? 25.422 -6.473 -19.906 1 91.44 123 VAL B N 1
ATOM 4756 C CA . VAL B 1 123 ? 25.656 -5.176 -19.281 1 91.44 123 VAL B CA 1
ATOM 4757 C C . VAL B 1 123 ? 24.344 -4.406 -19.156 1 91.44 123 VAL B C 1
ATOM 4759 O O . VAL B 1 123 ? 23.594 -4.293 -20.141 1 91.44 123 VAL B O 1
ATOM 4762 N N . ALA B 1 124 ? 24.109 -4.047 -17.953 1 88.06 124 ALA B N 1
ATOM 4763 C CA . ALA B 1 124 ? 22.922 -3.234 -17.719 1 88.06 124 ALA B CA 1
ATOM 4764 C C . ALA B 1 124 ? 23.031 -1.879 -18.422 1 88.06 124 ALA B C 1
ATOM 4766 O O . ALA B 1 124 ? 24.125 -1.304 -18.484 1 88.06 124 ALA B O 1
ATOM 4767 N N . PRO B 1 125 ? 21.875 -1.465 -18.922 1 85.94 125 PRO B N 1
ATOM 4768 C CA . PRO B 1 125 ? 21.938 -0.107 -19.469 1 85.94 125 PRO B CA 1
ATOM 4769 C C . PRO B 1 125 ? 22.281 0.938 -18.422 1 85.94 125 PRO B C 1
ATOM 4771 O O . PRO B 1 125 ? 22.016 0.741 -17.234 1 85.94 125 PRO B O 1
ATOM 4774 N N . PRO B 1 126 ? 22.984 1.964 -18.906 1 81 126 PRO B N 1
ATOM 4775 C CA . PRO B 1 126 ? 23.266 3.021 -17.938 1 81 126 PRO B CA 1
ATOM 4776 C C . PRO B 1 126 ? 22 3.662 -17.359 1 81 126 PRO B C 1
ATOM 4778 O O . PRO B 1 126 ? 20.969 3.719 -18.047 1 81 126 PRO B O 1
ATOM 4781 N N . SER B 1 127 ? 22.172 3.998 -16.125 1 82.69 127 SER B N 1
ATOM 4782 C CA . SER B 1 127 ? 21.062 4.703 -15.492 1 82.69 127 SER B CA 1
ATOM 4783 C C . SER B 1 127 ? 20.969 6.137 -16 1 82.69 127 SER B C 1
ATOM 4785 O O . SER B 1 127 ? 21.938 6.895 -15.938 1 82.69 127 SER B O 1
ATOM 4787 N N . VAL B 1 128 ? 19.859 6.402 -16.703 1 86.12 128 VAL B N 1
ATOM 4788 C CA . VAL B 1 128 ? 19.594 7.754 -17.188 1 86.12 128 VAL B CA 1
ATOM 4789 C C . VAL B 1 128 ? 18.516 8.414 -16.328 1 86.12 128 VAL B C 1
ATOM 4791 O O . VAL B 1 128 ? 17.469 7.812 -16.062 1 86.12 128 VAL B O 1
ATOM 4794 N N . PRO B 1 129 ? 18.922 9.703 -15.898 1 92.81 129 PRO B N 1
ATOM 4795 C CA . PRO B 1 129 ? 17.875 10.391 -15.133 1 92.81 129 PRO B CA 1
ATOM 4796 C C . PRO B 1 129 ? 16.578 10.539 -15.906 1 92.81 129 PRO B C 1
ATOM 4798 O O . PRO B 1 129 ? 16.594 10.766 -17.125 1 92.81 129 PRO B O 1
ATOM 4801 N N . ARG B 1 130 ? 15.469 10.422 -15.234 1 91.81 130 ARG B N 1
ATOM 4802 C CA . ARG B 1 130 ? 14.141 10.531 -15.836 1 91.81 130 ARG B CA 1
ATOM 4803 C C . ARG B 1 130 ? 13.922 11.922 -16.422 1 91.81 130 ARG B C 1
ATOM 4805 O O . ARG B 1 130 ? 13.312 12.062 -17.484 1 91.81 130 ARG B O 1
ATOM 4812 N N . SER B 1 131 ? 14.383 12.891 -15.727 1 96.62 131 SER B N 1
ATOM 4813 C CA . SER B 1 131 ? 14.266 14.266 -16.203 1 96.62 131 SER B CA 1
ATOM 4814 C C . SER B 1 131 ? 15.227 14.539 -17.359 1 96.62 131 SER B C 1
ATOM 4816 O O . SER B 1 131 ? 16.438 14.445 -17.188 1 96.62 131 SER B O 1
ATOM 4818 N N . PRO B 1 132 ? 14.648 14.961 -18.484 1 96.88 132 PRO B N 1
ATOM 4819 C CA . PRO B 1 132 ? 15.523 15.297 -19.594 1 96.88 132 PRO B CA 1
ATOM 4820 C C . PRO B 1 132 ? 16.5 16.422 -19.266 1 96.88 132 PRO B C 1
ATOM 4822 O O . PRO B 1 132 ? 17.656 16.391 -19.688 1 96.88 132 PRO B O 1
ATOM 4825 N N . ARG B 1 133 ? 16.062 17.344 -18.531 1 97.56 133 ARG B N 1
ATOM 4826 C CA . ARG B 1 133 ? 16.938 18.453 -18.156 1 97.56 133 ARG B CA 1
ATOM 4827 C C . ARG B 1 133 ? 18.062 18 -17.25 1 97.56 133 ARG B C 1
ATOM 4829 O O . ARG B 1 133 ? 19.188 18.469 -17.375 1 97.56 133 ARG B O 1
ATOM 4836 N N . ILE B 1 134 ? 17.75 17.141 -16.297 1 98.25 134 ILE B N 1
ATOM 4837 C CA . ILE B 1 134 ? 18.781 16.609 -15.414 1 98.25 134 ILE B CA 1
ATOM 4838 C C . ILE B 1 134 ? 19.75 15.742 -16.203 1 98.25 134 ILE B C 1
ATOM 4840 O O . ILE B 1 134 ? 20.953 15.75 -15.953 1 98.25 134 ILE B O 1
ATOM 4844 N N . ALA B 1 135 ? 19.172 14.969 -17.156 1 97.44 135 ALA B N 1
ATOM 4845 C CA . ALA B 1 135 ? 20.016 14.156 -18.016 1 97.44 135 ALA B CA 1
ATOM 4846 C C . ALA B 1 135 ? 21.016 15.023 -18.797 1 97.44 135 ALA B C 1
ATOM 4848 O O . ALA B 1 135 ? 22.188 14.688 -18.906 1 97.44 135 ALA B O 1
ATOM 4849 N N . ALA B 1 136 ? 20.531 16.125 -19.312 1 97.5 136 ALA B N 1
ATOM 4850 C CA . ALA B 1 136 ? 21.391 17.047 -20.031 1 97.5 136 ALA B CA 1
ATOM 4851 C C . ALA B 1 136 ? 22.469 17.625 -19.125 1 97.5 136 ALA B C 1
ATOM 4853 O O . ALA B 1 136 ? 23.641 17.75 -19.516 1 97.5 136 ALA B O 1
ATOM 4854 N N . LEU B 1 137 ? 22.125 17.969 -17.922 1 98.25 137 LEU B N 1
ATOM 4855 C CA . LEU B 1 137 ? 23.094 18.484 -16.969 1 98.25 137 LEU B CA 1
ATOM 4856 C C . LEU B 1 137 ? 24.141 17.422 -16.641 1 98.25 137 LEU B C 1
ATOM 4858 O O . LEU B 1 137 ? 25.328 17.734 -16.531 1 98.25 137 LEU B O 1
ATOM 4862 N N . ALA B 1 138 ? 23.672 16.234 -16.406 1 97.38 138 ALA B N 1
ATOM 4863 C CA . ALA B 1 138 ? 24.578 15.133 -16.109 1 97.38 138 ALA B CA 1
ATOM 4864 C C . ALA B 1 138 ? 25.625 14.992 -17.219 1 97.38 138 ALA B C 1
ATOM 4866 O O . ALA B 1 138 ? 26.812 14.766 -16.938 1 97.38 138 ALA B O 1
ATOM 4867 N N . GLU B 1 139 ? 25.188 15.109 -18.453 1 96.25 139 GLU B N 1
ATOM 4868 C CA . GLU B 1 139 ? 26.109 15.047 -19.578 1 96.25 139 GLU B CA 1
ATOM 4869 C C . GLU B 1 139 ? 27.109 16.203 -19.547 1 96.25 139 GLU B C 1
ATOM 4871 O O . GLU B 1 139 ? 28.297 16 -19.781 1 96.25 139 GLU B O 1
ATOM 4876 N N . THR B 1 140 ? 26.594 17.359 -19.297 1 97.62 140 THR B N 1
ATOM 4877 C CA . THR B 1 140 ? 27.453 18.531 -19.188 1 97.62 140 THR B CA 1
ATOM 4878 C C . THR B 1 140 ? 28.531 18.344 -18.125 1 97.62 140 THR B C 1
ATOM 4880 O O . THR B 1 140 ? 29.703 18.625 -18.375 1 97.62 140 THR B O 1
ATOM 4883 N N . LEU B 1 141 ? 28.141 17.812 -17 1 97.31 141 LEU B N 1
ATOM 4884 C CA . LEU B 1 141 ? 29.078 17.578 -15.906 1 97.31 141 LEU B CA 1
ATOM 4885 C C . LEU B 1 141 ? 30.094 16.516 -16.281 1 97.31 141 LEU B C 1
ATOM 4887 O O . LEU B 1 141 ? 31.281 16.656 -15.961 1 97.31 141 LEU B O 1
ATOM 4891 N N . ALA B 1 142 ? 29.641 15.539 -16.953 1 94.81 142 ALA B N 1
ATOM 4892 C CA . ALA B 1 142 ? 30.516 14.445 -17.359 1 94.81 142 ALA B CA 1
ATOM 4893 C C . ALA B 1 142 ? 31.578 14.93 -18.328 1 94.81 142 ALA B C 1
ATOM 4895 O O . ALA B 1 142 ? 32.688 14.391 -18.375 1 94.81 142 ALA B O 1
ATOM 4896 N N . ARG B 1 143 ? 31.297 15.984 -19.062 1 96.44 143 ARG B N 1
ATOM 4897 C CA . ARG B 1 143 ? 32.219 16.547 -20.047 1 96.44 143 ARG B CA 1
ATOM 4898 C C . ARG B 1 143 ? 33.094 17.625 -19.406 1 96.44 143 ARG B C 1
ATOM 4900 O O . ARG B 1 143 ? 33.844 18.312 -20.109 1 96.44 143 ARG B O 1
ATOM 4907 N N . GLY B 1 144 ? 32.938 17.766 -18.141 1 96.38 144 GLY B N 1
ATOM 4908 C CA . GLY B 1 144 ? 33.812 18.688 -17.438 1 96.38 144 GLY B CA 1
ATOM 4909 C C . GLY B 1 144 ? 33.188 20.047 -17.203 1 96.38 144 GLY B C 1
ATOM 4910 O O . GLY B 1 144 ? 33.844 20.953 -16.672 1 96.38 144 GLY B O 1
ATOM 4911 N N . GLY B 1 145 ? 31.938 20.172 -17.594 1 97.38 145 GLY B N 1
ATOM 4912 C CA . GLY B 1 145 ? 31.219 21.406 -17.328 1 97.38 145 GLY B CA 1
ATOM 4913 C C . GLY B 1 145 ? 30.781 21.547 -15.891 1 97.38 145 GLY B C 1
ATOM 4914 O O . GLY B 1 145 ? 31.156 20.75 -15.039 1 97.38 145 GLY B O 1
ATOM 4915 N N . ASP B 1 146 ? 30 22.734 -15.594 1 97.19 146 ASP B N 1
ATOM 4916 C CA . ASP B 1 146 ? 29.516 22.984 -14.242 1 97.19 146 ASP B CA 1
ATOM 4917 C C . ASP B 1 146 ? 28.016 23.219 -14.234 1 97.19 146 ASP B C 1
ATOM 4919 O O . ASP B 1 146 ? 27.344 23.016 -15.25 1 97.19 146 ASP B O 1
ATOM 4923 N N . SER B 1 147 ? 27.484 23.562 -13.039 1 98.25 147 SER B N 1
ATOM 4924 C CA . SER B 1 147 ? 26.031 23.625 -12.875 1 98.25 147 SER B CA 1
ATOM 4925 C C . SER B 1 147 ? 25.547 25.062 -12.938 1 98.25 147 SER B C 1
ATOM 4927 O O . SER B 1 147 ? 24.359 25.328 -12.719 1 98.25 147 SER B O 1
ATOM 4929 N N . ARG B 1 148 ? 26.281 26.062 -13.266 1 97.81 148 ARG B N 1
ATOM 4930 C CA . ARG B 1 148 ? 25.922 27.469 -13.156 1 97.81 148 ARG B CA 1
ATOM 4931 C C . ARG B 1 148 ? 24.781 27.812 -14.109 1 97.81 148 ARG B C 1
ATOM 4933 O O . ARG B 1 148 ? 23.812 28.469 -13.711 1 97.81 148 ARG B O 1
ATOM 4940 N N . ALA B 1 149 ? 24.859 27.406 -15.289 1 97.81 149 ALA B N 1
ATOM 4941 C CA . ALA B 1 149 ? 23.828 27.703 -16.281 1 97.81 149 ALA B CA 1
ATOM 4942 C C . ALA B 1 149 ? 22.5 27.031 -15.914 1 97.81 149 ALA B C 1
ATOM 4944 O O . ALA B 1 149 ? 21.438 27.625 -16.094 1 97.81 149 ALA B O 1
ATOM 4945 N N . PHE B 1 150 ? 22.641 25.859 -15.5 1 97.88 150 PHE B N 1
ATOM 4946 C CA . PHE B 1 150 ? 21.453 25.109 -15.07 1 97.88 150 PHE B CA 1
ATOM 4947 C C . PHE B 1 150 ? 20.734 25.859 -13.961 1 97.88 150 PHE B C 1
ATOM 4949 O O . PHE B 1 150 ? 19.516 26.078 -14.039 1 97.88 150 PHE B O 1
ATOM 4956 N N . TRP B 1 151 ? 21.438 26.312 -12.906 1 98.31 151 TRP B N 1
ATOM 4957 C CA . TRP B 1 151 ? 20.812 26.984 -11.773 1 98.31 151 TRP B CA 1
ATOM 4958 C C . TRP B 1 151 ? 20.25 28.344 -12.188 1 98.31 151 TRP B C 1
ATOM 4960 O O . TRP B 1 151 ? 19.234 28.781 -11.656 1 98.31 151 TRP B O 1
ATOM 4970 N N . ALA B 1 152 ? 20.875 28.984 -13.109 1 98 152 ALA B N 1
ATOM 4971 C CA . ALA B 1 152 ? 20.328 30.234 -13.625 1 98 152 ALA B CA 1
ATOM 4972 C C . ALA B 1 152 ? 18.969 30.016 -14.281 1 98 152 ALA B C 1
ATOM 4974 O O . ALA B 1 152 ? 18.047 30.797 -14.07 1 98 152 ALA B O 1
ATOM 4975 N N . GLU B 1 153 ? 18.906 29 -15.016 1 97.44 153 GLU B N 1
ATOM 4976 C CA . GLU B 1 153 ? 17.641 28.641 -15.656 1 97.44 153 GLU B CA 1
ATOM 4977 C C . GLU B 1 153 ? 16.578 28.281 -14.625 1 97.44 153 GLU B C 1
ATOM 4979 O O . GLU B 1 153 ? 15.438 28.734 -14.727 1 97.44 153 GLU B O 1
ATOM 4984 N N . VAL B 1 154 ? 17 27.484 -13.672 1 97.69 154 VAL B N 1
ATOM 4985 C CA . VAL B 1 154 ? 16.062 27.031 -12.633 1 97.69 154 VAL B CA 1
ATOM 4986 C C . VAL B 1 154 ? 15.578 28.234 -11.82 1 97.69 154 VAL B C 1
ATOM 4988 O O . VAL B 1 154 ? 14.406 28.297 -11.445 1 97.69 154 VAL B O 1
ATOM 4991 N N . ALA B 1 155 ? 16.422 29.109 -11.516 1 97.06 155 ALA B N 1
ATOM 4992 C CA . ALA B 1 155 ? 16.047 30.297 -10.766 1 97.06 155 ALA B CA 1
ATOM 4993 C C . ALA B 1 155 ? 15.016 31.125 -11.516 1 97.06 155 ALA B C 1
ATOM 4995 O O . ALA B 1 155 ? 14.141 31.75 -10.898 1 97.06 155 ALA B O 1
ATOM 4996 N N . GLN B 1 156 ? 15.086 31.156 -12.766 1 96.69 156 GLN B N 1
ATOM 4997 C CA . GLN B 1 156 ? 14.156 31.922 -13.594 1 96.69 156 GLN B CA 1
ATOM 4998 C C . GLN B 1 156 ? 12.805 31.203 -13.695 1 96.69 156 GLN B C 1
ATOM 5000 O O . GLN B 1 156 ? 11.758 31.859 -13.633 1 96.69 156 GLN B O 1
ATOM 5005 N N . GLN B 1 157 ? 12.836 29.953 -13.844 1 95.62 157 GLN B N 1
ATOM 5006 C CA . GLN B 1 157 ? 11.633 29.172 -14.086 1 95.62 157 GLN B CA 1
ATOM 5007 C C . GLN B 1 157 ? 10.93 28.828 -12.781 1 95.62 157 GLN B C 1
ATOM 5009 O O . GLN B 1 157 ? 9.711 28.625 -12.758 1 95.62 157 GLN B O 1
ATOM 5014 N N . GLY B 1 158 ? 11.711 28.672 -11.742 1 97 158 GLY B N 1
ATOM 5015 C CA . GLY B 1 158 ? 11.172 28.234 -10.469 1 97 158 GLY B CA 1
ATOM 5016 C C . GLY B 1 158 ? 11.18 26.719 -10.305 1 97 158 GLY B C 1
ATOM 5017 O O . GLY B 1 158 ? 11.484 25.984 -11.25 1 97 158 GLY B O 1
ATOM 5018 N N . THR B 1 159 ? 10.922 26.281 -9.148 1 97.88 159 THR B N 1
ATOM 5019 C CA . THR B 1 159 ? 10.836 24.859 -8.82 1 97.88 159 THR B CA 1
ATOM 5020 C C . THR B 1 159 ? 9.438 24.5 -8.328 1 97.88 159 THR B C 1
ATOM 5022 O O . THR B 1 159 ? 8.688 25.375 -7.895 1 97.88 159 THR B O 1
ATOM 5025 N N . PRO B 1 160 ? 9.094 23.156 -8.414 1 98.19 160 PRO B N 1
ATOM 5026 C CA . PRO B 1 160 ? 9.844 22.047 -8.992 1 98.19 160 PRO B CA 1
ATOM 5027 C C . PRO B 1 160 ? 9.953 22.141 -10.508 1 98.19 160 PRO B C 1
ATOM 5029 O O . PRO B 1 160 ? 9.195 22.875 -11.148 1 98.19 160 PRO B O 1
ATOM 5032 N N . LEU B 1 161 ? 10.953 21.422 -11.016 1 98.19 161 LEU B N 1
ATOM 5033 C CA . LEU B 1 161 ? 11.039 21.266 -12.461 1 98.19 161 LEU B CA 1
ATOM 5034 C C . LEU B 1 161 ? 9.938 20.344 -12.977 1 98.19 161 LEU B C 1
ATOM 5036 O O . LEU B 1 161 ? 9.742 19.25 -12.445 1 98.19 161 LEU B O 1
ATOM 5040 N N . VAL B 1 162 ? 9.219 20.828 -13.969 1 97.88 162 VAL B N 1
ATOM 5041 C CA . VAL B 1 162 ? 8.102 20.062 -14.508 1 97.88 162 VAL B CA 1
ATOM 5042 C C . VAL B 1 162 ? 8.312 19.828 -16 1 97.88 162 VAL B C 1
ATOM 5044 O O . VAL B 1 162 ? 8.516 20.781 -16.766 1 97.88 162 VAL B O 1
ATOM 5047 N N . GLU B 1 163 ? 8.305 18.562 -16.391 1 97.88 163 GLU B N 1
ATOM 5048 C CA . GLU B 1 163 ? 8.5 18.188 -17.781 1 97.88 163 GLU B CA 1
ATOM 5049 C C . GLU B 1 163 ? 7.422 17.203 -18.234 1 97.88 163 GLU B C 1
ATOM 5051 O O . GLU B 1 163 ? 6.988 16.344 -17.469 1 97.88 163 GLU B O 1
ATOM 5056 N N . PRO B 1 164 ? 6.992 17.391 -19.5 1 96.56 164 PRO B N 1
ATOM 5057 C CA . PRO B 1 164 ? 5.977 16.469 -20 1 96.56 164 PRO B CA 1
ATOM 5058 C C . PRO B 1 164 ? 6.504 15.039 -20.172 1 96.56 164 PRO B C 1
ATOM 5060 O O . PRO B 1 164 ? 7.676 14.852 -20.5 1 96.56 164 PRO B O 1
ATOM 5063 N N . ASP B 1 165 ? 5.672 14.094 -19.922 1 94.75 165 ASP B N 1
ATOM 5064 C CA . ASP B 1 165 ? 5.922 12.672 -20.125 1 94.75 165 ASP B CA 1
ATOM 5065 C C . ASP B 1 165 ? 4.648 11.945 -20.562 1 94.75 165 ASP B C 1
ATOM 5067 O O . ASP B 1 165 ? 3.98 11.32 -19.734 1 94.75 165 ASP B O 1
ATOM 5071 N N . GLY B 1 166 ? 4.422 11.914 -21.891 1 91.94 166 GLY B N 1
ATOM 5072 C CA . GLY B 1 166 ? 3.17 11.359 -22.375 1 91.94 166 GLY B CA 1
ATOM 5073 C C . GLY B 1 166 ? 1.945 12.047 -21.797 1 91.94 166 GLY B C 1
ATOM 5074 O O . GLY B 1 166 ? 1.793 13.258 -21.922 1 91.94 166 GLY B O 1
ATOM 5075 N N . ASP B 1 167 ? 1.13 11.227 -21.109 1 89.62 167 ASP B N 1
ATOM 5076 C CA . ASP B 1 167 ? -0.092 11.758 -20.516 1 89.62 167 ASP B CA 1
ATOM 5077 C C . ASP B 1 167 ? 0.162 12.234 -19.078 1 89.62 167 ASP B C 1
ATOM 5079 O O . ASP B 1 167 ? -0.756 12.711 -18.406 1 89.62 167 ASP B O 1
ATOM 5083 N N . GLY B 1 168 ? 1.453 12.125 -18.734 1 94 168 GLY B N 1
ATOM 5084 C CA . GLY B 1 168 ? 1.802 12.555 -17.391 1 94 168 GLY B CA 1
ATOM 5085 C C . GLY B 1 168 ? 2.883 13.617 -17.359 1 94 168 GLY B C 1
ATOM 5086 O O . GLY B 1 168 ? 3.08 14.336 -18.328 1 94 168 GLY B O 1
ATOM 5087 N N . LEU B 1 169 ? 3.391 13.781 -16.125 1 96.56 169 LEU B N 1
ATOM 5088 C CA . LEU B 1 169 ? 4.434 14.773 -15.883 1 96.56 169 LEU B CA 1
ATOM 5089 C C . LEU B 1 169 ? 5.602 14.164 -15.117 1 96.56 169 LEU B C 1
ATOM 5091 O O . LEU B 1 169 ? 5.406 13.273 -14.281 1 96.56 169 LEU B O 1
ATOM 5095 N N . ILE B 1 170 ? 6.762 14.617 -15.5 1 97.25 170 ILE B N 1
ATOM 5096 C CA . ILE B 1 170 ? 7.914 14.422 -14.625 1 97.25 170 ILE B CA 1
ATOM 5097 C C . ILE B 1 170 ? 8.109 15.648 -13.742 1 97.25 170 ILE B C 1
ATOM 5099 O O . ILE B 1 170 ? 8.336 16.75 -14.234 1 97.25 170 ILE B O 1
ATOM 5103 N N . VAL B 1 171 ? 7.949 15.398 -12.484 1 97.31 171 VAL B N 1
ATOM 5104 C CA . VAL B 1 171 ? 8.172 16.469 -11.516 1 97.31 171 VAL B CA 1
ATOM 5105 C C . VAL B 1 171 ? 9.461 16.203 -10.742 1 97.31 171 VAL B C 1
ATOM 5107 O O . VAL B 1 171 ? 9.602 15.164 -10.086 1 97.31 171 VAL B O 1
ATOM 5110 N N . THR B 1 172 ? 10.414 17.156 -10.836 1 98.25 172 THR B N 1
ATOM 5111 C CA . THR B 1 172 ? 11.711 17 -10.188 1 98.25 172 THR B CA 1
ATOM 5112 C C . THR B 1 172 ? 11.906 18.062 -9.102 1 98.25 172 THR B C 1
ATOM 5114 O O . THR B 1 172 ? 11.898 19.25 -9.383 1 98.25 172 THR B O 1
ATOM 5117 N N . PHE B 1 173 ? 12.062 17.578 -7.898 1 98.62 173 PHE B N 1
ATOM 5118 C CA . PHE B 1 173 ? 12.398 18.453 -6.777 1 98.62 173 PHE B CA 1
ATOM 5119 C C . PHE B 1 173 ? 13.906 18.656 -6.684 1 98.62 173 PHE B C 1
ATOM 5121 O O . PHE B 1 173 ? 14.68 17.703 -6.871 1 98.62 173 PHE B O 1
ATOM 5128 N N . LEU B 1 174 ? 14.258 19.906 -6.422 1 98.75 174 LEU B N 1
ATOM 5129 C CA . LEU B 1 174 ? 15.672 20.297 -6.461 1 98.75 174 LEU B CA 1
ATOM 5130 C C . LEU B 1 174 ? 16.062 21.031 -5.184 1 98.75 174 LEU B C 1
ATOM 5132 O O . LEU B 1 174 ? 15.242 21.703 -4.57 1 98.75 174 LEU B O 1
ATOM 5136 N N . TYR B 1 175 ? 17.25 20.859 -4.82 1 98.75 175 TYR B N 1
ATOM 5137 C CA . TYR B 1 175 ? 17.875 21.656 -3.773 1 98.75 175 TYR B CA 1
ATOM 5138 C C . TYR B 1 175 ? 19.344 21.906 -4.086 1 98.75 175 TYR B C 1
ATOM 5140 O O . TYR B 1 175 ? 20.047 21.016 -4.547 1 98.75 175 TYR B O 1
ATOM 5148 N N . ARG B 1 176 ? 19.812 23.094 -3.818 1 98.44 176 ARG B N 1
ATOM 5149 C CA . ARG B 1 176 ? 21.172 23.469 -4.176 1 98.44 176 ARG B CA 1
ATOM 5150 C C . ARG B 1 176 ? 22.078 23.484 -2.945 1 98.44 176 ARG B C 1
ATOM 5152 O O . ARG B 1 176 ? 21.75 24.109 -1.938 1 98.44 176 ARG B O 1
ATOM 5159 N N . GLY B 1 177 ? 23.125 22.766 -2.967 1 97.56 177 GLY B N 1
ATOM 5160 C CA . GLY B 1 177 ? 24.281 23.047 -2.137 1 97.56 177 GLY B CA 1
ATOM 5161 C C . GLY B 1 177 ? 24.188 22.438 -0.75 1 97.56 177 GLY B C 1
ATOM 5162 O O . GLY B 1 177 ? 24.938 22.812 0.153 1 97.56 177 GLY B O 1
ATOM 5163 N N . ALA B 1 178 ? 23.219 21.562 -0.441 1 97.44 178 ALA B N 1
ATOM 5164 C CA . ALA B 1 178 ? 23.25 20.844 0.836 1 97.44 178 ALA B CA 1
ATOM 5165 C C . ALA B 1 178 ? 24.547 20.047 0.989 1 97.44 178 ALA B C 1
ATOM 5167 O O . ALA B 1 178 ? 25.031 19.469 0.019 1 97.44 178 ALA B O 1
ATOM 5168 N N . ALA B 1 179 ? 25.062 19.984 2.176 1 96.12 179 ALA B N 1
ATOM 5169 C CA . ALA B 1 179 ? 26.344 19.344 2.416 1 96.12 179 ALA B CA 1
ATOM 5170 C C . ALA B 1 179 ? 26.203 17.828 2.451 1 96.12 179 ALA B C 1
ATOM 5172 O O . ALA B 1 179 ? 27.016 17.109 1.872 1 96.12 179 ALA B O 1
ATOM 5173 N N . GLN B 1 180 ? 25.125 17.359 3.064 1 95 180 GLN B N 1
ATOM 5174 C CA . GLN B 1 180 ? 25.125 15.938 3.365 1 95 180 GLN B CA 1
ATOM 5175 C C . GLN B 1 180 ? 23.891 15.25 2.777 1 95 180 GLN B C 1
ATOM 5177 O O . GLN B 1 180 ? 23.969 14.117 2.314 1 95 180 GLN B O 1
ATOM 5182 N N . ASN B 1 181 ? 22.766 15.875 2.879 1 96.94 181 ASN B N 1
ATOM 5183 C CA . ASN B 1 181 ? 21.516 15.234 2.463 1 96.94 181 ASN B CA 1
ATOM 5184 C C . ASN B 1 181 ? 20.375 16.25 2.326 1 96.94 181 ASN B C 1
ATOM 5186 O O . ASN B 1 181 ? 20.516 17.406 2.744 1 96.94 181 ASN B O 1
ATOM 5190 N N . VAL B 1 182 ? 19.328 15.859 1.669 1 98.44 182 VAL B N 1
ATOM 5191 C CA . VAL B 1 182 ? 18.094 16.625 1.581 1 98.44 182 VAL B CA 1
ATOM 5192 C C . VAL B 1 182 ? 16.891 15.672 1.661 1 98.44 182 VAL B C 1
ATOM 5194 O O . VAL B 1 182 ? 16.844 14.68 0.94 1 98.44 182 VAL B O 1
ATOM 5197 N N . ARG B 1 183 ? 15.977 15.977 2.543 1 98.12 183 ARG B N 1
ATOM 5198 C CA . ARG B 1 183 ? 14.758 15.195 2.668 1 98.12 183 ARG B CA 1
ATOM 5199 C C . ARG B 1 183 ? 13.555 15.961 2.119 1 98.12 183 ARG B C 1
ATOM 5201 O O . ARG B 1 183 ? 13.391 17.156 2.396 1 98.12 183 ARG B O 1
ATOM 5208 N N . LEU B 1 184 ? 12.805 15.273 1.295 1 97.94 184 LEU B N 1
ATOM 5209 C CA . LEU B 1 184 ? 11.562 15.828 0.764 1 97.94 184 LEU B CA 1
ATOM 5210 C C . LEU B 1 184 ? 10.367 15.375 1.6 1 97.94 184 LEU B C 1
ATOM 5212 O O . LEU B 1 184 ? 10.148 14.18 1.775 1 97.94 184 LEU B O 1
ATOM 5216 N N . VAL B 1 185 ? 9.586 16.359 2.135 1 97.25 185 VAL B N 1
ATOM 5217 C CA . VAL B 1 185 ? 8.359 16.094 2.881 1 97.25 185 VAL B CA 1
ATOM 5218 C C . VAL B 1 185 ? 7.152 16.562 2.072 1 97.25 185 VAL B C 1
ATOM 5220 O O . VAL B 1 185 ? 7.094 17.719 1.646 1 97.25 185 VAL B O 1
ATOM 5223 N N . GLY B 1 186 ? 6.246 15.656 1.915 1 96.31 186 GLY B N 1
ATOM 5224 C CA . GLY B 1 186 ? 5.035 16.031 1.201 1 96.31 186 GLY B CA 1
ATOM 5225 C C . GLY B 1 186 ? 5.129 15.805 -0.295 1 96.31 186 GLY B C 1
ATOM 5226 O O . GLY B 1 186 ? 4.332 16.344 -1.064 1 96.31 186 GLY B O 1
ATOM 5227 N N . GLY B 1 187 ? 6.117 15.023 -0.74 1 93.56 187 GLY B N 1
ATOM 5228 C CA . GLY B 1 187 ? 6.223 14.664 -2.143 1 93.56 187 GLY B CA 1
ATOM 5229 C C . GLY B 1 187 ? 5.223 13.602 -2.562 1 93.56 187 GLY B C 1
ATOM 5230 O O . GLY B 1 187 ? 4.383 13.188 -1.764 1 93.56 187 GLY B O 1
ATOM 5231 N N . PRO B 1 188 ? 5.25 13.312 -3.855 1 93.69 188 PRO B N 1
ATOM 5232 C CA . PRO B 1 188 ? 4.312 12.32 -4.383 1 93.69 188 PRO B CA 1
ATOM 5233 C C . PRO B 1 188 ? 4.723 10.891 -4.039 1 93.69 188 PRO B C 1
ATOM 5235 O O . PRO B 1 188 ? 5.016 10.094 -4.938 1 93.69 188 PRO B O 1
ATOM 5238 N N . SER B 1 189 ? 4.641 10.57 -2.797 1 90.94 189 SER B N 1
ATOM 5239 C CA . SER B 1 189 ? 4.961 9.25 -2.264 1 90.94 189 SER B CA 1
ATOM 5240 C C . SER B 1 189 ? 4.301 9.023 -0.909 1 90.94 189 SER B C 1
ATOM 5242 O O . SER B 1 189 ? 3.609 9.906 -0.395 1 90.94 189 SER B O 1
ATOM 5244 N N . ASN B 1 190 ? 4.465 7.852 -0.404 1 89 190 ASN B N 1
ATOM 5245 C CA . ASN B 1 190 ? 3.838 7.527 0.874 1 89 190 ASN B CA 1
ATOM 5246 C C . ASN B 1 190 ? 4.809 7.711 2.035 1 89 190 ASN B C 1
ATOM 5248 O O . ASN B 1 190 ? 4.586 7.184 3.127 1 89 190 ASN B O 1
ATOM 5252 N N . ASP B 1 191 ? 5.898 8.406 1.773 1 89.5 191 ASP B N 1
ATOM 5253 C CA . ASP B 1 191 ? 6.906 8.641 2.803 1 89.5 191 ASP B CA 1
ATOM 5254 C C . ASP B 1 191 ? 7.629 9.969 2.566 1 89.5 191 ASP B C 1
ATOM 5256 O O . ASP B 1 191 ? 7.25 10.742 1.684 1 89.5 191 ASP B O 1
ATOM 5260 N N . HIS B 1 192 ? 8.555 10.312 3.504 1 94.19 192 HIS B N 1
ATOM 5261 C CA . HIS B 1 192 ? 9.531 11.359 3.25 1 94.19 192 HIS B CA 1
ATOM 5262 C C . HIS B 1 192 ? 10.734 10.828 2.475 1 94.19 192 HIS B C 1
ATOM 5264 O O . HIS B 1 192 ? 11.383 9.875 2.912 1 94.19 192 HIS B O 1
ATOM 5270 N N . ASP B 1 193 ? 11.039 11.43 1.329 1 94.44 193 ASP B N 1
ATOM 5271 C CA . ASP B 1 193 ? 12.031 10.828 0.446 1 94.44 193 ASP B CA 1
ATOM 5272 C C . ASP B 1 193 ? 13.352 11.594 0.505 1 94.44 193 ASP B C 1
ATOM 5274 O O . ASP B 1 193 ? 13.359 12.828 0.584 1 94.44 193 ASP B O 1
ATOM 5278 N N . TRP B 1 194 ? 14.43 10.859 0.44 1 96.62 194 TRP B N 1
ATOM 5279 C CA . TRP B 1 194 ? 15.742 11.484 0.292 1 96.62 194 TRP B CA 1
ATOM 5280 C C . TRP B 1 194 ? 15.992 11.891 -1.158 1 96.62 194 TRP B C 1
ATOM 5282 O O . TRP B 1 194 ? 15.703 11.125 -2.08 1 96.62 194 TRP B O 1
ATOM 5292 N N . LEU B 1 195 ? 16.484 13.094 -1.311 1 98 195 LEU B N 1
ATOM 5293 C CA . LEU B 1 195 ? 17.047 13.445 -2.615 1 98 195 LEU B CA 1
ATOM 5294 C C . LEU B 1 195 ? 18.406 12.789 -2.82 1 98 195 LEU B C 1
ATOM 5296 O O . LEU B 1 195 ? 19.062 12.383 -1.854 1 98 195 LEU B O 1
ATOM 5300 N N . GLU B 1 196 ? 18.75 12.727 -4.082 1 97.25 196 GLU B N 1
ATOM 5301 C CA . GLU B 1 196 ? 20.062 12.203 -4.438 1 97.25 196 GLU B CA 1
ATOM 5302 C C . GLU B 1 196 ? 20.953 13.297 -5.043 1 97.25 196 GLU B C 1
ATOM 5304 O O . GLU B 1 196 ? 20.469 14.148 -5.789 1 97.25 196 GLU B O 1
ATOM 5309 N N . ARG B 1 197 ? 22.172 13.18 -4.691 1 97.94 197 ARG B N 1
ATOM 5310 C CA . ARG B 1 197 ? 23.125 14.125 -5.277 1 97.94 197 ARG B CA 1
ATOM 5311 C C . ARG B 1 197 ? 23.484 13.727 -6.703 1 97.94 197 ARG B C 1
ATOM 5313 O O . ARG B 1 197 ? 23.75 12.555 -6.977 1 97.94 197 ARG B O 1
ATOM 5320 N N . LEU B 1 198 ? 23.469 14.656 -7.594 1 97.75 198 LEU B N 1
ATOM 5321 C CA . LEU B 1 198 ? 23.969 14.391 -8.945 1 97.75 198 LEU B CA 1
ATOM 5322 C C . LEU B 1 198 ? 25.484 14.359 -8.977 1 97.75 198 LEU B C 1
ATOM 5324 O O . LEU B 1 198 ? 26.125 15.406 -9.094 1 97.75 198 LEU B O 1
ATOM 5328 N N . GLY B 1 199 ? 26.016 13.172 -8.883 1 94.19 199 GLY B N 1
ATOM 5329 C CA . GLY B 1 199 ? 27.453 13.055 -8.789 1 94.19 199 GLY B CA 1
ATOM 5330 C C . GLY B 1 199 ? 28.047 13.797 -7.598 1 94.19 199 GLY B C 1
ATOM 5331 O O . GLY B 1 199 ? 27.609 13.594 -6.461 1 94.19 199 GLY B O 1
ATOM 5332 N N . THR B 1 200 ? 29 14.625 -7.902 1 95.38 200 THR B N 1
ATOM 5333 C CA . THR B 1 200 ? 29.641 15.422 -6.852 1 95.38 200 THR B CA 1
ATOM 5334 C C . THR B 1 200 ? 29.234 16.891 -6.973 1 95.38 200 THR B C 1
ATOM 5336 O O . THR B 1 200 ? 29.875 17.766 -6.379 1 95.38 200 THR B O 1
ATOM 5339 N N . SER B 1 201 ? 28.219 17.078 -7.766 1 97.75 201 SER B N 1
ATOM 5340 C CA . SER B 1 201 ? 27.797 18.453 -8.008 1 97.75 201 SER B CA 1
ATOM 5341 C C . SER B 1 201 ? 27.047 19.031 -6.805 1 97.75 201 SER B C 1
ATOM 5343 O O . SER B 1 201 ? 26.953 18.375 -5.762 1 97.75 201 SER B O 1
ATOM 5345 N N . ASP B 1 202 ? 26.578 20.297 -6.938 1 98.38 202 ASP B N 1
ATOM 5346 C CA . ASP B 1 202 ? 25.797 20.953 -5.883 1 98.38 202 ASP B CA 1
ATOM 5347 C C . ASP B 1 202 ? 24.312 20.734 -6.082 1 98.38 202 ASP B C 1
ATOM 5349 O O . ASP B 1 202 ? 23.484 21.391 -5.441 1 98.38 202 ASP B O 1
ATOM 5353 N N . VAL B 1 203 ? 24.031 19.781 -6.98 1 98.62 203 VAL B N 1
ATOM 5354 C CA . VAL B 1 203 ? 22.641 19.562 -7.34 1 98.62 203 VAL B CA 1
ATOM 5355 C C . VAL B 1 203 ? 22.109 18.312 -6.625 1 98.62 203 VAL B C 1
ATOM 5357 O O . VAL B 1 203 ? 22.641 17.219 -6.797 1 98.62 203 VAL B O 1
ATOM 5360 N N . TRP B 1 204 ? 21.125 18.531 -5.754 1 98.69 204 TRP B N 1
ATOM 5361 C CA . TRP B 1 204 ? 20.328 17.438 -5.18 1 98.69 204 TRP B CA 1
ATOM 5362 C C . TRP B 1 204 ? 18.969 17.344 -5.867 1 98.69 204 TRP B C 1
ATOM 5364 O O . TRP B 1 204 ? 18.328 18.359 -6.152 1 98.69 204 TRP B O 1
ATOM 5374 N N . LEU B 1 205 ? 18.562 16.078 -6.199 1 98.44 205 LEU B N 1
ATOM 5375 C CA . LEU B 1 205 ? 17.312 15.969 -6.953 1 98.44 205 LEU B CA 1
ATOM 5376 C C . LEU B 1 205 ? 16.578 14.672 -6.621 1 98.44 205 LEU B C 1
ATOM 5378 O O . LEU B 1 205 ? 17.188 13.719 -6.129 1 98.44 205 LEU B O 1
ATOM 5382 N N . ARG B 1 206 ? 15.289 14.672 -6.867 1 97.12 206 ARG B N 1
ATOM 5383 C CA . ARG B 1 206 ? 14.445 13.492 -6.984 1 97.12 206 ARG B CA 1
ATOM 5384 C C . ARG B 1 206 ? 13.305 13.727 -7.973 1 97.12 206 ARG B C 1
ATOM 5386 O O . ARG B 1 206 ? 12.617 14.742 -7.895 1 97.12 206 ARG B O 1
ATOM 5393 N N . SER B 1 207 ? 13.172 12.781 -8.867 1 96.44 207 SER B N 1
ATOM 5394 C CA . SER B 1 207 ? 12.148 12.906 -9.898 1 96.44 207 SER B CA 1
ATOM 5395 C C . SER B 1 207 ? 11.023 11.898 -9.695 1 96.44 207 SER B C 1
ATOM 5397 O O . SER B 1 207 ? 11.266 10.766 -9.273 1 96.44 207 SER B O 1
ATOM 5399 N N . TYR B 1 208 ? 9.844 12.352 -10.016 1 95.31 208 TYR B N 1
ATOM 5400 C CA . TYR B 1 208 ? 8.656 11.508 -9.969 1 95.31 208 TYR B CA 1
ATOM 5401 C C . TYR B 1 208 ? 7.848 11.633 -11.25 1 95.31 208 TYR B C 1
ATOM 5403 O O . TYR B 1 208 ? 7.773 12.719 -11.844 1 95.31 208 TYR B O 1
ATOM 5411 N N . ARG B 1 209 ? 7.258 10.547 -11.703 1 95.06 209 ARG B N 1
ATOM 5412 C CA . ARG B 1 209 ? 6.191 10.633 -12.703 1 95.06 209 ARG B CA 1
ATOM 5413 C C . ARG B 1 209 ? 4.824 10.742 -12.031 1 95.06 209 ARG B C 1
ATOM 5415 O O . ARG B 1 209 ? 4.469 9.914 -11.195 1 95.06 209 ARG B O 1
ATOM 5422 N N . VAL B 1 210 ? 4.043 11.781 -12.383 1 95.25 210 VAL B N 1
ATOM 5423 C CA . VAL B 1 210 ? 2.754 12.031 -11.742 1 95.25 210 VAL B CA 1
ATOM 5424 C C . VAL B 1 210 ? 1.712 12.391 -12.797 1 95.25 210 VAL B C 1
ATOM 5426 O O . VAL B 1 210 ? 2.055 12.672 -13.953 1 95.25 210 VAL B O 1
ATOM 5429 N N . GLY B 1 211 ? 0.413 12.281 -12.461 1 93.75 211 GLY B N 1
ATOM 5430 C CA . GLY B 1 211 ? -0.647 12.789 -13.32 1 93.75 211 GLY B CA 1
ATOM 5431 C C . GLY B 1 211 ? -0.757 14.305 -13.297 1 93.75 211 GLY B C 1
ATOM 5432 O O . GLY B 1 211 ? -0.329 14.945 -12.336 1 93.75 211 GLY B O 1
ATOM 5433 N N . PRO B 1 212 ? -1.365 14.805 -14.312 1 95.94 212 PRO B N 1
ATOM 5434 C CA . PRO B 1 212 ? -1.48 16.266 -14.391 1 95.94 212 PRO B CA 1
ATOM 5435 C C . PRO B 1 212 ? -2.438 16.828 -13.344 1 95.94 212 PRO B C 1
ATOM 5437 O O . PRO B 1 212 ? -2.506 18.047 -13.164 1 95.94 212 PRO B O 1
ATOM 5440 N N . ASP B 1 213 ? -3.139 16.016 -12.641 1 96.38 213 ASP B N 1
ATOM 5441 C CA . ASP B 1 213 ? -4.117 16.484 -11.656 1 96.38 213 ASP B CA 1
ATOM 5442 C C . ASP B 1 213 ? -3.51 16.531 -10.258 1 96.38 213 ASP B C 1
ATOM 5444 O O . ASP B 1 213 ? -4.211 16.812 -9.281 1 96.38 213 ASP B O 1
ATOM 5448 N N . ILE B 1 214 ? -2.191 16.422 -10.18 1 96.75 214 ILE B N 1
ATOM 5449 C CA . ILE B 1 214 ? -1.501 16.359 -8.898 1 96.75 214 ILE B CA 1
ATOM 5450 C C . ILE B 1 214 ? -1.586 17.719 -8.203 1 96.75 214 ILE B C 1
ATOM 5452 O O . ILE B 1 214 ? -1.507 18.766 -8.859 1 96.75 214 ILE B O 1
ATOM 5456 N N . ARG B 1 215 ? -1.804 17.719 -6.895 1 97.81 215 ARG B N 1
ATOM 5457 C CA . ARG B 1 215 ? -1.698 18.875 -6.012 1 97.81 215 ARG B CA 1
ATOM 5458 C C . ARG B 1 215 ? -0.95 18.516 -4.73 1 97.81 215 ARG B C 1
ATOM 5460 O O . ARG B 1 215 ? -1.257 17.516 -4.082 1 97.81 215 ARG B O 1
ATOM 5467 N N . LEU B 1 216 ? 0.058 19.359 -4.391 1 97.25 216 LEU B N 1
ATOM 5468 C CA . LEU B 1 216 ? 0.767 19.062 -3.152 1 97.25 216 LEU B CA 1
ATOM 5469 C C . LEU B 1 216 ? 1.366 20.328 -2.547 1 97.25 216 LEU B C 1
ATOM 5471 O O . LEU B 1 216 ? 1.696 21.266 -3.268 1 97.25 216 LEU B O 1
ATOM 5475 N N . SER B 1 217 ? 1.416 20.391 -1.272 1 98.31 217 SER B N 1
ATOM 5476 C CA . SER B 1 217 ? 2.379 21.203 -0.545 1 98.31 217 SER B CA 1
ATOM 5477 C C . SER B 1 217 ? 3.574 20.375 -0.085 1 98.31 217 SER B C 1
ATOM 5479 O O . SER B 1 217 ? 3.436 19.188 0.219 1 98.31 217 SER B O 1
ATOM 5481 N N . TYR B 1 218 ? 4.719 20.984 -0.164 1 98.25 218 TYR B N 1
ATOM 5482 C CA . TYR B 1 218 ? 5.918 20.234 0.168 1 98.25 218 TYR B CA 1
ATOM 5483 C C . TYR B 1 218 ? 6.957 21.109 0.849 1 98.25 218 TYR B C 1
ATOM 5485 O O . TYR B 1 218 ? 6.852 22.344 0.817 1 98.25 218 TYR B O 1
ATOM 5493 N N . ARG B 1 219 ? 7.875 20.5 1.564 1 98.12 219 ARG B N 1
ATOM 5494 C CA . ARG B 1 219 ? 9.008 21.125 2.236 1 98.12 219 ARG B CA 1
ATOM 5495 C C . ARG B 1 219 ? 10.297 20.344 1.967 1 98.12 219 ARG B C 1
ATOM 5497 O O . ARG B 1 219 ? 10.258 19.188 1.544 1 98.12 219 ARG B O 1
ATOM 5504 N N . LEU B 1 220 ? 11.383 21.016 2.139 1 98.5 220 LEU B N 1
ATOM 5505 C CA . LEU B 1 220 ? 12.703 20.406 1.989 1 98.5 220 LEU B CA 1
ATOM 5506 C C . LEU B 1 220 ? 13.523 20.578 3.264 1 98.5 220 LEU B C 1
ATOM 5508 O O . LEU B 1 220 ? 13.57 21.672 3.842 1 98.5 220 LEU B O 1
ATOM 5512 N N . ALA B 1 221 ? 14.109 19.484 3.697 1 98.19 221 ALA B N 1
ATOM 5513 C CA . ALA B 1 221 ? 14.977 19.5 4.871 1 98.19 221 ALA B CA 1
ATOM 5514 C C . ALA B 1 221 ? 16.422 19.203 4.492 1 98.19 221 ALA B C 1
ATOM 5516 O O . ALA B 1 221 ? 16.812 18.031 4.371 1 98.19 221 ALA B O 1
ATOM 5517 N N . PRO B 1 222 ? 17.25 20.234 4.312 1 97.75 222 PRO B N 1
ATOM 5518 C CA . PRO B 1 222 ? 18.656 20 4.031 1 97.75 222 PRO B CA 1
ATOM 5519 C C . PRO B 1 222 ? 19.469 19.688 5.285 1 97.75 222 PRO B C 1
ATOM 5521 O O . PRO B 1 222 ? 19.172 20.219 6.363 1 97.75 222 PRO B O 1
ATOM 5524 N N . ASP B 1 223 ? 20.406 18.828 5.102 1 96.75 223 ASP B N 1
ATOM 5525 C CA . ASP B 1 223 ? 21.422 18.547 6.117 1 96.75 223 ASP B CA 1
ATOM 5526 C C . ASP B 1 223 ? 20.766 18.188 7.453 1 96.75 223 ASP B C 1
ATOM 5528 O O . ASP B 1 223 ? 21.109 18.781 8.484 1 96.75 223 ASP B O 1
ATOM 5532 N N . VAL B 1 224 ? 19.828 17.25 7.398 1 96.81 224 VAL B N 1
ATOM 5533 C CA . VAL B 1 224 ? 19.188 16.688 8.586 1 96.81 224 VAL B CA 1
ATOM 5534 C C . VAL B 1 224 ? 20.234 16.078 9.508 1 96.81 224 VAL B C 1
ATOM 5536 O O . VAL B 1 224 ? 21.031 15.242 9.078 1 96.81 224 VAL B O 1
ATOM 5539 N N . PRO B 1 225 ? 20.219 16.516 10.766 1 95.81 225 PRO B N 1
ATOM 5540 C CA . PRO B 1 225 ? 21.234 15.969 11.68 1 95.81 225 PRO B CA 1
ATOM 5541 C C . PRO B 1 225 ? 21.094 14.469 11.891 1 95.81 225 PRO B C 1
ATOM 5543 O O . PRO B 1 225 ? 19.969 13.945 11.93 1 95.81 225 PRO B O 1
ATOM 5546 N N . ALA B 1 226 ? 22.172 13.797 12 1 93.69 226 ALA B N 1
ATOM 5547 C CA . ALA B 1 226 ? 22.203 12.406 12.445 1 93.69 226 ALA B CA 1
ATOM 5548 C C . ALA B 1 226 ? 22.188 12.312 13.969 1 93.69 226 ALA B C 1
ATOM 5550 O O . ALA B 1 226 ? 23.141 12.75 14.617 1 93.69 226 ALA B O 1
ATOM 5551 N N . LEU B 1 227 ? 21.172 11.781 14.531 1 94.56 227 LEU B N 1
ATOM 5552 C CA . LEU B 1 227 ? 21.031 11.797 15.984 1 94.56 227 LEU B CA 1
ATOM 5553 C C . LEU B 1 227 ? 21.203 10.398 16.562 1 94.56 227 LEU B C 1
ATOM 5555 O O . LEU B 1 227 ? 20.766 9.406 15.969 1 94.56 227 LEU B O 1
ATOM 5559 N N . PRO B 1 228 ? 21.828 10.336 17.703 1 91 228 PRO B N 1
ATOM 5560 C CA . PRO B 1 228 ? 21.766 9.062 18.422 1 91 228 PRO B CA 1
ATOM 5561 C C . PRO B 1 228 ? 20.375 8.758 18.969 1 91 228 PRO B C 1
ATOM 5563 O O . PRO B 1 228 ? 19.578 9.672 19.156 1 91 228 PRO B O 1
ATOM 5566 N N . GLY B 1 229 ? 20.156 7.52 19.094 1 87.56 229 GLY B N 1
ATOM 5567 C CA . GLY B 1 229 ? 18.875 7.145 19.656 1 87.56 229 GLY B CA 1
ATOM 5568 C C . GLY B 1 229 ? 18.047 6.27 18.734 1 87.56 229 GLY B C 1
ATOM 5569 O O . GLY B 1 229 ? 18.562 5.746 17.75 1 87.56 229 GLY B O 1
ATOM 5570 N N . PRO B 1 230 ? 16.766 6.109 19.109 1 85.56 230 PRO B N 1
ATOM 5571 C CA . PRO B 1 230 ? 15.898 5.242 18.312 1 85.56 230 PRO B CA 1
ATOM 5572 C C . PRO B 1 230 ? 15.523 5.859 16.969 1 85.56 230 PRO B C 1
ATOM 5574 O O . PRO B 1 230 ? 15.664 7.066 16.781 1 85.56 230 PRO B O 1
ATOM 5577 N N . PRO B 1 231 ? 15.008 5.023 16.016 1 82.81 231 PRO B N 1
ATOM 5578 C CA . PRO B 1 231 ? 14.656 5.484 14.68 1 82.81 231 PRO B CA 1
ATOM 5579 C C . PRO B 1 231 ? 13.656 6.637 14.688 1 82.81 231 PRO B C 1
ATOM 5581 O O . PRO B 1 231 ? 13.727 7.523 13.828 1 82.81 231 PRO B O 1
ATOM 5584 N N . ARG B 1 232 ? 12.828 6.68 15.633 1 86.75 232 ARG B N 1
ATOM 5585 C CA . ARG B 1 232 ? 11.836 7.746 15.711 1 86.75 232 ARG B CA 1
ATOM 5586 C C . ARG B 1 232 ? 12.5 9.102 15.945 1 86.75 232 ARG B C 1
ATOM 5588 O O . ARG B 1 232 ? 12.078 10.109 15.375 1 86.75 232 ARG B O 1
ATOM 5595 N N . ALA B 1 233 ? 13.445 9.102 16.766 1 87.88 233 ALA B N 1
ATOM 5596 C CA . ALA B 1 233 ? 14.18 10.336 17.016 1 87.88 233 ALA B CA 1
ATOM 5597 C C . ALA B 1 233 ? 14.82 10.867 15.734 1 87.88 233 ALA B C 1
ATOM 5599 O O . ALA B 1 233 ? 14.758 12.07 15.461 1 87.88 233 ALA B O 1
ATOM 5600 N N . GLN B 1 234 ? 15.375 9.992 15.008 1 88.81 234 GLN B N 1
ATOM 5601 C CA . GLN B 1 234 ? 15.992 10.367 13.742 1 88.81 234 GLN B CA 1
ATOM 5602 C C . GLN B 1 234 ? 14.953 10.898 12.758 1 88.81 234 GLN B C 1
ATOM 5604 O O . GLN B 1 234 ? 15.203 11.867 12.047 1 88.81 234 GLN B O 1
ATOM 5609 N N . ARG B 1 235 ? 13.859 10.25 12.758 1 89.19 235 ARG B N 1
ATOM 5610 C CA . ARG B 1 235 ? 12.812 10.688 11.844 1 89.19 235 ARG B CA 1
ATOM 5611 C C . ARG B 1 235 ? 12.359 12.109 12.172 1 89.19 235 ARG B C 1
ATOM 5613 O O . ARG B 1 235 ? 12.125 12.914 11.273 1 89.19 235 ARG B O 1
ATOM 5620 N N . MET B 1 236 ? 12.305 12.453 13.438 1 92.19 236 MET B N 1
ATOM 5621 C CA . MET B 1 236 ? 11.844 13.766 13.875 1 92.19 236 MET B CA 1
ATOM 5622 C C . MET B 1 236 ? 12.898 14.828 13.609 1 92.19 236 MET B C 1
ATOM 5624 O O . MET B 1 236 ? 12.586 16.016 13.562 1 92.19 236 MET B O 1
ATOM 5628 N N . ALA B 1 237 ? 14.086 14.398 13.398 1 93.69 237 ALA B N 1
ATOM 5629 C CA . ALA B 1 237 ? 15.195 15.336 13.211 1 93.69 237 ALA B CA 1
ATOM 5630 C C . ALA B 1 237 ? 14.977 16.203 11.977 1 93.69 237 ALA B C 1
ATOM 5632 O O . ALA B 1 237 ? 15.523 17.297 11.875 1 93.69 237 ALA B O 1
ATOM 5633 N N . LEU B 1 238 ? 14.172 15.648 11.055 1 94.38 238 LEU B N 1
ATOM 5634 C CA . LEU B 1 238 ? 13.961 16.422 9.836 1 94.38 238 LEU B CA 1
ATOM 5635 C C . LEU B 1 238 ? 13.234 17.734 10.148 1 94.38 238 LEU B C 1
ATOM 5637 O O . LEU B 1 238 ? 13.43 18.734 9.453 1 94.38 238 LEU B O 1
ATOM 5641 N N . LEU B 1 239 ? 12.469 17.75 11.211 1 95.38 239 LEU B N 1
ATOM 5642 C CA . LEU B 1 239 ? 11.695 18.922 11.586 1 95.38 239 LEU B CA 1
ATOM 5643 C C . LEU B 1 239 ? 12.625 20.078 11.992 1 95.38 239 LEU B C 1
ATOM 5645 O O . LEU B 1 239 ? 12.195 21.234 12.047 1 95.38 239 LEU B O 1
ATOM 5649 N N . ALA B 1 240 ? 13.844 19.734 12.195 1 95.94 240 ALA B N 1
ATOM 5650 C CA . ALA B 1 240 ? 14.789 20.75 12.688 1 95.94 240 ALA B CA 1
ATOM 5651 C C . ALA B 1 240 ? 15.289 21.625 11.547 1 95.94 240 ALA B C 1
ATOM 5653 O O . ALA B 1 240 ? 15.781 22.734 11.781 1 95.94 240 ALA B O 1
ATOM 5654 N N . THR B 1 241 ? 15.156 21.156 10.328 1 95.62 241 THR B N 1
ATOM 5655 C CA . THR B 1 241 ? 15.75 21.906 9.234 1 95.62 241 THR B CA 1
ATOM 5656 C C . THR B 1 241 ? 14.742 22.094 8.094 1 95.62 241 THR B C 1
ATOM 5658 O O . THR B 1 241 ? 15.039 22.766 7.105 1 95.62 241 THR B O 1
ATOM 5661 N N . VAL B 1 242 ? 13.586 21.578 8.242 1 96.5 242 VAL B N 1
ATOM 5662 C CA . VAL B 1 242 ? 12.609 21.578 7.156 1 96.5 242 VAL B CA 1
ATOM 5663 C C . VAL B 1 242 ? 12.148 23.016 6.871 1 96.5 242 VAL B C 1
ATOM 5665 O O . VAL B 1 242 ? 12.055 23.828 7.785 1 96.5 242 VAL B O 1
ATOM 5668 N N . GLY B 1 243 ? 11.898 23.375 5.66 1 95.69 243 GLY B N 1
ATOM 5669 C CA . GLY B 1 243 ? 11.398 24.656 5.219 1 95.69 243 GLY B CA 1
ATOM 5670 C C . GLY B 1 243 ? 10.93 24.656 3.775 1 95.69 243 GLY B C 1
ATOM 5671 O O . GLY B 1 243 ? 10.961 23.625 3.109 1 95.69 243 GLY B O 1
ATOM 5672 N N . PRO B 1 244 ? 10.461 25.781 3.396 1 96.94 244 PRO B N 1
ATOM 5673 C CA . PRO B 1 244 ? 9.992 25.875 2.012 1 96.94 244 PRO B CA 1
ATOM 5674 C C . PRO B 1 244 ? 11.125 25.766 0.995 1 96.94 244 PRO B C 1
ATOM 5676 O O . PRO B 1 244 ? 12.297 25.953 1.34 1 96.94 244 PRO B O 1
ATOM 5679 N N . ASP B 1 245 ? 10.789 25.328 -0.201 1 97.94 245 ASP B N 1
ATOM 5680 C CA . ASP B 1 245 ? 11.688 25.328 -1.349 1 97.94 245 ASP B CA 1
ATOM 5681 C C . ASP B 1 245 ? 12.133 26.75 -1.691 1 97.94 245 ASP B C 1
ATOM 5683 O O . ASP B 1 245 ? 11.32 27.594 -2.09 1 97.94 245 ASP B O 1
ATOM 5687 N N . PRO B 1 246 ? 13.406 27.016 -1.57 1 96.38 246 PRO B N 1
ATOM 5688 C CA . PRO B 1 246 ? 13.883 28.391 -1.764 1 96.38 246 PRO B CA 1
ATOM 5689 C C . PRO B 1 246 ? 13.594 28.922 -3.166 1 96.38 246 PRO B C 1
ATOM 5691 O O . PRO B 1 246 ? 13.516 30.141 -3.367 1 96.38 246 PRO B O 1
ATOM 5694 N N . LEU B 1 247 ? 13.391 28.078 -4.086 1 97.81 247 LEU B N 1
ATOM 5695 C CA . LEU B 1 247 ? 13.25 28.531 -5.461 1 97.81 247 LEU B CA 1
ATOM 5696 C C . LEU B 1 247 ? 11.805 28.422 -5.93 1 97.81 247 LEU B C 1
ATOM 5698 O O . LEU B 1 247 ? 11.523 28.547 -7.125 1 97.81 247 LEU B O 1
ATOM 5702 N N . ASN B 1 248 ? 10.883 28.109 -5.078 1 98 248 ASN B N 1
ATOM 5703 C CA . ASN B 1 248 ? 9.453 28.141 -5.344 1 98 248 ASN B CA 1
ATOM 5704 C C . ASN B 1 248 ? 8.789 29.375 -4.73 1 98 248 ASN B C 1
ATOM 5706 O O . ASN B 1 248 ? 8.688 29.484 -3.51 1 98 248 ASN B O 1
ATOM 5710 N N . PRO B 1 249 ? 8.344 30.297 -5.5 1 95.25 249 PRO B N 1
ATOM 5711 C CA . PRO B 1 249 ? 7.758 31.531 -4.945 1 95.25 249 PRO B CA 1
ATOM 5712 C C . PRO B 1 249 ? 6.371 31.297 -4.352 1 95.25 249 PRO B C 1
ATOM 5714 O O . PRO B 1 249 ? 5.848 32.188 -3.652 1 95.25 249 PRO B O 1
ATOM 5717 N N . ARG B 1 250 ? 5.75 30.203 -4.645 1 96.12 250 ARG B N 1
ATOM 5718 C CA . ARG B 1 250 ? 4.426 29.891 -4.109 1 96.12 250 ARG B CA 1
ATOM 5719 C C . ARG B 1 250 ? 4.531 29.219 -2.744 1 96.12 250 ARG B C 1
ATOM 5721 O O . ARG B 1 250 ? 4.969 28.078 -2.646 1 96.12 250 ARG B O 1
ATOM 5728 N N . ARG B 1 251 ? 4.055 29.938 -1.717 1 95.25 251 ARG B N 1
ATOM 5729 C CA . ARG B 1 251 ? 4.184 29.484 -0.338 1 95.25 251 ARG B CA 1
ATOM 5730 C C . ARG B 1 251 ? 2.812 29.234 0.287 1 95.25 251 ARG B C 1
ATOM 5732 O O . ARG B 1 251 ? 1.812 29.797 -0.156 1 95.25 251 ARG B O 1
ATOM 5739 N N . TRP B 1 252 ? 2.799 28.359 1.181 1 95.19 252 TRP B N 1
ATOM 5740 C CA . TRP B 1 252 ? 1.598 28 1.933 1 95.19 252 TRP B CA 1
ATOM 5741 C C . TRP B 1 252 ? 1.95 27.547 3.344 1 95.19 252 TRP B C 1
ATOM 5743 O O . TRP B 1 252 ? 2.975 26.891 3.555 1 95.19 252 TRP B O 1
ATOM 5753 N N . PRO B 1 253 ? 1.183 27.906 4.316 1 93.31 253 PRO B N 1
ATOM 5754 C CA . PRO B 1 253 ? 0.051 28.844 4.285 1 93.31 253 PRO B CA 1
ATOM 5755 C C . PRO B 1 253 ? 0.482 30.281 4.062 1 93.31 253 PRO B C 1
ATOM 5757 O O . PRO B 1 253 ? 1.639 30.641 4.316 1 93.31 253 PRO B O 1
ATOM 5760 N N . GLU B 1 254 ? -0.307 31.109 3.613 1 87.06 254 GLU B N 1
ATOM 5761 C CA . GLU B 1 254 ? 0.009 32.469 3.135 1 87.06 254 GLU B CA 1
ATOM 5762 C C . GLU B 1 254 ? 0.723 33.281 4.211 1 87.06 254 GLU B C 1
ATOM 5764 O O . GLU B 1 254 ? 1.696 33.969 3.922 1 87.06 254 GLU B O 1
ATOM 5769 N N . ASP B 1 255 ? 0.376 33.219 5.438 1 82.94 255 ASP B N 1
ATOM 5770 C CA . ASP B 1 255 ? 0.947 34.062 6.48 1 82.94 255 ASP B CA 1
ATOM 5771 C C . ASP B 1 255 ? 2.221 33.469 7.055 1 82.94 255 ASP B C 1
ATOM 5773 O O . ASP B 1 255 ? 3.176 34.156 7.367 1 82.94 255 ASP B O 1
ATOM 5777 N N . ARG B 1 256 ? 2.352 32.188 7.059 1 86.56 256 ARG B N 1
ATOM 5778 C CA . ARG B 1 256 ? 3.459 31.484 7.719 1 86.56 256 ARG B CA 1
ATOM 5779 C C . ARG B 1 256 ? 4.52 31.062 6.707 1 86.56 256 ARG B C 1
ATOM 5781 O O . ARG B 1 256 ? 5.715 31.125 6.996 1 86.56 256 ARG B O 1
ATOM 5788 N N . ALA B 1 257 ? 4.074 30.703 5.547 1 89.19 257 ALA B N 1
ATOM 5789 C CA . ALA B 1 257 ? 4.965 30.359 4.438 1 89.19 257 ALA B CA 1
ATOM 5790 C C . ALA B 1 257 ? 5.957 29.281 4.84 1 89.19 257 ALA B C 1
ATOM 5792 O O . ALA B 1 257 ? 7.164 29.422 4.633 1 89.19 257 ALA B O 1
ATOM 5793 N N . THR B 1 258 ? 5.438 28.266 5.434 1 93.56 258 THR B N 1
ATOM 5794 C CA . THR B 1 258 ? 6.289 27.203 5.957 1 93.56 258 THR B CA 1
ATOM 5795 C C . THR B 1 258 ? 6.496 26.109 4.91 1 93.56 258 THR B C 1
ATOM 5797 O O . THR B 1 258 ? 7.355 25.25 5.074 1 93.56 258 THR B O 1
ATOM 5800 N N . ALA B 1 259 ? 5.719 26.172 3.848 1 97.44 259 ALA B N 1
ATOM 5801 C CA . ALA B 1 259 ? 5.805 25.172 2.783 1 97.44 259 ALA B CA 1
ATOM 5802 C C . ALA B 1 259 ? 5.68 25.828 1.409 1 97.44 259 ALA B C 1
ATOM 5804 O O . ALA B 1 259 ? 5.332 27 1.305 1 97.44 259 ALA B O 1
ATOM 5805 N N . SER B 1 260 ? 6.082 25.078 0.412 1 98.25 260 SER B N 1
ATOM 5806 C CA . SER B 1 260 ? 5.84 25.438 -0.983 1 98.25 260 SER B CA 1
ATOM 5807 C C . SER B 1 260 ? 4.727 24.578 -1.586 1 98.25 260 SER B C 1
ATOM 5809 O O . SER B 1 260 ? 4.312 23.594 -0.994 1 98.25 260 SER B O 1
ATOM 5811 N N . VAL B 1 261 ? 4.184 25.047 -2.76 1 98.12 261 VAL B N 1
ATOM 5812 C CA . VAL B 1 261 ? 3.066 24.297 -3.326 1 98.12 261 VAL B CA 1
ATOM 5813 C C . VAL B 1 261 ? 3.311 24.047 -4.812 1 98.12 261 VAL B C 1
ATOM 5815 O O . VAL B 1 261 ? 4.074 24.766 -5.453 1 98.12 261 VAL B O 1
ATOM 5818 N N . TYR B 1 262 ? 2.764 22.984 -5.285 1 98.06 262 TYR B N 1
ATOM 5819 C CA . TYR B 1 262 ? 2.67 22.703 -6.715 1 98.06 262 TYR B CA 1
ATOM 5820 C C . TYR B 1 262 ? 1.289 22.172 -7.074 1 98.06 262 TYR B C 1
ATOM 5822 O O . TYR B 1 262 ? 0.748 21.312 -6.371 1 98.06 262 TYR B O 1
ATOM 5830 N N . GLU B 1 263 ? 0.735 22.719 -8.086 1 98.06 263 GLU B N 1
ATOM 5831 C CA . GLU B 1 263 ? -0.523 22.281 -8.672 1 98.06 263 GLU B CA 1
ATOM 5832 C C . GLU B 1 263 ? -0.361 21.969 -10.164 1 98.06 263 GLU B C 1
ATOM 5834 O O . GLU B 1 263 ? 0.008 22.859 -10.945 1 98.06 263 GLU B O 1
ATOM 5839 N N . GLY B 1 264 ? -0.681 20.75 -10.531 1 97.69 264 GLY B N 1
ATOM 5840 C CA . GLY B 1 264 ? -0.646 20.406 -11.945 1 97.69 264 GLY B CA 1
ATOM 5841 C C . GLY B 1 264 ? -1.683 21.141 -12.766 1 97.69 264 GLY B C 1
ATOM 5842 O O . GLY B 1 264 ? -2.635 21.703 -12.219 1 97.69 264 GLY B O 1
ATOM 5843 N N . PRO B 1 265 ? -1.493 21.031 -14.094 1 97.25 265 PRO B N 1
ATOM 5844 C CA . PRO B 1 265 ? -2.367 21.812 -14.969 1 97.25 265 PRO B CA 1
ATOM 5845 C C . PRO B 1 265 ? -3.822 21.359 -14.914 1 97.25 265 PRO B C 1
ATOM 5847 O O . PRO B 1 265 ? -4.73 22.125 -15.234 1 97.25 265 PRO B O 1
ATOM 5850 N N . ALA B 1 266 ? -4.051 20.094 -14.5 1 97.06 266 ALA B N 1
ATOM 5851 C CA . ALA B 1 266 ? -5.414 19.562 -14.445 1 97.06 266 ALA B CA 1
ATOM 5852 C C . ALA B 1 266 ? -5.863 19.359 -13 1 97.06 266 ALA B C 1
ATOM 5854 O O . ALA B 1 266 ? -6.793 18.594 -12.734 1 97.06 266 ALA B O 1
ATOM 5855 N N . ALA B 1 267 ? -5.168 19.984 -12.031 1 97.69 267 ALA B N 1
ATOM 5856 C CA . ALA B 1 267 ? -5.602 19.891 -10.641 1 97.69 267 ALA B CA 1
ATOM 5857 C C . ALA B 1 267 ? -7.027 20.406 -10.469 1 97.69 267 ALA B C 1
ATOM 5859 O O . ALA B 1 267 ? -7.383 21.438 -11.039 1 97.69 267 ALA B O 1
ATOM 5860 N N . PRO B 1 268 ? -7.789 19.734 -9.719 1 97 268 PRO B N 1
ATOM 5861 C CA . PRO B 1 268 ? -9.172 20.172 -9.555 1 97 268 PRO B CA 1
ATOM 5862 C C . PRO B 1 268 ? -9.289 21.562 -8.914 1 97 268 PRO B C 1
ATOM 5864 O O . PRO B 1 268 ? -8.438 21.938 -8.094 1 97 268 PRO B O 1
ATOM 5867 N N . GLU B 1 269 ? -10.328 22.188 -9.266 1 96.81 269 GLU B N 1
ATOM 5868 C CA . GLU B 1 269 ? -10.609 23.469 -8.633 1 96.81 269 GLU B CA 1
ATOM 5869 C C . GLU B 1 269 ? -10.867 23.297 -7.141 1 96.81 269 GLU B C 1
ATOM 5871 O O . GLU B 1 269 ? -11.352 22.25 -6.699 1 96.81 269 GLU B O 1
ATOM 5876 N N . GLN B 1 270 ? -10.508 24.359 -6.414 1 98.19 270 GLN B N 1
ATOM 5877 C CA . GLN B 1 270 ? -10.875 24.453 -5.008 1 98.19 270 GLN B CA 1
ATOM 5878 C C . GLN B 1 270 ? -11.875 25.594 -4.785 1 98.19 270 GLN B C 1
ATOM 5880 O O . GLN B 1 270 ? -11.484 26.75 -4.594 1 98.19 270 GLN B O 1
ATOM 5885 N N . PRO B 1 271 ? -13.117 25.219 -4.754 1 98.31 271 PRO B N 1
ATOM 5886 C CA . PRO B 1 271 ? -14.156 26.25 -4.703 1 98.31 271 PRO B CA 1
ATOM 5887 C C . PRO B 1 271 ? -13.977 27.219 -3.529 1 98.31 271 PRO B C 1
ATOM 5889 O O . PRO B 1 271 ? -13.758 26.781 -2.396 1 98.31 271 PRO B O 1
ATOM 5892 N N . GLY B 1 272 ? -14.023 28.484 -3.859 1 98.38 272 GLY B N 1
ATOM 5893 C CA . GLY B 1 272 ? -13.961 29.516 -2.83 1 98.38 272 GLY B CA 1
ATOM 5894 C C . GLY B 1 272 ? -12.562 30.047 -2.605 1 98.38 272 GLY B C 1
ATOM 5895 O O . GLY B 1 272 ? -12.375 31.047 -1.91 1 98.38 272 GLY B O 1
ATOM 5896 N N . PHE B 1 273 ? -11.602 29.391 -3.111 1 97.06 273 PHE B N 1
ATOM 5897 C CA . PHE B 1 273 ? -10.219 29.812 -2.938 1 97.06 273 PHE B CA 1
ATOM 5898 C C . PHE B 1 273 ? -9.688 30.469 -4.207 1 97.06 273 PHE B C 1
ATOM 5900 O O . PHE B 1 273 ? -10.133 30.141 -5.312 1 97.06 273 PHE B O 1
ATOM 5907 N N . PRO B 1 274 ? -8.68 31.281 -4.066 1 95.19 274 PRO B N 1
ATOM 5908 C CA . PRO B 1 274 ? -8.039 31.766 -2.838 1 95.19 274 PRO B CA 1
ATOM 5909 C C . PRO B 1 274 ? -8.984 32.594 -1.979 1 95.19 274 PRO B C 1
ATOM 5911 O O . PRO B 1 274 ? -9.953 33.188 -2.49 1 95.19 274 PRO B O 1
ATOM 5914 N N . ALA B 1 275 ? -8.734 32.656 -0.692 1 96.62 275 ALA B N 1
ATOM 5915 C CA . ALA B 1 275 ? -9.625 33.281 0.267 1 96.62 275 ALA B CA 1
ATOM 5916 C C . ALA B 1 275 ? -8.836 34.156 1.236 1 96.62 275 ALA B C 1
ATOM 5918 O O . ALA B 1 275 ? -7.719 33.844 1.623 1 96.62 275 ALA B O 1
ATOM 5919 N N . PRO B 1 276 ? -9.438 35.25 1.664 1 96.12 276 PRO B N 1
ATOM 5920 C CA . PRO B 1 276 ? -8.789 36.094 2.67 1 96.12 276 PRO B CA 1
ATOM 5921 C C . PRO B 1 276 ? -8.922 35.531 4.086 1 96.12 276 PRO B C 1
ATOM 5923 O O . PRO B 1 276 ? -9.781 34.688 4.34 1 96.12 276 PRO B O 1
ATOM 5926 N N . ALA B 1 277 ? -8.023 36 4.891 1 95.81 277 ALA B N 1
ATOM 5927 C CA . ALA B 1 277 ? -8.227 35.75 6.32 1 95.81 277 ALA B CA 1
ATOM 5928 C C . ALA B 1 277 ? -9.383 36.594 6.852 1 95.81 277 ALA B C 1
ATOM 5930 O O . ALA B 1 277 ? -9.531 37.781 6.484 1 95.81 277 ALA B O 1
ATOM 5931 N N . LEU B 1 278 ? -10.227 35.969 7.648 1 97.06 278 LEU B N 1
ATOM 5932 C CA . LEU B 1 278 ? -11.352 36.688 8.25 1 97.06 278 LEU B CA 1
ATOM 5933 C C . LEU B 1 278 ? -11.32 36.562 9.766 1 97.06 278 LEU B C 1
ATOM 5935 O O . LEU B 1 278 ? -10.883 35.562 10.305 1 97.06 278 LEU B O 1
ATOM 5939 N N . PRO B 1 279 ? -11.82 37.594 10.438 1 95.19 279 PRO B N 1
ATOM 5940 C CA . PRO B 1 279 ? -11.93 37.5 11.898 1 95.19 279 PRO B CA 1
ATOM 5941 C C . PRO B 1 279 ? -12.984 36.5 12.344 1 95.19 279 PRO B C 1
ATOM 5943 O O . PRO B 1 279 ? -14 36.312 11.664 1 95.19 279 PRO B O 1
ATOM 5946 N N . VAL B 1 280 ? -12.711 35.844 13.445 1 96.88 280 VAL B N 1
ATOM 5947 C CA . VAL B 1 280 ? -13.633 34.906 14.062 1 96.88 280 VAL B CA 1
ATOM 5948 C C . VAL B 1 280 ? -13.805 35.25 15.547 1 96.88 280 VAL B C 1
ATOM 5950 O O . VAL B 1 280 ? -12.953 35.906 16.141 1 96.88 280 VAL B O 1
ATOM 5953 N N . GLU B 1 281 ? -14.93 34.875 16.078 1 97.12 281 GLU B N 1
ATOM 5954 C CA . GLU B 1 281 ? -15.18 35.031 17.5 1 97.12 281 GLU B CA 1
ATOM 5955 C C . GLU B 1 281 ? -14.555 33.906 18.312 1 97.12 281 GLU B C 1
ATOM 5957 O O . GLU B 1 281 ? -14.68 32.75 17.953 1 97.12 281 GLU B O 1
ATOM 5962 N N . GLU B 1 282 ? -13.867 34.281 19.391 1 94.5 282 GLU B N 1
ATOM 5963 C CA . GLU B 1 282 ? -13.234 33.281 20.234 1 94.5 282 GLU B CA 1
ATOM 5964 C C . GLU B 1 282 ? -14.023 33.062 21.516 1 94.5 282 GLU B C 1
ATOM 5966 O O . GLU B 1 282 ? -14.43 34 22.172 1 94.5 282 GLU B O 1
ATOM 5971 N N . LEU B 1 283 ? -14.258 31.781 21.797 1 95.56 283 LEU B N 1
ATOM 5972 C CA . LEU B 1 283 ? -14.945 31.375 23.016 1 95.56 283 LEU B CA 1
ATOM 5973 C C . LEU B 1 283 ? -14.164 30.297 23.75 1 95.56 283 LEU B C 1
ATOM 5975 O O . LEU B 1 283 ? -13.258 29.688 23.188 1 95.56 283 LEU B O 1
ATOM 5979 N N . ARG B 1 284 ? -14.453 30.188 25.031 1 95.19 284 ARG B N 1
ATOM 5980 C CA . ARG B 1 284 ? -13.938 29.078 25.812 1 95.19 284 ARG B CA 1
ATOM 5981 C C . ARG B 1 284 ? -15.039 28.062 26.109 1 95.19 284 ARG B C 1
ATOM 5983 O O . ARG B 1 284 ? -16.094 28.406 26.609 1 95.19 284 ARG B O 1
ATOM 5990 N N . PHE B 1 285 ? -14.859 26.844 25.734 1 96.75 285 PHE B N 1
ATOM 5991 C CA . PHE B 1 285 ? -15.781 25.734 25.969 1 96.75 285 PHE B CA 1
ATOM 5992 C C . PHE B 1 285 ? -15.25 24.812 27.047 1 96.75 285 PHE B C 1
ATOM 5994 O O . PHE B 1 285 ? -14.188 24.203 26.891 1 96.75 285 PHE B O 1
ATOM 6001 N N . ALA B 1 286 ? -15.984 24.734 28.156 1 97.38 286 ALA B N 1
ATOM 6002 C CA . ALA B 1 286 ? -15.664 23.797 29.219 1 97.38 286 ALA B CA 1
ATOM 6003 C C . ALA B 1 286 ? -16.547 22.562 29.156 1 97.38 286 ALA B C 1
ATOM 6005 O O . ALA B 1 286 ? -17.781 22.672 29.094 1 97.38 286 ALA B O 1
ATOM 6006 N N . SER B 1 287 ? -15.891 21.438 29.109 1 98.38 287 SER B N 1
ATOM 6007 C CA . SER B 1 287 ? -16.625 20.172 29.062 1 98.38 287 SER B CA 1
ATOM 6008 C C . SER B 1 287 ? -16.547 19.422 30.391 1 98.38 287 SER B C 1
ATOM 6010 O O . SER B 1 287 ? -15.445 19.094 30.844 1 98.38 287 SER B O 1
ATOM 6012 N N . ALA B 1 288 ? -17.672 19.078 30.953 1 98.56 288 ALA B N 1
ATOM 6013 C CA . ALA B 1 288 ? -17.734 18.266 32.156 1 98.56 288 ALA B CA 1
ATOM 6014 C C . ALA B 1 288 ? -17.422 16.797 31.828 1 98.56 288 ALA B C 1
ATOM 6016 O O . ALA B 1 288 ? -16.844 16.094 32.656 1 98.56 288 ALA B O 1
ATOM 6017 N N . ILE B 1 289 ? -17.75 16.391 30.672 1 98.62 289 ILE B N 1
ATOM 6018 C CA . ILE B 1 289 ? -17.547 15.008 30.25 1 98.62 289 ILE B CA 1
ATOM 6019 C C . ILE B 1 289 ? -16.062 14.742 30.031 1 98.62 289 ILE B C 1
ATOM 6021 O O . ILE B 1 289 ? -15.531 13.719 30.469 1 98.62 289 ILE B O 1
ATOM 6025 N N . LEU B 1 290 ? -15.398 15.664 29.391 1 98.38 290 LEU B N 1
ATOM 6026 C CA . LEU B 1 290 ? -14 15.477 29.016 1 98.38 290 LEU B CA 1
ATOM 6027 C C . LEU B 1 290 ? -13.07 15.953 30.125 1 98.38 290 LEU B C 1
ATOM 6029 O O . LEU B 1 290 ? -11.867 15.672 30.094 1 98.38 290 LEU B O 1
ATOM 6033 N N . HIS B 1 291 ? -13.586 16.734 31.062 1 97.81 291 HIS B N 1
ATOM 6034 C CA . HIS B 1 291 ? -12.836 17.297 32.188 1 97.81 291 HIS B CA 1
ATOM 6035 C C . HIS B 1 291 ? -11.703 18.188 31.688 1 97.81 291 HIS B C 1
ATOM 6037 O O . HIS B 1 291 ? -10.57 18.078 32.156 1 97.81 291 HIS B O 1
ATOM 6043 N N . ASN B 1 292 ? -12.047 19.016 30.672 1 96.25 292 ASN B N 1
ATOM 6044 C CA . ASN B 1 292 ? -11.109 20.016 30.156 1 96.25 292 ASN B CA 1
ATOM 6045 C C . ASN B 1 292 ? -11.836 21.188 29.516 1 96.25 292 ASN B C 1
ATOM 6047 O O . ASN B 1 292 ? -13.062 21.234 29.516 1 96.25 292 ASN B O 1
ATOM 6051 N N . SER B 1 293 ? -11.055 22.188 29.25 1 95.31 293 SER B N 1
ATOM 6052 C CA . SER B 1 293 ? -11.555 23.359 28.531 1 95.31 293 SER B CA 1
ATOM 6053 C C . SER B 1 293 ? -10.727 23.641 27.281 1 95.31 293 SER B C 1
ATOM 6055 O O . SER B 1 293 ? -9.547 23.281 27.219 1 95.31 293 SER B O 1
ATOM 6057 N N . ARG B 1 294 ? -11.391 24.141 26.328 1 95.19 294 ARG B N 1
ATOM 6058 C CA . ARG B 1 294 ? -10.672 24.422 25.078 1 95.19 294 ARG B CA 1
ATOM 6059 C C . ARG B 1 294 ? -11.227 25.672 24.406 1 95.19 294 ARG B C 1
ATOM 6061 O O . ARG B 1 294 ? -12.352 26.078 24.672 1 95.19 294 ARG B O 1
ATOM 6068 N N . ARG B 1 295 ? -10.383 26.203 23.594 1 94.25 295 ARG B N 1
ATOM 6069 C CA . ARG B 1 295 ? -10.781 27.312 22.734 1 94.25 295 ARG B CA 1
ATOM 6070 C C . ARG B 1 295 ? -11.703 26.812 21.625 1 94.25 295 ARG B C 1
ATOM 6072 O O . ARG B 1 295 ? -11.484 25.75 21.047 1 94.25 295 ARG B O 1
ATOM 6079 N N . VAL B 1 296 ? -12.758 27.531 21.359 1 96.62 296 VAL B N 1
ATOM 6080 C CA . VAL B 1 296 ? -13.664 27.344 20.234 1 96.62 296 VAL B CA 1
ATOM 6081 C C . VAL B 1 296 ? -13.836 28.672 19.484 1 96.62 296 VAL B C 1
ATOM 6083 O O . VAL B 1 296 ? -13.922 29.734 20.109 1 96.62 296 VAL B O 1
ATOM 6086 N N . GLN B 1 297 ? -13.742 28.578 18.188 1 97.38 297 GLN B N 1
ATOM 6087 C CA . GLN B 1 297 ? -13.969 29.766 17.375 1 97.38 297 GLN B CA 1
ATOM 6088 C C . GLN B 1 297 ? -15.266 29.656 16.578 1 97.38 297 GLN B C 1
ATOM 6090 O O . GLN B 1 297 ? -15.602 28.578 16.078 1 97.38 297 GLN B O 1
ATOM 6095 N N . ILE B 1 298 ? -16.031 30.719 16.531 1 98.31 298 ILE B N 1
ATOM 6096 C CA . ILE B 1 298 ? -17.297 30.719 15.82 1 98.31 298 ILE B CA 1
ATOM 6097 C C . ILE B 1 298 ? -17.297 31.812 14.75 1 98.31 298 ILE B C 1
ATOM 6099 O O . ILE B 1 298 ? -16.828 32.906 14.992 1 98.31 298 ILE B O 1
ATOM 6103 N N . TRP B 1 299 ? -17.688 31.469 13.602 1 98.5 299 TRP B N 1
ATOM 6104 C CA . TRP B 1 299 ? -17.844 32.375 12.469 1 98.5 299 TRP B CA 1
ATOM 6105 C C . TRP B 1 299 ? -19.234 32.281 11.867 1 98.5 299 TRP B C 1
ATOM 6107 O O . TRP B 1 299 ? -19.812 31.188 11.812 1 98.5 299 TRP B O 1
ATOM 6117 N N . ARG B 1 300 ? -19.812 33.438 11.359 1 97.62 300 ARG B N 1
ATOM 6118 C CA . ARG B 1 300 ? -21.094 33.469 10.672 1 97.62 300 ARG B CA 1
ATOM 6119 C C . ARG B 1 300 ? -20.969 34.156 9.312 1 97.62 300 ARG B C 1
ATOM 6121 O O . ARG B 1 300 ? -20.281 35.156 9.188 1 97.62 300 ARG B O 1
ATOM 6128 N N . SER B 1 301 ? -21.656 33.562 8.422 1 97.62 301 SER B N 1
ATOM 6129 C CA . SER B 1 301 ? -21.703 34.219 7.125 1 97.62 301 SER B CA 1
ATOM 6130 C C . SER B 1 301 ? -22.625 35.438 7.16 1 97.62 301 SER B C 1
ATOM 6132 O O . SER B 1 301 ? -23.531 35.5 7.98 1 97.62 301 SER B O 1
ATOM 6134 N N . PRO B 1 302 ? -22.281 36.375 6.234 1 95.19 302 PRO B N 1
ATOM 6135 C CA . PRO B 1 302 ? -23.297 37.406 6.035 1 95.19 302 PRO B CA 1
ATOM 6136 C C . PRO B 1 302 ? -24.672 36.812 5.688 1 95.19 302 PRO B C 1
ATOM 6138 O O . PRO B 1 302 ? -24.75 35.844 4.918 1 95.19 302 PRO B O 1
ATOM 6141 N N . GLY B 1 303 ? -25.703 37.25 6.379 1 94 303 GLY B N 1
ATOM 6142 C CA . GLY B 1 303 ? -27.047 36.781 6.086 1 94 303 GLY B CA 1
ATOM 6143 C C . GLY B 1 303 ? -27.469 35.625 6.934 1 94 303 GLY B C 1
ATOM 6144 O O . GLY B 1 303 ? -28.609 35.125 6.828 1 94 303 GLY B O 1
ATOM 6145 N N . PHE B 1 304 ? -26.578 35.188 7.785 1 96.5 304 PHE B N 1
ATOM 6146 C CA . PHE B 1 304 ? -26.938 34.094 8.672 1 96.5 304 PHE B CA 1
ATOM 6147 C C . PHE B 1 304 ? -28.062 34.5 9.617 1 96.5 304 PHE B C 1
ATOM 6149 O O . PHE B 1 304 ? -27.938 35.5 10.336 1 96.5 304 PHE B O 1
ATOM 6156 N N . ALA B 1 305 ? -29.125 33.719 9.586 1 95.12 305 ALA B N 1
ATOM 6157 C CA . ALA B 1 305 ? -30.266 33.938 10.469 1 95.12 305 ALA B CA 1
ATOM 6158 C C . ALA B 1 305 ? -30.641 32.625 11.172 1 95.12 305 ALA B C 1
ATOM 6160 O O . ALA B 1 305 ? -31.016 31.641 10.523 1 95.12 305 ALA B O 1
ATOM 6161 N N . PRO B 1 306 ? -30.609 32.719 12.477 1 92.62 306 PRO B N 1
ATOM 6162 C CA . PRO B 1 306 ? -30.859 31.5 13.234 1 92.62 306 PRO B CA 1
ATOM 6163 C C . PRO B 1 306 ? -32.25 30.938 12.984 1 92.62 306 PRO B C 1
ATOM 6165 O O . PRO B 1 306 ? -32.469 29.734 13.117 1 92.62 306 PRO B O 1
ATOM 6168 N N . ALA B 1 307 ? -33.156 31.734 12.641 1 91.94 307 ALA B N 1
ATOM 6169 C CA . ALA B 1 307 ? -34.562 31.312 12.438 1 91.94 307 ALA B CA 1
ATOM 6170 C C . ALA B 1 307 ? -34.75 30.719 11.039 1 91.94 307 ALA B C 1
ATOM 6172 O O . ALA B 1 307 ? -35.75 30.078 10.773 1 91.94 307 ALA B O 1
ATOM 6173 N N . ASP B 1 308 ? -33.812 30.844 10.172 1 92.69 308 ASP B N 1
ATOM 6174 C CA . ASP B 1 308 ? -33.875 30.281 8.828 1 92.69 308 ASP B CA 1
ATOM 6175 C C . ASP B 1 308 ? -33.719 28.766 8.852 1 92.69 308 ASP B C 1
ATOM 6177 O O . ASP B 1 308 ? -32.688 28.25 9.266 1 92.69 308 ASP B O 1
ATOM 6181 N N . PRO B 1 309 ? -34.719 28.062 8.328 1 89.19 309 PRO B N 1
ATOM 6182 C CA . PRO B 1 309 ? -34.625 26.594 8.336 1 89.19 309 PRO B CA 1
ATOM 6183 C C . PRO B 1 309 ? -33.562 26.062 7.406 1 89.19 309 PRO B C 1
ATOM 6185 O O . PRO B 1 309 ? -33.156 24.891 7.504 1 89.19 309 PRO B O 1
ATOM 6188 N N . GLN B 1 310 ? -33.062 26.922 6.574 1 88.81 310 GLN B N 1
ATOM 6189 C CA . GLN B 1 310 ? -32.031 26.5 5.633 1 88.81 310 GLN B CA 1
ATOM 6190 C C . GLN B 1 310 ? -30.641 26.797 6.172 1 88.81 310 GLN B C 1
ATOM 6192 O O . GLN B 1 310 ? -29.641 26.406 5.57 1 88.81 310 GLN B O 1
ATOM 6197 N N . ALA B 1 311 ? -30.578 27.359 7.293 1 92 311 ALA B N 1
ATOM 6198 C CA . ALA B 1 311 ? -29.281 27.688 7.867 1 92 311 ALA B CA 1
ATOM 6199 C C . ALA B 1 311 ? -28.484 26.438 8.18 1 92 311 ALA B C 1
ATOM 6201 O O . ALA B 1 311 ? -29.031 25.438 8.648 1 92 311 ALA B O 1
ATOM 6202 N N . LEU B 1 312 ? -27.25 26.516 7.852 1 96.5 312 LEU B N 1
ATOM 6203 C CA . LEU B 1 312 ? -26.344 25.391 8.047 1 96.5 312 LEU B CA 1
ATOM 6204 C C . LEU B 1 312 ? -25.438 25.609 9.242 1 96.5 312 LEU B C 1
ATOM 6206 O O . LEU B 1 312 ? -24.984 26.734 9.477 1 96.5 312 LEU B O 1
ATOM 6210 N N . LEU B 1 313 ? -25.188 24.562 10.008 1 98.5 313 LEU B N 1
ATOM 6211 C CA . LEU B 1 313 ? -24.172 24.562 11.055 1 98.5 313 LEU B CA 1
ATOM 6212 C C . LEU B 1 313 ? -23.047 23.609 10.719 1 98.5 313 LEU B C 1
ATOM 6214 O O . LEU B 1 313 ? -23.266 22.406 10.586 1 98.5 313 LEU B O 1
ATOM 6218 N N . LEU B 1 314 ? -21.891 24.156 10.523 1 98.81 314 LEU B N 1
ATOM 6219 C CA . LEU B 1 314 ? -20.688 23.391 10.242 1 98.81 314 LEU B CA 1
ATOM 6220 C C . LEU B 1 314 ? -19.781 23.312 11.469 1 98.81 314 LEU B C 1
ATOM 6222 O O . LEU B 1 314 ? -19.406 24.344 12.023 1 98.81 314 LEU B O 1
ATOM 6226 N N . VAL B 1 315 ? -19.5 22.141 11.922 1 98.94 315 VAL B N 1
ATOM 6227 C CA . VAL B 1 315 ? -18.562 21.922 13.023 1 98.94 315 VAL B CA 1
ATOM 6228 C C . VAL B 1 315 ? -17.266 21.328 12.492 1 98.94 315 VAL B C 1
ATOM 6230 O O . VAL B 1 315 ? -17.266 20.234 11.906 1 98.94 315 VAL B O 1
ATOM 6233 N N . VAL B 1 316 ? -16.125 22 12.758 1 98.94 316 VAL B N 1
ATOM 6234 C CA . VAL B 1 316 ? -14.875 21.625 12.125 1 98.94 316 VAL B CA 1
ATOM 6235 C C . VAL B 1 316 ? -13.836 21.281 13.195 1 98.94 316 VAL B C 1
ATOM 6237 O O . VAL B 1 316 ? -13.57 22.094 14.086 1 98.94 316 VAL B O 1
ATOM 6240 N N . PHE B 1 317 ? -13.242 20.109 13.07 1 98.75 317 PHE B N 1
ATOM 6241 C CA . PHE B 1 317 ? -12.133 19.734 13.945 1 98.75 317 PHE B CA 1
ATOM 6242 C C . PHE B 1 317 ? -10.836 20.344 13.453 1 98.75 317 PHE B C 1
ATOM 6244 O O . PHE B 1 317 ? -10.719 20.734 12.281 1 98.75 317 PHE B O 1
ATOM 6251 N N . ASP B 1 318 ? -9.852 20.438 14.43 1 97.94 318 ASP B N 1
ATOM 6252 C CA . ASP B 1 318 ? -8.602 21.141 14.164 1 97.94 318 ASP B CA 1
ATOM 6253 C C . ASP B 1 318 ? -8.852 22.578 13.719 1 97.94 318 ASP B C 1
ATOM 6255 O O . ASP B 1 318 ? -8.344 23 12.68 1 97.94 318 ASP B O 1
ATOM 6259 N N . GLY B 1 319 ? -9.578 23.281 14.547 1 97.69 319 GLY B N 1
ATOM 6260 C CA . GLY B 1 319 ? -10.109 24.609 14.25 1 97.69 319 GLY B CA 1
ATOM 6261 C C . GLY B 1 319 ? -9.039 25.625 13.914 1 97.69 319 GLY B C 1
ATOM 6262 O O . GLY B 1 319 ? -9.125 26.312 12.898 1 97.69 319 GLY B O 1
ATOM 6263 N N . PRO B 1 320 ? -8.031 25.766 14.719 1 94.38 320 PRO B N 1
ATOM 6264 C CA . PRO B 1 320 ? -6.988 26.75 14.438 1 94.38 320 PRO B CA 1
ATOM 6265 C C . PRO B 1 320 ? -6.379 26.578 13.047 1 94.38 320 PRO B C 1
ATOM 6267 O O . PRO B 1 320 ? -6.16 27.578 12.344 1 94.38 320 PRO B O 1
ATOM 6270 N N . THR B 1 321 ? -6.152 25.344 12.625 1 95.62 321 THR B N 1
ATOM 6271 C CA . THR B 1 321 ? -5.613 25.078 11.297 1 95.62 321 THR B CA 1
ATOM 6272 C C . THR B 1 321 ? -6.621 25.469 10.219 1 95.62 321 THR B C 1
ATOM 6274 O O . THR B 1 321 ? -6.258 26.094 9.219 1 95.62 321 THR B O 1
ATOM 6277 N N . ALA B 1 322 ? -7.871 25.125 10.414 1 98.06 322 ALA B N 1
ATOM 6278 C CA . ALA B 1 322 ? -8.922 25.406 9.438 1 98.06 322 ALA B CA 1
ATOM 6279 C C . ALA B 1 322 ? -9.094 26.922 9.242 1 98.06 322 ALA B C 1
ATOM 6281 O O . ALA B 1 322 ? -9.344 27.375 8.125 1 98.06 322 ALA B O 1
ATOM 6282 N N . VAL B 1 323 ? -8.922 27.641 10.32 1 97 323 VAL B N 1
ATOM 6283 C CA . VAL B 1 323 ? -9.148 29.078 10.266 1 97 323 VAL B CA 1
ATOM 6284 C C . VAL B 1 323 ? -7.902 29.781 9.734 1 97 323 VAL B C 1
ATOM 6286 O O . VAL B 1 323 ? -7.973 30.516 8.742 1 97 323 VAL B O 1
ATOM 6289 N N . ARG B 1 324 ? -6.801 29.484 10.297 1 93.88 324 ARG B N 1
ATOM 6290 C CA . ARG B 1 324 ? -5.594 30.25 10.016 1 93.88 324 ARG B CA 1
ATOM 6291 C C . ARG B 1 324 ? -4.914 29.75 8.742 1 93.88 324 ARG B C 1
ATOM 6293 O O . ARG B 1 324 ? -4.555 30.562 7.879 1 93.88 324 ARG B O 1
ATOM 6300 N N . ASP B 1 325 ? -4.75 28.453 8.656 1 95.12 325 ASP B N 1
ATOM 6301 C CA . ASP B 1 325 ? -3.959 27.906 7.559 1 95.12 325 ASP B CA 1
ATOM 6302 C C . ASP B 1 325 ? -4.82 27.688 6.316 1 95.12 325 ASP B C 1
ATOM 6304 O O . ASP B 1 325 ? -4.434 28.078 5.211 1 95.12 325 ASP B O 1
ATOM 6308 N N . TRP B 1 326 ? -6.027 27.109 6.531 1 97.75 326 TRP B N 1
ATOM 6309 C CA . TRP B 1 326 ? -6.875 26.828 5.379 1 97.75 326 TRP B CA 1
ATOM 6310 C C . TRP B 1 326 ? -7.617 28.078 4.93 1 97.75 326 TRP B C 1
ATOM 6312 O O . TRP B 1 326 ? -8.055 28.172 3.781 1 97.75 326 TRP B O 1
ATOM 6322 N N . ARG B 1 327 ? -7.855 29.031 5.848 1 98.12 327 ARG B N 1
ATOM 6323 C CA . ARG B 1 327 ? -8.664 30.219 5.621 1 98.12 327 ARG B CA 1
ATOM 6324 C C . ARG B 1 327 ? -10.086 29.859 5.223 1 98.12 327 ARG B C 1
ATOM 6326 O O . ARG B 1 327 ? -10.664 30.469 4.32 1 98.12 327 ARG B O 1
ATOM 6333 N N . LEU B 1 328 ? -10.578 28.891 5.914 1 98.62 328 LEU B N 1
ATOM 6334 C CA . LEU B 1 328 ? -11.875 28.312 5.578 1 98.62 328 LEU B CA 1
ATOM 6335 C C . LEU B 1 328 ? -12.984 29.344 5.695 1 98.62 328 LEU B C 1
ATOM 6337 O O . LEU B 1 328 ? -13.867 29.406 4.84 1 98.62 328 LEU B O 1
ATOM 6341 N N . PRO B 1 329 ? -13.023 30.266 6.754 1 98.75 329 PRO B N 1
ATOM 6342 C CA . PRO B 1 329 ? -14.086 31.266 6.805 1 98.75 329 PRO B CA 1
ATOM 6343 C C . PRO B 1 329 ? -14.156 32.125 5.539 1 98.75 329 PRO B C 1
ATOM 6345 O O . PRO B 1 329 ? -15.25 32.406 5.043 1 98.75 329 PRO B O 1
ATOM 6348 N N . GLY B 1 330 ? -12.961 32.469 5.055 1 98.69 330 GLY B N 1
ATOM 6349 C CA . GLY B 1 330 ? -12.945 33.281 3.828 1 98.69 330 GLY B CA 1
ATOM 6350 C C . GLY B 1 330 ? -13.523 32.531 2.637 1 98.69 330 GLY B C 1
ATOM 6351 O O . GLY B 1 330 ? -14.266 33.125 1.84 1 98.69 330 GLY B O 1
ATOM 6352 N N . ALA B 1 331 ? -13.195 31.297 2.492 1 98.69 331 ALA B N 1
ATOM 6353 C CA . ALA B 1 331 ? -13.703 30.469 1.396 1 98.69 331 ALA B CA 1
ATOM 6354 C C . ALA B 1 331 ? -15.211 30.281 1.514 1 98.69 331 ALA B C 1
ATOM 6356 O O . ALA B 1 331 ? -15.93 30.344 0.515 1 98.69 331 ALA B O 1
ATOM 6357 N N . LEU B 1 332 ? -15.68 30.031 2.75 1 98.75 332 LEU B N 1
ATOM 6358 C CA . LEU B 1 332 ? -17.109 29.859 2.988 1 98.75 332 LEU B CA 1
ATOM 6359 C C . LEU B 1 332 ? -17.875 31.141 2.662 1 98.75 332 LEU B C 1
ATOM 6361 O O . LEU B 1 332 ? -18.938 31.094 2.053 1 98.75 332 LEU B O 1
ATOM 6365 N N . GLN B 1 333 ? -17.281 32.25 3.066 1 98.62 333 GLN B N 1
ATOM 6366 C CA . GLN B 1 333 ? -17.906 33.531 2.758 1 98.62 333 GLN B CA 1
ATOM 6367 C C . GLN B 1 333 ? -18.062 33.719 1.251 1 98.62 333 GLN B C 1
ATOM 6369 O O . GLN B 1 333 ? -19.094 34.188 0.78 1 98.62 333 GLN B O 1
ATOM 6374 N N . ALA B 1 334 ? -17.047 33.375 0.525 1 98.56 334 ALA B N 1
ATOM 6375 C CA . ALA B 1 334 ? -17.062 33.531 -0.929 1 98.56 334 ALA B CA 1
ATOM 6376 C C . ALA B 1 334 ? -18.172 32.656 -1.544 1 98.56 334 ALA B C 1
ATOM 6378 O O . ALA B 1 334 ? -18.875 33.094 -2.449 1 98.56 334 ALA B O 1
ATOM 6379 N N . LEU B 1 335 ? -18.312 31.484 -1.049 1 98.5 335 LEU B N 1
ATOM 6380 C CA . LEU B 1 335 ? -19.281 30.547 -1.604 1 98.5 335 LEU B CA 1
ATOM 6381 C C . LEU B 1 335 ? -20.703 30.984 -1.264 1 98.5 335 LEU B C 1
ATOM 6383 O O . LEU B 1 335 ? -21.625 30.844 -2.084 1 98.5 335 LEU B O 1
ATOM 6387 N N . VAL B 1 336 ? -20.922 31.531 -0.063 1 97.94 336 VAL B N 1
ATOM 6388 C CA . VAL B 1 336 ? -22.234 32.062 0.332 1 97.94 336 VAL B CA 1
ATOM 6389 C C . VAL B 1 336 ? -22.578 33.281 -0.501 1 97.94 336 VAL B C 1
ATOM 6391 O O . VAL B 1 336 ? -23.688 33.406 -1.002 1 97.94 336 VAL B O 1
ATOM 6394 N N . ALA B 1 337 ? -21.609 34.156 -0.68 1 98 337 ALA B N 1
ATOM 6395 C CA . ALA B 1 337 ? -21.812 35.375 -1.469 1 98 337 ALA B CA 1
ATOM 6396 C C . ALA B 1 337 ? -22.172 35.031 -2.912 1 98 337 ALA B C 1
ATOM 6398 O O . ALA B 1 337 ? -22.953 35.719 -3.541 1 98 337 ALA B O 1
ATOM 6399 N N . ALA B 1 338 ? -21.641 33.969 -3.436 1 97.69 338 ALA B N 1
ATOM 6400 C CA . ALA B 1 338 ? -21.891 33.531 -4.809 1 97.69 338 ALA B CA 1
ATOM 6401 C C . ALA B 1 338 ? -23.203 32.75 -4.906 1 97.69 338 ALA B C 1
ATOM 6403 O O . ALA B 1 338 ? -23.609 32.344 -6 1 97.69 338 ALA B O 1
ATOM 6404 N N . GLY B 1 339 ? -23.828 32.5 -3.797 1 96.88 339 GLY B N 1
ATOM 6405 C CA . GLY B 1 339 ? -25.094 31.766 -3.781 1 96.88 339 GLY B CA 1
ATOM 6406 C C . GLY B 1 339 ? -24.922 30.266 -3.949 1 96.88 339 GLY B C 1
ATOM 6407 O O . GLY B 1 339 ? -25.891 29.562 -4.219 1 96.88 339 GLY B O 1
ATOM 6408 N N . ARG B 1 340 ? -23.719 29.781 -3.789 1 97.88 340 ARG B N 1
ATOM 6409 C CA . ARG B 1 340 ? -23.453 28.359 -4.004 1 97.88 340 ARG B CA 1
ATOM 6410 C C . ARG B 1 340 ? -23.703 27.547 -2.732 1 97.88 340 ARG B C 1
ATOM 6412 O O . ARG B 1 340 ? -23.938 26.344 -2.791 1 97.88 340 ARG B O 1
ATOM 6419 N N . LEU B 1 341 ? -23.609 28.203 -1.539 1 97.88 341 LEU B N 1
ATOM 6420 C CA . LEU B 1 341 ? -23.969 27.641 -0.24 1 97.88 341 LEU B CA 1
ATOM 6421 C C . LEU B 1 341 ? -25.016 28.516 0.462 1 97.88 341 LEU B C 1
ATOM 6423 O O . LEU B 1 341 ? -25.031 29.734 0.273 1 97.88 341 LEU B O 1
ATOM 6427 N N . PRO B 1 342 ? -25.891 27.906 1.229 1 97 342 PRO B N 1
ATOM 6428 C CA . PRO B 1 342 ? -26.75 28.734 2.082 1 97 342 PRO B CA 1
ATOM 6429 C C . PRO B 1 342 ? -25.969 29.438 3.191 1 97 342 PRO B C 1
ATOM 6431 O O . PRO B 1 342 ? -24.828 29.078 3.473 1 97 342 PRO B O 1
ATOM 6434 N N . PRO B 1 343 ? -26.594 30.453 3.717 1 96.94 343 PRO B N 1
ATOM 6435 C CA . PRO B 1 343 ? -25.953 31.031 4.887 1 96.94 343 PRO B CA 1
ATOM 6436 C C . PRO B 1 343 ? -25.641 30.016 5.977 1 96.94 343 PRO B C 1
ATOM 6438 O O . PRO B 1 343 ? -26.422 29.078 6.184 1 96.94 343 PRO B O 1
ATOM 6441 N N . LEU B 1 344 ? -24.484 30.234 6.602 1 97.38 344 LEU B N 1
ATOM 6442 C CA . LEU B 1 344 ? -24.094 29.219 7.578 1 97.38 344 LEU B CA 1
ATOM 6443 C C . LEU B 1 344 ? -23.281 29.828 8.711 1 97.38 344 LEU B C 1
ATOM 6445 O O . LEU B 1 344 ? -22.766 30.938 8.586 1 97.38 344 LEU B O 1
ATOM 6449 N N . ALA B 1 345 ? -23.297 29.109 9.812 1 98.38 345 ALA B N 1
ATOM 6450 C CA . ALA B 1 345 ? -22.359 29.312 10.906 1 98.38 345 ALA B CA 1
ATOM 6451 C C . ALA B 1 345 ? -21.375 28.156 11.008 1 98.38 345 ALA B C 1
ATOM 6453 O O . ALA B 1 345 ? -21.703 27.016 10.664 1 98.38 345 ALA B O 1
ATOM 6454 N N . ALA B 1 346 ? -20.156 28.469 11.375 1 98.81 346 ALA B N 1
ATOM 6455 C CA . ALA B 1 346 ? -19.125 27.438 11.547 1 98.81 346 ALA B CA 1
ATOM 6456 C C . ALA B 1 346 ? -18.531 27.5 12.953 1 98.81 346 ALA B C 1
ATOM 6458 O O . ALA B 1 346 ? -18.281 28.578 13.484 1 98.81 346 ALA B O 1
ATOM 6459 N N . VAL B 1 347 ? -18.391 26.359 13.539 1 98.81 347 VAL B N 1
ATOM 6460 C CA . VAL B 1 347 ? -17.75 26.188 14.836 1 98.81 347 VAL B CA 1
ATOM 6461 C C . VAL B 1 347 ? -16.438 25.438 14.664 1 98.81 347 VAL B C 1
ATOM 6463 O O . VAL B 1 347 ? -16.422 24.312 14.18 1 98.81 347 VAL B O 1
ATOM 6466 N N . PHE B 1 348 ? -15.352 26.078 15.07 1 98.69 348 PHE B N 1
ATOM 6467 C CA . PHE B 1 348 ? -14.016 25.516 14.938 1 98.69 348 PHE B CA 1
ATOM 6468 C C . PHE B 1 348 ? -13.477 25.078 16.297 1 98.69 348 PHE B C 1
ATOM 6470 O O . PHE B 1 348 ? -13.297 25.906 17.188 1 98.69 348 PHE B O 1
ATOM 6477 N N . ILE B 1 349 ? -13.156 23.781 16.391 1 98.44 349 ILE B N 1
ATOM 6478 C CA . ILE B 1 349 ? -12.812 23.203 17.688 1 98.44 349 ILE B CA 1
ATOM 6479 C C . ILE B 1 349 ? -11.297 23.047 17.797 1 98.44 349 ILE B C 1
ATOM 6481 O O . ILE B 1 349 ? -10.672 22.375 16.969 1 98.44 349 ILE B O 1
ATOM 6485 N N . ASP B 1 350 ? -10.695 23.625 18.812 1 97.12 350 ASP B N 1
ATOM 6486 C CA . ASP B 1 350 ? -9.266 23.484 19.078 1 97.12 350 ASP B CA 1
ATOM 6487 C C . ASP B 1 350 ? -8.961 22.125 19.719 1 97.12 350 ASP B C 1
ATOM 6489 O O . ASP B 1 350 ? -9.578 21.75 20.719 1 97.12 350 ASP B O 1
ATOM 6493 N N . PRO B 1 351 ? -8.016 21.422 19.188 1 96.19 351 PRO B N 1
ATOM 6494 C CA . PRO B 1 351 ? -7.684 20.125 19.75 1 96.19 351 PRO B CA 1
ATOM 6495 C C . PRO B 1 351 ? -6.793 20.219 20.984 1 96.19 351 PRO B C 1
ATOM 6497 O O . PRO B 1 351 ? -6.438 19.203 21.578 1 96.19 351 PRO B O 1
ATOM 6500 N N . ILE B 1 352 ? -6.414 21.344 21.453 1 94.81 352 ILE B N 1
ATOM 6501 C CA . ILE B 1 352 ? -5.613 21.656 22.641 1 94.81 352 ILE B CA 1
ATOM 6502 C C . ILE B 1 352 ? -4.145 21.359 22.344 1 94.81 352 ILE B C 1
ATOM 6504 O O . ILE B 1 352 ? -3.328 22.281 22.266 1 94.81 352 ILE B O 1
ATOM 6508 N N . ASP B 1 353 ? -3.742 20.109 22.172 1 94.06 353 ASP B N 1
ATOM 6509 C CA . ASP B 1 353 ? -2.393 19.688 21.797 1 94.06 353 ASP B CA 1
ATOM 6510 C C . ASP B 1 353 ? -2.408 18.312 21.156 1 94.06 353 ASP B C 1
ATOM 6512 O O . ASP B 1 353 ? -3.473 17.719 20.969 1 94.06 353 ASP B O 1
ATOM 6516 N N . SER B 1 354 ? -1.244 17.875 20.75 1 94.19 354 SER B N 1
ATOM 6517 C CA . SER B 1 354 ? -1.139 16.641 20 1 94.19 354 SER B CA 1
ATOM 6518 C C . SER B 1 354 ? -1.548 15.438 20.844 1 94.19 354 SER B C 1
ATOM 6520 O O . SER B 1 354 ? -2.172 14.5 20.344 1 94.19 354 SER B O 1
ATOM 6522 N N . GLU B 1 355 ? -1.157 15.398 22.062 1 95.12 355 GLU B N 1
ATOM 6523 C CA . GLU B 1 355 ? -1.488 14.289 22.953 1 95.12 355 GLU B CA 1
ATOM 6524 C C . GLU B 1 355 ? -2.996 14.18 23.156 1 95.12 355 GLU B C 1
ATOM 6526 O O . GLU B 1 355 ? -3.566 13.094 23.031 1 95.12 355 GLU B O 1
ATOM 6531 N N . THR B 1 356 ? -3.635 15.297 23.469 1 96.88 356 THR B N 1
ATOM 6532 C CA . THR B 1 356 ? -5.078 15.328 23.672 1 96.88 356 THR B CA 1
ATOM 6533 C C . THR B 1 356 ? -5.812 14.969 22.375 1 96.88 356 THR B C 1
ATOM 6535 O O . THR B 1 356 ? -6.77 14.195 22.406 1 96.88 356 THR B O 1
ATOM 6538 N N . ARG B 1 357 ? -5.328 15.492 21.281 1 97.62 357 ARG B N 1
ATOM 6539 C CA . ARG B 1 357 ? -5.898 15.211 19.969 1 97.62 357 ARG B CA 1
ATOM 6540 C C . ARG B 1 357 ? -5.918 13.711 19.703 1 97.62 357 ARG B C 1
ATOM 6542 O O . ARG B 1 357 ? -6.93 13.172 19.25 1 97.62 357 ARG B O 1
ATOM 6549 N N . SER B 1 358 ? -4.836 13.062 19.984 1 97.25 358 SER B N 1
ATOM 6550 C CA . SER B 1 358 ? -4.684 11.633 19.719 1 97.25 358 SER B CA 1
ATOM 6551 C C . SER B 1 358 ? -5.582 10.805 20.625 1 97.25 358 SER B C 1
ATOM 6553 O O . SER B 1 358 ? -6.066 9.742 20.219 1 97.25 358 SER B O 1
ATOM 6555 N N . ALA B 1 359 ? -5.832 11.289 21.75 1 97.12 359 ALA B N 1
ATOM 6556 C CA . ALA B 1 359 ? -6.637 10.562 22.734 1 97.12 359 ALA B CA 1
ATOM 6557 C C . ALA B 1 359 ? -8.125 10.75 22.453 1 97.12 359 ALA B C 1
ATOM 6559 O O . ALA B 1 359 ? -8.93 9.844 22.719 1 97.12 359 ALA B O 1
ATOM 6560 N N . GLU B 1 360 ? -8.477 11.859 21.922 1 98.25 360 GLU B N 1
ATOM 6561 C CA . GLU B 1 360 ? -9.891 12.234 21.891 1 98.25 360 GLU B CA 1
ATOM 6562 C C . GLU B 1 360 ? -10.508 11.953 20.531 1 98.25 360 GLU B C 1
ATOM 6564 O O . GLU B 1 360 ? -11.633 11.453 20.453 1 98.25 360 GLU B O 1
ATOM 6569 N N . LEU B 1 361 ? -9.852 12.188 19.453 1 98.31 361 LEU B N 1
ATOM 6570 C CA . LEU B 1 361 ? -10.484 12.273 18.141 1 98.31 361 LEU B CA 1
ATOM 6571 C C . LEU B 1 361 ? -10.781 10.883 17.594 1 98.31 361 LEU B C 1
ATOM 6573 O O . LEU B 1 361 ? -11.891 10.617 17.141 1 98.31 361 LEU B O 1
ATOM 6577 N N . PRO B 1 362 ? -9.953 9.914 17.531 1 95.62 362 PRO B N 1
ATOM 6578 C CA . PRO B 1 362 ? -10.203 8.703 16.734 1 95.62 362 PRO B CA 1
ATOM 6579 C C . PRO B 1 362 ? -11.336 7.855 17.312 1 95.62 362 PRO B C 1
ATOM 6581 O O . PRO B 1 362 ? -12.273 7.504 16.594 1 95.62 362 PRO B O 1
ATOM 6584 N N . GLY B 1 363 ? -11.438 7.461 18.578 1 91.38 363 GLY B N 1
ATOM 6585 C CA . GLY B 1 363 ? -12.438 6.516 19.047 1 91.38 363 GLY B CA 1
ATOM 6586 C C . GLY B 1 363 ? -12.844 6.746 20.5 1 91.38 363 GLY B C 1
ATOM 6587 O O . GLY B 1 363 ? -13.258 5.812 21.188 1 91.38 363 GLY B O 1
ATOM 6588 N N . ASN B 1 364 ? -12.766 7.91 20.891 1 95.75 364 ASN B N 1
ATOM 6589 C CA . ASN B 1 364 ? -13.094 8.211 22.266 1 95.75 364 ASN B CA 1
ATOM 6590 C C . ASN B 1 364 ? -14.602 8.406 22.453 1 95.75 364 ASN B C 1
ATOM 6592 O O . ASN B 1 364 ? -15.164 9.391 21.969 1 95.75 364 ASN B O 1
ATOM 6596 N N . PRO B 1 365 ? -15.258 7.477 23.203 1 96.75 365 PRO B N 1
ATOM 6597 C CA . PRO B 1 365 ? -16.719 7.602 23.359 1 96.75 365 PRO B CA 1
ATOM 6598 C C . PRO B 1 365 ? -17.109 8.852 24.141 1 96.75 365 PRO B C 1
ATOM 6600 O O . PRO B 1 365 ? -18.172 9.43 23.875 1 96.75 365 PRO B O 1
ATOM 6603 N N . ASP B 1 366 ? -16.266 9.242 25.047 1 98.38 366 ASP B N 1
ATOM 6604 C CA . ASP B 1 366 ? -16.547 10.445 25.812 1 98.38 366 ASP B CA 1
ATOM 6605 C C . ASP B 1 366 ? -16.5 11.695 24.922 1 98.38 366 ASP B C 1
ATOM 6607 O O . ASP B 1 366 ? -17.297 12.617 25.094 1 98.38 366 ASP B O 1
ATOM 6611 N N . PHE B 1 367 ? -15.562 11.68 24.078 1 98.62 367 PHE B N 1
ATOM 6612 C CA . PHE B 1 367 ? -15.492 12.82 23.156 1 98.62 367 PHE B CA 1
ATOM 6613 C C . PHE B 1 367 ? -16.734 12.891 22.297 1 98.62 367 PHE B C 1
ATOM 6615 O O . PHE B 1 367 ? -17.281 13.977 22.078 1 98.62 367 PHE B O 1
ATOM 6622 N N . SER B 1 368 ? -17.141 11.758 21.797 1 98.44 368 SER B N 1
ATOM 6623 C CA . SER B 1 368 ? -18.359 11.672 21 1 98.44 368 SER B CA 1
ATOM 6624 C C . SER B 1 368 ? -19.562 12.234 21.766 1 98.44 368 SER B C 1
ATOM 6626 O O . SER B 1 368 ? -20.312 13.047 21.234 1 98.44 368 SER B O 1
ATOM 6628 N N . ARG B 1 369 ? -19.719 11.898 22.969 1 98.56 369 ARG B N 1
ATOM 6629 C CA . ARG B 1 369 ? -20.812 12.375 23.812 1 98.56 369 ARG B CA 1
ATOM 6630 C C . ARG B 1 369 ? -20.688 13.875 24.062 1 98.56 369 ARG B C 1
ATOM 6632 O O . ARG B 1 369 ? -21.688 14.594 24.031 1 98.56 369 ARG B O 1
ATOM 6639 N N . ALA B 1 370 ? -19.453 14.266 24.312 1 98.81 370 ALA B N 1
ATOM 6640 C CA . ALA B 1 370 ? -19.234 15.68 24.594 1 98.81 370 ALA B CA 1
ATOM 6641 C C . ALA B 1 370 ? -19.641 16.562 23.422 1 98.81 370 ALA B C 1
ATOM 6643 O O . ALA B 1 370 ? -20.172 17.656 23.609 1 98.81 370 ALA B O 1
ATOM 6644 N N . MET B 1 371 ? -19.391 16.062 22.234 1 98.62 371 MET B N 1
ATOM 6645 C CA . MET B 1 371 ? -19.766 16.828 21.047 1 98.62 371 MET B CA 1
ATOM 6646 C C . MET B 1 371 ? -21.281 16.938 20.922 1 98.62 371 MET B C 1
ATOM 6648 O O . MET B 1 371 ? -21.812 18.016 20.656 1 98.62 371 MET B O 1
ATOM 6652 N N . ALA B 1 372 ? -21.984 15.867 21.188 1 98.5 372 ALA B N 1
ATOM 6653 C CA . ALA B 1 372 ? -23.438 15.805 20.984 1 98.5 372 ALA B CA 1
ATOM 6654 C C . ALA B 1 372 ? -24.188 16.469 22.141 1 98.5 372 ALA B C 1
ATOM 6656 O O . ALA B 1 372 ? -25.172 17.172 21.922 1 98.5 372 ALA B O 1
ATOM 6657 N N . GLU B 1 373 ? -23.688 16.312 23.344 1 98.5 373 GLU B N 1
ATOM 6658 C CA . GLU B 1 373 ? -24.469 16.656 24.516 1 98.5 373 GLU B CA 1
ATOM 6659 C C . GLU B 1 373 ? -24.031 18 25.109 1 98.5 373 GLU B C 1
ATOM 6661 O O . GLU B 1 373 ? -24.766 18.609 25.875 1 98.5 373 GLU B O 1
ATOM 6666 N N . GLU B 1 374 ? -22.781 18.391 24.781 1 98.75 374 GLU B N 1
ATOM 6667 C CA . GLU B 1 374 ? -22.297 19.609 25.406 1 98.75 374 GLU B CA 1
ATOM 6668 C C . GLU B 1 374 ? -21.938 20.672 24.359 1 98.75 374 GLU B C 1
ATOM 6670 O O . GLU B 1 374 ? -22.453 21.781 24.391 1 98.75 374 GLU B O 1
ATOM 6675 N N . LEU B 1 375 ? -21.125 20.328 23.406 1 98.69 375 LEU B N 1
ATOM 6676 C CA . LEU B 1 375 ? -20.625 21.312 22.453 1 98.69 375 LEU B CA 1
ATOM 6677 C C . LEU B 1 375 ? -21.766 21.844 21.594 1 98.69 375 LEU B C 1
ATOM 6679 O O . LEU B 1 375 ? -21.875 23.062 21.359 1 98.69 375 LEU B O 1
ATOM 6683 N N . LEU B 1 376 ? -22.594 20.922 21.047 1 98.44 376 LEU B N 1
ATOM 6684 C CA . LEU B 1 376 ? -23.656 21.328 20.141 1 98.44 376 LEU B CA 1
ATOM 6685 C C . LEU B 1 376 ? -24.641 22.25 20.859 1 98.44 376 LEU B C 1
ATOM 6687 O O . LEU B 1 376 ? -24.969 23.344 20.359 1 98.44 376 LEU B O 1
ATOM 6691 N N . PRO B 1 377 ? -25.125 21.938 22.094 1 97.94 377 PRO B N 1
ATOM 6692 C CA . PRO B 1 377 ? -26 22.859 22.812 1 97.94 377 PRO B CA 1
ATOM 6693 C C . PRO B 1 377 ? -25.312 24.188 23.141 1 97.94 377 PRO B C 1
ATOM 6695 O O . PRO B 1 377 ? -25.953 25.25 23.094 1 97.94 377 PRO B O 1
ATOM 6698 N N . PHE B 1 378 ? -24.078 24.141 23.469 1 97.94 378 PHE B N 1
ATOM 6699 C CA . PHE B 1 378 ? -23.297 25.344 23.75 1 97.94 378 PHE B CA 1
ATOM 6700 C C . PHE B 1 378 ? -23.297 26.281 22.547 1 97.94 378 PHE B C 1
ATOM 6702 O O . PHE B 1 378 ? -23.594 27.469 22.672 1 97.94 378 PHE B O 1
ATOM 6709 N N . ALA B 1 379 ? -22.938 25.719 21.375 1 97.62 379 ALA B N 1
ATOM 6710 C CA . ALA B 1 379 ? -22.922 26.484 20.141 1 97.62 379 ALA B CA 1
ATOM 6711 C C . ALA B 1 379 ? -24.312 27 19.766 1 97.62 379 ALA B C 1
ATOM 6713 O O . ALA B 1 379 ? -24.469 28.141 19.344 1 97.62 379 ALA B O 1
ATOM 6714 N N . ALA B 1 380 ? -25.266 26.141 19.922 1 96.38 380 ALA B N 1
ATOM 6715 C CA . ALA B 1 380 ? -26.656 26.484 19.609 1 96.38 380 ALA B CA 1
ATOM 6716 C C . ALA B 1 380 ? -27.109 27.672 20.438 1 96.38 380 ALA B C 1
ATOM 6718 O O . ALA B 1 380 ? -27.734 28.594 19.906 1 96.38 380 ALA B O 1
ATOM 6719 N N . ARG B 1 381 ? -26.828 27.688 21.672 1 96.81 381 ARG B N 1
ATOM 6720 C CA . ARG B 1 381 ? -27.203 28.781 22.562 1 96.81 381 ARG B CA 1
ATOM 6721 C C . ARG B 1 381 ? -26.531 30.078 22.141 1 96.81 381 ARG B C 1
ATOM 6723 O O . ARG B 1 381 ? -27.172 31.125 22.094 1 96.81 381 ARG B O 1
ATOM 6730 N N . HIS B 1 382 ? -25.328 29.953 21.875 1 97.12 382 HIS B N 1
ATOM 6731 C CA . HIS B 1 382 ? -24.578 31.141 21.484 1 97.12 382 HIS B CA 1
ATOM 6732 C C . HIS B 1 382 ? -25.094 31.734 20.188 1 97.12 382 HIS B C 1
ATOM 6734 O O . HIS B 1 382 ? -25.141 32.938 20.016 1 97.12 382 HIS B O 1
ATOM 6740 N N . LEU B 1 383 ? -25.484 30.844 19.281 1 97 383 LEU B N 1
ATOM 6741 C CA . LEU B 1 383 ? -25.891 31.266 17.938 1 97 383 LEU B CA 1
ATOM 6742 C C . LEU B 1 383 ? -27.391 31.562 17.891 1 97 383 LEU B C 1
ATOM 6744 O O . LEU B 1 383 ? -27.891 32.125 16.906 1 97 383 LEU B O 1
ATOM 6748 N N . GLY B 1 384 ? -28.125 31.219 18.922 1 94.94 384 GLY B N 1
ATOM 6749 C CA . GLY B 1 384 ? -29.578 31.328 18.906 1 94.94 384 GLY B CA 1
ATOM 6750 C C . GLY B 1 384 ? -30.234 30.391 17.906 1 94.94 384 GLY B C 1
ATOM 6751 O O . GLY B 1 384 ? -31.266 30.734 17.328 1 94.94 384 GLY B O 1
ATOM 6752 N N . LEU B 1 385 ? -29.609 29.312 17.656 1 93.25 385 LEU B N 1
ATOM 6753 C CA . LEU B 1 385 ? -30.047 28.359 16.641 1 93.25 385 LEU B CA 1
ATOM 6754 C C . LEU B 1 385 ? -30.625 27.109 17.281 1 93.25 385 LEU B C 1
ATOM 6756 O O . LEU B 1 385 ? -30.219 26.719 18.375 1 93.25 385 LEU B O 1
ATOM 6760 N N . THR B 1 386 ? -31.641 26.531 16.672 1 91.81 386 THR B N 1
ATOM 6761 C CA . THR B 1 386 ? -32.031 25.156 16.938 1 91.81 386 THR B CA 1
ATOM 6762 C C . THR B 1 386 ? -31.547 24.219 15.836 1 91.81 386 THR B C 1
ATOM 6764 O O . THR B 1 386 ? -32.125 24.172 14.75 1 91.81 386 THR B O 1
ATOM 6767 N N . PRO B 1 387 ? -30.531 23.516 16.172 1 91.69 387 PRO B N 1
ATOM 6768 C CA . PRO B 1 387 ? -29.906 22.734 15.094 1 91.69 387 PRO B CA 1
ATOM 6769 C C . PRO B 1 387 ? -30.781 21.594 14.609 1 91.69 387 PRO B C 1
ATOM 6771 O O . PRO B 1 387 ? -31.297 20.812 15.414 1 91.69 387 PRO B O 1
ATOM 6774 N N . ALA B 1 388 ? -31 21.516 13.258 1 95.62 388 ALA B N 1
ATOM 6775 C CA . ALA B 1 388 ? -31.594 20.344 12.617 1 95.62 388 ALA B CA 1
ATOM 6776 C C . ALA B 1 388 ? -30.531 19.344 12.18 1 95.62 388 ALA B C 1
ATOM 6778 O O . ALA B 1 388 ? -29.531 19.734 11.578 1 95.62 388 ALA B O 1
ATOM 6779 N N . PRO B 1 389 ? -30.734 18.078 12.484 1 96.81 389 PRO B N 1
ATOM 6780 C CA . PRO B 1 389 ? -29.719 17.109 12.117 1 96.81 389 PRO B CA 1
ATOM 6781 C C . PRO B 1 389 ? -29.328 17.172 10.641 1 96.81 389 PRO B C 1
ATOM 6783 O O . PRO B 1 389 ? -28.141 17.141 10.305 1 96.81 389 PRO B O 1
ATOM 6786 N N . ALA B 1 390 ? -30.25 17.344 9.766 1 96.44 390 ALA B N 1
ATOM 6787 C CA . ALA B 1 390 ? -30 17.344 8.328 1 96.44 390 ALA B CA 1
ATOM 6788 C C . ALA B 1 390 ? -29.188 18.562 7.906 1 96.44 390 ALA B C 1
ATOM 6790 O O . ALA B 1 390 ? -28.672 18.625 6.789 1 96.44 390 ALA B O 1
ATOM 6791 N N . ARG B 1 391 ? -29.109 19.547 8.836 1 97.38 391 ARG B N 1
ATOM 6792 C CA . ARG B 1 391 ? -28.422 20.797 8.531 1 97.38 391 ARG B CA 1
ATOM 6793 C C . ARG B 1 391 ? -27.219 21 9.453 1 97.38 391 ARG B C 1
ATOM 6795 O O . ARG B 1 391 ? -26.703 22.125 9.555 1 97.38 391 ARG B O 1
ATOM 6802 N N . THR B 1 392 ? -26.859 19.984 10.164 1 98.5 392 THR B N 1
ATOM 6803 C CA . THR B 1 392 ? -25.688 20 11.039 1 98.5 392 THR B CA 1
ATOM 6804 C C . THR B 1 392 ? -24.656 19 10.57 1 98.5 392 THR B C 1
ATOM 6806 O O . THR B 1 392 ? -24.906 17.797 10.562 1 98.5 392 THR B O 1
ATOM 6809 N N . VAL B 1 393 ? -23.484 19.516 10.164 1 98.75 393 VAL B N 1
ATOM 6810 C CA . VAL B 1 393 ? -22.484 18.672 9.523 1 98.75 393 VAL B CA 1
ATOM 6811 C C . VAL B 1 393 ? -21.156 18.781 10.273 1 98.75 393 VAL B C 1
ATOM 6813 O O . VAL B 1 393 ? -20.766 19.875 10.688 1 98.75 393 VAL B O 1
ATOM 6816 N N . LEU B 1 394 ? -20.531 17.641 10.539 1 98.88 394 LEU B N 1
ATOM 6817 C CA . LEU B 1 394 ? -19.188 17.562 11.094 1 98.88 394 LEU B CA 1
ATOM 6818 C C . LEU B 1 394 ? -18.141 17.453 9.992 1 98.88 394 LEU B C 1
ATOM 6820 O O . LEU B 1 394 ? -18.375 16.766 8.984 1 98.88 394 LEU B O 1
ATOM 6824 N N . ALA B 1 395 ? -16.984 18.078 10.172 1 98.94 395 ALA B N 1
ATOM 6825 C CA . ALA B 1 395 ? -15.906 17.969 9.195 1 98.94 395 ALA B CA 1
ATOM 6826 C C . ALA B 1 395 ? -14.547 17.859 9.883 1 98.94 395 ALA B C 1
ATOM 6828 O O . ALA B 1 395 ? -14.312 18.5 10.914 1 98.94 395 ALA B O 1
ATOM 6829 N N . GLY B 1 396 ? -13.688 17.094 9.328 1 98.81 396 GLY B N 1
ATOM 6830 C CA . GLY B 1 396 ? -12.32 16.969 9.812 1 98.81 396 GLY B CA 1
ATOM 6831 C C . GLY B 1 396 ? -11.445 16.141 8.898 1 98.81 396 GLY B C 1
ATOM 6832 O O . GLY B 1 396 ? -11.93 15.508 7.957 1 98.81 396 GLY B O 1
ATOM 6833 N N . ALA B 1 397 ? -10.133 16.156 9.141 1 98.75 397 ALA B N 1
ATOM 6834 C CA . ALA B 1 397 ? -9.148 15.422 8.359 1 98.75 397 ALA B CA 1
ATOM 6835 C C . ALA B 1 397 ? -8.32 14.5 9.258 1 98.75 397 ALA B C 1
ATOM 6837 O O . ALA B 1 397 ? -8.109 14.797 10.438 1 98.75 397 ALA B O 1
ATOM 6838 N N . SER B 1 398 ? -7.824 13.383 8.68 1 98.38 398 SER B N 1
ATOM 6839 C CA . SER B 1 398 ? -6.984 12.461 9.438 1 98.38 398 SER B CA 1
ATOM 6840 C C . SER B 1 398 ? -7.707 11.938 10.68 1 98.38 398 SER B C 1
ATOM 6842 O O . SER B 1 398 ? -8.805 11.391 10.578 1 98.38 398 SER B O 1
ATOM 6844 N N . PHE B 1 399 ? -7.227 12.25 11.891 1 98.69 399 PHE B N 1
ATOM 6845 C CA . PHE B 1 399 ? -7.918 11.906 13.125 1 98.69 399 PHE B CA 1
ATOM 6846 C C . PHE B 1 399 ? -9.219 12.688 13.258 1 98.69 399 PHE B C 1
ATOM 6848 O O . PHE B 1 399 ? -10.211 12.172 13.773 1 98.69 399 PHE B O 1
ATOM 6855 N N . GLY B 1 400 ? -9.242 13.914 12.703 1 98.81 400 GLY B N 1
ATOM 6856 C CA . GLY B 1 400 ? -10.492 14.656 12.656 1 98.81 400 GLY B CA 1
ATOM 6857 C C . GLY B 1 400 ? -11.523 14.039 11.727 1 98.81 400 GLY B C 1
ATOM 6858 O O . GLY B 1 400 ? -12.727 14.172 11.953 1 98.81 400 GLY B O 1
ATOM 6859 N N . GLY B 1 401 ? -11.031 13.383 10.688 1 98.88 401 GLY B N 1
ATOM 6860 C CA . GLY B 1 401 ? -11.914 12.695 9.758 1 98.88 401 GLY B CA 1
ATOM 6861 C C . GLY B 1 401 ? -12.641 11.523 10.375 1 98.88 401 GLY B C 1
ATOM 6862 O O . GLY B 1 401 ? -13.867 11.414 10.266 1 98.88 401 GLY B O 1
ATOM 6863 N N . ILE B 1 402 ? -11.898 10.664 11.047 1 98.81 402 ILE B N 1
ATOM 6864 C CA . ILE B 1 402 ? -12.555 9.523 11.695 1 98.81 402 ILE B CA 1
ATOM 6865 C C . ILE B 1 402 ? -13.469 10.023 12.812 1 98.81 402 ILE B C 1
ATOM 6867 O O . ILE B 1 402 ? -14.539 9.453 13.047 1 98.81 402 ILE B O 1
ATOM 6871 N N . ALA B 1 403 ? -13.102 11.094 13.516 1 98.81 403 ALA B N 1
ATOM 6872 C CA . ALA B 1 403 ? -13.969 11.664 14.547 1 98.81 403 ALA B CA 1
ATOM 6873 C C . ALA B 1 403 ? -15.289 12.133 13.961 1 98.81 403 ALA B C 1
ATOM 6875 O O . ALA B 1 403 ? -16.359 11.82 14.492 1 98.81 403 ALA B O 1
ATOM 6876 N N . ALA B 1 404 ? -15.211 12.828 12.852 1 98.88 404 ALA B N 1
ATOM 6877 C CA . ALA B 1 404 ? -16.406 13.352 12.211 1 98.88 404 ALA B CA 1
ATOM 6878 C C . ALA B 1 404 ? -17.359 12.227 11.82 1 98.88 404 ALA B C 1
ATOM 6880 O O . ALA B 1 404 ? -18.547 12.25 12.156 1 98.88 404 ALA B O 1
ATOM 6881 N N . ALA B 1 405 ? -16.812 11.234 11.164 1 98.75 405 ALA B N 1
ATOM 6882 C CA . ALA B 1 405 ? -17.641 10.117 10.695 1 98.75 405 ALA B CA 1
ATOM 6883 C C . ALA B 1 405 ? -18.219 9.336 11.867 1 98.75 405 ALA B C 1
ATOM 6885 O O . ALA B 1 405 ? -19.406 9.008 11.867 1 98.75 405 ALA B O 1
ATOM 6886 N N . ARG B 1 406 ? -17.438 9.07 12.82 1 98.38 406 ARG B N 1
ATOM 6887 C CA . ARG B 1 406 ? -17.844 8.25 13.953 1 98.38 406 ARG B CA 1
ATOM 6888 C C . ARG B 1 406 ? -18.922 8.961 14.773 1 98.38 406 ARG B C 1
ATOM 6890 O O . ARG B 1 406 ? -19.922 8.352 15.164 1 98.38 406 ARG B O 1
ATOM 6897 N N . ILE B 1 407 ? -18.719 10.219 15.07 1 98.62 407 ILE B N 1
ATOM 6898 C CA . ILE B 1 407 ? -19.656 10.969 15.891 1 98.62 407 ILE B CA 1
ATOM 6899 C C . ILE B 1 407 ? -21 11.07 15.172 1 98.62 407 ILE B C 1
ATOM 6901 O O . ILE B 1 407 ? -22.062 10.93 15.789 1 98.62 407 ILE B O 1
ATOM 6905 N N . ALA B 1 408 ? -20.953 11.281 13.867 1 98.56 408 ALA B N 1
ATOM 6906 C CA . ALA B 1 408 ? -22.203 11.312 13.102 1 98.56 408 ALA B CA 1
ATOM 6907 C C . ALA B 1 408 ? -22.906 9.961 13.133 1 98.56 408 ALA B C 1
ATOM 6909 O O . ALA B 1 408 ? -24.125 9.891 13.164 1 98.56 408 ALA B O 1
ATOM 6910 N N . LEU B 1 409 ? -22.141 8.914 13.102 1 97.88 409 LEU B N 1
ATOM 6911 C CA . LEU B 1 409 ? -22.703 7.574 13.188 1 97.88 409 LEU B CA 1
ATOM 6912 C C . LEU B 1 409 ? -23.297 7.312 14.57 1 97.88 409 LEU B C 1
ATOM 6914 O O . LEU B 1 409 ? -24.312 6.641 14.695 1 97.88 409 LEU B O 1
ATOM 6918 N N . ASP B 1 410 ? -22.625 7.848 15.57 1 97.69 410 ASP B N 1
ATOM 6919 C CA . ASP B 1 410 ? -23.062 7.66 16.953 1 97.69 410 ASP B CA 1
ATOM 6920 C C . ASP B 1 410 ? -24.344 8.453 17.234 1 97.69 410 ASP B C 1
ATOM 6922 O O . ASP B 1 410 ? -25.188 8.008 18.016 1 97.69 410 ASP B O 1
ATOM 6926 N N . HIS B 1 411 ? -24.406 9.633 16.641 1 98.06 411 HIS B N 1
ATOM 6927 C CA . HIS B 1 411 ? -25.5 10.562 16.953 1 98.06 411 HIS B CA 1
ATOM 6928 C C . HIS B 1 411 ? -26.125 11.125 15.688 1 98.06 411 HIS B C 1
ATOM 6930 O O . HIS B 1 411 ? -26.172 12.344 15.5 1 98.06 411 HIS B O 1
ATOM 6936 N N . PRO B 1 412 ? -26.703 10.227 14.914 1 97.25 412 PRO B N 1
ATOM 6937 C CA . PRO B 1 412 ? -27.312 10.719 13.672 1 97.25 412 PRO B CA 1
ATOM 6938 C C . PRO B 1 412 ? -28.5 11.648 13.906 1 97.25 412 PRO B C 1
ATOM 6940 O O . PRO B 1 412 ? -28.891 12.391 13.008 1 97.25 412 PRO B O 1
ATOM 6943 N N . ASP B 1 413 ? -29.016 11.617 15.078 1 97.19 413 ASP B N 1
ATOM 6944 C CA . ASP B 1 413 ? -30.141 12.477 15.445 1 97.19 413 ASP B CA 1
ATOM 6945 C C . ASP B 1 413 ? -29.656 13.898 15.742 1 97.19 413 ASP B C 1
ATOM 6947 O O . ASP B 1 413 ? -30.469 14.828 15.812 1 97.19 413 ASP B O 1
ATOM 6951 N N . ARG B 1 414 ? -28.375 14.07 15.852 1 98 414 ARG B N 1
ATOM 6952 C CA . ARG B 1 414 ? -27.797 15.383 16.125 1 98 414 ARG B CA 1
ATOM 6953 C C . ARG B 1 414 ? -27.016 15.891 14.922 1 98 414 ARG B C 1
ATOM 6955 O O . ARG B 1 414 ? -27 17.094 14.641 1 98 414 ARG B O 1
ATOM 6962 N N . PHE B 1 415 ? -26.312 14.977 14.367 1 98.62 415 PHE B N 1
ATOM 6963 C CA . PHE B 1 415 ? -25.469 15.273 13.211 1 98.62 415 PHE B CA 1
ATOM 6964 C C . PHE B 1 415 ? -25.891 14.43 12.016 1 98.62 415 PHE B C 1
ATOM 6966 O O . PHE B 1 415 ? -25.578 13.242 11.945 1 98.62 415 PHE B O 1
ATOM 6973 N N . GLY B 1 416 ? -26.469 15.062 11.023 1 98.25 416 GLY B N 1
ATOM 6974 C CA . GLY B 1 416 ? -27.016 14.312 9.906 1 98.25 416 GLY B CA 1
ATOM 6975 C C . GLY B 1 416 ? -26 14.055 8.797 1 98.25 416 GLY B C 1
ATOM 6976 O O . GLY B 1 416 ? -26.266 13.266 7.887 1 98.25 416 GLY B O 1
ATOM 6977 N N . ALA B 1 417 ? -24.812 14.719 8.898 1 98.75 417 ALA B N 1
ATOM 6978 C CA . ALA B 1 417 ? -23.797 14.539 7.863 1 98.75 417 ALA B CA 1
ATOM 6979 C C . ALA B 1 417 ? -22.391 14.695 8.438 1 98.75 417 ALA B C 1
ATOM 6981 O O . ALA B 1 417 ? -22.219 15.281 9.508 1 98.75 417 ALA B O 1
ATOM 6982 N N . ALA B 1 418 ? -21.453 14.133 7.742 1 98.88 418 ALA B N 1
ATOM 6983 C CA . ALA B 1 418 ? -20.047 14.305 8.102 1 98.88 418 ALA B CA 1
ATOM 6984 C C . ALA B 1 418 ? -19.172 14.328 6.852 1 98.88 418 ALA B C 1
ATOM 6986 O O . ALA B 1 418 ? -19.453 13.656 5.863 1 98.88 418 ALA B O 1
ATOM 6987 N N . ILE B 1 419 ? -18.203 15.094 6.879 1 98.94 419 ILE B N 1
ATOM 6988 C CA . ILE B 1 419 ? -17.141 15.172 5.887 1 98.94 419 ILE B CA 1
ATOM 6989 C C . ILE B 1 419 ? -15.828 14.68 6.492 1 98.94 419 ILE B C 1
ATOM 6991 O O . ILE B 1 419 ? -15.289 15.289 7.422 1 98.94 419 ILE B O 1
ATOM 6995 N N . ALA B 1 420 ? -15.375 13.578 6.008 1 98.94 420 ALA B N 1
ATOM 6996 C CA . ALA B 1 420 ? -14.141 12.977 6.512 1 98.94 420 ALA B CA 1
ATOM 6997 C C . ALA B 1 420 ? -13.047 13 5.445 1 98.94 420 ALA B C 1
ATOM 6999 O O . ALA B 1 420 ? -13.039 12.164 4.539 1 98.94 420 ALA B O 1
ATOM 7000 N N . LEU B 1 421 ? -12.07 13.875 5.617 1 98.88 421 LEU B N 1
ATOM 7001 C CA . LEU B 1 421 ? -10.977 14.055 4.664 1 98.88 421 LEU B CA 1
ATOM 7002 C C . LEU B 1 421 ? -9.766 13.219 5.059 1 98.88 421 LEU B C 1
ATOM 7004 O O . LEU B 1 421 ? -9.164 13.445 6.113 1 98.88 421 LEU B O 1
ATOM 7008 N N . SER B 1 422 ? -9.391 12.273 4.164 1 98.69 422 SER B N 1
ATOM 7009 C CA . SER B 1 422 ? -8.305 11.359 4.504 1 98.69 422 SER B CA 1
ATOM 7010 C C . SER B 1 422 ? -8.484 10.789 5.91 1 98.69 422 SER B C 1
ATOM 7012 O O . SER B 1 422 ? -7.543 10.805 6.711 1 98.69 422 SER B O 1
ATOM 7014 N N . GLY B 1 423 ? -9.672 10.305 6.184 1 98.75 423 GLY B N 1
ATOM 7015 C CA . GLY B 1 423 ? -9.961 9.828 7.527 1 98.75 423 GLY B CA 1
ATOM 7016 C C . GLY B 1 423 ? -9.07 8.68 7.953 1 98.75 423 GLY B C 1
ATOM 7017 O O . GLY B 1 423 ? -8.789 7.777 7.16 1 98.75 423 GLY B O 1
ATOM 7018 N N . SER B 1 424 ? -8.609 8.773 9.211 1 98.31 424 SER B N 1
ATOM 7019 C CA . SER B 1 424 ? -7.758 7.723 9.758 1 98.31 424 SER B CA 1
ATOM 7020 C C . SER B 1 424 ? -8.57 6.48 10.125 1 98.31 424 SER B C 1
ATOM 7022 O O . SER B 1 424 ? -8.5 5.996 11.258 1 98.31 424 SER B O 1
ATOM 7024 N N . PHE B 1 425 ? -9.18 5.895 9.117 1 98 425 PHE B N 1
ATOM 7025 C CA . PHE B 1 425 ? -10.055 4.75 9.352 1 98 425 PHE B CA 1
ATOM 7026 C C . PHE B 1 425 ? -9.242 3.479 9.555 1 98 425 PHE B C 1
ATOM 7028 O O . PHE B 1 425 ? -9.805 2.418 9.836 1 98 425 PHE B O 1
ATOM 7035 N N . TRP B 1 426 ? -7.914 3.586 9.398 1 94.5 426 TRP B N 1
ATOM 7036 C CA . TRP B 1 426 ? -7.031 2.482 9.758 1 94.5 426 TRP B CA 1
ATOM 7037 C C . TRP B 1 426 ? -7.023 2.264 11.266 1 94.5 426 TRP B C 1
ATOM 7039 O O . TRP B 1 426 ? -6.645 1.188 11.742 1 94.5 426 TRP B O 1
ATOM 7049 N N . TRP B 1 427 ? -7.363 3.312 12.039 1 96 427 TRP B N 1
ATOM 7050 C CA . TRP B 1 427 ? -7.363 3.254 13.492 1 96 427 TRP B CA 1
ATOM 7051 C C . TRP B 1 427 ? -8.445 2.305 14 1 96 427 TRP B C 1
ATOM 7053 O O . TRP B 1 427 ? -9.547 2.262 13.445 1 96 427 TRP B O 1
ATOM 7063 N N . ALA B 1 428 ? -8.125 1.601 15.055 1 95.5 428 ALA B N 1
ATOM 7064 C CA . ALA B 1 428 ? -9.07 0.732 15.75 1 95.5 428 ALA B CA 1
ATOM 7065 C C . ALA B 1 428 ? -8.781 0.701 17.25 1 95.5 428 ALA B C 1
ATOM 7067 O O . ALA B 1 428 ? -7.656 0.987 17.672 1 95.5 428 ALA B O 1
ATOM 7068 N N . PRO B 1 429 ? -9.789 0.434 18.016 1 92.94 429 PRO B N 1
ATOM 7069 C CA . PRO B 1 429 ? -9.531 0.273 19.453 1 92.94 429 PRO B CA 1
ATOM 7070 C C . PRO B 1 429 ? -8.492 -0.808 19.734 1 92.94 429 PRO B C 1
ATOM 7072 O O . PRO B 1 429 ? -8.352 -1.76 18.969 1 92.94 429 PRO B O 1
ATOM 7075 N N . GLU B 1 430 ? -7.844 -0.6 20.797 1 88.31 430 GLU B N 1
ATOM 7076 C CA . GLU B 1 430 ? -6.816 -1.551 21.203 1 88.31 430 GLU B CA 1
ATOM 7077 C C . GLU B 1 430 ? -7.391 -2.957 21.344 1 88.31 430 GLU B C 1
ATOM 7079 O O . GLU B 1 430 ? -8.508 -3.129 21.828 1 88.31 430 GL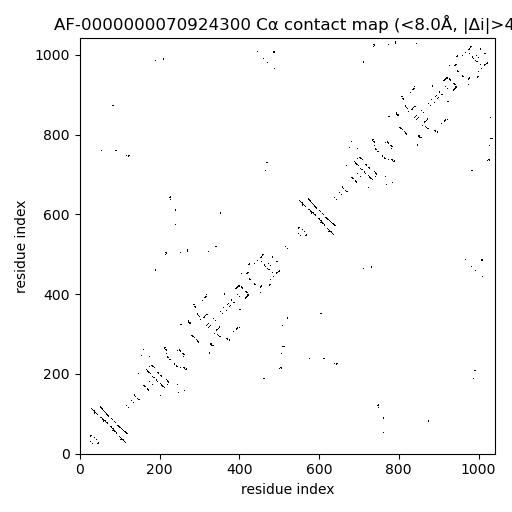U B O 1
ATOM 7084 N N . GLY B 1 431 ? -6.645 -3.898 20.938 1 85.69 431 GLY B N 1
ATOM 7085 C CA . GLY B 1 431 ? -7.008 -5.289 21.141 1 85.69 431 GLY B CA 1
ATOM 7086 C C . GLY B 1 431 ? -7.785 -5.883 19.984 1 85.69 431 GLY B C 1
ATOM 7087 O O . GLY B 1 431 ? -8.047 -7.09 19.953 1 85.69 431 GLY B O 1
ATOM 7088 N N . ARG B 1 432 ? -8.258 -5.152 19.031 1 84.25 432 ARG B N 1
ATOM 7089 C CA . ARG B 1 432 ? -9.078 -5.652 17.938 1 84.25 432 ARG B CA 1
ATOM 7090 C C . ARG B 1 432 ? -8.273 -6.59 17.047 1 84.25 432 ARG B C 1
ATOM 7092 O O . ARG B 1 432 ? -8.812 -7.539 16.484 1 84.25 432 ARG B O 1
ATOM 7099 N N . GLY B 1 433 ? -6.938 -6.477 16.938 1 76.81 433 GLY B N 1
ATOM 7100 C CA . GLY B 1 433 ? -6.129 -7.297 16.047 1 76.81 433 GLY B CA 1
ATOM 7101 C C . GLY B 1 433 ? -6.445 -7.082 14.586 1 76.81 433 GLY B C 1
ATOM 7102 O O . GLY B 1 433 ? -7.312 -6.273 14.242 1 76.81 433 GLY B O 1
ATOM 7103 N N . PRO B 1 434 ? -5.832 -7.844 13.664 1 78.75 434 PRO B N 1
ATOM 7104 C CA . PRO B 1 434 ? -6.078 -7.711 12.227 1 78.75 434 PRO B CA 1
ATOM 7105 C C . PRO B 1 434 ? -7.395 -8.344 11.789 1 78.75 434 PRO B C 1
ATOM 7107 O O . PRO B 1 434 ? -7.699 -9.477 12.188 1 78.75 434 PRO B O 1
ATOM 7110 N N . GLN B 1 435 ? -8.234 -7.535 11.117 1 89.31 435 GLN B N 1
ATOM 7111 C CA . GLN B 1 435 ? -9.516 -7.98 10.586 1 89.31 435 GLN B CA 1
ATOM 7112 C C . GLN B 1 435 ? -9.672 -7.586 9.117 1 89.31 435 GLN B C 1
ATOM 7114 O O . GLN B 1 435 ? -9.086 -6.594 8.672 1 89.31 435 GLN B O 1
ATOM 7119 N N . PRO B 1 436 ? -10.484 -8.43 8.422 1 93.38 436 PRO B N 1
ATOM 7120 C CA . PRO B 1 436 ? -10.711 -8.055 7.02 1 93.38 436 PRO B CA 1
ATOM 7121 C C . PRO B 1 436 ? -11.5 -6.754 6.875 1 93.38 436 PRO B C 1
ATOM 7123 O O . PRO B 1 436 ? -11.359 -6.055 5.867 1 93.38 436 PRO B O 1
ATOM 7126 N N . LEU B 1 437 ? -12.312 -6.469 7.84 1 96.44 437 LEU B N 1
ATOM 7127 C CA . LEU B 1 437 ? -13.039 -5.203 7.867 1 96.44 437 LEU B CA 1
ATOM 7128 C C . LEU B 1 437 ? -12.383 -4.219 8.828 1 96.44 437 LEU B C 1
ATOM 7130 O O . LEU B 1 437 ? -12.008 -4.586 9.945 1 96.44 437 LEU B O 1
ATOM 7134 N N . VAL B 1 438 ? -12.219 -3.01 8.414 1 96.38 438 VAL B N 1
ATOM 7135 C CA . VAL B 1 438 ? -11.758 -1.987 9.344 1 96.38 438 VAL B CA 1
ATOM 7136 C C . VAL B 1 438 ? -12.859 -1.655 10.344 1 96.38 438 VAL B C 1
ATOM 7138 O O . VAL B 1 438 ? -14.039 -1.91 10.086 1 96.38 438 VAL B O 1
ATOM 7141 N N . TRP B 1 439 ? -12.484 -1.066 11.43 1 97 439 TRP B N 1
ATOM 7142 C CA . TRP B 1 439 ? -13.383 -0.832 12.555 1 97 439 TRP B CA 1
ATOM 7143 C C . TRP B 1 439 ? -14.578 0.022 12.133 1 97 439 TRP B C 1
ATOM 7145 O O . TRP B 1 439 ? -15.719 -0.297 12.461 1 97 439 TRP B O 1
ATOM 7155 N N . MET B 1 440 ? -14.367 1.051 11.438 1 97.62 440 MET B N 1
ATOM 7156 C CA . MET B 1 440 ? -15.438 1.969 11.055 1 97.62 440 MET B CA 1
ATOM 7157 C C . MET B 1 440 ? -16.391 1.306 10.062 1 97.62 440 MET B C 1
ATOM 7159 O O . MET B 1 440 ? -17.594 1.602 10.062 1 97.62 440 MET B O 1
ATOM 7163 N N . ALA B 1 441 ? -15.891 0.449 9.188 1 97.75 441 ALA B N 1
ATOM 7164 C CA . ALA B 1 441 ? -16.766 -0.292 8.281 1 97.75 441 ALA B CA 1
ATOM 7165 C C . ALA B 1 441 ? -17.703 -1.219 9.055 1 97.75 441 ALA B C 1
ATOM 7167 O O . ALA B 1 441 ? -18.891 -1.32 8.734 1 97.75 441 ALA B O 1
ATOM 7168 N N . GLU B 1 442 ? -17.172 -1.881 10.031 1 97.06 442 GLU B N 1
ATOM 7169 C CA . GLU B 1 442 ? -18 -2.736 10.875 1 97.06 442 GLU B CA 1
ATOM 7170 C C . GLU B 1 442 ? -19.094 -1.931 11.57 1 97.06 442 GLU B C 1
ATOM 7172 O O . GLU B 1 442 ? -20.234 -2.381 11.68 1 97.06 442 GLU B O 1
ATOM 7177 N N . ARG B 1 443 ? -18.688 -0.779 12.047 1 96.94 443 ARG B N 1
ATOM 7178 C CA . ARG B 1 443 ? -19.656 0.094 12.703 1 96.94 443 ARG B CA 1
ATOM 7179 C C . ARG B 1 443 ? -20.766 0.52 11.742 1 96.94 443 ARG B C 1
ATOM 7181 O O . ARG B 1 443 ? -21.938 0.542 12.102 1 96.94 443 ARG B O 1
ATOM 7188 N N . ALA B 1 444 ? -20.375 0.835 10.602 1 97.94 444 ALA B N 1
ATOM 7189 C CA . ALA B 1 444 ? -21.344 1.243 9.586 1 97.94 444 ALA B CA 1
ATOM 7190 C C . ALA B 1 444 ? -22.281 0.097 9.242 1 97.94 444 ALA B C 1
ATOM 7192 O O . ALA B 1 444 ? -23.484 0.313 9.023 1 97.94 444 ALA B O 1
ATOM 7193 N N . LEU B 1 445 ? -21.781 -1.088 9.18 1 96.75 445 LEU B N 1
ATOM 7194 C CA . LEU B 1 445 ? -22.578 -2.27 8.875 1 96.75 445 LEU B CA 1
ATOM 7195 C C . LEU B 1 445 ? -23.641 -2.49 9.953 1 96.75 445 LEU B C 1
ATOM 7197 O O . LEU B 1 445 ? -24.766 -2.895 9.641 1 96.75 445 LEU B O 1
ATOM 7201 N N . ALA B 1 446 ? -23.297 -2.15 11.148 1 96.19 446 ALA B N 1
ATOM 7202 C CA . ALA B 1 446 ? -24.156 -2.459 12.289 1 96.19 446 ALA B CA 1
ATOM 7203 C C . ALA B 1 446 ? -25.094 -1.299 12.602 1 96.19 446 ALA B C 1
ATOM 7205 O O . ALA B 1 446 ? -26.047 -1.452 13.359 1 96.19 446 ALA B O 1
ATOM 7206 N N . ALA B 1 447 ? -24.859 -0.169 12.008 1 96.5 447 ALA B N 1
ATOM 7207 C CA . ALA B 1 447 ? -25.594 1.044 12.352 1 96.5 447 ALA B CA 1
ATOM 7208 C C . ALA B 1 447 ? -27.047 0.95 11.906 1 96.5 447 ALA B C 1
ATOM 7210 O O . ALA B 1 447 ? -27.344 0.44 10.828 1 96.5 447 ALA B O 1
ATOM 7211 N N . ALA B 1 448 ? -27.938 1.437 12.781 1 95.5 448 ALA B N 1
ATOM 7212 C CA . ALA B 1 448 ? -29.359 1.459 12.453 1 95.5 448 ALA B CA 1
ATOM 7213 C C . ALA B 1 448 ? -29.656 2.555 11.438 1 95.5 448 ALA B C 1
ATOM 7215 O O . ALA B 1 448 ? -30.5 2.369 10.547 1 95.5 448 ALA B O 1
ATOM 7216 N N . GLN B 1 449 ? -29.062 3.629 11.602 1 96.19 449 GLN B N 1
ATOM 7217 C CA . GLN B 1 449 ? -29.188 4.789 10.727 1 96.19 449 GLN B CA 1
ATOM 7218 C C . GLN B 1 449 ? -27.828 5.293 10.273 1 96.19 449 GLN B C 1
ATOM 7220 O O . GLN B 1 449 ? -26.875 5.34 11.062 1 96.19 449 GLN B O 1
ATOM 7225 N N . LEU B 1 450 ? -27.812 5.59 8.984 1 97.44 450 LEU B N 1
ATOM 7226 C CA . LEU B 1 450 ? -26.562 6.098 8.438 1 97.44 450 LEU B CA 1
ATOM 7227 C C . LEU B 1 450 ? -26.672 7.574 8.078 1 97.44 450 LEU B C 1
ATOM 7229 O O . LEU B 1 450 ? -27.625 7.977 7.398 1 97.44 450 LEU B O 1
ATOM 7233 N N . PRO B 1 451 ? -25.75 8.383 8.578 1 97.94 451 PRO B N 1
ATOM 7234 C CA . PRO B 1 451 ? -25.703 9.773 8.117 1 97.94 451 PRO B CA 1
ATOM 7235 C C . PRO B 1 451 ? -25.219 9.906 6.68 1 97.94 451 PRO B C 1
ATOM 7237 O O . PRO B 1 451 ? -24.781 8.914 6.078 1 97.94 451 PRO B O 1
ATOM 7240 N N . ARG B 1 452 ? -25.438 11.133 6.125 1 98.19 452 ARG B N 1
ATOM 7241 C CA . ARG B 1 452 ? -24.781 11.445 4.859 1 98.19 452 ARG B CA 1
ATOM 7242 C C . ARG B 1 452 ? -23.281 11.641 5.051 1 98.19 452 ARG B C 1
ATOM 7244 O O . ARG B 1 452 ? -22.844 12.305 5.996 1 98.19 452 ARG B O 1
ATOM 7251 N N . LEU B 1 453 ? -22.5 10.977 4.191 1 98.62 453 LEU B N 1
ATOM 7252 C CA . LEU B 1 453 ? -21.047 11.055 4.387 1 98.62 453 LEU B CA 1
ATOM 7253 C C . LEU B 1 453 ? -20.344 11.43 3.086 1 98.62 453 LEU B C 1
ATOM 7255 O O . LEU B 1 453 ? -20.703 10.93 2.016 1 98.62 453 LEU B O 1
ATOM 7259 N N . VAL B 1 454 ? -19.391 12.312 3.111 1 98.88 454 VAL B N 1
ATOM 7260 C CA . VAL B 1 454 ? -18.422 12.531 2.051 1 98.88 454 VAL B CA 1
ATOM 7261 C C . VAL B 1 454 ? -17.031 12.156 2.549 1 98.88 454 VAL B C 1
ATOM 7263 O O . VAL B 1 454 ? -16.562 12.664 3.572 1 98.88 454 VAL B O 1
ATOM 7266 N N . LEU B 1 455 ? -16.406 11.219 1.864 1 98.81 455 LEU B N 1
ATOM 7267 C CA . LEU B 1 455 ? -15.078 10.734 2.207 1 98.81 455 LEU B CA 1
ATOM 7268 C C . LEU B 1 455 ? -14.062 11.141 1.144 1 98.81 455 LEU B C 1
ATOM 7270 O O . LEU B 1 455 ? -14.414 11.344 -0.019 1 98.81 455 LEU B O 1
ATOM 7274 N N . SER B 1 456 ? -12.812 11.273 1.564 1 98.44 456 SER B N 1
ATOM 7275 C CA . SER B 1 456 ? -11.75 11.492 0.595 1 98.44 456 SER B CA 1
ATOM 7276 C C . SER B 1 456 ? -10.5 10.695 0.956 1 98.44 456 SER B C 1
ATOM 7278 O O . SER B 1 456 ? -10.328 10.297 2.109 1 98.44 456 SER B O 1
ATOM 7280 N N . ALA B 1 457 ? -9.672 10.414 0.001 1 98 457 ALA B N 1
ATOM 7281 C CA . ALA B 1 457 ? -8.359 9.797 0.184 1 98 457 ALA B CA 1
ATOM 7282 C C . ALA B 1 457 ? -7.453 10.07 -1.012 1 98 457 ALA B C 1
ATOM 7284 O O . ALA B 1 457 ? -7.926 10.172 -2.146 1 98 457 ALA B O 1
ATOM 7285 N N . GLY B 1 458 ? -6.211 10.156 -0.721 1 96.06 458 GLY B N 1
ATOM 7286 C CA . GLY B 1 458 ? -5.23 10.383 -1.77 1 96.06 458 GLY B CA 1
ATOM 7287 C C . GLY B 1 458 ? -4.637 9.109 -2.326 1 96.06 458 GLY B C 1
ATOM 7288 O O . GLY B 1 458 ? -4.555 8.094 -1.623 1 96.06 458 GLY B O 1
ATOM 7289 N N . SER B 1 459 ? -4.133 9.219 -3.533 1 93.5 459 SER B N 1
ATOM 7290 C CA . SER B 1 459 ? -3.586 8.07 -4.242 1 93.5 459 SER B CA 1
ATOM 7291 C C . SER B 1 459 ? -2.297 7.578 -3.592 1 93.5 459 SER B C 1
ATOM 7293 O O . SER B 1 459 ? -1.935 6.41 -3.723 1 93.5 459 SER B O 1
ATOM 7295 N N . TYR B 1 460 ? -1.606 8.383 -2.816 1 92.62 460 TYR B N 1
ATOM 7296 C CA . TYR B 1 460 ? -0.328 8.008 -2.223 1 92.62 460 TYR B CA 1
ATOM 7297 C C . TYR B 1 460 ? -0.48 7.727 -0.732 1 92.62 460 TYR B C 1
ATOM 7299 O O . TYR B 1 460 ? 0.512 7.52 -0.029 1 92.62 460 TYR B O 1
ATOM 7307 N N . GLU B 1 461 ? -1.702 7.734 -0.219 1 94.25 461 GLU B N 1
ATOM 7308 C CA . GLU B 1 461 ? -1.929 7.445 1.194 1 94.25 461 GLU B CA 1
ATOM 7309 C C . GLU B 1 461 ? -2.02 5.945 1.445 1 94.25 461 GLU B C 1
ATOM 7311 O O . GLU B 1 461 ? -2.979 5.469 2.057 1 94.25 461 GLU B O 1
ATOM 7316 N N . THR B 1 462 ? -0.969 5.262 1.05 1 91.25 462 THR B N 1
ATOM 7317 C CA . THR B 1 462 ? -0.872 3.812 1.158 1 91.25 462 THR B CA 1
ATOM 7318 C C . THR B 1 462 ? 0.088 3.416 2.275 1 91.25 462 THR B C 1
ATOM 7320 O O . THR B 1 462 ? 0.8 4.262 2.818 1 91.25 462 THR B O 1
ATOM 7323 N N . ALA B 1 463 ? 0.002 2.113 2.588 1 85.38 463 ALA B N 1
ATOM 7324 C CA . ALA B 1 463 ? 0.876 1.613 3.646 1 85.38 463 ALA B CA 1
ATOM 7325 C C . ALA B 1 463 ? 2.326 1.544 3.174 1 85.38 463 ALA B C 1
ATOM 7327 O O . ALA B 1 463 ? 2.588 1.322 1.989 1 85.38 463 ALA B O 1
ATOM 7328 N N . ARG B 1 464 ? 3.203 1.762 4.176 1 76.31 464 ARG B N 1
ATOM 7329 C CA . ARG B 1 464 ? 4.629 1.613 3.912 1 76.31 464 ARG B CA 1
ATOM 7330 C C . ARG B 1 464 ? 5.109 0.207 4.258 1 76.31 464 ARG B C 1
ATOM 7332 O O . ARG B 1 464 ? 4.664 -0.38 5.246 1 76.31 464 ARG B O 1
ATOM 7339 N N . PRO B 1 465 ? 5.891 -0.302 3.279 1 66.19 465 PRO B N 1
ATOM 7340 C CA . PRO B 1 465 ? 6.5 -1.568 3.693 1 66.19 465 PRO B CA 1
ATOM 7341 C C . PRO B 1 465 ? 7.371 -1.424 4.938 1 66.19 465 PRO B C 1
ATOM 7343 O O . PRO B 1 465 ? 8.031 -0.396 5.121 1 66.19 465 PRO B O 1
ATOM 7346 N N . ASP B 1 466 ? 6.973 -2.111 6.043 1 63.31 466 ASP B N 1
ATOM 7347 C CA . ASP B 1 466 ? 7.75 -1.979 7.273 1 63.31 466 ASP B CA 1
ATOM 7348 C C . ASP B 1 466 ? 8.578 -3.236 7.539 1 63.31 466 ASP B C 1
ATOM 7350 O O . ASP B 1 466 ? 8.18 -4.34 7.156 1 63.31 466 ASP B O 1
ATOM 7354 N N . GLU B 1 467 ? 9.844 -2.9 7.812 1 62.12 467 GLU B N 1
ATOM 7355 C CA . GLU B 1 467 ? 10.719 -3.996 8.219 1 62.12 467 GLU B CA 1
ATOM 7356 C C . GLU B 1 467 ? 10.219 -4.652 9.5 1 62.12 467 GLU B C 1
ATOM 7358 O O . GLU B 1 467 ? 10.664 -5.742 9.867 1 62.12 467 GLU B O 1
ATOM 7363 N N . GLU B 1 468 ? 9.188 -4.062 10.031 1 67.44 468 GLU B N 1
ATOM 7364 C CA . GLU B 1 468 ? 8.773 -4.527 11.352 1 67.44 468 GLU B CA 1
ATOM 7365 C C . GLU B 1 468 ? 7.617 -5.516 11.258 1 67.44 468 GLU B C 1
ATOM 7367 O O . GLU B 1 468 ? 7.207 -6.102 12.258 1 67.44 468 GLU B O 1
ATOM 7372 N N . GLY B 1 469 ? 7.188 -5.707 10.07 1 78.69 469 GLY B N 1
ATOM 7373 C CA . GLY B 1 469 ? 6.062 -6.621 9.93 1 78.69 469 GLY B CA 1
ATOM 7374 C C . GLY B 1 469 ? 5.227 -6.344 8.695 1 78.69 469 GLY B C 1
ATOM 7375 O O . GLY B 1 469 ? 5.641 -5.59 7.809 1 78.69 469 GLY B O 1
ATOM 7376 N N . PRO B 1 470 ? 4.09 -7.102 8.641 1 80.94 470 PRO B N 1
ATOM 7377 C CA . PRO B 1 470 ? 3.203 -6.848 7.504 1 80.94 470 PRO B CA 1
ATOM 7378 C C . PRO B 1 470 ? 2.682 -5.414 7.473 1 80.94 470 PRO B C 1
ATOM 7380 O O . PRO B 1 470 ? 2.545 -4.777 8.523 1 80.94 470 PRO B O 1
ATOM 7383 N N . PRO B 1 471 ? 2.453 -4.984 6.25 1 81.25 471 PRO B N 1
ATOM 7384 C CA . PRO B 1 471 ? 1.917 -3.623 6.172 1 81.25 471 PRO B CA 1
ATOM 7385 C C . PRO B 1 471 ? 0.598 -3.461 6.922 1 81.25 471 PRO B C 1
ATOM 7387 O O . PRO B 1 471 ? -0.291 -4.309 6.805 1 81.25 471 PRO B O 1
ATOM 7390 N N . PRO B 1 472 ? 0.435 -2.387 7.652 1 84.12 472 PRO B N 1
ATOM 7391 C CA . PRO B 1 472 ? -0.833 -2.113 8.336 1 84.12 472 PRO B CA 1
ATOM 7392 C C . PRO B 1 472 ? -1.91 -1.589 7.387 1 84.12 472 PRO B C 1
ATOM 7394 O O . PRO B 1 472 ? -1.643 -1.37 6.203 1 84.12 472 PRO B O 1
ATOM 7397 N N . ASP B 1 473 ? -3.1 -1.434 7.945 1 87.81 473 ASP B N 1
ATOM 7398 C CA . ASP B 1 473 ? -4.129 -0.719 7.199 1 87.81 473 ASP B CA 1
ATOM 7399 C C . ASP B 1 473 ? -3.697 0.715 6.902 1 87.81 473 ASP B C 1
ATOM 7401 O O . ASP B 1 473 ? -2.988 1.333 7.699 1 87.81 473 ASP B O 1
ATOM 7405 N N . ASP B 1 474 ? -4.09 1.157 5.746 1 92.69 474 ASP B N 1
ATOM 7406 C CA . ASP B 1 474 ? -3.732 2.525 5.387 1 92.69 474 ASP B CA 1
ATOM 7407 C C . ASP B 1 474 ? -4.977 3.363 5.105 1 92.69 474 ASP B C 1
ATOM 7409 O O . ASP B 1 474 ? -6.098 2.846 5.125 1 92.69 474 ASP B O 1
ATOM 7413 N N . ILE B 1 475 ? -4.789 4.645 4.895 1 96.94 475 ILE B N 1
ATOM 7414 C CA . ILE B 1 475 ? -5.887 5.598 4.758 1 96.94 475 ILE B CA 1
ATOM 7415 C C . ILE B 1 475 ? -6.672 5.301 3.482 1 96.94 475 ILE B C 1
ATOM 7417 O O . ILE B 1 475 ? -7.906 5.258 3.5 1 96.94 475 ILE B O 1
ATOM 7421 N N . ARG B 1 476 ? -6.059 5.102 2.373 1 95.75 476 ARG B N 1
ATOM 7422 C CA . ARG B 1 476 ? -6.738 4.867 1.104 1 95.75 476 ARG B CA 1
ATOM 7423 C C . ARG B 1 476 ? -7.602 3.611 1.168 1 95.75 476 ARG B C 1
ATOM 7425 O O . ARG B 1 476 ? -8.797 3.66 0.874 1 95.75 476 ARG B O 1
ATOM 7432 N N . GLU B 1 477 ? -6.969 2.514 1.577 1 94.75 477 GLU B N 1
ATOM 7433 C CA . GLU B 1 477 ? -7.68 1.24 1.658 1 94.75 477 GLU B CA 1
ATOM 7434 C C . GLU B 1 477 ? -8.875 1.336 2.602 1 94.75 477 GLU B C 1
ATOM 7436 O O . GLU B 1 477 ? -9.984 0.937 2.244 1 94.75 477 GLU B O 1
ATOM 7441 N N . ALA B 1 478 ? -8.68 1.852 3.752 1 97.38 478 ALA B N 1
ATOM 7442 C CA . ALA B 1 478 ? -9.727 1.904 4.77 1 97.38 478 ALA B CA 1
ATOM 7443 C C . ALA B 1 478 ? -10.859 2.826 4.34 1 97.38 478 ALA B C 1
ATOM 7445 O O . ALA B 1 478 ? -12.039 2.518 4.562 1 97.38 478 ALA B O 1
ATOM 7446 N N . SER B 1 479 ? -10.508 3.947 3.744 1 98.44 479 SER B N 1
ATOM 7447 C CA . SER B 1 479 ? -11.523 4.895 3.295 1 98.44 479 SER B CA 1
ATOM 7448 C C . SER B 1 479 ? -12.375 4.297 2.178 1 98.44 479 SER B C 1
ATOM 7450 O O . SER B 1 479 ? -13.602 4.438 2.186 1 98.44 479 SER B O 1
ATOM 7452 N N . ARG B 1 480 ? -11.742 3.646 1.264 1 97.69 480 ARG B N 1
ATOM 7453 C CA . ARG B 1 480 ? -12.469 3.041 0.149 1 97.69 480 ARG B CA 1
ATOM 7454 C C . ARG B 1 480 ? -13.359 1.902 0.63 1 97.69 480 ARG B C 1
ATOM 7456 O O . ARG B 1 480 ? -14.461 1.708 0.111 1 97.69 480 ARG B O 1
ATOM 7463 N N . GLN B 1 481 ? -12.859 1.142 1.561 1 97.94 481 GLN B N 1
ATOM 7464 C CA . GLN B 1 481 ? -13.672 0.065 2.121 1 97.94 481 GLN B CA 1
ATOM 7465 C C . GLN B 1 481 ? -14.922 0.615 2.807 1 97.94 481 GLN B C 1
ATOM 7467 O O . GLN B 1 481 ? -16.016 0.101 2.607 1 97.94 481 GLN B O 1
ATOM 7472 N N . LEU B 1 482 ? -14.734 1.698 3.643 1 98.56 482 LEU B N 1
ATOM 7473 C CA . LEU B 1 482 ? -15.883 2.318 4.305 1 98.56 482 LEU B CA 1
ATOM 7474 C C . LEU B 1 482 ? -16.875 2.846 3.279 1 98.56 482 LEU B C 1
ATOM 7476 O O . LEU B 1 482 ? -18.078 2.633 3.416 1 98.56 482 LEU B O 1
ATOM 7480 N N . TYR B 1 483 ? -16.422 3.465 2.238 1 98.56 483 TYR B N 1
ATOM 7481 C CA . TYR B 1 483 ? -17.281 3.98 1.179 1 98.56 483 TYR B CA 1
ATOM 7482 C C . TYR B 1 483 ? -18.094 2.859 0.542 1 98.56 483 TYR B C 1
ATOM 7484 O O . TYR B 1 483 ? -19.297 3.01 0.31 1 98.56 483 TYR B O 1
ATOM 7492 N N . ALA B 1 484 ? -17.422 1.751 0.268 1 98.25 484 ALA B N 1
ATOM 7493 C CA . ALA B 1 484 ? -18.094 0.609 -0.351 1 98.25 484 ALA B CA 1
ATOM 7494 C C . ALA B 1 484 ? -19.234 0.1 0.525 1 98.25 484 ALA B C 1
ATOM 7496 O O . ALA B 1 484 ? -20.312 -0.215 0.024 1 98.25 484 ALA B O 1
ATOM 7497 N N . VAL B 1 485 ? -19 0.04 1.81 1 98.31 485 VAL B N 1
ATOM 7498 C CA . VAL B 1 485 ? -20.016 -0.421 2.752 1 98.31 485 VAL B CA 1
ATOM 7499 C C . VAL B 1 485 ? -21.188 0.553 2.762 1 98.31 485 VAL B C 1
ATOM 7501 O O . VAL B 1 485 ? -22.344 0.135 2.732 1 98.31 485 VAL B O 1
ATOM 7504 N N . LEU B 1 486 ? -20.859 1.82 2.83 1 98.44 486 LEU B N 1
ATOM 7505 C CA . LEU B 1 486 ? -21.906 2.84 2.854 1 98.44 486 LEU B CA 1
ATOM 7506 C C . LEU B 1 486 ? -22.781 2.758 1.603 1 98.44 486 LEU B C 1
ATOM 7508 O O . LEU B 1 486 ? -24 2.799 1.69 1 98.44 486 LEU B O 1
ATOM 7512 N N . ARG B 1 487 ? -22.156 2.572 0.468 1 97.56 487 ARG B N 1
ATOM 7513 C CA . ARG B 1 487 ? -22.875 2.439 -0.791 1 97.56 487 ARG B CA 1
ATOM 7514 C C . ARG B 1 487 ? -23.75 1.19 -0.79 1 97.56 487 ARG B C 1
ATOM 7516 O O . ARG B 1 487 ? -24.906 1.234 -1.224 1 97.56 487 ARG B O 1
ATOM 7523 N N . ALA B 1 488 ? -23.203 0.173 -0.345 1 97.81 488 ALA B N 1
ATOM 7524 C CA . ALA B 1 488 ? -23.922 -1.095 -0.325 1 97.81 488 ALA B CA 1
ATOM 7525 C C . ALA B 1 488 ? -25.141 -1.02 0.6 1 97.81 488 ALA B C 1
ATOM 7527 O O . ALA B 1 488 ? -26.172 -1.658 0.345 1 97.81 488 ALA B O 1
ATOM 7528 N N . ARG B 1 489 ? -25.047 -0.192 1.646 1 97.56 489 ARG B N 1
ATOM 7529 C CA . ARG B 1 489 ? -26.125 -0.045 2.627 1 97.56 489 ARG B CA 1
ATOM 7530 C C . ARG B 1 489 ? -27.125 1.022 2.189 1 97.56 489 ARG B C 1
ATOM 7532 O O . ARG B 1 489 ? -28.078 1.322 2.914 1 97.56 489 ARG B O 1
ATOM 7539 N N . GLY B 1 490 ? -26.828 1.651 1.093 1 95.88 490 GLY B N 1
ATOM 7540 C CA . GLY B 1 490 ? -27.766 2.602 0.528 1 95.88 490 GLY B CA 1
ATOM 7541 C C . GLY B 1 490 ? -27.656 3.992 1.121 1 95.88 490 GLY B C 1
ATOM 7542 O O . GLY B 1 490 ? -28.562 4.816 0.979 1 95.88 490 GLY B O 1
ATOM 7543 N N . ALA B 1 491 ? -26.578 4.25 1.826 1 95.69 491 ALA B N 1
ATOM 7544 C CA . ALA B 1 491 ? -26.344 5.582 2.375 1 95.69 491 ALA B CA 1
ATOM 7545 C C . ALA B 1 491 ? -26.078 6.594 1.264 1 95.69 491 ALA B C 1
ATOM 7547 O O . ALA B 1 491 ? -25.594 6.234 0.19 1 95.69 491 ALA B O 1
ATOM 7548 N N . GLU B 1 492 ? -26.516 7.828 1.53 1 97.12 492 GLU B N 1
ATOM 7549 C CA . GLU B 1 492 ? -26.016 8.914 0.694 1 97.12 492 GLU B CA 1
ATOM 7550 C C . GLU B 1 492 ? -24.531 9.188 0.974 1 97.12 492 GLU B C 1
ATOM 7552 O O . GLU B 1 492 ? -24.203 9.852 1.955 1 97.12 492 GLU B O 1
ATOM 7557 N N . ALA B 1 493 ? -23.703 8.672 0.137 1 97.62 493 ALA B N 1
ATOM 7558 C CA . ALA B 1 493 ? -22.266 8.781 0.348 1 97.62 493 ALA B CA 1
ATOM 7559 C C . ALA B 1 493 ? -21.547 9.195 -0.938 1 97.62 493 ALA B C 1
ATOM 7561 O O . ALA B 1 493 ? -21.922 8.742 -2.027 1 97.62 493 ALA B O 1
ATOM 7562 N N . ALA B 1 494 ? -20.594 10.047 -0.84 1 98.06 494 ALA B N 1
ATOM 7563 C CA . ALA B 1 494 ? -19.719 10.445 -1.941 1 98.06 494 ALA B CA 1
ATOM 7564 C C . ALA B 1 494 ? -18.25 10.25 -1.58 1 98.06 494 ALA B C 1
ATOM 7566 O O . ALA B 1 494 ? -17.906 10.211 -0.4 1 98.06 494 ALA B O 1
ATOM 7567 N N . PHE B 1 495 ? -17.453 10.055 -2.609 1 98.12 495 PHE B N 1
ATOM 7568 C CA . PHE B 1 495 ? -16.016 9.875 -2.443 1 98.12 495 PHE B CA 1
ATOM 7569 C C . PHE B 1 495 ? -15.242 10.859 -3.32 1 98.12 495 PHE B C 1
ATOM 7571 O O . PHE B 1 495 ? -15.492 10.953 -4.523 1 98.12 495 PHE B O 1
ATOM 7578 N N . LEU B 1 496 ? -14.359 11.57 -2.736 1 97.69 496 LEU B N 1
ATOM 7579 C CA . LEU B 1 496 ? -13.492 12.5 -3.441 1 97.69 496 LEU B CA 1
ATOM 7580 C C . LEU B 1 496 ? -12.062 11.969 -3.508 1 97.69 496 LEU B C 1
ATOM 7582 O O . LEU B 1 496 ? -11.258 12.234 -2.615 1 97.69 496 LEU B O 1
ATOM 7586 N N . PRO B 1 497 ? -11.719 11.266 -4.586 1 95.62 497 PRO B N 1
ATOM 7587 C CA . PRO B 1 497 ? -10.32 10.883 -4.75 1 95.62 497 PRO B CA 1
ATOM 7588 C C . PRO B 1 497 ? -9.422 12.047 -5.156 1 95.62 497 PRO B C 1
ATOM 7590 O O . PRO B 1 497 ? -9.883 12.977 -5.824 1 95.62 497 PRO B O 1
ATOM 7593 N N . HIS B 1 498 ? -8.203 12.039 -4.727 1 96 498 HIS B N 1
ATOM 7594 C CA . HIS B 1 498 ? -7.289 13.078 -5.195 1 96 498 HIS B CA 1
ATOM 7595 C C . HIS B 1 498 ? -5.906 12.508 -5.48 1 96 498 HIS B C 1
ATOM 7597 O O . HIS B 1 498 ? -5.496 11.516 -4.871 1 96 498 HIS B O 1
ATOM 7603 N N . ALA B 1 499 ? -5.285 13.078 -6.484 1 94.62 499 ALA B N 1
ATOM 7604 C CA . ALA B 1 499 ? -3.883 12.789 -6.762 1 94.62 499 ALA B CA 1
ATOM 7605 C C . ALA B 1 499 ? -2.967 13.516 -5.785 1 94.62 499 ALA B C 1
ATOM 7607 O O . ALA B 1 499 ? -2.721 14.719 -5.938 1 94.62 499 ALA B O 1
ATOM 7608 N N . GLY B 1 500 ? -2.498 12.758 -4.828 1 94.19 500 GLY B N 1
ATOM 7609 C CA . GLY B 1 500 ? -1.67 13.352 -3.791 1 94.19 500 GLY B CA 1
ATOM 7610 C C . GLY B 1 500 ? -1.625 12.531 -2.518 1 94.19 500 GLY B C 1
ATOM 7611 O O . GLY B 1 500 ? -2.051 11.375 -2.504 1 94.19 500 GLY B O 1
ATOM 7612 N N . GLY B 1 501 ? -0.997 13.164 -1.524 1 94.69 501 GLY B N 1
ATOM 7613 C CA . GLY B 1 501 ? -0.82 12.492 -0.25 1 94.69 501 GLY B CA 1
ATOM 7614 C C . GLY B 1 501 ? -1.617 13.117 0.876 1 94.69 501 GLY B C 1
ATOM 7615 O O . GLY B 1 501 ? -2.736 13.594 0.664 1 94.69 501 GLY B O 1
ATOM 7616 N N . HIS B 1 502 ? -1.163 12.984 2.057 1 96.56 502 HIS B N 1
ATOM 7617 C CA . HIS B 1 502 ? -1.775 13.477 3.287 1 96.56 502 HIS B CA 1
ATOM 7618 C C . HIS B 1 502 ? -1.496 14.961 3.486 1 96.56 502 HIS B C 1
ATOM 7620 O O . HIS B 1 502 ? -0.515 15.336 4.137 1 96.56 502 HIS B O 1
ATOM 7626 N N . ASP B 1 503 ? -2.443 15.883 2.914 1 97.75 503 ASP B N 1
ATOM 7627 C CA . ASP B 1 503 ? -2.027 17.266 2.672 1 97.75 503 ASP B CA 1
ATOM 7628 C C . ASP B 1 503 ? -3.174 18.234 2.926 1 97.75 503 ASP B C 1
ATOM 7630 O O . ASP B 1 503 ? -4.195 18.188 2.234 1 97.75 503 ASP B O 1
ATOM 7634 N N . GLY B 1 504 ? -2.914 19.172 3.852 1 98 504 GLY B N 1
ATOM 7635 C CA . GLY B 1 504 ? -3.908 20.188 4.184 1 98 504 GLY B CA 1
ATOM 7636 C C . GLY B 1 504 ? -4.242 21.094 3.018 1 98 504 GLY B C 1
ATOM 7637 O O . GLY B 1 504 ? -5.371 21.578 2.904 1 98 504 GLY B O 1
ATOM 7638 N N . PHE B 1 505 ? -3.24 21.266 2.141 1 98 505 PHE B N 1
ATOM 7639 C CA . PHE B 1 505 ? -3.449 22.109 0.971 1 98 505 PHE B CA 1
ATOM 7640 C C . PHE B 1 505 ? -4.473 21.484 0.03 1 98 505 PHE B C 1
ATOM 7642 O O . PHE B 1 505 ? -5.16 22.203 -0.706 1 98 505 PHE B O 1
ATOM 7649 N N . VAL B 1 506 ? -4.648 20.234 0.087 1 98.25 506 VAL B N 1
ATOM 7650 C CA . VAL B 1 506 ? -5.66 19.516 -0.685 1 98.25 506 VAL B CA 1
ATOM 7651 C C . VAL B 1 506 ? -6.988 19.531 0.07 1 98.25 506 VAL B C 1
ATOM 7653 O O . VAL B 1 506 ? -8.039 19.797 -0.518 1 98.25 506 VAL B O 1
ATOM 7656 N N . TRP B 1 507 ? -6.957 19.359 1.343 1 98.56 507 TRP B N 1
ATOM 7657 C CA . TRP B 1 507 ? -8.141 19.172 2.178 1 98.56 507 TRP B CA 1
ATOM 7658 C C . TRP B 1 507 ? -9 20.438 2.182 1 98.56 507 TRP B C 1
ATOM 7660 O O . TRP B 1 507 ? -10.227 20.359 2.242 1 98.56 507 TRP B O 1
ATOM 7670 N N . ARG B 1 508 ? -8.367 21.578 2.15 1 98 508 ARG B N 1
ATOM 7671 C CA . ARG B 1 508 ? -9.148 22.812 2.215 1 98 508 ARG B CA 1
ATOM 7672 C C . ARG B 1 508 ? -10.141 22.891 1.061 1 98 508 ARG B C 1
ATOM 7674 O O . ARG B 1 508 ? -11.312 23.219 1.263 1 98 508 ARG B O 1
ATOM 7681 N N . GLY B 1 509 ? -9.688 22.5 -0.104 1 98.38 509 GLY B N 1
ATOM 7682 C CA . GLY B 1 509 ? -10.562 22.5 -1.266 1 98.38 509 GLY B CA 1
ATOM 7683 C C . GLY B 1 509 ? -11.555 21.359 -1.256 1 98.38 509 GLY B C 1
ATOM 7684 O O . GLY B 1 509 ? -12.703 21.516 -1.691 1 98.38 509 GLY B O 1
ATOM 7685 N N . GLU B 1 510 ? -11.133 20.234 -0.756 1 98.56 510 GLU B N 1
ATOM 7686 C CA . GLU B 1 510 ? -12.031 19.094 -0.685 1 98.56 510 GLU B CA 1
ATOM 7687 C C . GLU B 1 510 ? -13.18 19.344 0.289 1 98.56 510 GLU B C 1
ATOM 7689 O O . GLU B 1 510 ? -14.297 18.875 0.075 1 98.56 510 GLU B O 1
ATOM 7694 N N . LEU B 1 511 ? -12.859 20.078 1.348 1 98.88 511 LEU B N 1
ATOM 7695 C CA . LEU B 1 511 ? -13.898 20.391 2.314 1 98.88 511 LEU B CA 1
ATOM 7696 C C . LEU B 1 511 ? -15 21.234 1.675 1 98.88 511 LEU B C 1
ATOM 7698 O O . LEU B 1 511 ? -16.188 20.938 1.829 1 98.88 511 LEU B O 1
ATOM 7702 N N . THR B 1 512 ? -14.617 22.25 0.926 1 98.81 512 THR B N 1
ATOM 7703 C CA . THR B 1 512 ? -15.625 23.109 0.3 1 98.81 512 THR B CA 1
ATOM 7704 C C . THR B 1 512 ? -16.359 22.359 -0.802 1 98.81 512 THR B C 1
ATOM 7706 O O . THR B 1 512 ? -17.562 22.531 -0.979 1 98.81 512 THR B O 1
ATOM 7709 N N . GLU B 1 513 ? -15.648 21.484 -1.53 1 98.75 513 GLU B N 1
ATOM 7710 C CA . GLU B 1 513 ? -16.312 20.641 -2.525 1 98.75 513 GLU B CA 1
ATOM 7711 C C . GLU B 1 513 ? -17.328 19.719 -1.877 1 98.75 513 GLU B C 1
ATOM 7713 O O . GLU B 1 513 ? -18.422 19.531 -2.412 1 98.75 513 GLU B O 1
ATOM 7718 N N . ALA B 1 514 ? -16.953 19.172 -0.748 1 98.81 514 ALA B N 1
ATOM 7719 C CA . ALA B 1 514 ? -17.844 18.266 -0.024 1 98.81 514 ALA B CA 1
ATOM 7720 C C . ALA B 1 514 ? -19.094 19.016 0.447 1 98.81 514 ALA B C 1
ATOM 7722 O O . ALA B 1 514 ? -20.203 18.484 0.366 1 98.81 514 ALA B O 1
ATOM 7723 N N . LEU B 1 515 ? -18.922 20.219 0.95 1 98.81 515 LEU B N 1
ATOM 7724 C CA . LEU B 1 515 ? -20.062 21.031 1.378 1 98.81 515 LEU B CA 1
ATOM 7725 C C . LEU B 1 515 ? -21 21.312 0.208 1 98.81 515 LEU B C 1
ATOM 7727 O O . LEU B 1 515 ? -22.234 21.266 0.364 1 98.81 515 LEU B O 1
ATOM 7731 N N . LEU B 1 516 ? -20.453 21.578 -0.961 1 98.62 516 LEU B N 1
ATOM 7732 C CA . LEU B 1 516 ? -21.266 21.828 -2.145 1 98.62 516 LEU B CA 1
ATOM 7733 C C . LEU B 1 516 ? -22.031 20.578 -2.559 1 98.62 516 LEU B C 1
ATOM 7735 O O . LEU B 1 516 ? -23.188 20.672 -3.012 1 98.62 516 LEU B O 1
ATOM 7739 N N . ARG B 1 517 ? -21.453 19.453 -2.361 1 97.75 517 ARG B N 1
ATOM 7740 C CA . ARG B 1 517 ? -22.125 18.203 -2.693 1 97.75 517 ARG B CA 1
ATOM 7741 C C . ARG B 1 517 ? -23.297 17.953 -1.758 1 97.75 517 ARG B C 1
ATOM 7743 O O . ARG B 1 517 ? -24.328 17.422 -2.18 1 97.75 517 ARG B O 1
ATOM 7750 N N . LEU B 1 518 ? -23.094 18.328 -0.544 1 98.06 518 LEU B N 1
ATOM 7751 C CA . LEU B 1 518 ? -24.094 18.031 0.468 1 98.06 518 LEU B CA 1
ATOM 7752 C C . LEU B 1 518 ? -25.203 19.078 0.46 1 98.06 518 LEU B C 1
ATOM 7754 O O . LEU B 1 518 ? -26.375 18.766 0.664 1 98.06 518 LEU B O 1
ATOM 7758 N N . TYR B 1 519 ? -24.797 20.391 0.174 1 97.5 519 TYR B N 1
ATOM 7759 C CA . TYR B 1 519 ? -25.75 21.453 0.477 1 97.5 519 TYR B CA 1
ATOM 7760 C C . TYR B 1 519 ? -25.766 22.5 -0.636 1 97.5 519 TYR B C 1
ATOM 7762 O O . TYR B 1 519 ? -26.391 23.547 -0.502 1 97.5 519 TYR B O 1
ATOM 7770 N N . GLY B 1 520 ? -25.078 22.172 -1.705 1 95 520 GLY B N 1
ATOM 7771 C CA . GLY B 1 520 ? -25 23.141 -2.789 1 95 520 GLY B CA 1
ATOM 7772 C C . GLY B 1 520 ? -26.344 23.484 -3.389 1 95 520 GLY B C 1
ATOM 7773 O O . GLY B 1 520 ? -27.266 22.656 -3.365 1 95 520 GLY B O 1
ATOM 7774 N N . ARG B 1 521 ? -26.406 24.734 -3.936 1 87.44 521 ARG B N 1
ATOM 7775 C CA . ARG B 1 521 ? -27.594 25.219 -4.629 1 87.44 521 ARG B CA 1
ATOM 7776 C C . ARG B 1 521 ? -27.375 25.25 -6.137 1 87.44 521 ARG B C 1
ATOM 7778 O O . ARG B 1 521 ? -26.25 25.406 -6.602 1 87.44 521 ARG B O 1
#

Foldseek 3Di:
DDCPDDPPPPPPPPPPPPPDPPPPAAAEAQGKDKDFAQAQKDKGHYPADAQKKWKKKKAWQQFKKWKWKQEPVRDIDTFDIDRGDIDMGIDGHHVRMIMMMGDHGGTIMMMGIHDIADPVRPDDDDDADPDPLVNVVLVCVVVVHACVVVVVVCLVVFDDDWDDDVQWIKTKDKDFQFDPWKWKAFDQAQDIDTWDDSPPHRITMDIDIFHLQAKTKMKMQGPQDDDDDDPVVSVCSSVVRIAEDPSAPAAFPPVPRRTHIDGGPNHDDQQLPPFDQDDWDWDKFQFPLVRDIFIKTKDWEPPDDQVDPLEAEEEEEQQVCCRRGLVLNRSVNSCCVVQFFPTYMYMYTHQPDDVSLVAQQQDHVSNLCCVQPPVLVVVCVVRVHDDAQLRYEYEYEASSQNNRQVSCLVCSRRHQEYERELYVQLDDDPPPPDDPAGPSLVSLLPGPDHHAYEYEAEPNQAFDDDPVDDTGDTSVVNRVSSQVSCVVVPHNYHYDYGHGHRHPNVVSSVVVVVSSVSGTD/DPPPPPPPPPPPPPVPPPPDPPPPAAQEAQGKDKDFAQAQKDKGHYPADAQKKWKKKKAWQQFKKWKWKQAPVRDIDTFDIDRGDIDMGIDGHHVRMIIMMGDHRGTIMMMGTHDIADPVRPDDDDDADPDPLVNVVLVCVVVVHACVVVVVVCLVVFDDDWDDDVQWIKTKDKDFQFDPWKWKAFDQAQDIDIWDDSPPHRITMDIDIFHLQAKTKMKMQGPQDDDDDDPVVSVCSSVVRIAEDPSAPAAFPPPPRRIHIDGGPNHDDQQQPPFDQDDWDWDKFDFPLVRDIFIKTKDWEVPDDQVDPLEAEEEEEQQVCCRRGLVLNRSVNSCCVVQFFPTYMYMYTHQPDDVSLVAQQQDHVSNLCCVQPPVLVVVCVVRVHDDAQLRYEYEYEASSQNNRQVSCLVCSRRHQEYERELYVQLDDDPPPPDDPAGPSLVSLLPGPDHHAYEYEAEPNQAFDDDPVDDTGDTSVVNRVSSQVSCVVVPHNYHYDYGHGHRHPNSVSSVVVVVSSVSGTD

Nearest PDB structures (foldseek):
  3c8d-assembly6_C  TM=7.733E-01  e=2.650E-33  Shigella flexneri 2a str. 2457T
  3c87-assembly3_A  TM=7.913E-01  e=1.026E-31  Shigella flexneri 2a str. 2457T
  3c8d-assembly6_D  TM=7.665E-01  e=5.362E-32  Shigella flexneri 2a str. 2457T
  2b20-assembly1_A  TM=7.595E-01  e=3.549E-32  Shigella flexneri 2a str. 2457T
  3c87-assembly3_B  TM=7.805E-01  e=3.336E-31  Shigella flexneri 2a str. 2457T

InterPro domains:
  IPR000801 Esterase-like [PF00756] (312-517)
  IPR013783 Immunoglobulin-like fold [G3DSA:2.60.40.10] (140-261)
  IPR014756 Immunoglobulin E-set [SSF81296] (145-268)
  IPR021764 Enterochelin esterase, N-terminal [PF11806] (171-271)
  IPR029058 Alpha/Beta hydrolase fold [G3DSA:3.40.50.1820] (263-520)
  IPR029058 Alpha/Beta hydrolase fold [SSF53474] (274-518)
  IPR050583 Mycobacterial A85 antigen [PTHR48098] (218-519)

Secondary structure (DSSP, 8-state):
--------------------------B-TT-EEEEE-SSSEEEEEB-S-TT-EEEEEEEE-SS-EEEEEE-TT--EEEEEEESSS-EEEEEE--TT-EEEEEESTT-EEEEEEEEEE-GGG--PPP---SSHHHHHHHHHHHTT--SHHHHHHHHHH-SSEEEEETTEEEEEEEEE--SS-EEEES-SSSS-EE-EE-TTSSEEEEEEEE-TT-EEEEEEEET----SS-HHHHHHGGGGT-B--TT---EESTTT--EEEEE-TTPPP-TT-S------EEEEEEETTTTEEEEEEEEE-TT--TT-TT-EEEEEESHHIIIIIS-HHHHHHHHHHTTSS--EEEEEE---SHHHHHHHTTT-HHHHHHIIIIIHHHHHHHHT----GGGEEEEEETHHHHHHHHHHHH-TTT--EEEEET--TT---TT----SS-HHHHHHHH-SS--EEEEEEETT--PPPBTTBS----HHHHHHHHHHHHHHTT--EEEEEESSSS-HHHHHHHHHHHHHHHH--/--------------------------B-TT-EEEEE-SSSEEEEEB-S-TT-EEEEEEEE-SS-EEEEEE-TT--EEEEEEESSS-EEEEEE--TT-EEEEEESTT-EEEEEEEEEE-GGG--PPP---SSHHHHHHHHHHHTT--SHHHHHHHHHH-SSEEEEETTEEEEEEEEE--SS-EEEES-SSSS-EE-EE-TTSSEEEEEEEE-TT-EEEEEEEET----SS-HHHHHHGGGGT-B--TT---EESTTT--EEEEE-TTPPP-TT-S------EEEEEEETTTTEEEEEEEEE-TT--TT-TT-EEEEEESHHIIIIIS-HHHHHHHHHHTTSS--EEEEEE---SHHHHHHHTTT-HHHHHHIIIIIHHHHHHHHT----GGGEEEEEETHHHHHHHHHHHH-TTT--EEEEET--TT---TT----SS-HHHHHHHH-SS--EEEEEEETT--PPPBTTBS----HHHHHHHHHHHHHHTT--EEEEEESSSS-HHHHHHHHHHHHHHHH--